Protein AF-A0AAE7D8W3-F1 (afdb_monomer_lite)

Foldseek 3Di:
DPPCVPPQVVVCQVPLERDQELVLDQEDDPPPLVSLPHQEHAYAHEQNQNHPQQRRLQVCLSNQRYAHYAHHNNQDAAHHLSNLSNLNYAYYHHANHAHQAHDQSVLSNLNHQYYHHAQYAHQEYDDHPAANARHAYYADHNYCHQEYELRRCVSHQNHQEYHHANRLHQEYYLNVLNNQNHAYYEHEPNLNHPQLRRLQSCLSRQNHAEYEYENNQPDDDCPSVLSNLNYQEYEHANYDDQADHDHQNHQEYHYDDPDAQVSVLVRCLVRPSHQAYPPDAHDWDADPNFTEHDLSPLSNLRYQEYAAEQGAAYHLSVLNNCNHAYYEYYLYEYADYHDNLSNQNHQYYYYENYEYPEDDPSVLVHQNHAEEEHYNYPYDDQLLSVLPRNRYQEYEYEDDELVSLVSNQDDPPPHQYHYHYAYLEDYLNVLQRQNDAEAEPPSHQRHPPLVVLVSNLNHPRHAEYEEDDPDDDPLVSVLVSLQSNLNHAYYEDADDDAENDLCVQVRPSHNAYEYDYDPPDPDQYHYQLSVLNHDVRRYHYDPDPSCPQQVQLNVLSHPVVLDDRVLSSQSNCLSSVVVVNVVVVADLQADPVRANAPFAEEEFEAAPPDHPVVVCVVNVVRHYHYDDDPVPGQEYERHPPGDSVNSSVVSVDNHHYDYPVSVVVPPPDDDDPAEDPPPCVVLLVVLLVLLVDPPSLVVSLVSCVPPGDAQLRLLLLVLLLAAAPDVVSNVSSVVSNVSHPDPVLVVVCVNLDDNVVNPDDPVSCLVNCQPPSHANLSNVQSNCSRNVPPAEAAAEAEADDLSNDDPSLLSHGAYAHYAYAHADDNNVVSVLVCCLSHLYAYYHYAYQDAEGPLSVQQRQNYAEYAYARAPHAEHEDDQDAQNRGRYQYYADEHYAYDPPLSCLRHQNHQEYHAYNRQDAADQSCLNHLNHQYYHNEQYAYAAHHPSVLSNLNHNYYHHYNYNYDPVRVVVVCVSVVVSVVPDDDDPDD

Radius of gyration: 36.51 Å; chains: 1; bounding box: 84×77×92 Å

Structure (mmCIF, N/CA/C/O backbone):
data_AF-A0AAE7D8W3-F1
#
_entry.id   AF-A0AAE7D8W3-F1
#
loop_
_atom_site.group_PDB
_atom_site.id
_atom_site.type_symbol
_atom_site.label_atom_id
_atom_site.label_alt_id
_atom_site.label_comp_id
_atom_site.label_asym_id
_atom_site.label_entity_id
_atom_site.label_seq_id
_atom_site.pdbx_PDB_ins_code
_atom_site.Cartn_x
_atom_site.Cartn_y
_atom_site.Cartn_z
_atom_site.occupancy
_atom_site.B_iso_or_equiv
_atom_site.auth_seq_id
_atom_site.auth_comp_id
_atom_site.auth_asym_id
_atom_site.auth_atom_id
_atom_site.pdbx_PDB_model_num
ATOM 1 N N . MET A 1 1 ? -27.405 -15.156 22.278 1.00 45.00 1 MET A N 1
ATOM 2 C CA . MET A 1 1 ? -28.132 -15.845 21.205 1.00 45.00 1 MET A CA 1
ATOM 3 C C . MET A 1 1 ? -28.322 -14.878 20.049 1.00 45.00 1 MET A C 1
ATOM 5 O O . MET A 1 1 ? -27.692 -15.094 19.027 1.00 45.00 1 MET A O 1
ATOM 9 N N . ASP A 1 2 ? -28.997 -13.741 20.248 1.00 56.69 2 ASP A N 1
ATOM 10 C CA . ASP A 1 2 ? -29.454 -12.921 19.115 1.00 56.69 2 ASP A CA 1
ATOM 11 C C . ASP A 1 2 ? -28.383 -12.391 18.151 1.00 56.69 2 ASP A C 1
ATOM 13 O O . ASP A 1 2 ? -28.553 -12.595 16.961 1.00 56.69 2 ASP A O 1
ATOM 17 N N . TYR A 1 3 ? -27.276 -11.758 18.568 1.00 65.19 3 TYR A N 1
ATOM 18 C CA . TYR A 1 3 ? -26.374 -11.083 17.604 1.00 65.19 3 TYR A CA 1
ATOM 19 C C . TYR A 1 3 ? -25.739 -12.017 16.555 1.00 65.19 3 TYR A C 1
ATOM 21 O O . TYR A 1 3 ? -25.741 -11.695 15.367 1.00 65.19 3 TYR A O 1
ATOM 29 N N . PHE A 1 4 ? -25.212 -13.175 16.969 1.00 73.12 4 PHE A N 1
ATOM 30 C CA . PHE A 1 4 ? -24.562 -14.106 16.040 1.00 73.12 4 PHE A CA 1
ATOM 31 C C . PHE A 1 4 ? -25.575 -14.706 15.059 1.00 73.12 4 PHE A C 1
ATOM 33 O O . PHE A 1 4 ? -25.341 -14.698 13.852 1.00 73.12 4 PHE A O 1
ATOM 40 N N . GLU A 1 5 ? -26.736 -15.141 15.555 1.00 68.81 5 GLU A N 1
ATOM 41 C CA . GLU A 1 5 ? -27.790 -15.715 14.715 1.00 68.81 5 GLU A CA 1
ATOM 42 C C . GLU A 1 5 ? -28.460 -14.675 13.799 1.00 68.81 5 GLU A C 1
ATOM 44 O O . GLU A 1 5 ? -28.778 -14.984 12.654 1.00 68.81 5 GLU A O 1
ATOM 49 N N . THR A 1 6 ? -28.633 -13.428 14.248 1.00 64.12 6 THR A N 1
ATOM 50 C CA . THR A 1 6 ? -29.339 -12.394 13.464 1.00 64.12 6 THR A CA 1
ATOM 51 C C . THR A 1 6 ? -28.449 -11.623 12.490 1.00 64.12 6 THR A C 1
ATOM 53 O O . THR A 1 6 ? -28.942 -11.198 11.446 1.00 64.12 6 THR A O 1
ATOM 56 N N . HIS A 1 7 ? -27.156 -11.436 12.790 1.00 69.06 7 HIS A N 1
ATOM 57 C CA . HIS A 1 7 ? -26.267 -10.579 11.988 1.00 69.06 7 HIS A CA 1
ATOM 58 C C . HIS A 1 7 ? -25.148 -11.348 11.277 1.00 69.06 7 HIS A C 1
ATOM 60 O O . HIS A 1 7 ? -24.849 -11.040 10.126 1.00 69.06 7 HIS A O 1
ATOM 66 N N . VAL A 1 8 ? -24.537 -12.349 11.923 1.00 76.06 8 VAL A N 1
ATOM 67 C CA . VAL A 1 8 ? -23.433 -13.126 11.323 1.00 76.06 8 VAL A CA 1
ATOM 68 C C . VAL A 1 8 ? -23.989 -14.268 10.469 1.00 76.06 8 VAL A C 1
ATOM 70 O O . VAL A 1 8 ? -23.616 -14.426 9.307 1.00 76.06 8 VAL A O 1
ATOM 73 N N . MET A 1 9 ? -24.954 -15.019 11.004 1.00 80.69 9 MET A N 1
ATOM 74 C CA . MET A 1 9 ? -25.525 -16.181 10.317 1.00 80.69 9 MET A CA 1
ATOM 75 C C . MET A 1 9 ? -26.404 -15.821 9.116 1.00 80.69 9 MET A C 1
ATOM 77 O O . MET A 1 9 ? -26.514 -16.631 8.201 1.00 80.69 9 MET A O 1
ATOM 81 N N . LYS A 1 10 ? -26.979 -14.612 9.059 1.00 76.56 10 LYS A N 1
ATOM 82 C CA . LYS A 1 10 ? -27.811 -14.176 7.924 1.00 76.56 10 LYS A CA 1
ATOM 83 C C . LYS A 1 10 ? -27.053 -14.221 6.591 1.00 76.56 10 LYS A C 1
ATOM 85 O O . LYS A 1 10 ? -27.601 -14.677 5.595 1.00 76.56 10 LYS A O 1
ATOM 90 N N . ASN A 1 11 ? -25.787 -13.798 6.585 1.00 70.31 11 ASN A N 1
ATOM 91 C CA . ASN A 1 11 ? -24.935 -13.863 5.394 1.00 70.31 11 ASN A CA 1
ATOM 92 C C . ASN A 1 11 ? -24.325 -15.263 5.211 1.00 70.31 11 ASN A C 1
ATOM 94 O O . ASN A 1 11 ? -24.237 -15.755 4.087 1.00 70.31 11 ASN A O 1
ATOM 98 N N . ALA A 1 12 ? -23.966 -15.932 6.312 1.00 78.44 12 ALA A N 1
ATOM 99 C CA . ALA A 1 12 ? -23.362 -17.264 6.275 1.00 78.44 12 ALA A CA 1
ATOM 100 C C . ALA A 1 12 ? -24.324 -18.361 5.781 1.00 78.44 12 ALA A C 1
ATOM 102 O O . ALA A 1 12 ? -23.869 -19.353 5.222 1.00 78.44 12 ALA A O 1
ATOM 103 N N . GLN A 1 13 ? -25.643 -18.197 5.933 1.00 79.25 13 GLN A N 1
ATOM 104 C CA . GLN A 1 13 ? -26.634 -19.145 5.403 1.00 79.25 13 GLN A CA 1
ATOM 105 C C . GLN A 1 13 ? -26.617 -19.248 3.872 1.00 79.25 13 GLN A C 1
ATOM 107 O O . GLN A 1 13 ? -26.900 -20.318 3.343 1.00 79.25 13 GLN A O 1
ATOM 112 N N . ALA A 1 14 ? -26.272 -18.166 3.168 1.00 73.62 14 ALA A N 1
ATOM 113 C CA . ALA A 1 14 ? -26.212 -18.153 1.708 1.00 73.62 14 ALA A CA 1
ATOM 114 C C . ALA A 1 14 ? -24.851 -18.618 1.162 1.00 73.62 14 ALA A C 1
ATOM 116 O O . ALA A 1 14 ? -24.795 -19.230 0.100 1.00 73.62 14 ALA A O 1
ATOM 117 N N . THR A 1 15 ? -23.755 -18.320 1.869 1.00 80.81 15 THR A N 1
ATOM 118 C CA . THR A 1 15 ? -22.383 -18.498 1.353 1.00 80.81 15 THR A CA 1
ATOM 119 C C . THR A 1 15 ? -21.567 -19.568 2.076 1.00 80.81 15 THR A C 1
ATOM 121 O O . THR A 1 15 ? -20.514 -19.964 1.586 1.00 80.81 15 THR A O 1
ATOM 124 N N . GLY A 1 16 ? -21.995 -20.010 3.261 1.00 84.56 16 GLY A N 1
ATOM 125 C CA . GLY A 1 16 ? -21.184 -20.834 4.160 1.00 84.56 16 GLY A CA 1
ATOM 126 C C . GLY A 1 16 ? -20.019 -20.083 4.820 1.00 84.56 16 GLY A C 1
ATOM 127 O O . GLY A 1 16 ? -19.208 -20.707 5.502 1.00 84.56 16 GLY A O 1
ATOM 128 N N . TYR A 1 17 ? -19.905 -18.762 4.624 1.00 89.19 17 TYR A N 1
ATOM 129 C CA . TYR A 1 17 ? -18.790 -17.949 5.118 1.00 89.19 17 TYR A CA 1
ATOM 130 C C . TYR A 1 17 ? -19.161 -17.175 6.385 1.00 89.19 17 TYR A C 1
ATOM 132 O O . TYR A 1 17 ? -20.055 -16.328 6.385 1.00 89.19 17 TYR A O 1
ATOM 140 N N . VAL A 1 18 ? -18.440 -17.449 7.467 1.00 90.38 18 VAL A N 1
ATOM 141 C CA . VAL A 1 18 ? -18.590 -16.822 8.780 1.00 90.38 18 VAL A CA 1
ATOM 142 C C . VAL A 1 18 ? -17.454 -15.814 8.963 1.00 90.38 18 VAL A C 1
ATOM 144 O O . VAL A 1 18 ? -16.347 -16.171 9.372 1.00 90.38 18 VAL A O 1
ATOM 147 N N . ASP A 1 19 ? -17.736 -14.546 8.652 1.00 89.06 19 ASP A N 1
ATOM 148 C CA . ASP A 1 19 ? -16.775 -13.446 8.794 1.00 89.06 19 ASP A CA 1
ATOM 149 C C . ASP A 1 19 ? -16.738 -12.907 10.233 1.00 89.06 19 ASP A C 1
ATOM 151 O O . ASP A 1 19 ? -17.662 -12.232 10.701 1.00 89.06 19 ASP A O 1
ATOM 155 N N . LEU A 1 20 ? -15.635 -13.175 10.929 1.00 91.12 20 LEU A N 1
ATOM 156 C CA . LEU A 1 20 ? -15.326 -12.660 12.261 1.00 91.12 20 LEU A CA 1
ATOM 157 C C . LEU A 1 20 ? -14.019 -11.855 12.271 1.00 91.12 20 LEU A C 1
ATOM 159 O O . LEU A 1 20 ? -13.419 -11.660 13.334 1.00 91.12 20 LEU A O 1
ATOM 163 N N . GLN A 1 21 ? -13.579 -11.340 11.121 1.00 91.75 21 GLN A N 1
ATOM 164 C CA . GLN A 1 21 ? -12.298 -10.655 10.997 1.00 91.75 21 GLN A CA 1
ATOM 165 C C . GLN A 1 21 ? -12.285 -9.292 11.712 1.00 91.75 21 GLN A C 1
ATOM 167 O O . GLN A 1 21 ? -13.248 -8.517 11.668 1.00 91.75 21 GLN A O 1
ATOM 172 N N . ARG A 1 22 ? -11.152 -8.960 12.346 1.00 90.44 22 ARG A N 1
ATOM 173 C CA . ARG A 1 22 ? -10.855 -7.641 12.948 1.00 90.44 22 ARG A CA 1
ATOM 174 C C . ARG A 1 22 ? -11.938 -7.135 13.918 1.00 90.44 22 ARG A C 1
ATOM 176 O O . ARG A 1 22 ? -12.134 -5.928 14.068 1.00 90.44 22 ARG A O 1
ATOM 183 N N . LYS A 1 23 ? -12.628 -8.046 14.606 1.00 89.50 23 LYS A N 1
ATOM 184 C CA . LYS A 1 23 ? -13.691 -7.742 15.582 1.00 89.50 23 LYS A CA 1
ATOM 185 C C . LYS A 1 23 ? -13.180 -7.575 17.020 1.00 89.50 23 LYS A C 1
ATOM 187 O O . LYS A 1 23 ? -13.986 -7.337 17.912 1.00 89.50 23 LYS A O 1
ATOM 192 N N . ARG A 1 24 ? -11.857 -7.649 17.237 1.00 88.56 24 ARG A N 1
ATOM 193 C CA . ARG A 1 24 ? -11.192 -7.606 18.558 1.00 88.56 24 ARG A CA 1
ATOM 194 C C . ARG A 1 24 ? -11.715 -8.693 19.505 1.00 88.56 24 ARG A C 1
ATOM 196 O O . ARG A 1 24 ? -11.986 -8.442 20.673 1.00 88.56 24 ARG A O 1
ATOM 203 N N . LEU A 1 25 ? -11.908 -9.894 18.968 1.00 89.94 25 LEU A N 1
ATOM 204 C CA . LEU A 1 25 ? -12.386 -11.038 19.737 1.00 89.94 25 LEU A CA 1
ATOM 205 C C . LEU A 1 25 ? -11.262 -11.635 20.581 1.00 89.94 25 LEU A C 1
ATOM 207 O O . LEU A 1 25 ? -10.149 -11.816 20.089 1.00 89.94 25 LEU A O 1
ATOM 211 N N . SER A 1 26 ? -11.597 -12.007 21.816 1.00 91.88 26 SER A N 1
ATOM 212 C CA . SER A 1 26 ? -10.770 -12.874 22.660 1.00 91.88 26 SER A CA 1
ATOM 213 C C . SER A 1 26 ? -11.232 -14.337 22.650 1.00 91.88 26 SER A C 1
ATOM 215 O O . SER A 1 26 ? -10.429 -15.245 22.833 1.00 91.88 26 SER A O 1
ATOM 217 N N . THR A 1 27 ? -12.514 -14.588 22.381 1.00 94.00 27 THR A N 1
ATOM 218 C CA . THR A 1 27 ? -13.155 -15.912 22.281 1.00 94.00 27 THR A CA 1
ATOM 219 C C . THR A 1 27 ? -14.292 -15.853 21.251 1.00 94.00 27 THR A C 1
ATOM 221 O O . THR A 1 27 ? -14.665 -14.759 20.812 1.00 94.00 27 THR A O 1
ATOM 224 N N . LEU A 1 28 ? -14.838 -17.002 20.829 1.00 91.31 28 LEU A N 1
ATOM 225 C CA . LEU A 1 28 ? -15.990 -17.020 19.932 1.00 91.31 28 LEU A CA 1
ATOM 226 C C . LEU A 1 28 ? -17.230 -16.403 20.603 1.00 91.31 28 LEU A C 1
ATOM 228 O O . LEU A 1 28 ? -17.503 -16.656 21.780 1.00 91.31 28 LEU A O 1
ATOM 232 N N . PRO A 1 29 ? -18.014 -15.603 19.863 1.00 89.00 29 PRO A N 1
ATOM 233 C CA . PRO A 1 29 ? -19.258 -15.035 20.371 1.00 89.00 29 PRO A CA 1
ATOM 234 C C . PRO A 1 29 ? -20.294 -16.128 20.673 1.00 89.00 29 PRO A C 1
ATOM 236 O O . PRO A 1 29 ? -20.370 -17.139 19.983 1.00 89.00 29 PRO A O 1
ATOM 239 N N . ARG A 1 30 ? -21.149 -15.904 21.680 1.00 84.75 30 ARG A N 1
ATOM 240 C CA . ARG A 1 30 ? -22.232 -16.840 22.040 1.00 84.75 30 ARG A CA 1
ATOM 241 C C . ARG A 1 30 ? -23.169 -17.105 20.852 1.00 84.75 30 ARG A C 1
ATOM 243 O O . ARG A 1 30 ? -23.672 -16.143 20.269 1.00 84.75 30 ARG A O 1
ATOM 250 N N . GLY A 1 31 ? -23.486 -18.376 20.591 1.00 83.19 31 GLY A N 1
ATOM 251 C CA . GLY A 1 31 ? -24.330 -18.812 19.470 1.00 83.19 31 GLY A CA 1
ATOM 252 C C . GLY A 1 31 ? -23.544 -19.254 18.231 1.00 83.19 31 GLY A C 1
ATOM 253 O O . GLY A 1 31 ? -24.156 -19.544 17.205 1.00 83.19 31 GLY A O 1
ATOM 254 N N . TYR A 1 32 ? -22.208 -19.320 18.308 1.00 87.06 32 TYR A N 1
ATOM 255 C CA . TYR A 1 32 ? -21.349 -19.817 17.227 1.00 87.06 32 TYR A CA 1
ATOM 256 C C . TYR A 1 32 ? -21.685 -21.256 16.807 1.00 87.06 32 TYR A C 1
ATOM 258 O O . TYR A 1 32 ? -21.454 -21.634 15.659 1.00 87.06 32 TYR A O 1
ATOM 266 N N . GLU A 1 33 ? -22.289 -22.040 17.703 1.00 88.25 33 GLU A N 1
ATOM 267 C CA . GLU A 1 33 ? -22.747 -23.406 17.448 1.00 88.25 33 GLU A CA 1
ATOM 268 C C . GLU A 1 33 ? -23.794 -23.467 16.324 1.00 88.25 33 GLU A C 1
ATOM 270 O O . GLU A 1 33 ? -23.934 -24.494 15.664 1.00 88.25 33 GLU A O 1
ATOM 275 N N . ALA A 1 34 ? -24.494 -22.362 16.036 1.00 85.62 34 ALA A N 1
ATOM 276 C CA . ALA A 1 34 ? -25.419 -22.278 14.908 1.00 85.62 34 ALA A CA 1
ATOM 277 C C . ALA A 1 34 ? -24.731 -22.531 13.554 1.00 85.62 34 ALA A C 1
ATOM 279 O O . ALA A 1 34 ? -25.379 -23.027 12.630 1.00 85.62 34 ALA A O 1
ATOM 280 N N . ALA A 1 35 ? -23.423 -22.261 13.443 1.00 86.50 35 ALA A N 1
ATOM 281 C CA . ALA A 1 35 ? -22.641 -22.568 12.247 1.00 86.50 35 ALA A CA 1
ATOM 282 C C . ALA A 1 35 ? -22.587 -24.077 11.954 1.00 86.50 35 ALA A C 1
ATOM 284 O O . ALA A 1 35 ? -22.482 -24.462 10.794 1.00 86.50 35 ALA A O 1
ATOM 285 N N . ALA A 1 36 ? -22.743 -24.940 12.966 1.00 86.75 36 ALA A N 1
ATOM 286 C CA . ALA A 1 36 ? -22.774 -26.393 12.787 1.00 86.75 36 ALA A CA 1
ATOM 287 C C . ALA A 1 36 ? -23.961 -26.881 11.940 1.00 86.75 36 ALA A C 1
ATOM 289 O O . ALA A 1 36 ? -23.933 -28.001 11.445 1.00 86.75 36 ALA A O 1
ATOM 290 N N . LYS A 1 37 ? -25.002 -26.055 11.760 1.00 85.56 37 LYS A N 1
ATOM 291 C CA . LYS A 1 37 ? -26.168 -26.380 10.921 1.00 85.56 37 LYS A CA 1
ATOM 292 C C . LYS A 1 37 ? -25.912 -26.170 9.426 1.00 85.56 37 LYS A C 1
ATOM 294 O O . LYS A 1 37 ? -26.745 -26.564 8.615 1.00 85.56 37 LYS A O 1
ATOM 299 N N . LEU A 1 38 ? -24.818 -25.505 9.055 1.00 85.12 38 LEU A N 1
ATOM 300 C CA . LEU A 1 38 ? -24.496 -25.232 7.658 1.00 85.12 38 LEU A CA 1
ATOM 301 C C . LEU A 1 38 ? -23.837 -26.463 7.012 1.00 85.12 38 LEU A C 1
ATOM 303 O O . LEU A 1 38 ? -23.026 -27.129 7.658 1.00 85.12 38 LEU A O 1
ATOM 307 N N . PRO A 1 39 ? -24.130 -26.747 5.730 1.00 79.62 39 PRO A N 1
ATOM 308 C CA . PRO A 1 39 ? -23.545 -27.889 5.028 1.00 79.62 39 PRO A CA 1
ATOM 309 C C . PRO A 1 39 ? -22.041 -27.714 4.766 1.00 79.62 39 PRO A C 1
ATOM 311 O O . PRO A 1 39 ? -21.309 -28.699 4.718 1.00 79.62 39 PRO A O 1
ATOM 314 N N . TYR A 1 40 ? -21.582 -26.465 4.626 1.00 82.94 40 TYR A N 1
ATOM 315 C CA . TYR A 1 40 ? -20.188 -26.093 4.391 1.00 82.94 40 TYR A CA 1
ATOM 316 C C . TYR A 1 40 ? -19.859 -24.835 5.196 1.00 82.94 40 TYR A C 1
ATOM 318 O O . TYR A 1 40 ? -20.595 -23.851 5.105 1.00 82.94 40 TYR A O 1
ATOM 326 N N . VAL A 1 41 ? -18.770 -24.854 5.974 1.00 91.31 41 VAL A N 1
ATOM 327 C CA . VAL A 1 41 ? -18.392 -23.723 6.841 1.00 91.31 41 VAL A CA 1
ATOM 328 C C . VAL A 1 41 ? -16.955 -23.278 6.597 1.00 91.31 41 VAL A C 1
ATOM 330 O O . VAL A 1 41 ? -16.013 -24.064 6.720 1.00 91.31 41 VAL A O 1
ATOM 333 N N . HIS A 1 42 ? -16.807 -21.988 6.308 1.00 93.19 42 HIS A N 1
ATOM 334 C CA . HIS A 1 42 ? -15.546 -21.261 6.251 1.00 93.19 42 HIS A CA 1
ATOM 335 C C . HIS A 1 42 ? -15.563 -20.222 7.369 1.00 93.19 42 HIS A C 1
ATOM 337 O O . HIS A 1 42 ? -16.430 -19.352 7.372 1.00 93.19 42 HIS A O 1
ATOM 343 N N . VAL A 1 43 ? -14.648 -20.313 8.330 1.00 94.75 43 VAL A N 1
ATOM 344 C CA . VAL A 1 43 ? -14.568 -19.363 9.446 1.00 94.75 43 VAL A CA 1
ATOM 345 C C . VAL A 1 43 ? -13.326 -18.504 9.296 1.00 94.75 43 VAL A C 1
ATOM 347 O O . VAL A 1 43 ? -12.211 -19.023 9.239 1.00 94.75 43 VAL A O 1
ATOM 350 N N . ASP A 1 44 ? -13.515 -17.188 9.281 1.00 94.75 44 ASP A N 1
ATOM 351 C CA . ASP A 1 44 ? -12.419 -16.228 9.232 1.00 94.75 44 ASP A CA 1
ATOM 352 C C . ASP A 1 44 ? -12.330 -15.427 10.532 1.00 94.75 44 ASP A C 1
ATOM 354 O O . ASP A 1 44 ? -13.174 -14.587 10.835 1.00 94.75 44 ASP A O 1
ATOM 358 N N . LEU A 1 45 ? -11.284 -15.695 11.308 1.00 95.88 45 LEU A N 1
ATOM 359 C CA . LEU A 1 45 ? -10.957 -15.044 12.575 1.00 95.88 45 LEU A CA 1
ATOM 360 C C . LEU A 1 45 ? -9.782 -14.065 12.435 1.00 95.88 45 LEU A C 1
ATOM 362 O O . LEU A 1 45 ? -9.202 -13.647 13.445 1.00 95.88 45 LEU A O 1
ATOM 366 N N . SER A 1 46 ? -9.419 -13.687 11.209 1.00 94.94 46 SER A N 1
ATOM 367 C CA . SER A 1 46 ? -8.198 -12.932 10.942 1.00 94.94 46 SER A CA 1
ATOM 368 C C . SER A 1 46 ? -8.178 -11.559 11.612 1.00 94.94 46 SER A C 1
ATOM 370 O O . SER A 1 46 ? -9.187 -10.864 11.721 1.00 94.94 46 SER A O 1
ATOM 372 N N . GLY A 1 47 ? -7.005 -11.119 12.061 1.00 93.38 47 GLY A N 1
ATOM 373 C CA . GLY A 1 47 ? -6.810 -9.787 12.638 1.00 93.38 47 GLY A CA 1
ATOM 374 C C . GLY A 1 47 ? -7.379 -9.593 14.049 1.00 93.38 47 GLY A C 1
ATOM 375 O O . GLY A 1 47 ? -7.420 -8.459 14.532 1.00 93.38 47 GLY A O 1
ATOM 376 N N . ASN A 1 48 ? -7.806 -10.659 14.731 1.00 93.81 48 ASN A N 1
ATOM 377 C CA . ASN A 1 48 ? -8.167 -10.620 16.150 1.00 93.81 48 ASN A CA 1
ATOM 378 C C . ASN A 1 48 ? -6.941 -10.958 17.017 1.00 93.81 48 ASN A C 1
ATOM 380 O O . ASN A 1 48 ? -6.673 -12.118 17.316 1.00 93.81 48 ASN A O 1
ATOM 384 N N . ARG A 1 49 ? -6.177 -9.932 17.409 1.00 91.31 49 ARG A N 1
ATOM 385 C CA . ARG A 1 49 ? -4.892 -10.080 18.126 1.00 91.31 49 ARG A CA 1
ATOM 386 C C . ARG A 1 49 ? -5.003 -10.518 19.592 1.00 91.31 49 ARG A C 1
ATOM 388 O O . ARG A 1 49 ? -3.984 -10.816 20.199 1.00 91.31 49 ARG A O 1
ATOM 395 N N . GLU A 1 50 ? -6.206 -10.513 20.158 1.00 92.56 50 GLU A N 1
ATOM 396 C CA . GLU A 1 50 ? -6.470 -10.866 21.563 1.00 92.56 50 GLU A CA 1
ATOM 397 C C . GLU A 1 50 ? -7.069 -12.277 21.711 1.00 92.56 50 GLU A C 1
ATOM 399 O O . GLU A 1 50 ? -7.489 -12.652 22.806 1.00 92.56 50 GLU A O 1
ATOM 404 N N . LEU A 1 51 ? -7.134 -13.060 20.622 1.00 93.88 51 LEU A N 1
ATOM 405 C CA . LEU A 1 51 ? -7.712 -14.404 20.641 1.00 93.88 51 LEU A CA 1
ATOM 406 C C . LEU A 1 51 ? -6.953 -15.323 21.594 1.00 93.88 51 LEU A C 1
ATOM 408 O O . LEU A 1 51 ? -5.746 -15.509 21.484 1.00 93.88 51 LEU A O 1
ATOM 412 N N . GLN A 1 52 ? -7.705 -15.984 22.465 1.00 95.50 52 GLN A N 1
ATOM 413 C CA . GLN A 1 52 ? -7.236 -17.139 23.212 1.00 95.50 52 GLN A CA 1
ATOM 414 C C . GLN A 1 52 ? -7.296 -18.363 22.292 1.00 95.50 52 GLN A C 1
ATOM 416 O O . GLN A 1 52 ? -8.329 -19.034 22.207 1.00 95.50 52 GLN A O 1
ATOM 421 N N . HIS A 1 53 ? -6.207 -18.622 21.558 1.00 95.56 53 HIS A N 1
ATOM 422 C CA . HIS A 1 53 ? -6.158 -19.623 20.484 1.00 95.56 53 HIS A CA 1
ATOM 423 C C . HIS A 1 53 ? -6.609 -21.017 20.935 1.00 95.56 53 HIS A C 1
ATOM 425 O O . HIS A 1 53 ? -7.446 -21.617 20.262 1.00 95.56 53 HIS A O 1
ATOM 431 N N . ASP A 1 54 ? -6.125 -21.500 22.085 1.00 94.69 54 ASP A N 1
ATOM 432 C CA . ASP A 1 54 ? -6.513 -22.803 22.650 1.00 94.69 54 ASP A CA 1
ATOM 433 C C . ASP A 1 54 ? -8.020 -22.893 22.908 1.00 94.69 54 ASP A C 1
ATOM 435 O O . ASP A 1 54 ? -8.682 -23.850 22.497 1.00 94.69 54 ASP A O 1
ATOM 439 N N . THR A 1 55 ? -8.581 -21.887 23.583 1.00 94.75 55 THR A N 1
ATOM 440 C CA . THR A 1 55 ? -10.009 -21.828 23.915 1.00 94.75 55 THR A CA 1
ATOM 441 C C . THR A 1 55 ? -10.853 -21.851 22.646 1.00 94.75 55 THR A C 1
ATOM 443 O O . THR A 1 55 ? -11.793 -22.635 22.533 1.00 94.75 55 THR A O 1
ATOM 446 N N . VAL A 1 56 ? -10.496 -21.018 21.669 1.00 95.31 56 VAL A N 1
ATOM 447 C CA . VAL A 1 56 ? -11.253 -20.846 20.425 1.00 95.31 56 VAL A CA 1
ATOM 448 C C . VAL A 1 56 ? -11.199 -22.101 19.565 1.00 95.31 56 VAL A C 1
ATOM 450 O O . VAL A 1 56 ? -12.239 -22.565 19.110 1.00 95.31 56 VAL A O 1
ATOM 453 N N . ILE A 1 57 ? -10.021 -22.701 19.387 1.00 94.56 57 ILE A N 1
ATOM 454 C CA . ILE A 1 57 ? -9.880 -23.945 18.621 1.00 94.56 57 ILE A CA 1
ATOM 455 C C . ILE A 1 57 ? -10.678 -25.082 19.271 1.00 94.56 57 ILE A C 1
ATOM 457 O O . ILE A 1 57 ? -11.332 -25.853 18.570 1.00 94.56 57 ILE A O 1
ATOM 461 N N . ASN A 1 58 ? -10.701 -25.159 20.605 1.00 92.44 58 ASN A N 1
ATOM 462 C CA . ASN A 1 58 ? -11.533 -26.135 21.306 1.00 92.44 58 ASN A CA 1
ATOM 463 C C . ASN A 1 58 ? -13.035 -25.876 21.122 1.00 92.44 58 ASN A C 1
ATOM 465 O O . ASN A 1 58 ? -13.789 -26.834 20.967 1.00 92.44 58 ASN A O 1
ATOM 469 N N . GLN A 1 59 ? -13.474 -24.615 21.101 1.00 93.00 59 GLN A N 1
ATOM 470 C CA . GLN A 1 59 ? -14.867 -24.262 20.802 1.00 93.00 59 GLN A CA 1
ATOM 471 C C . GLN A 1 59 ? -15.247 -24.650 19.365 1.00 93.00 59 GLN A C 1
ATOM 473 O O . GLN A 1 59 ? -16.309 -25.226 19.143 1.00 93.00 59 GLN A O 1
ATOM 478 N N . LEU A 1 60 ? -14.362 -24.421 18.389 1.00 93.56 60 LEU A N 1
ATOM 479 C CA . LEU A 1 60 ? -14.605 -24.770 16.984 1.00 93.56 60 LEU A CA 1
ATOM 480 C C . LEU A 1 60 ? -14.825 -26.269 16.748 1.00 93.56 60 LEU A C 1
ATOM 482 O O . LEU A 1 60 ? -15.451 -26.631 15.756 1.00 93.56 60 LEU A O 1
ATOM 486 N N . ALA A 1 61 ? -14.403 -27.140 17.670 1.00 88.38 61 ALA A N 1
ATOM 487 C CA . ALA A 1 61 ? -14.713 -28.568 17.606 1.00 88.38 61 ALA A CA 1
ATOM 488 C C . ALA A 1 61 ? -16.229 -28.863 17.629 1.00 88.38 61 ALA A C 1
ATOM 490 O O . ALA A 1 61 ? -16.647 -29.928 17.180 1.00 88.38 61 ALA A O 1
ATOM 491 N N . ALA A 1 62 ? -17.061 -27.926 18.100 1.00 88.06 62 ALA A N 1
ATOM 492 C CA . ALA A 1 62 ? -18.520 -28.027 18.034 1.00 88.06 62 ALA A CA 1
ATOM 493 C C . ALA A 1 62 ? -19.101 -27.756 16.628 1.00 88.06 62 ALA A C 1
ATOM 495 O O . ALA A 1 62 ? -20.311 -27.866 16.440 1.00 88.06 62 ALA A O 1
ATOM 496 N N . VAL A 1 63 ? -18.266 -27.412 15.637 1.00 89.12 63 VAL A N 1
ATOM 497 C CA . VAL A 1 63 ? -18.655 -27.134 14.244 1.00 89.12 63 VAL A CA 1
ATOM 498 C C . VAL A 1 63 ? -18.011 -28.182 13.317 1.00 89.12 63 VAL A C 1
ATOM 500 O O . VAL A 1 63 ? -17.004 -27.907 12.663 1.00 89.12 63 VAL A O 1
ATOM 503 N N . PRO A 1 64 ? -18.559 -29.411 13.247 1.00 78.69 64 PRO A N 1
ATOM 504 C CA . PRO A 1 64 ? -17.881 -30.555 12.627 1.00 78.69 64 PRO A CA 1
ATOM 505 C C . PRO A 1 64 ? -17.766 -30.475 11.095 1.00 78.69 64 PRO A C 1
ATOM 507 O O . PRO A 1 64 ? -16.912 -31.138 10.516 1.00 78.69 64 PRO A O 1
ATOM 510 N N . HIS A 1 65 ? -18.593 -29.661 10.430 1.00 84.31 65 HIS A N 1
ATOM 511 C CA . HIS A 1 65 ? -18.605 -29.496 8.966 1.00 84.31 65 HIS A CA 1
ATOM 512 C C . HIS A 1 65 ? -17.674 -28.378 8.459 1.00 84.31 65 HIS A C 1
ATOM 514 O O . HIS A 1 65 ? -17.799 -27.917 7.322 1.00 84.31 65 HIS A O 1
ATOM 520 N N . MET A 1 66 ? -16.749 -27.905 9.300 1.00 92.25 66 MET A N 1
ATOM 521 C CA . MET A 1 66 ? -15.800 -26.862 8.922 1.00 92.25 66 MET A CA 1
ATOM 522 C C . MET A 1 66 ? -14.784 -27.359 7.896 1.00 92.25 66 MET A C 1
ATOM 524 O O . MET A 1 66 ? -14.080 -28.339 8.123 1.00 92.25 66 MET A O 1
ATOM 528 N N . GLN A 1 67 ? -14.684 -26.627 6.788 1.00 94.44 67 GLN A N 1
ATOM 529 C CA . GLN A 1 67 ? -13.757 -26.917 5.696 1.00 94.44 67 GLN A CA 1
ATOM 530 C C . GLN A 1 67 ? -12.633 -25.894 5.593 1.00 94.44 67 GLN A C 1
ATOM 532 O O . GLN A 1 67 ? -11.551 -26.249 5.134 1.00 94.44 67 GLN A O 1
ATOM 537 N N . ALA A 1 68 ? -12.845 -24.654 6.036 1.00 96.31 68 ALA A N 1
ATOM 538 C CA . ALA A 1 68 ? -11.793 -23.649 6.041 1.00 96.31 68 ALA A CA 1
ATOM 539 C C . ALA A 1 68 ? -11.749 -22.861 7.344 1.00 96.31 68 ALA A C 1
ATOM 541 O O . ALA A 1 68 ? -12.786 -22.460 7.876 1.00 96.31 68 ALA A O 1
ATOM 542 N N . LEU A 1 69 ? -10.532 -22.600 7.811 1.00 97.19 69 LEU A N 1
ATOM 543 C CA . LEU A 1 69 ? -10.255 -21.786 8.982 1.00 97.19 69 LEU A CA 1
ATOM 544 C C . LEU A 1 69 ? -9.128 -20.811 8.652 1.00 97.19 69 LEU A C 1
ATOM 546 O O . LEU A 1 69 ? -8.018 -21.234 8.328 1.00 97.19 69 LEU A O 1
ATOM 550 N N . SER A 1 70 ? -9.404 -19.516 8.785 1.00 97.44 70 SER A N 1
ATOM 551 C CA . SER A 1 70 ? -8.374 -18.482 8.763 1.00 97.44 70 SER A CA 1
ATOM 552 C C . SER A 1 70 ? -8.180 -17.892 10.153 1.00 97.44 70 SER A C 1
ATOM 554 O O . SER A 1 70 ? -9.123 -17.420 10.785 1.00 97.44 70 SER A O 1
ATOM 556 N N . MET A 1 71 ? -6.941 -17.909 10.632 1.00 97.12 71 MET A N 1
ATOM 557 C CA . MET A 1 71 ? -6.496 -17.243 11.857 1.00 97.12 71 MET A CA 1
ATOM 558 C C . MET A 1 71 ? -5.272 -16.362 11.573 1.00 97.12 71 MET A C 1
ATOM 560 O O . MET A 1 71 ? -4.366 -16.236 12.409 1.00 97.12 71 MET A O 1
ATOM 564 N N . ALA A 1 72 ? -5.229 -15.747 10.388 1.00 96.81 72 ALA A N 1
ATOM 565 C CA . ALA A 1 72 ? -4.138 -14.872 9.990 1.00 96.81 72 ALA A CA 1
ATOM 56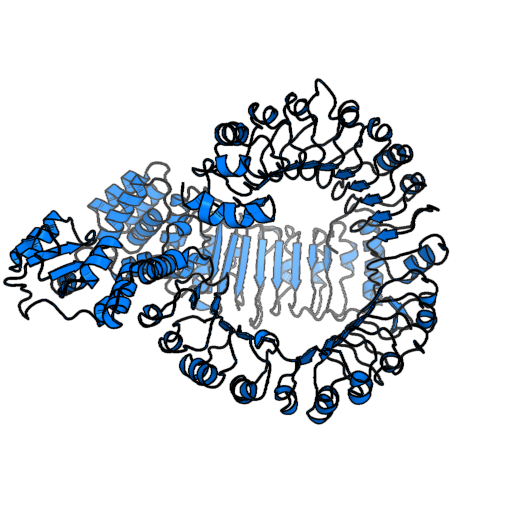6 C C . ALA A 1 72 ? -4.092 -13.589 10.841 1.00 96.81 72 ALA A C 1
ATOM 568 O O . ALA A 1 72 ? -5.122 -13.082 11.284 1.00 96.81 72 ALA A O 1
ATOM 569 N N . PHE A 1 73 ? -2.910 -13.017 11.081 1.00 96.25 73 PHE A N 1
ATOM 570 C CA . PHE A 1 73 ? -2.757 -11.787 11.883 1.00 96.25 73 PHE A CA 1
ATOM 571 C C . PHE A 1 73 ? -3.353 -11.854 13.309 1.00 96.25 73 PHE A C 1
ATOM 573 O O . PHE A 1 73 ? -3.792 -10.832 13.849 1.00 96.25 73 PHE A O 1
ATOM 580 N N . THR A 1 74 ? -3.381 -13.031 13.941 1.00 96.56 74 THR A N 1
ATOM 581 C CA . THR A 1 74 ? -3.903 -13.206 15.314 1.00 96.56 74 THR A CA 1
ATOM 582 C C . THR A 1 74 ? -2.806 -13.194 16.379 1.00 96.56 74 THR A C 1
ATOM 584 O O . THR A 1 74 ? -3.103 -13.227 17.567 1.00 96.56 74 THR A O 1
ATOM 587 N N . GLY A 1 75 ? -1.537 -13.100 15.974 1.00 95.50 75 GLY A N 1
ATOM 588 C CA . GLY A 1 75 ? -0.392 -13.066 16.884 1.00 95.50 75 GLY A CA 1
ATOM 589 C C . GLY A 1 75 ? -0.030 -14.425 17.488 1.00 95.50 75 GLY A C 1
ATOM 590 O O . GLY A 1 75 ? 0.693 -14.445 18.478 1.00 95.50 75 GLY A O 1
ATOM 591 N N . MET A 1 76 ? -0.509 -15.529 16.902 1.00 96.31 76 MET A N 1
ATOM 592 C CA . MET A 1 76 ? -0.279 -16.900 17.376 1.00 96.31 76 MET A CA 1
ATOM 593 C C . MET A 1 76 ? 1.221 -17.238 17.418 1.00 96.31 76 MET A C 1
ATOM 595 O O . MET A 1 76 ? 1.913 -17.083 16.412 1.00 96.31 76 MET A O 1
ATOM 599 N N . GLU A 1 77 ? 1.725 -17.695 18.567 1.00 95.12 77 GLU A N 1
ATOM 600 C CA . GLU A 1 77 ? 3.135 -18.101 18.733 1.00 95.12 77 GLU A CA 1
ATOM 601 C C . GLU A 1 77 ? 3.330 -19.621 18.633 1.00 95.12 77 GLU A C 1
ATOM 603 O O . GLU A 1 77 ? 4.362 -20.073 18.137 1.00 95.12 77 GLU A O 1
ATOM 608 N N . GLU A 1 78 ? 2.314 -20.397 19.018 1.00 95.19 78 GLU A N 1
ATOM 609 C CA . GLU A 1 78 ? 2.264 -21.858 18.918 1.00 95.19 78 GLU A CA 1
ATOM 610 C C . GLU A 1 78 ? 0.863 -22.296 18.473 1.00 95.19 78 GLU A C 1
ATOM 612 O O . GLU A 1 78 ? -0.129 -21.657 18.824 1.00 95.19 78 GLU A O 1
ATOM 617 N N . LEU A 1 79 ? 0.776 -23.373 17.685 1.00 96.44 79 LEU A N 1
ATOM 618 C CA . LEU A 1 79 ? -0.500 -23.928 17.232 1.00 96.44 79 LEU A CA 1
ATOM 619 C C . LEU A 1 79 ? -1.063 -24.889 18.298 1.00 96.44 79 LEU A C 1
ATOM 621 O O . LEU A 1 79 ? -0.394 -25.871 18.610 1.00 96.44 79 LEU A O 1
ATOM 625 N N . PRO A 1 80 ? -2.288 -24.676 18.809 1.00 95.06 80 PRO A N 1
ATOM 626 C CA . PRO A 1 80 ? -2.945 -25.578 19.758 1.00 95.06 80 PRO A CA 1
ATOM 627 C C . PRO A 1 80 ? -3.142 -27.013 19.266 1.00 95.06 80 PRO A C 1
ATOM 629 O O . PRO A 1 80 ? -3.654 -27.241 18.169 1.00 95.06 80 PRO A O 1
ATOM 632 N N . ALA A 1 81 ? -2.875 -27.997 20.134 1.00 92.88 81 ALA A N 1
ATOM 633 C CA . ALA A 1 81 ? -3.104 -29.419 19.841 1.00 92.88 81 ALA A CA 1
ATOM 634 C C . ALA A 1 81 ? -4.572 -29.747 19.528 1.00 92.88 81 ALA A C 1
ATOM 636 O O . ALA A 1 81 ? -4.851 -30.688 18.790 1.00 92.88 81 ALA A O 1
ATOM 637 N N . GLY A 1 82 ? -5.517 -28.945 20.033 1.00 92.25 82 GLY A N 1
ATOM 638 C CA . GLY A 1 82 ? -6.946 -29.092 19.747 1.00 92.25 82 GLY A CA 1
ATOM 639 C C . GLY A 1 82 ? -7.305 -28.985 18.260 1.00 92.25 82 GLY A C 1
ATOM 640 O O . GLY A 1 82 ? -8.365 -29.472 17.872 1.00 92.25 82 GLY A O 1
ATOM 641 N N . ILE A 1 83 ? -6.422 -28.424 17.419 1.00 93.88 83 ILE A N 1
ATOM 642 C CA . ILE A 1 83 ? -6.667 -28.233 15.981 1.00 93.88 83 ILE A CA 1
ATOM 643 C C . ILE A 1 83 ? -6.989 -29.550 15.271 1.00 93.88 83 ILE A C 1
ATOM 645 O O . ILE A 1 83 ? -7.820 -29.572 14.370 1.00 93.88 83 ILE A O 1
ATOM 649 N N . ILE A 1 84 ? -6.414 -30.667 15.733 1.00 92.44 84 ILE A N 1
ATOM 650 C CA . ILE A 1 84 ? -6.608 -32.003 15.148 1.00 92.44 84 ILE A CA 1
ATOM 651 C C . ILE A 1 84 ? -8.061 -32.489 15.216 1.00 92.44 84 ILE A C 1
ATOM 653 O O . ILE A 1 84 ? -8.441 -33.399 14.485 1.00 92.44 84 ILE A O 1
ATOM 657 N N . ARG A 1 85 ? -8.883 -31.896 16.094 1.00 91.75 85 ARG A N 1
ATOM 658 C CA . ARG A 1 85 ? -10.313 -32.217 16.206 1.00 91.75 85 ARG A CA 1
ATOM 659 C C . ARG A 1 85 ? -11.108 -31.702 15.007 1.00 91.75 85 ARG A C 1
ATOM 661 O O . ARG A 1 85 ? -12.168 -32.246 14.710 1.00 91.75 85 ARG A O 1
ATOM 668 N N . LEU A 1 86 ? -10.579 -30.717 14.281 1.00 92.88 86 LEU A N 1
ATOM 669 C CA . LEU A 1 86 ? -11.156 -30.186 13.045 1.00 92.88 86 LEU A CA 1
ATOM 670 C C . LEU A 1 86 ? -10.790 -31.087 11.851 1.00 92.88 86 LEU A C 1
ATOM 672 O O . LEU A 1 86 ? -10.209 -30.649 10.866 1.00 92.88 86 LEU A O 1
ATOM 676 N N . SER A 1 87 ? -11.099 -32.380 11.950 1.00 88.31 87 SER A N 1
ATOM 677 C CA . SER A 1 87 ? -10.646 -33.414 11.001 1.00 88.31 87 SER A CA 1
ATOM 678 C C . SER A 1 87 ? -11.150 -33.235 9.558 1.00 88.31 87 SER A C 1
ATOM 680 O O . SER A 1 87 ? -10.529 -33.751 8.629 1.00 88.31 87 SER A O 1
ATOM 682 N N . GLY A 1 88 ? -12.242 -32.487 9.360 1.00 91.56 88 GLY A N 1
ATOM 683 C CA . GLY A 1 88 ? -12.797 -32.146 8.044 1.00 91.56 88 GLY A CA 1
ATOM 684 C C . GLY A 1 88 ? -12.136 -30.948 7.350 1.00 91.56 88 GLY A C 1
ATOM 685 O O . GLY A 1 88 ? -12.536 -30.601 6.237 1.00 91.56 88 GLY A O 1
ATOM 686 N N . LEU A 1 89 ? -11.146 -30.312 7.987 1.00 96.12 89 LEU A N 1
ATOM 687 C CA . LEU A 1 89 ? -10.534 -29.084 7.495 1.00 96.12 89 LEU A CA 1
ATOM 688 C C . LEU A 1 89 ? -9.747 -29.328 6.198 1.00 96.12 89 LEU A C 1
ATOM 690 O O . LEU A 1 89 ? -8.828 -30.142 6.159 1.00 96.12 89 LEU A O 1
ATOM 694 N N . GLN A 1 90 ? -10.094 -28.582 5.150 1.00 97.19 90 GLN A N 1
ATOM 695 C CA . GLN A 1 90 ? -9.454 -28.611 3.832 1.00 97.19 90 GLN A CA 1
ATOM 696 C C . GLN A 1 90 ? -8.532 -27.409 3.601 1.00 97.19 90 GLN A C 1
ATOM 698 O O . GLN A 1 90 ? -7.562 -27.526 2.857 1.00 97.19 90 GLN A O 1
ATOM 703 N N . CYS A 1 91 ? -8.796 -26.266 4.234 1.00 97.81 91 CYS A N 1
ATOM 704 C CA . CYS A 1 91 ? -7.984 -25.058 4.114 1.00 97.81 91 CYS A CA 1
ATOM 705 C C . CYS A 1 91 ? -7.666 -24.483 5.498 1.00 97.81 91 CYS A C 1
ATOM 707 O O . CYS A 1 91 ? -8.570 -24.214 6.291 1.00 97.81 91 CYS A O 1
ATOM 709 N N . LEU A 1 92 ? -6.382 -24.280 5.782 1.00 98.19 92 LEU A N 1
ATOM 710 C CA . LEU A 1 92 ? -5.910 -23.675 7.022 1.00 98.19 92 LEU A CA 1
ATOM 711 C C . LEU A 1 92 ? -4.979 -22.507 6.702 1.00 98.19 92 LEU A C 1
ATOM 713 O O . LEU A 1 92 ? -3.900 -22.707 6.141 1.00 98.19 92 LEU A O 1
ATOM 717 N N . ASP A 1 93 ? -5.389 -21.299 7.083 1.00 98.12 93 ASP A N 1
ATOM 718 C CA . ASP A 1 93 ? -4.570 -20.094 6.958 1.00 98.12 93 ASP A CA 1
ATOM 719 C C . ASP A 1 93 ? -4.102 -19.602 8.330 1.00 98.12 93 ASP A C 1
ATOM 721 O O . ASP A 1 93 ? -4.887 -19.160 9.170 1.00 98.12 93 ASP A O 1
ATOM 725 N N . LEU A 1 94 ? -2.793 -19.688 8.549 1.00 97.81 94 LEU A N 1
ATOM 726 C CA . LEU A 1 94 ? -2.090 -19.235 9.746 1.00 97.81 94 LEU A CA 1
ATOM 727 C C . LEU A 1 94 ? -1.061 -18.145 9.406 1.00 97.81 94 LEU A C 1
ATOM 729 O O . LEU A 1 94 ? -0.112 -17.929 10.166 1.00 97.81 94 LEU A O 1
ATOM 733 N N . SER A 1 95 ? -1.226 -17.452 8.278 1.00 97.44 95 SER A N 1
ATOM 734 C CA . SER A 1 95 ? -0.271 -16.453 7.794 1.00 97.44 95 SER A CA 1
ATOM 735 C C . SER A 1 95 ? -0.175 -15.224 8.709 1.00 97.44 95 SER A C 1
ATOM 737 O O . SER A 1 95 ? -1.113 -14.872 9.423 1.00 97.44 95 SER A O 1
ATOM 739 N N . HIS A 1 96 ? 0.955 -14.519 8.675 1.00 96.94 96 HIS A N 1
ATOM 740 C CA . HIS A 1 96 ? 1.206 -13.304 9.456 1.00 96.94 96 HIS A CA 1
ATOM 741 C C . HIS A 1 96 ? 1.017 -13.491 10.970 1.00 96.94 96 HIS A C 1
ATOM 743 O O . HIS A 1 96 ? 0.455 -12.636 11.662 1.00 96.94 96 HIS A O 1
ATOM 749 N N . ASN A 1 97 ? 1.478 -14.626 11.488 1.00 97.75 97 ASN A N 1
ATOM 750 C CA . ASN A 1 97 ? 1.552 -14.911 12.915 1.00 97.75 97 ASN A CA 1
ATOM 751 C C . ASN A 1 97 ? 3.025 -14.924 13.367 1.00 97.75 97 ASN A C 1
ATOM 753 O O . ASN A 1 97 ? 3.891 -14.307 12.747 1.00 97.75 97 ASN A O 1
ATOM 757 N N . LYS A 1 98 ? 3.322 -15.537 14.510 1.00 96.69 98 LYS A N 1
ATOM 758 C CA . LYS A 1 98 ? 4.665 -15.600 15.098 1.00 96.69 98 LYS A CA 1
ATOM 759 C C . LYS A 1 98 ? 5.115 -17.045 15.330 1.00 96.69 98 LYS A C 1
ATOM 761 O O . LYS A 1 98 ? 5.981 -17.266 16.177 1.00 96.69 98 LYS A O 1
ATOM 766 N N . LEU A 1 99 ? 4.541 -18.006 14.602 1.00 96.62 99 LEU A N 1
ATOM 767 C CA . LEU A 1 99 ? 4.836 -19.428 14.764 1.00 96.62 99 LEU A CA 1
ATOM 768 C C . LEU A 1 99 ? 6.327 -19.681 14.546 1.00 96.62 99 LEU A C 1
ATOM 770 O O . LEU A 1 99 ? 6.855 -19.365 13.480 1.00 96.62 99 LEU A O 1
ATOM 774 N N . LYS A 1 100 ? 7.000 -20.238 15.556 1.00 94.06 100 LYS A N 1
ATOM 775 C CA . LYS A 1 100 ? 8.425 -20.614 15.475 1.00 94.06 100 LYS A CA 1
ATOM 776 C C . LYS A 1 100 ? 8.624 -22.019 14.916 1.00 94.06 100 LYS A C 1
ATOM 778 O O . LYS A 1 100 ? 9.620 -22.299 14.256 1.00 94.06 100 LYS A O 1
ATOM 783 N N . THR A 1 101 ? 7.666 -22.899 15.177 1.00 92.31 101 THR A N 1
ATOM 784 C CA . THR A 1 101 ? 7.621 -24.272 14.680 1.00 92.31 101 THR A CA 1
ATOM 785 C C . THR A 1 101 ? 6.187 -24.610 14.285 1.00 92.31 101 THR A C 1
ATOM 787 O O . THR A 1 101 ? 5.228 -24.047 14.817 1.00 92.31 101 THR A O 1
ATOM 790 N N . LEU A 1 102 ? 6.032 -25.531 13.336 1.00 93.50 102 LEU A N 1
ATOM 791 C CA . LEU A 1 102 ? 4.757 -26.193 13.084 1.00 93.50 102 LEU A CA 1
ATOM 792 C C . LEU A 1 102 ? 4.796 -27.533 13.838 1.00 93.50 102 LEU A C 1
ATOM 794 O O . LEU A 1 102 ? 5.798 -28.232 13.734 1.00 93.50 102 LEU A O 1
ATOM 798 N N . PRO A 1 103 ? 3.783 -27.900 14.636 1.00 92.88 103 PRO A N 1
ATOM 799 C CA . PRO A 1 103 ? 3.825 -29.124 15.434 1.00 92.88 103 PRO A CA 1
ATOM 800 C C . PRO A 1 103 ? 3.531 -30.381 14.601 1.00 92.88 103 PRO A C 1
ATOM 802 O O . PRO A 1 103 ? 2.740 -30.351 13.660 1.00 92.88 103 PRO A O 1
ATOM 805 N N . SER A 1 104 ? 4.112 -31.522 14.987 1.00 92.94 104 SER A N 1
ATOM 806 C CA . SER A 1 104 ? 3.988 -32.792 14.248 1.00 92.94 104 SER A CA 1
ATOM 807 C C . SER A 1 104 ? 2.561 -33.351 14.193 1.00 92.94 104 SER A C 1
ATOM 809 O O . SER A 1 104 ? 2.205 -34.047 13.242 1.00 92.94 104 SER A O 1
ATOM 811 N N . PHE A 1 105 ? 1.709 -33.006 15.165 1.00 94.25 105 PHE A N 1
ATOM 812 C CA . PHE A 1 105 ? 0.303 -33.417 15.178 1.00 94.25 105 PHE A CA 1
ATOM 813 C C . PHE A 1 105 ? -0.541 -32.773 14.069 1.00 94.25 105 PHE A C 1
ATOM 815 O O . PHE A 1 105 ? -1.674 -33.199 13.864 1.00 94.25 105 PHE A O 1
ATOM 822 N N . ILE A 1 106 ? -0.013 -31.802 13.307 1.00 94.06 106 ILE A N 1
ATOM 823 C CA . ILE A 1 106 ? -0.684 -31.286 12.101 1.00 94.06 106 ILE A CA 1
ATOM 824 C C . ILE A 1 106 ? -0.989 -32.411 11.096 1.00 94.06 106 ILE A C 1
ATOM 826 O O . ILE A 1 106 ? -1.980 -32.341 10.375 1.00 94.06 106 ILE A O 1
ATOM 830 N N . ALA A 1 107 ? -0.211 -33.503 11.133 1.00 92.06 107 ALA A N 1
ATOM 831 C CA . ALA A 1 107 ? -0.471 -34.732 10.389 1.00 92.06 107 ALA A CA 1
ATOM 832 C C . ALA A 1 107 ? -1.812 -35.409 10.746 1.00 92.06 107 ALA A C 1
ATOM 834 O O . ALA A 1 107 ? -2.208 -36.361 10.083 1.00 92.06 107 ALA A O 1
ATOM 835 N N . GLY A 1 108 ? -2.533 -34.964 11.779 1.00 92.56 108 GLY A N 1
ATOM 836 C CA . GLY A 1 108 ? -3.902 -35.406 12.058 1.00 92.56 108 GLY A CA 1
ATOM 837 C C . GLY A 1 108 ? -4.946 -34.854 11.076 1.00 92.56 108 GLY A C 1
ATOM 838 O O . GLY A 1 108 ? -6.013 -35.446 10.931 1.00 92.56 108 GLY A O 1
ATOM 839 N N . LEU A 1 109 ? -4.650 -33.759 10.365 1.00 95.00 109 LEU A N 1
ATOM 840 C CA . LEU A 1 109 ? -5.573 -33.099 9.431 1.00 95.00 109 LEU A CA 1
ATOM 841 C C . LEU A 1 109 ? -5.539 -33.749 8.040 1.00 95.00 109 LEU A C 1
ATOM 843 O O . LEU A 1 109 ? -5.109 -33.154 7.057 1.00 95.00 109 LEU A O 1
ATOM 847 N N . GLN A 1 110 ? -5.995 -34.996 7.950 1.00 95.31 110 GLN A N 1
ATOM 848 C CA . GLN A 1 110 ? -5.874 -35.831 6.745 1.00 95.31 110 GLN A CA 1
ATOM 849 C C . GLN A 1 110 ? -6.666 -35.329 5.520 1.00 95.31 110 GLN A C 1
ATOM 851 O O . GLN A 1 110 ? -6.409 -35.780 4.407 1.00 95.31 110 GLN A O 1
ATOM 856 N N . GLN A 1 111 ? -7.606 -34.394 5.706 1.00 96.38 111 GLN A N 1
ATOM 857 C CA . GLN A 1 111 ? -8.387 -33.769 4.627 1.00 96.38 111 GLN A CA 1
ATOM 858 C C . GLN A 1 111 ? -7.789 -32.450 4.111 1.00 96.38 111 GLN A C 1
ATOM 860 O O . GLN A 1 111 ? -8.355 -31.837 3.203 1.00 96.38 111 GLN A O 1
ATOM 865 N N . LEU A 1 112 ? -6.656 -32.008 4.671 1.00 97.69 112 LEU A N 1
ATOM 866 C CA . LEU A 1 112 ? -6.072 -30.707 4.365 1.00 97.69 112 LEU A CA 1
ATOM 867 C C . LEU A 1 112 ? -5.527 -30.667 2.932 1.00 97.69 112 LEU A C 1
ATOM 869 O O . LEU A 1 112 ? -4.663 -31.462 2.571 1.00 97.69 112 LEU A O 1
ATOM 873 N N . LYS A 1 113 ? -6.018 -29.709 2.141 1.00 98.12 113 LYS A N 1
ATOM 874 C CA . LYS A 1 113 ? -5.615 -29.430 0.754 1.00 98.12 113 LYS A CA 1
ATOM 875 C C . LYS A 1 113 ? -4.757 -28.180 0.627 1.00 98.12 113 LYS A C 1
ATOM 877 O O . LYS A 1 113 ? -3.863 -28.142 -0.212 1.00 98.12 113 LYS A O 1
ATOM 882 N N . VAL A 1 114 ? -5.014 -27.169 1.456 1.00 98.31 114 VAL A N 1
ATOM 883 C CA . VAL A 1 114 ? -4.313 -25.881 1.427 1.00 98.31 114 VAL A CA 1
ATOM 884 C C . VAL A 1 114 ? -3.816 -25.534 2.825 1.00 98.31 114 VAL A C 1
ATOM 886 O O . VAL A 1 114 ? -4.605 -25.472 3.770 1.00 98.31 114 VAL A O 1
ATOM 889 N N . LEU A 1 115 ? -2.517 -25.266 2.948 1.00 98.12 115 LEU A N 1
ATOM 890 C CA . LEU A 1 115 ? -1.889 -24.805 4.184 1.00 98.12 115 LEU A CA 1
ATOM 891 C C . LEU A 1 115 ? -1.095 -23.526 3.920 1.00 98.12 115 LEU A C 1
ATOM 893 O O . LEU A 1 115 ? -0.108 -23.539 3.181 1.00 98.12 115 LEU A O 1
ATOM 897 N N . LYS A 1 116 ? -1.511 -22.420 4.543 1.00 98.06 116 LYS A N 1
ATOM 898 C CA . LYS A 1 116 ? -0.832 -21.127 4.426 1.00 98.06 116 LYS A CA 1
ATOM 899 C C . LYS A 1 116 ? -0.137 -20.753 5.728 1.00 98.06 116 LYS A C 1
ATOM 901 O O . LYS A 1 116 ? -0.775 -20.632 6.770 1.00 98.06 116 LYS A O 1
ATOM 906 N N . LEU A 1 117 ? 1.177 -20.564 5.656 1.00 96.50 117 LEU A N 1
ATOM 907 C CA . LEU A 1 117 ? 2.049 -20.243 6.790 1.00 96.50 117 LEU A CA 1
ATOM 908 C C . LEU A 1 117 ? 2.934 -19.022 6.501 1.00 96.50 117 LEU A C 1
ATOM 910 O O . LEU A 1 117 ? 3.951 -18.829 7.173 1.00 96.50 117 LEU A O 1
ATOM 914 N N . ASN A 1 118 ? 2.557 -18.188 5.527 1.00 94.56 118 ASN A N 1
ATOM 915 C CA . ASN A 1 118 ? 3.354 -17.036 5.112 1.00 94.56 118 ASN A CA 1
ATOM 916 C C . ASN A 1 118 ? 3.621 -16.080 6.280 1.00 94.56 118 ASN A C 1
ATOM 918 O O . ASN A 1 118 ? 2.766 -15.912 7.145 1.00 94.56 118 ASN A O 1
ATOM 922 N N . ASN A 1 119 ? 4.765 -15.401 6.288 1.00 94.38 119 ASN A N 1
ATOM 923 C CA . ASN A 1 119 ? 5.117 -14.366 7.260 1.00 94.38 119 ASN A CA 1
ATOM 924 C C . ASN A 1 119 ? 4.986 -14.836 8.722 1.00 94.38 119 ASN A C 1
ATOM 926 O O . ASN A 1 119 ? 4.342 -14.182 9.543 1.00 94.38 119 ASN A O 1
ATOM 930 N N . ASN A 1 120 ? 5.573 -15.992 9.032 1.00 95.81 120 ASN A N 1
ATOM 931 C CA . ASN A 1 120 ? 5.765 -16.500 10.392 1.00 95.81 120 ASN A CA 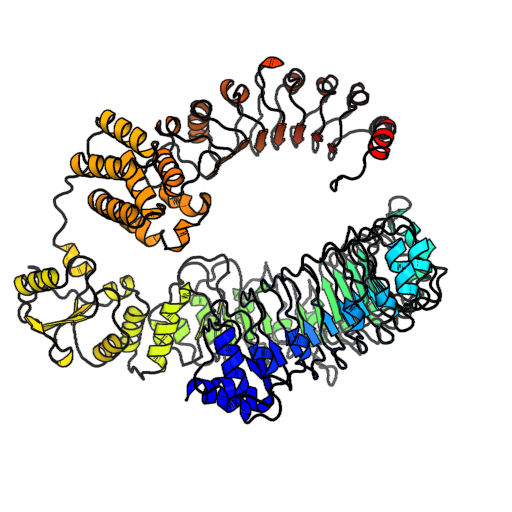1
ATOM 932 C C . ASN A 1 120 ? 7.266 -16.474 10.755 1.00 95.81 120 ASN A C 1
ATOM 934 O O . ASN A 1 120 ? 8.049 -15.734 10.164 1.00 95.81 120 ASN A O 1
ATOM 938 N N . LYS A 1 121 ? 7.686 -17.235 11.770 1.00 94.31 121 LYS A N 1
ATOM 939 C CA . LYS A 1 121 ? 9.085 -17.353 12.214 1.00 94.31 121 LYS A CA 1
ATOM 940 C C . LYS A 1 121 ? 9.580 -18.800 12.141 1.00 94.31 121 LYS A C 1
ATOM 942 O O . LYS A 1 121 ? 10.380 -19.217 12.977 1.00 94.31 121 LYS A O 1
ATOM 947 N N . LEU A 1 122 ? 9.064 -19.578 11.188 1.00 92.56 122 LEU A N 1
ATOM 948 C CA . LEU A 1 122 ? 9.419 -20.987 11.046 1.00 92.56 122 LEU A CA 1
ATOM 949 C C . LEU A 1 122 ? 10.892 -21.111 10.643 1.00 92.56 122 LEU A C 1
ATOM 951 O O . LEU A 1 122 ? 11.345 -20.453 9.705 1.00 92.56 122 LEU A O 1
ATOM 955 N N . SER A 1 123 ? 11.641 -21.951 11.354 1.00 88.19 123 SER A N 1
ATOM 956 C CA . SER A 1 123 ? 13.029 -22.307 11.017 1.00 88.19 123 SER A CA 1
ATOM 957 C C . SER A 1 123 ? 13.153 -23.665 10.316 1.00 88.19 123 SER A C 1
ATOM 959 O O . SER A 1 123 ? 14.199 -23.962 9.747 1.00 88.19 123 SER A O 1
ATOM 961 N N . GLY A 1 124 ? 12.081 -24.463 10.310 1.00 87.56 124 GLY A N 1
ATOM 962 C CA . GLY A 1 124 ? 11.975 -25.738 9.601 1.00 87.56 124 GLY A CA 1
ATOM 963 C C . GLY A 1 124 ? 10.539 -26.266 9.601 1.00 87.56 124 GLY A C 1
ATOM 964 O O . GLY A 1 124 ? 9.658 -25.698 10.257 1.00 87.56 124 GLY A O 1
ATOM 965 N N . LEU A 1 125 ? 10.308 -27.364 8.880 1.00 89.12 125 LEU A N 1
ATOM 966 C CA . LEU A 1 125 ? 9.075 -28.147 8.979 1.00 89.12 125 LEU A CA 1
ATOM 967 C C . LEU A 1 125 ? 9.242 -29.273 10.018 1.00 89.12 125 LEU A C 1
ATOM 969 O O . LEU A 1 125 ? 10.356 -29.748 10.239 1.00 89.12 125 LEU A O 1
ATOM 973 N N . PRO A 1 126 ? 8.167 -29.697 10.703 1.00 88.69 126 PRO A N 1
ATOM 974 C CA . PRO A 1 126 ? 8.237 -30.788 11.665 1.00 88.69 126 PRO A CA 1
ATOM 975 C C . PRO A 1 126 ? 8.453 -32.133 10.986 1.00 88.69 126 PRO A C 1
ATOM 977 O O . PRO A 1 126 ? 7.935 -32.393 9.901 1.00 88.69 126 PRO A O 1
ATOM 980 N N . HIS A 1 127 ? 9.071 -33.052 11.725 1.00 86.94 127 HIS A N 1
ATOM 981 C CA . HIS A 1 127 ? 8.982 -34.468 11.405 1.00 86.94 127 HIS A CA 1
ATOM 982 C C . HIS A 1 127 ? 7.541 -34.951 11.626 1.00 86.94 127 HIS A C 1
ATOM 984 O O . HIS A 1 127 ? 7.077 -35.081 12.765 1.00 86.94 127 HIS A O 1
ATOM 990 N N . LEU A 1 128 ? 6.823 -35.214 10.536 1.00 89.12 128 LEU A N 1
ATOM 991 C CA . LEU A 1 128 ? 5.458 -35.722 10.596 1.00 89.12 128 LEU A CA 1
ATOM 992 C C . LEU A 1 128 ? 5.459 -37.242 10.837 1.00 89.12 128 LEU A C 1
ATOM 994 O O . LEU A 1 128 ? 6.239 -37.957 10.213 1.00 89.12 128 LEU A O 1
ATOM 998 N N . PRO A 1 129 ? 4.591 -37.770 11.718 1.00 88.50 129 PRO A N 1
ATOM 999 C CA . PRO A 1 129 ? 4.474 -39.213 11.937 1.00 88.50 129 PRO A CA 1
ATOM 1000 C C . PRO A 1 129 ? 3.833 -39.946 10.746 1.00 88.50 129 PRO A C 1
ATOM 1002 O O . PRO A 1 129 ? 4.015 -41.149 10.597 1.00 88.50 129 PRO A O 1
ATOM 1005 N N . GLN A 1 130 ? 3.079 -39.228 9.908 1.00 90.81 130 GLN A N 1
ATOM 1006 C CA . GLN A 1 130 ? 2.412 -39.729 8.704 1.00 90.81 130 GLN A CA 1
ATOM 1007 C C . GLN A 1 130 ? 2.239 -38.584 7.685 1.00 90.81 130 GLN A C 1
ATOM 1009 O O . GLN A 1 130 ? 2.223 -37.420 8.099 1.00 90.81 130 GLN A O 1
ATOM 1014 N N . PRO A 1 131 ? 2.138 -38.868 6.372 1.00 91.88 131 PRO A N 1
ATOM 1015 C CA . PRO A 1 131 ? 1.992 -37.835 5.343 1.00 91.88 131 PRO A CA 1
ATOM 1016 C C . PRO A 1 131 ? 0.631 -37.122 5.401 1.00 91.88 131 PRO A C 1
ATOM 1018 O O . PRO A 1 131 ? -0.328 -37.621 5.995 1.00 91.88 131 PRO A O 1
ATOM 1021 N N . LEU A 1 132 ? 0.547 -35.957 4.749 1.00 94.69 132 LEU A N 1
ATOM 1022 C CA . LEU A 1 132 ? -0.714 -35.286 4.416 1.00 94.69 132 LEU A CA 1
ATOM 1023 C C . LEU A 1 132 ? -1.053 -35.613 2.951 1.00 94.69 132 LEU A C 1
ATOM 1025 O O . LEU A 1 132 ? -0.541 -34.955 2.041 1.00 94.69 132 LEU A O 1
ATOM 1029 N N . PRO A 1 133 ? -1.870 -36.650 2.691 1.00 94.12 133 PRO A N 1
ATOM 1030 C CA . PRO A 1 133 ? -1.998 -37.241 1.359 1.00 94.12 133 PRO A CA 1
ATOM 1031 C C . PRO A 1 133 ? -2.747 -36.358 0.358 1.00 94.12 133 PRO A C 1
ATOM 1033 O O . PRO A 1 133 ? -2.621 -36.580 -0.841 1.00 94.12 133 PRO A O 1
ATOM 1036 N N . LEU A 1 134 ? -3.526 -35.384 0.837 1.00 97.06 134 LEU A N 1
ATOM 1037 C CA . LEU A 1 134 ? -4.368 -34.514 0.014 1.00 97.06 134 LEU A CA 1
ATOM 1038 C C . LEU A 1 134 ? -3.843 -33.078 -0.090 1.00 97.06 134 LEU A C 1
ATOM 1040 O O . LEU A 1 134 ? -4.505 -32.258 -0.719 1.00 97.06 134 LEU A O 1
ATOM 1044 N N . LEU A 1 135 ? -2.686 -32.758 0.506 1.00 97.31 135 LEU A N 1
ATOM 1045 C CA . LEU A 1 135 ? -2.160 -31.394 0.498 1.00 97.31 135 LEU A CA 1
ATOM 1046 C C . LEU A 1 135 ? -1.671 -31.028 -0.908 1.00 97.31 135 LEU A C 1
ATOM 1048 O O . LEU A 1 135 ? -0.666 -31.558 -1.375 1.00 97.31 135 LEU A O 1
ATOM 1052 N N . GLU A 1 136 ? -2.377 -30.107 -1.562 1.00 97.75 136 GLU A N 1
ATOM 1053 C CA . GLU A 1 136 ? -2.104 -29.651 -2.927 1.00 97.75 136 GLU A CA 1
ATOM 1054 C C . GLU A 1 136 ? -1.354 -28.313 -2.959 1.00 97.75 136 GLU A C 1
ATOM 1056 O O . GLU A 1 136 ? -0.611 -28.050 -3.904 1.00 97.75 136 GLU A O 1
ATOM 1061 N N . GLU A 1 137 ? -1.527 -27.464 -1.944 1.00 98.00 137 GLU A N 1
ATOM 1062 C CA . GLU A 1 137 ? -0.992 -26.102 -1.921 1.00 98.00 137 GLU A CA 1
ATOM 1063 C C . GLU A 1 137 ? -0.371 -25.764 -0.558 1.00 98.00 137 GLU A C 1
ATOM 1065 O O . GLU A 1 137 ? -1.040 -25.807 0.478 1.00 98.00 137 GLU A O 1
ATOM 1070 N N . LEU A 1 138 ? 0.916 -25.406 -0.566 1.00 96.88 138 LEU A N 1
ATOM 1071 C CA . LEU A 1 138 ? 1.690 -25.077 0.632 1.00 96.88 138 LEU A CA 1
ATOM 1072 C C . LEU A 1 138 ? 2.383 -23.724 0.469 1.00 96.88 138 LEU A C 1
ATOM 1074 O O . LEU A 1 138 ? 3.160 -23.526 -0.468 1.00 96.88 138 LEU A O 1
ATOM 1078 N N . HIS A 1 139 ? 2.133 -22.813 1.411 1.00 96.19 139 HIS A N 1
ATOM 1079 C CA . HIS A 1 139 ? 2.772 -21.498 1.443 1.00 96.19 139 HIS A CA 1
ATOM 1080 C C . HIS A 1 139 ? 3.654 -21.326 2.671 1.00 96.19 139 HIS A C 1
ATOM 1082 O O . HIS A 1 139 ? 3.172 -21.457 3.796 1.00 96.19 139 HIS A O 1
ATOM 1088 N N . LEU A 1 140 ? 4.925 -20.997 2.458 1.00 93.56 140 LEU A N 1
ATOM 1089 C CA . LEU A 1 140 ? 5.946 -20.845 3.497 1.00 93.56 140 LEU A CA 1
ATOM 1090 C C . LEU A 1 140 ? 6.732 -19.534 3.368 1.00 93.56 140 LEU A C 1
ATOM 1092 O O . LEU A 1 140 ? 7.744 -19.366 4.053 1.00 93.56 140 LEU A O 1
ATOM 1096 N N . GLY A 1 141 ? 6.292 -18.607 2.519 1.00 90.56 141 GLY A N 1
ATOM 1097 C CA . GLY A 1 141 ? 7.010 -17.369 2.259 1.00 90.56 141 GLY A CA 1
ATOM 1098 C C . GLY A 1 141 ? 7.167 -16.476 3.496 1.00 90.56 141 GLY A C 1
ATOM 1099 O O . GLY A 1 141 ? 6.412 -16.592 4.457 1.00 90.56 141 GLY A O 1
ATOM 1100 N N . GLY A 1 142 ? 8.178 -15.610 3.538 1.00 88.31 142 GLY A N 1
ATOM 1101 C CA . GLY A 1 142 ? 8.424 -14.665 4.635 1.00 88.31 142 GLY A CA 1
ATOM 1102 C C . GLY A 1 142 ? 8.741 -15.306 5.994 1.00 88.31 142 GLY A C 1
ATOM 1103 O O . GLY A 1 142 ? 8.542 -14.671 7.028 1.00 88.31 142 GLY A O 1
ATOM 1104 N N . ASN A 1 143 ? 9.183 -16.567 6.016 1.00 91.50 143 ASN A N 1
ATOM 1105 C CA . ASN A 1 143 ? 9.686 -17.253 7.213 1.00 91.50 143 ASN A CA 1
ATOM 1106 C C . ASN A 1 143 ? 11.218 -17.142 7.330 1.00 91.50 143 ASN A C 1
ATOM 1108 O O . ASN A 1 143 ? 11.887 -16.589 6.465 1.00 91.50 143 ASN A O 1
ATOM 1112 N N . THR A 1 144 ? 11.800 -17.704 8.393 1.00 86.81 144 THR A N 1
ATOM 1113 C CA . THR A 1 144 ? 13.261 -17.764 8.614 1.00 86.81 144 THR A CA 1
ATOM 1114 C C . THR A 1 144 ? 13.888 -19.066 8.087 1.00 86.81 144 THR A C 1
ATOM 1116 O O . THR A 1 144 ? 14.848 -19.584 8.659 1.00 86.81 144 THR A O 1
ATOM 1119 N N . LEU A 1 145 ? 13.308 -19.642 7.031 1.00 83.06 145 LEU A N 1
ATOM 1120 C CA . LEU A 1 145 ? 13.683 -20.943 6.473 1.00 83.06 145 LEU A CA 1
ATOM 1121 C C . LEU A 1 145 ? 14.906 -20.815 5.551 1.00 83.06 145 LEU A C 1
ATOM 1123 O O . LEU A 1 145 ? 14.772 -20.626 4.349 1.00 83.06 145 LEU A O 1
ATOM 1127 N N . ALA A 1 146 ? 16.116 -20.994 6.086 1.00 76.94 146 ALA A N 1
ATOM 1128 C CA . ALA A 1 146 ? 17.331 -20.951 5.260 1.00 76.94 146 ALA A CA 1
ATOM 1129 C C . ALA A 1 146 ? 17.444 -22.134 4.265 1.00 76.94 146 ALA A C 1
ATOM 1131 O O . ALA A 1 146 ? 18.095 -22.014 3.218 1.00 76.94 146 ALA A O 1
ATOM 1132 N N . ALA A 1 147 ? 16.848 -23.284 4.605 1.00 78.94 147 ALA A N 1
ATOM 1133 C CA . ALA A 1 147 ? 16.755 -24.492 3.784 1.00 78.94 147 ALA A CA 1
ATOM 1134 C C . ALA A 1 147 ? 15.614 -25.405 4.282 1.00 78.94 147 ALA A C 1
ATOM 1136 O O . ALA A 1 147 ? 15.207 -25.312 5.438 1.00 78.94 147 ALA A O 1
ATOM 1137 N N . LEU A 1 148 ? 15.150 -26.322 3.429 1.00 82.88 148 LEU A N 1
ATOM 1138 C CA . LEU A 1 148 ? 14.315 -27.469 3.818 1.00 82.88 148 LEU A CA 1
ATOM 1139 C C . LEU A 1 148 ? 15.178 -28.738 3.870 1.00 82.88 148 LEU A C 1
ATOM 1141 O O . LEU A 1 148 ? 16.146 -28.849 3.110 1.00 82.88 148 LEU A O 1
ATOM 1145 N N . ALA A 1 149 ? 14.845 -29.690 4.742 1.00 82.00 149 ALA A N 1
ATOM 1146 C CA . ALA A 1 149 ? 15.483 -31.002 4.744 1.00 82.00 149 ALA A CA 1
ATOM 1147 C C . ALA A 1 149 ? 14.886 -31.906 3.652 1.00 82.00 149 ALA A C 1
ATOM 1149 O O . ALA A 1 149 ? 13.736 -31.747 3.239 1.00 82.00 149 ALA A O 1
ATOM 1150 N N . ASP A 1 150 ? 15.654 -32.903 3.200 1.00 75.19 150 ASP A N 1
ATOM 1151 C CA . ASP A 1 150 ? 15.194 -33.831 2.158 1.00 75.19 150 ASP A CA 1
ATOM 1152 C C . ASP A 1 150 ? 13.948 -34.630 2.583 1.00 75.19 150 ASP A C 1
ATOM 1154 O O . ASP A 1 150 ? 13.120 -34.984 1.747 1.00 75.19 150 ASP A O 1
ATOM 1158 N N . SER A 1 151 ? 13.755 -34.881 3.877 1.00 78.50 151 SER A N 1
ATOM 1159 C CA . SER A 1 151 ? 12.558 -35.554 4.394 1.00 78.50 151 SER A CA 1
ATOM 1160 C C . SER A 1 151 ? 11.290 -34.701 4.310 1.00 78.50 151 SER A C 1
ATOM 1162 O O . SER A 1 151 ? 10.203 -35.256 4.161 1.00 78.50 151 SER A O 1
ATOM 1164 N N . ASP A 1 152 ? 11.404 -33.374 4.369 1.00 82.62 152 ASP A N 1
ATOM 1165 C CA . ASP A 1 152 ? 10.276 -32.501 4.711 1.00 82.62 152 ASP A CA 1
ATOM 1166 C C . ASP A 1 152 ? 9.196 -32.484 3.625 1.00 82.62 152 ASP A C 1
ATOM 1168 O O . ASP A 1 152 ? 8.010 -32.628 3.912 1.00 82.62 152 ASP A O 1
ATOM 1172 N N . LEU A 1 153 ? 9.604 -32.370 2.357 1.00 85.31 153 LEU A N 1
ATOM 1173 C CA . LEU A 1 153 ? 8.671 -32.318 1.225 1.00 85.31 153 LEU A CA 1
ATOM 1174 C C . LEU A 1 153 ? 8.082 -33.687 0.866 1.00 85.31 153 LEU A C 1
ATOM 1176 O O . LEU A 1 153 ? 7.004 -33.758 0.281 1.00 85.31 153 LEU A O 1
ATOM 1180 N N . SER A 1 154 ? 8.751 -34.783 1.241 1.00 83.06 154 SER A N 1
ATOM 1181 C CA . SER A 1 154 ? 8.277 -36.142 0.933 1.00 83.06 154 SER A CA 1
ATOM 1182 C C . SER A 1 154 ? 6.960 -36.502 1.632 1.00 83.06 154 SER A C 1
ATOM 1184 O O . SER A 1 154 ? 6.272 -37.431 1.214 1.00 83.06 154 SER A O 1
ATOM 1186 N N . MET A 1 155 ? 6.573 -35.724 2.646 1.00 87.75 155 MET A N 1
ATOM 1187 C CA . MET A 1 155 ? 5.334 -35.900 3.401 1.00 87.75 155 MET A CA 1
ATOM 1188 C C . MET A 1 155 ? 4.093 -35.331 2.696 1.00 87.75 155 MET A C 1
ATOM 1190 O O . MET A 1 155 ? 2.982 -35.508 3.201 1.00 87.75 155 MET A O 1
ATOM 1194 N N . PHE A 1 156 ? 4.259 -34.678 1.539 1.00 92.56 156 PHE A N 1
ATOM 1195 C CA . PHE A 1 156 ? 3.188 -34.022 0.776 1.00 92.56 156 PHE A CA 1
ATOM 1196 C C . PHE A 1 156 ? 3.117 -34.567 -0.666 1.00 92.56 156 PHE A C 1
ATOM 1198 O O . PHE A 1 156 ? 3.433 -33.859 -1.623 1.00 92.56 156 PHE A O 1
ATOM 1205 N N . PRO A 1 157 ? 2.728 -35.841 -0.865 1.00 90.62 157 PRO A N 1
ATOM 1206 C CA . PRO A 1 157 ? 2.829 -36.506 -2.170 1.00 90.62 157 PRO A CA 1
ATOM 1207 C C . PRO A 1 157 ? 1.913 -35.922 -3.261 1.00 90.62 157 PRO A C 1
ATOM 1209 O O . PRO A 1 157 ? 2.200 -36.096 -4.444 1.00 90.62 157 PRO A O 1
ATOM 1212 N N . ALA A 1 158 ? 0.832 -35.231 -2.884 1.00 95.00 158 ALA A N 1
ATOM 1213 C CA . ALA A 1 158 ? -0.127 -34.614 -3.806 1.00 95.00 158 ALA A CA 1
ATOM 1214 C C . ALA A 1 158 ? 0.150 -33.126 -4.093 1.00 95.00 158 ALA A C 1
ATOM 1216 O O . ALA A 1 158 ? -0.684 -32.461 -4.709 1.00 95.00 158 ALA A O 1
ATOM 1217 N N . LEU A 1 159 ? 1.297 -32.589 -3.655 1.00 96.62 159 LEU A N 1
ATOM 1218 C CA . LEU A 1 159 ? 1.578 -31.158 -3.737 1.00 96.62 159 LEU A CA 1
ATOM 1219 C C . LEU A 1 159 ? 1.700 -30.689 -5.195 1.00 96.62 159 LEU A C 1
ATOM 1221 O O . LEU A 1 159 ? 2.569 -31.151 -5.934 1.00 96.62 159 LEU A O 1
ATOM 1225 N N . LYS A 1 160 ? 0.845 -29.735 -5.576 1.00 96.81 160 LYS A N 1
ATOM 1226 C CA . LYS A 1 160 ? 0.779 -29.106 -6.904 1.00 96.81 160 LYS A CA 1
ATOM 1227 C C . LYS A 1 160 ? 1.378 -27.709 -6.925 1.00 96.81 160 LYS A C 1
ATOM 1229 O O . LYS A 1 160 ? 1.926 -27.293 -7.945 1.00 96.81 160 LYS A O 1
ATOM 1234 N N . LYS A 1 161 ? 1.279 -26.975 -5.815 1.00 97.44 161 LYS A N 1
ATOM 1235 C CA . LYS A 1 161 ? 1.763 -25.597 -5.706 1.00 97.44 161 LYS A CA 1
ATOM 1236 C C . LYS A 1 161 ? 2.576 -25.396 -4.438 1.00 97.44 161 LYS A C 1
ATOM 1238 O O . LYS A 1 161 ? 2.119 -25.721 -3.340 1.00 97.44 161 LYS A O 1
ATOM 1243 N N . LEU A 1 162 ? 3.757 -24.814 -4.597 1.00 95.56 162 LEU A N 1
ATOM 1244 C CA . LEU A 1 162 ? 4.671 -24.527 -3.501 1.00 95.56 162 LEU A CA 1
ATOM 1245 C C . LEU A 1 162 ? 5.150 -23.074 -3.580 1.00 95.56 162 LEU A C 1
ATOM 1247 O O . LEU A 1 162 ? 5.707 -22.654 -4.594 1.00 95.56 162 LEU A O 1
ATOM 1251 N N . TYR A 1 163 ? 4.948 -22.325 -2.499 1.00 94.25 163 TYR A N 1
ATOM 1252 C CA . TYR A 1 163 ? 5.358 -20.925 -2.378 1.00 94.25 163 TYR A CA 1
ATOM 1253 C C . TYR A 1 163 ? 6.415 -20.790 -1.278 1.00 94.25 163 TYR A C 1
ATOM 1255 O O . TYR A 1 163 ? 6.147 -21.108 -0.117 1.00 94.25 163 TYR A O 1
ATOM 1263 N N . LEU A 1 164 ? 7.621 -20.355 -1.651 1.00 91.19 164 LEU A N 1
ATOM 1264 C CA . LEU A 1 164 ? 8.801 -20.205 -0.787 1.00 91.19 164 LEU A CA 1
ATOM 1265 C C . LEU A 1 164 ? 9.387 -18.780 -0.861 1.00 91.19 164 LEU A C 1
ATOM 1267 O O . LEU A 1 164 ? 10.595 -18.594 -0.710 1.00 91.19 164 LEU A O 1
ATOM 1271 N N . ASP A 1 165 ? 8.567 -17.770 -1.144 1.00 87.56 165 ASP A N 1
ATOM 1272 C CA . ASP A 1 165 ? 9.005 -16.391 -1.376 1.00 87.56 165 ASP A CA 1
ATOM 1273 C C . ASP A 1 165 ? 9.568 -15.699 -0.118 1.00 87.56 165 ASP A C 1
ATOM 1275 O O . ASP A 1 165 ? 9.075 -15.885 0.982 1.00 87.56 165 ASP A O 1
ATOM 1279 N N . GLY A 1 166 ? 10.617 -14.883 -0.228 1.00 79.94 166 GLY A N 1
ATOM 1280 C CA . GLY A 1 166 ? 11.115 -14.045 0.874 1.00 79.94 166 GLY A CA 1
ATOM 1281 C C . GLY A 1 166 ? 11.660 -14.804 2.096 1.00 79.94 166 GLY A C 1
ATOM 1282 O O . GLY A 1 166 ? 11.659 -14.255 3.197 1.00 79.94 166 GLY A O 1
ATOM 1283 N N . GLY A 1 167 ? 12.103 -16.055 1.926 1.00 66.06 167 GLY A N 1
ATOM 1284 C CA . GLY A 1 167 ? 12.525 -16.952 3.012 1.00 66.06 167 GLY A CA 1
ATOM 1285 C C . GLY A 1 167 ? 14.021 -16.951 3.356 1.00 66.06 167 GLY A C 1
ATOM 1286 O O . GLY A 1 167 ? 14.440 -17.744 4.191 1.00 66.06 167 GLY A O 1
ATOM 1287 N N . GLN A 1 168 ? 14.846 -16.098 2.731 1.00 73.06 168 GLN A N 1
ATOM 1288 C CA . GLN A 1 168 ? 16.322 -16.177 2.799 1.00 73.06 168 GLN A CA 1
ATOM 1289 C C . GLN A 1 168 ? 16.872 -17.559 2.381 1.00 73.06 168 GLN A C 1
ATOM 1291 O O . GLN A 1 168 ? 17.929 -17.987 2.852 1.00 73.06 168 GLN A O 1
ATOM 1296 N N . PHE A 1 169 ? 16.167 -18.269 1.493 1.00 81.12 169 PHE A N 1
ATOM 1297 C CA . PHE A 1 169 ? 16.577 -19.598 1.052 1.00 81.12 169 PHE A CA 1
ATOM 1298 C C . PHE A 1 169 ? 17.936 -19.557 0.355 1.00 81.12 169 PHE A C 1
ATOM 1300 O O . PHE A 1 169 ? 18.157 -18.767 -0.559 1.00 81.12 169 PHE A O 1
ATOM 1307 N N . THR A 1 170 ? 18.830 -20.462 0.754 1.00 82.00 170 THR A N 1
ATOM 1308 C CA . THR A 1 170 ? 20.158 -20.620 0.130 1.00 82.00 170 THR A CA 1
ATOM 1309 C C . THR A 1 170 ? 20.220 -21.805 -0.837 1.00 82.00 170 THR A C 1
ATOM 1311 O O . THR A 1 170 ? 21.008 -21.797 -1.786 1.00 82.00 170 THR A O 1
ATOM 1314 N N . ARG A 1 171 ? 19.378 -22.829 -0.622 1.00 84.88 171 ARG A N 1
ATOM 1315 C CA . ARG A 1 171 ? 19.292 -24.056 -1.434 1.00 84.88 171 ARG A CA 1
ATOM 1316 C C . ARG A 1 171 ? 17.903 -24.699 -1.366 1.00 84.88 171 ARG A C 1
ATOM 1318 O O . ARG A 1 171 ? 17.221 -24.582 -0.349 1.00 84.88 171 ARG A O 1
ATOM 1325 N N . LEU A 1 172 ? 17.538 -25.441 -2.414 1.00 87.75 172 LEU A N 1
ATOM 1326 C CA . LEU A 1 172 ? 16.388 -26.356 -2.421 1.00 87.75 172 LEU A CA 1
ATOM 1327 C C . LEU A 1 172 ? 16.830 -27.783 -2.036 1.00 87.75 172 LEU A C 1
ATOM 1329 O O . LEU A 1 172 ? 17.953 -28.167 -2.374 1.00 87.75 172 LEU A O 1
ATOM 1333 N N . PRO A 1 173 ? 15.985 -28.575 -1.347 1.00 87.38 173 PRO A N 1
ATOM 1334 C CA . PRO A 1 173 ? 16.277 -29.978 -1.048 1.00 87.38 173 PRO A CA 1
ATOM 1335 C C . PRO A 1 173 ? 16.184 -30.842 -2.311 1.00 87.38 173 PRO A C 1
ATOM 1337 O O . PRO A 1 173 ? 15.380 -30.570 -3.206 1.00 87.38 173 PRO A O 1
ATOM 1340 N N . ALA A 1 174 ? 16.943 -31.937 -2.368 1.00 86.00 174 ALA A N 1
ATOM 1341 C CA . ALA A 1 174 ? 16.904 -32.869 -3.496 1.00 86.00 174 ALA A CA 1
ATOM 1342 C C . ALA A 1 174 ? 15.529 -33.542 -3.635 1.00 86.00 174 ALA A C 1
ATOM 1344 O O . ALA A 1 174 ? 15.108 -33.899 -4.738 1.00 86.00 174 ALA A O 1
ATOM 1345 N N . SER A 1 175 ? 14.793 -33.671 -2.529 1.00 83.94 175 SER A N 1
ATOM 1346 C CA . SER A 1 175 ? 13.448 -34.247 -2.506 1.00 83.94 175 SER A CA 1
ATOM 1347 C C . SER A 1 175 ? 12.383 -33.444 -3.248 1.00 83.94 175 SER A C 1
ATOM 1349 O O . SER A 1 175 ? 11.331 -34.012 -3.535 1.00 83.94 175 SER A O 1
ATOM 1351 N N . VAL A 1 176 ? 12.649 -32.191 -3.649 1.00 88.25 176 VAL A N 1
ATOM 1352 C CA . VAL A 1 176 ? 11.739 -31.429 -4.527 1.00 88.25 176 VAL A CA 1
ATOM 1353 C C . VAL A 1 176 ? 11.452 -32.183 -5.832 1.00 88.25 176 VAL A C 1
ATOM 1355 O O . VAL A 1 176 ? 10.332 -32.154 -6.330 1.00 88.25 176 VAL A O 1
ATOM 1358 N N . THR A 1 177 ? 12.427 -32.960 -6.322 1.00 86.31 177 THR A N 1
ATOM 1359 C CA . THR A 1 177 ? 12.300 -33.816 -7.517 1.00 86.31 177 THR A CA 1
ATOM 1360 C C . THR A 1 177 ? 11.308 -34.966 -7.352 1.00 86.31 177 THR A C 1
ATOM 1362 O O . THR A 1 177 ? 10.830 -35.519 -8.339 1.00 86.31 177 THR A O 1
ATOM 1365 N N . ARG A 1 178 ? 10.970 -35.333 -6.109 1.00 83.94 178 ARG A N 1
ATOM 1366 C CA . ARG A 1 178 ? 10.012 -36.406 -5.801 1.00 83.94 178 ARG A CA 1
ATOM 1367 C C . ARG A 1 178 ? 8.563 -35.920 -5.813 1.00 83.94 178 ARG A C 1
ATOM 1369 O O . ARG A 1 178 ? 7.652 -36.745 -5.766 1.00 83.94 178 ARG A O 1
ATOM 1376 N N . LEU A 1 179 ? 8.333 -34.607 -5.896 1.00 89.56 179 LEU A N 1
ATOM 1377 C CA . LEU A 1 179 ? 7.000 -34.016 -5.995 1.00 89.56 179 LEU A CA 1
ATOM 1378 C C . LEU A 1 179 ? 6.457 -34.171 -7.423 1.00 89.56 179 LEU A C 1
ATOM 1380 O O . LEU A 1 179 ? 6.467 -33.242 -8.227 1.00 89.56 179 LEU A O 1
ATOM 1384 N N . SER A 1 180 ? 5.987 -35.378 -7.743 1.00 87.44 180 SER A N 1
ATOM 1385 C CA . SER A 1 180 ? 5.554 -35.758 -9.099 1.00 87.44 180 SER A CA 1
ATOM 1386 C C . SER A 1 180 ? 4.368 -34.958 -9.653 1.00 87.44 180 SER A C 1
ATOM 1388 O O . SER A 1 180 ? 4.145 -34.985 -10.859 1.00 87.44 180 SER A O 1
ATOM 1390 N N . GLN A 1 181 ? 3.623 -34.259 -8.791 1.00 93.56 181 GLN A N 1
ATOM 1391 C CA . GLN A 1 181 ? 2.458 -33.444 -9.149 1.00 93.56 181 GLN A CA 1
ATOM 1392 C C . GLN A 1 181 ? 2.744 -31.935 -9.104 1.00 93.56 181 GLN A C 1
ATOM 1394 O O . GLN A 1 181 ? 1.833 -31.153 -9.347 1.00 93.56 181 GLN A O 1
ATOM 1399 N N . LEU A 1 182 ? 3.973 -31.503 -8.785 1.00 95.75 182 LEU A N 1
ATOM 1400 C CA . LEU A 1 182 ? 4.289 -30.083 -8.619 1.00 95.75 182 LEU A CA 1
ATOM 1401 C C . LEU A 1 182 ? 4.223 -29.355 -9.966 1.00 95.75 182 LEU A C 1
ATOM 1403 O O . LEU A 1 182 ? 5.066 -29.579 -10.827 1.00 95.75 182 LEU A O 1
ATOM 1407 N N . GLU A 1 183 ? 3.255 -28.456 -10.118 1.00 95.62 183 GLU A N 1
ATOM 1408 C CA . GLU A 1 183 ? 2.990 -27.678 -11.334 1.00 95.62 183 GLU A CA 1
ATOM 1409 C C . GLU A 1 183 ? 3.496 -26.234 -11.228 1.00 95.62 183 GLU A C 1
ATOM 1411 O O . GLU A 1 183 ? 3.933 -25.659 -12.233 1.00 95.62 183 GLU A O 1
ATOM 1416 N N . ILE A 1 184 ? 3.436 -25.652 -10.022 1.00 95.19 184 ILE A N 1
ATOM 1417 C CA . ILE A 1 184 ? 3.751 -24.243 -9.750 1.00 95.19 184 ILE A CA 1
ATOM 1418 C C . ILE A 1 184 ? 4.736 -24.134 -8.587 1.00 95.19 184 ILE A C 1
ATOM 1420 O O . ILE A 1 184 ? 4.473 -24.632 -7.490 1.00 95.19 184 ILE A O 1
ATOM 1424 N N . LEU A 1 185 ? 5.837 -23.420 -8.812 1.00 95.38 185 LEU A N 1
ATOM 1425 C CA . LEU A 1 185 ? 6.818 -23.089 -7.783 1.00 95.38 185 LEU A CA 1
ATOM 1426 C C . LEU A 1 185 ? 7.120 -21.588 -7.792 1.00 95.38 185 LEU A C 1
ATOM 1428 O O . LEU A 1 185 ? 7.476 -21.030 -8.829 1.00 95.38 185 LEU A O 1
ATOM 1432 N N . VAL A 1 186 ? 7.013 -20.949 -6.629 1.00 93.06 186 VAL A N 1
ATOM 1433 C CA . VAL A 1 186 ? 7.348 -19.531 -6.434 1.00 93.06 186 VAL A CA 1
ATOM 1434 C C . VAL A 1 186 ? 8.512 -19.418 -5.458 1.00 93.06 186 VAL A C 1
ATOM 1436 O O . VAL A 1 186 ? 8.429 -19.904 -4.331 1.00 93.06 186 VAL A O 1
ATOM 1439 N N . LEU A 1 187 ? 9.600 -18.788 -5.896 1.00 91.44 187 LEU A N 1
ATOM 1440 C CA . LEU A 1 187 ? 10.856 -18.624 -5.156 1.00 91.44 187 LEU A CA 1
ATOM 1441 C C . LEU A 1 187 ? 11.247 -17.152 -4.997 1.00 91.44 187 LEU A C 1
ATOM 1443 O O . LEU A 1 187 ? 12.410 -16.875 -4.715 1.00 91.44 187 LEU A O 1
ATOM 1447 N N . ASP A 1 188 ? 10.319 -16.225 -5.201 1.00 90.19 188 ASP A N 1
ATOM 1448 C CA . ASP A 1 188 ? 10.600 -14.791 -5.271 1.00 90.19 188 ASP A CA 1
ATOM 1449 C C . ASP A 1 188 ? 11.344 -14.263 -4.037 1.00 90.19 188 ASP A C 1
ATOM 1451 O O . ASP A 1 188 ? 11.176 -14.750 -2.924 1.00 90.19 188 ASP A O 1
ATOM 1455 N N . ASN A 1 189 ? 12.142 -13.213 -4.202 1.00 87.38 189 ASN A N 1
ATOM 1456 C CA . ASN A 1 189 ? 12.870 -12.527 -3.134 1.00 87.38 189 ASN A CA 1
ATOM 1457 C C . ASN A 1 189 ? 13.832 -13.432 -2.337 1.00 87.38 189 ASN A C 1
ATOM 1459 O O . ASN A 1 189 ? 14.064 -13.200 -1.149 1.00 87.38 189 ASN A O 1
ATOM 1463 N N . ASN A 1 190 ? 14.423 -14.444 -2.978 1.00 86.00 190 ASN A N 1
ATOM 1464 C CA . ASN A 1 190 ? 15.468 -15.290 -2.394 1.00 86.00 190 ASN A CA 1
ATOM 1465 C C . ASN A 1 190 ? 16.844 -14.994 -3.014 1.00 86.00 190 ASN A C 1
ATOM 1467 O O . ASN A 1 190 ? 17.443 -15.847 -3.661 1.00 86.00 190 ASN A O 1
ATOM 1471 N N . GLY A 1 191 ? 17.375 -13.787 -2.793 1.00 78.19 191 GLY A N 1
ATOM 1472 C CA . GLY A 1 191 ? 18.655 -13.339 -3.373 1.00 78.19 191 GLY A CA 1
ATOM 1473 C C . GLY A 1 191 ? 19.913 -14.109 -2.935 1.00 78.19 191 GLY A C 1
ATOM 1474 O O . GLY A 1 191 ? 20.976 -13.900 -3.501 1.00 78.19 191 GLY A O 1
ATOM 1475 N N . PHE A 1 192 ? 19.820 -14.998 -1.939 1.00 80.38 192 PHE A N 1
ATOM 1476 C CA . PHE A 1 192 ? 20.925 -15.879 -1.526 1.00 80.38 192 PHE A CA 1
ATOM 1477 C C . PHE A 1 192 ? 20.843 -17.284 -2.142 1.00 80.38 192 PHE A C 1
ATOM 1479 O O . PHE A 1 192 ? 21.712 -18.124 -1.881 1.00 80.38 192 PHE A O 1
ATOM 1486 N N . LEU A 1 193 ? 19.796 -17.569 -2.921 1.00 82.62 193 LEU A N 1
ATOM 1487 C CA . LEU A 1 193 ? 19.578 -18.879 -3.515 1.00 82.62 193 LEU A CA 1
ATOM 1488 C C . LEU A 1 193 ? 20.622 -19.134 -4.601 1.00 82.62 193 LEU A C 1
ATOM 1490 O O . LEU A 1 193 ? 20.765 -18.360 -5.544 1.00 82.62 193 LEU A O 1
ATOM 1494 N N . LYS A 1 194 ? 21.314 -20.273 -4.525 1.00 83.62 194 LYS A N 1
ATOM 1495 C CA . LYS A 1 194 ? 22.190 -20.725 -5.614 1.00 83.62 194 LYS A CA 1
ATOM 1496 C C . LYS A 1 194 ? 21.359 -21.167 -6.822 1.00 83.62 194 LYS A C 1
ATOM 1498 O O . LYS A 1 194 ? 21.029 -22.346 -6.959 1.00 83.62 194 LYS A O 1
ATOM 1503 N N . ILE A 1 195 ? 21.035 -20.222 -7.703 1.00 81.25 195 ILE A N 1
ATOM 1504 C CA . ILE A 1 195 ? 20.126 -20.416 -8.844 1.00 81.25 195 ILE A CA 1
ATOM 1505 C C . ILE A 1 195 ? 20.543 -21.586 -9.740 1.00 81.25 195 ILE A C 1
ATOM 1507 O O . ILE A 1 195 ? 19.698 -22.410 -10.082 1.00 81.25 195 ILE A O 1
ATOM 1511 N N . THR A 1 196 ? 21.829 -21.730 -10.070 1.00 81.56 196 THR A N 1
ATOM 1512 C CA . THR A 1 196 ? 22.310 -22.825 -10.935 1.00 81.56 196 THR A CA 1
ATOM 1513 C C . THR A 1 196 ? 22.047 -24.209 -10.338 1.00 81.56 196 THR A C 1
ATOM 1515 O O . THR A 1 196 ? 21.674 -25.138 -11.053 1.00 81.56 196 THR A O 1
ATOM 1518 N N . ASP A 1 197 ? 22.217 -24.365 -9.025 1.00 83.94 197 ASP A N 1
ATOM 1519 C CA . ASP A 1 197 ? 21.962 -25.632 -8.332 1.00 83.94 197 ASP A CA 1
ATOM 1520 C C . ASP A 1 197 ? 20.459 -25.902 -8.232 1.00 83.94 197 ASP A C 1
ATOM 1522 O O . ASP A 1 197 ? 20.006 -27.014 -8.508 1.00 83.94 197 ASP A O 1
ATOM 1526 N N . ALA A 1 198 ? 19.681 -24.866 -7.909 1.00 88.06 198 ALA A N 1
ATOM 1527 C CA . ALA A 1 198 ? 18.228 -24.945 -7.855 1.00 88.06 198 ALA A CA 1
ATOM 1528 C C . ALA A 1 198 ? 17.636 -25.350 -9.214 1.00 88.06 198 ALA A C 1
ATOM 1530 O O . ALA A 1 198 ? 16.852 -26.293 -9.275 1.00 88.06 198 ALA A O 1
ATOM 1531 N N . CYS A 1 199 ? 18.057 -24.717 -10.312 1.00 87.69 199 CYS A N 1
ATOM 1532 C CA . CYS A 1 199 ? 17.559 -25.042 -11.648 1.00 87.69 199 CYS A CA 1
ATOM 1533 C C . CYS A 1 199 ? 17.928 -26.473 -12.072 1.00 87.69 199 CYS A C 1
ATOM 1535 O O . CYS A 1 199 ? 17.091 -27.179 -12.630 1.00 87.69 199 CYS A O 1
ATOM 1537 N N . ARG A 1 200 ? 19.141 -26.949 -11.747 1.00 86.06 200 ARG A N 1
ATOM 1538 C CA . ARG A 1 200 ? 19.539 -28.345 -12.010 1.00 86.06 200 ARG A CA 1
ATOM 1539 C C . ARG A 1 200 ? 18.656 -29.354 -11.280 1.00 86.06 200 ARG A C 1
ATOM 1541 O O . ARG A 1 200 ? 18.291 -30.366 -11.868 1.00 86.06 200 ARG A O 1
ATOM 1548 N N . LEU A 1 201 ? 18.298 -29.085 -10.025 1.00 88.44 201 LEU A N 1
ATOM 1549 C CA . LEU A 1 201 ? 17.358 -29.932 -9.288 1.00 88.44 201 LEU A CA 1
ATOM 1550 C C . LEU A 1 201 ? 15.958 -29.863 -9.902 1.00 88.44 201 LEU A C 1
ATOM 1552 O O . LEU A 1 201 ? 15.350 -30.895 -10.167 1.00 88.44 201 LEU A O 1
ATOM 1556 N N . LEU A 1 202 ? 15.464 -28.658 -10.179 1.00 91.06 202 LEU A N 1
ATOM 1557 C CA . LEU A 1 202 ? 14.121 -28.447 -10.716 1.00 91.06 202 LEU A CA 1
ATOM 1558 C C . LEU A 1 202 ? 13.931 -29.035 -12.118 1.00 91.06 202 LEU A C 1
ATOM 1560 O O . LEU A 1 202 ? 12.807 -29.389 -12.458 1.00 91.06 202 LEU A O 1
ATOM 1564 N N . ALA A 1 203 ? 14.996 -29.228 -12.901 1.00 88.19 203 ALA A N 1
ATOM 1565 C CA . ALA A 1 203 ? 14.946 -29.978 -14.159 1.00 88.19 203 ALA A CA 1
ATOM 1566 C C . ALA A 1 203 ? 14.425 -31.421 -13.974 1.00 88.19 203 ALA A C 1
ATOM 1568 O O . ALA A 1 203 ? 13.816 -31.980 -14.883 1.00 88.19 203 ALA A O 1
ATOM 1569 N N . GLY A 1 204 ? 14.599 -32.011 -12.784 1.00 86.69 204 GLY A N 1
ATOM 1570 C CA . GLY A 1 204 ? 14.036 -33.317 -12.426 1.00 86.69 204 GLY A CA 1
ATOM 1571 C C . GLY A 1 204 ? 12.526 -33.309 -12.142 1.00 86.69 204 GLY A C 1
ATOM 1572 O O . GLY A 1 204 ? 11.910 -34.372 -12.090 1.00 86.69 204 GLY A O 1
ATOM 1573 N N . CYS A 1 205 ? 11.899 -32.139 -11.977 1.00 89.56 205 CYS A N 1
ATOM 1574 C CA . CYS A 1 205 ? 10.468 -32.011 -11.693 1.00 89.56 205 CYS A CA 1
ATOM 1575 C C . CYS A 1 205 ? 9.647 -32.035 -12.994 1.00 89.56 205 CYS A C 1
ATOM 1577 O O . CYS A 1 205 ? 9.308 -30.990 -13.550 1.00 89.56 205 CYS A O 1
ATOM 1579 N N . GLY A 1 206 ? 9.299 -33.230 -13.482 1.00 87.69 206 GLY A N 1
ATOM 1580 C CA . GLY A 1 206 ? 8.648 -33.412 -14.790 1.00 87.69 206 GLY A CA 1
ATOM 1581 C C . GLY A 1 206 ? 7.257 -32.773 -14.954 1.00 87.69 206 GLY A C 1
ATOM 1582 O O . GLY A 1 206 ? 6.856 -32.464 -16.081 1.00 87.69 206 GLY A O 1
ATOM 1583 N N . ALA A 1 207 ? 6.521 -32.540 -13.863 1.00 92.44 207 ALA A N 1
ATOM 1584 C CA . ALA A 1 207 ? 5.212 -31.875 -13.880 1.00 92.44 207 ALA A CA 1
ATOM 1585 C C . ALA A 1 207 ? 5.291 -30.343 -13.778 1.00 92.44 207 ALA A C 1
ATOM 1587 O O . ALA A 1 207 ? 4.300 -29.674 -14.059 1.00 92.44 207 ALA A O 1
ATOM 1588 N N . LEU A 1 208 ? 6.461 -29.779 -13.451 1.00 94.50 208 LEU A N 1
ATOM 1589 C CA . LEU A 1 208 ? 6.603 -28.342 -13.229 1.00 94.50 208 LEU A CA 1
ATOM 1590 C C . LEU A 1 208 ? 6.382 -27.592 -14.545 1.00 94.50 208 LEU A C 1
ATOM 1592 O O . LEU A 1 208 ? 6.969 -27.935 -15.572 1.00 94.50 208 LEU A O 1
ATOM 1596 N N . ARG A 1 209 ? 5.496 -26.596 -14.538 1.00 91.69 209 ARG A N 1
ATOM 1597 C CA . ARG A 1 209 ? 5.159 -25.786 -15.723 1.00 91.69 209 ARG A CA 1
ATOM 1598 C C . ARG A 1 209 ? 5.360 -24.303 -15.478 1.00 91.69 209 ARG A C 1
ATOM 1600 O O . ARG A 1 209 ? 5.714 -23.588 -16.409 1.00 91.69 209 ARG A O 1
ATOM 1607 N N . ARG A 1 210 ? 5.137 -23.842 -14.247 1.00 90.94 210 ARG A N 1
ATOM 1608 C CA . ARG A 1 210 ? 5.188 -22.425 -13.885 1.00 90.94 210 ARG A CA 1
ATOM 1609 C C . ARG A 1 210 ? 6.228 -22.209 -12.796 1.00 90.94 210 ARG A C 1
ATOM 1611 O O . ARG A 1 210 ? 6.142 -22.833 -11.737 1.00 90.94 210 ARG A O 1
ATOM 1618 N N . LEU A 1 211 ? 7.194 -21.339 -13.058 1.00 92.19 211 LEU A N 1
ATOM 1619 C CA . LEU A 1 211 ? 8.265 -21.006 -12.126 1.00 92.19 211 LEU A CA 1
ATOM 1620 C C . LEU A 1 211 ? 8.380 -19.488 -11.990 1.00 92.19 211 LEU A C 1
ATOM 1622 O O . LEU A 1 211 ? 8.506 -18.792 -12.991 1.00 92.19 211 LEU A O 1
ATOM 1626 N N . SER A 1 212 ? 8.373 -18.993 -10.757 1.00 89.56 212 SER A N 1
ATOM 1627 C CA . SER A 1 212 ? 8.651 -17.589 -10.447 1.00 89.56 212 SER A CA 1
ATOM 1628 C C . SER A 1 212 ? 9.912 -17.487 -9.598 1.00 89.56 212 SER A C 1
ATOM 1630 O O . SER A 1 212 ? 10.056 -18.211 -8.610 1.00 89.56 212 SER A O 1
ATOM 1632 N N . MET A 1 213 ? 10.845 -16.635 -10.011 1.00 88.19 213 MET A N 1
ATOM 1633 C CA . MET A 1 213 ? 12.104 -16.339 -9.320 1.00 88.19 213 MET A CA 1
ATOM 1634 C C . MET A 1 213 ? 12.376 -14.833 -9.366 1.00 88.19 213 MET A C 1
ATOM 1636 O O . MET A 1 213 ? 13.464 -14.397 -9.753 1.00 88.19 213 MET A O 1
ATOM 1640 N N . GLN A 1 214 ? 11.380 -14.017 -9.021 1.00 86.25 214 GLN A N 1
ATOM 1641 C CA . GLN A 1 214 ? 11.537 -12.566 -9.028 1.00 86.25 214 GLN A CA 1
ATOM 1642 C C . GLN A 1 214 ? 12.555 -12.124 -7.979 1.00 86.25 214 GLN A C 1
ATOM 1644 O O . GLN A 1 214 ? 12.499 -12.597 -6.849 1.00 86.25 214 GLN A O 1
ATOM 1649 N N . ASN A 1 215 ? 13.424 -11.160 -8.288 1.00 84.19 215 ASN A N 1
ATOM 1650 C CA . ASN A 1 215 ? 14.367 -10.593 -7.309 1.00 84.19 215 ASN A CA 1
ATOM 1651 C C . ASN A 1 215 ? 15.207 -11.664 -6.567 1.00 84.19 215 ASN A C 1
ATOM 1653 O O . ASN A 1 215 ? 15.356 -11.621 -5.342 1.00 84.19 215 ASN A O 1
ATOM 1657 N N . CYS A 1 216 ? 15.738 -12.646 -7.301 1.00 80.88 216 CYS A N 1
ATOM 1658 C CA . CYS A 1 216 ? 16.572 -13.723 -6.751 1.00 80.88 216 CYS A CA 1
ATOM 1659 C C . CYS A 1 216 ? 18.052 -13.600 -7.142 1.00 80.88 216 CYS A C 1
ATOM 1661 O O . CYS A 1 216 ? 18.777 -14.587 -7.090 1.00 80.88 216 CYS A O 1
ATOM 1663 N N . ASP A 1 217 ? 18.486 -12.399 -7.538 1.00 74.88 217 ASP A N 1
ATOM 1664 C CA . ASP A 1 217 ? 19.850 -12.099 -7.999 1.00 74.88 217 ASP A CA 1
ATOM 1665 C C . ASP A 1 217 ? 20.347 -13.069 -9.084 1.00 74.88 217 ASP A C 1
ATOM 1667 O O . ASP A 1 217 ? 21.460 -13.598 -9.043 1.00 74.88 217 ASP A O 1
ATOM 1671 N N . VAL A 1 218 ? 19.492 -13.331 -10.080 1.00 69.75 218 VAL A N 1
ATOM 1672 C CA . VAL A 1 218 ? 19.866 -14.129 -11.253 1.00 69.75 218 VAL A CA 1
ATOM 1673 C C . VAL A 1 218 ? 20.902 -13.337 -12.066 1.00 69.75 218 VAL A C 1
ATOM 1675 O O . VAL A 1 218 ? 20.557 -12.572 -12.968 1.00 69.75 218 VAL A O 1
ATOM 1678 N N . SER A 1 219 ? 22.180 -13.479 -11.711 1.00 63.44 219 SER A N 1
ATOM 1679 C CA . SER A 1 219 ? 23.303 -12.765 -12.314 1.00 63.44 219 SER A CA 1
ATOM 1680 C C . SER A 1 219 ? 24.044 -13.638 -13.346 1.00 63.44 219 SER A C 1
ATOM 1682 O O . SER A 1 219 ? 24.650 -14.661 -13.050 1.00 63.44 219 SER A O 1
ATOM 1684 N N . VAL A 1 220 ? 24.008 -13.186 -14.604 1.00 53.09 220 VAL A N 1
ATOM 1685 C CA . VAL A 1 220 ? 25.034 -13.384 -15.656 1.00 53.09 220 VAL A CA 1
ATOM 1686 C C . VAL A 1 220 ? 25.234 -14.775 -16.310 1.00 53.09 220 VAL A C 1
ATOM 1688 O O . VAL A 1 220 ? 25.963 -14.820 -17.295 1.00 53.09 220 VAL A O 1
ATOM 1691 N N . SER A 1 221 ? 24.545 -15.875 -15.967 1.00 52.84 221 SER A N 1
ATOM 1692 C CA . SER A 1 221 ? 24.540 -17.058 -16.875 1.00 52.84 221 SER A CA 1
ATOM 1693 C C . SER A 1 221 ? 23.180 -17.766 -17.039 1.00 52.84 221 SER A C 1
ATOM 1695 O O . SER A 1 221 ? 22.583 -18.174 -16.039 1.00 52.84 221 SER A O 1
ATOM 1697 N N . PRO A 1 222 ? 22.699 -17.974 -18.288 1.00 56.50 222 PRO A N 1
ATOM 1698 C CA . PRO A 1 222 ? 21.511 -18.771 -18.601 1.00 56.50 222 PRO A CA 1
ATOM 1699 C C . PRO A 1 222 ? 21.720 -20.288 -18.441 1.00 56.50 222 PRO A C 1
ATOM 1701 O O . PRO A 1 222 ? 20.737 -21.023 -18.523 1.00 56.50 222 PRO A O 1
ATOM 1704 N N . ASP A 1 223 ? 22.936 -20.786 -18.186 1.00 64.06 223 ASP A N 1
ATOM 1705 C CA . ASP A 1 223 ? 23.244 -22.227 -18.232 1.00 64.06 223 ASP A CA 1
ATOM 1706 C C . ASP A 1 223 ? 22.361 -23.052 -17.284 1.00 64.06 223 ASP A C 1
ATOM 1708 O O . ASP A 1 223 ? 21.825 -24.090 -17.668 1.00 64.06 223 ASP A O 1
ATOM 1712 N N . GLY A 1 224 ? 22.123 -22.561 -16.063 1.00 69.06 224 GLY A N 1
ATOM 1713 C CA . GLY A 1 224 ? 21.219 -23.221 -15.117 1.00 69.06 224 GLY A CA 1
ATOM 1714 C C . GLY A 1 224 ? 19.771 -23.248 -15.611 1.00 69.06 224 GLY A C 1
ATOM 1715 O O . GLY A 1 224 ? 19.111 -24.282 -15.533 1.00 69.06 224 GLY A O 1
ATOM 1716 N N . LEU A 1 225 ? 19.290 -22.133 -16.167 1.00 77.50 225 LEU A N 1
ATOM 1717 C CA . LEU A 1 225 ? 17.921 -22.005 -16.667 1.00 77.50 225 LEU A CA 1
ATOM 1718 C C . LEU A 1 225 ? 17.680 -22.876 -17.905 1.00 77.50 225 LEU A C 1
ATOM 1720 O O . LEU A 1 225 ? 16.592 -23.423 -18.051 1.00 77.50 225 LEU A O 1
ATOM 1724 N N . THR A 1 226 ? 18.689 -23.078 -18.761 1.00 76.75 226 THR A N 1
ATOM 1725 C CA . THR A 1 226 ? 18.559 -23.971 -19.927 1.00 76.75 226 THR A CA 1
ATOM 1726 C C . THR A 1 226 ? 18.263 -25.422 -19.545 1.00 76.75 226 THR A C 1
ATOM 1728 O O . THR A 1 226 ? 17.718 -26.156 -20.359 1.00 76.75 226 THR A O 1
ATOM 1731 N N . ALA A 1 227 ? 18.531 -25.860 -18.313 1.00 81.88 227 ALA A N 1
ATOM 1732 C CA . ALA A 1 227 ? 18.154 -27.205 -17.876 1.00 81.88 227 ALA A CA 1
ATOM 1733 C C . ALA A 1 227 ? 16.626 -27.388 -17.729 1.00 81.88 227 ALA A C 1
ATOM 1735 O O . ALA A 1 227 ? 16.135 -28.516 -17.754 1.00 81.88 227 ALA A O 1
ATOM 1736 N N . LEU A 1 228 ? 15.861 -26.299 -17.605 1.00 86.88 228 LEU A N 1
ATOM 1737 C CA . LEU A 1 228 ? 14.428 -26.295 -17.292 1.00 86.88 228 LEU A CA 1
ATOM 1738 C C . LEU A 1 228 ? 13.532 -26.445 -18.536 1.00 86.88 228 LEU A C 1
ATOM 1740 O O . LEU A 1 228 ? 12.598 -25.678 -18.762 1.00 86.88 228 LEU A O 1
ATOM 1744 N N . GLN A 1 229 ? 13.804 -27.463 -19.352 1.00 85.12 229 GLN A N 1
ATOM 1745 C CA . GLN A 1 229 ? 13.152 -27.701 -20.650 1.00 85.12 229 GLN A CA 1
ATOM 1746 C C . GLN A 1 229 ? 11.632 -27.961 -20.563 1.00 85.12 229 GLN A C 1
ATOM 1748 O O . GLN A 1 229 ? 10.931 -27.938 -21.576 1.00 85.12 229 GLN A O 1
ATOM 1753 N N . GLN A 1 230 ? 11.113 -28.239 -19.367 1.00 88.31 230 GLN A N 1
ATOM 1754 C CA . GLN A 1 230 ? 9.706 -28.532 -19.104 1.00 88.31 230 GLN A CA 1
ATOM 1755 C C . GLN A 1 230 ? 8.840 -27.295 -18.806 1.00 88.31 230 GLN A C 1
ATOM 1757 O O . GLN A 1 230 ? 7.613 -27.416 -18.812 1.00 88.31 230 GLN A O 1
ATOM 1762 N N . ILE A 1 231 ? 9.454 -26.144 -18.511 1.00 89.38 231 ILE A N 1
ATOM 1763 C CA . ILE A 1 231 ? 8.758 -24.927 -18.072 1.00 89.38 231 ILE A CA 1
ATOM 1764 C C . ILE A 1 231 ? 8.035 -24.259 -19.246 1.00 89.38 231 ILE A C 1
ATOM 1766 O O . ILE A 1 231 ? 8.598 -24.108 -20.326 1.00 89.38 231 ILE A O 1
ATOM 1770 N N . THR A 1 232 ? 6.791 -23.833 -19.009 1.00 85.12 232 THR A N 1
ATOM 1771 C CA . THR A 1 232 ? 5.946 -23.114 -19.976 1.00 85.12 232 THR A CA 1
ATOM 1772 C C . THR A 1 232 ? 5.737 -21.650 -19.600 1.00 85.12 232 THR A C 1
ATOM 1774 O O . THR A 1 232 ? 5.543 -20.818 -20.480 1.00 85.12 232 THR A O 1
ATOM 1777 N N . ALA A 1 233 ? 5.776 -21.316 -18.309 1.00 82.75 233 ALA A N 1
ATOM 1778 C CA . ALA A 1 233 ? 5.667 -19.945 -17.821 1.00 82.75 233 ALA A CA 1
ATOM 1779 C C . ALA A 1 233 ? 6.787 -19.642 -16.821 1.00 82.75 233 ALA A C 1
ATOM 1781 O O . ALA A 1 233 ? 6.949 -20.371 -15.838 1.00 82.75 233 ALA A O 1
ATOM 1782 N N . LEU A 1 234 ? 7.546 -18.578 -17.071 1.00 84.88 234 LEU A N 1
ATOM 1783 C CA . LEU A 1 234 ? 8.707 -18.202 -16.271 1.00 84.88 234 LEU A CA 1
ATOM 1784 C C . LEU A 1 234 ? 8.668 -16.715 -15.911 1.00 84.88 234 LEU A C 1
ATOM 1786 O O . LEU A 1 234 ? 8.657 -15.868 -16.795 1.00 84.88 234 LEU A O 1
ATOM 1790 N N . ASP A 1 235 ? 8.697 -16.398 -14.624 1.00 82.56 235 ASP A N 1
ATOM 1791 C CA . ASP A 1 235 ? 8.753 -15.019 -14.135 1.00 82.56 235 ASP A CA 1
ATOM 1792 C C . ASP A 1 235 ? 10.108 -14.735 -13.481 1.00 82.56 235 ASP A C 1
ATOM 1794 O O . ASP A 1 235 ? 10.520 -15.388 -12.521 1.00 82.56 235 ASP A O 1
ATOM 1798 N N . LEU A 1 236 ? 10.821 -13.768 -14.049 1.00 80.69 236 LEU A N 1
ATOM 1799 C CA . LEU A 1 236 ? 12.167 -13.336 -13.694 1.00 80.69 236 LEU A CA 1
ATOM 1800 C C . LEU A 1 236 ? 12.235 -11.818 -13.500 1.00 80.69 236 LEU A C 1
ATOM 1802 O O . LEU A 1 236 ? 13.325 -11.245 -13.597 1.00 80.69 236 LEU A O 1
ATOM 1806 N N . ARG A 1 237 ? 11.115 -11.143 -13.219 1.00 79.12 237 ARG A N 1
ATOM 1807 C CA . ARG A 1 237 ? 11.128 -9.703 -12.907 1.00 79.12 237 ARG A CA 1
ATOM 1808 C C . ARG A 1 237 ? 12.086 -9.385 -11.760 1.00 79.12 237 ARG A C 1
ATOM 1810 O O . ARG A 1 237 ? 12.388 -10.218 -10.906 1.00 79.12 237 ARG A O 1
ATOM 1817 N N . LYS A 1 238 ? 12.583 -8.156 -11.728 1.00 75.50 238 LYS A N 1
ATOM 1818 C CA . LYS A 1 238 ? 13.537 -7.629 -10.743 1.00 75.50 238 LYS A CA 1
ATOM 1819 C C . LYS A 1 238 ? 14.852 -8.412 -10.678 1.00 75.50 238 LYS A C 1
ATOM 1821 O O . LYS A 1 238 ? 15.516 -8.415 -9.646 1.00 75.50 238 LYS A O 1
ATOM 1826 N N . ASN A 1 239 ? 15.227 -9.070 -11.773 1.00 73.88 239 ASN A N 1
ATOM 1827 C CA . ASN A 1 239 ? 16.557 -9.639 -11.983 1.00 73.88 239 ASN A CA 1
ATOM 1828 C C . ASN A 1 239 ? 17.292 -8.880 -13.096 1.00 73.88 239 ASN A C 1
ATOM 1830 O O . ASN A 1 239 ? 16.687 -8.126 -13.852 1.00 73.88 239 ASN A O 1
ATOM 1834 N N . MET A 1 240 ? 18.600 -9.111 -13.218 1.00 66.38 240 MET A N 1
ATOM 1835 C CA . MET A 1 240 ? 19.470 -8.443 -14.194 1.00 66.38 240 MET A CA 1
ATOM 1836 C C . MET A 1 240 ? 19.866 -9.409 -15.321 1.00 66.38 240 MET A C 1
ATOM 1838 O O . MET A 1 240 ? 21.041 -9.756 -15.484 1.00 66.38 240 MET A O 1
ATOM 1842 N N . LEU A 1 241 ? 18.877 -9.894 -16.079 1.00 64.56 241 LEU A N 1
ATOM 1843 C CA . LEU A 1 241 ? 19.112 -10.853 -17.163 1.00 64.56 241 LEU A CA 1
ATOM 1844 C C . LEU A 1 241 ? 19.912 -10.225 -18.310 1.00 64.56 241 LEU A C 1
ATOM 1846 O O . LEU A 1 241 ? 19.591 -9.143 -18.791 1.00 64.56 241 LEU A O 1
ATOM 1850 N N . ARG A 1 242 ? 20.930 -10.954 -18.784 1.00 61.53 242 ARG A N 1
ATOM 1851 C CA . ARG A 1 242 ? 21.751 -10.573 -19.949 1.00 61.53 242 ARG A CA 1
ATOM 1852 C C . ARG A 1 242 ? 21.425 -11.362 -21.222 1.00 61.53 242 ARG A C 1
ATOM 1854 O O . ARG A 1 242 ? 21.827 -10.952 -22.301 1.00 61.53 242 ARG A O 1
ATOM 1861 N N . SER A 1 243 ? 20.747 -12.504 -21.103 1.00 63.25 243 SER A N 1
ATOM 1862 C CA . SER A 1 243 ? 20.309 -13.361 -22.215 1.00 63.25 243 SER A CA 1
ATOM 1863 C C . SER A 1 243 ? 19.061 -14.163 -21.815 1.00 63.25 243 SER A C 1
ATOM 1865 O O . SER A 1 243 ? 18.837 -14.398 -20.625 1.00 63.25 243 SER A O 1
ATOM 1867 N N . ILE A 1 244 ? 18.242 -14.579 -22.790 1.00 65.88 244 ILE A N 1
ATOM 1868 C CA . ILE A 1 244 ? 17.097 -15.471 -22.552 1.00 65.88 244 ILE A CA 1
ATOM 1869 C C . ILE A 1 244 ? 17.578 -16.913 -22.750 1.00 65.88 244 ILE A C 1
ATOM 1871 O O . ILE A 1 244 ? 18.121 -17.223 -23.812 1.00 65.88 244 ILE A O 1
ATOM 1875 N N . PRO A 1 245 ? 17.371 -17.818 -21.782 1.00 67.62 245 PRO A N 1
ATOM 1876 C CA . PRO A 1 245 ? 17.710 -19.231 -21.939 1.00 67.62 245 PRO A CA 1
ATOM 1877 C C . PRO A 1 245 ? 16.892 -19.892 -23.063 1.00 67.62 245 PRO A C 1
ATOM 1879 O O . PRO A 1 245 ? 15.690 -19.651 -23.214 1.00 67.62 245 PRO A O 1
ATOM 1882 N N . HIS A 1 246 ? 17.536 -20.761 -23.845 1.00 69.38 246 HIS A N 1
ATOM 1883 C CA . HIS A 1 246 ? 16.868 -21.565 -24.870 1.00 69.38 246 HIS A CA 1
ATOM 1884 C C . HIS A 1 246 ? 16.041 -22.691 -24.220 1.00 69.38 246 HIS A C 1
ATOM 1886 O O . HIS A 1 246 ? 16.596 -23.664 -23.702 1.00 69.38 246 HIS A O 1
ATOM 1892 N N . MET A 1 247 ? 14.711 -22.557 -24.247 1.00 74.25 247 MET A N 1
ATOM 1893 C CA . MET A 1 247 ? 13.757 -23.493 -23.639 1.00 74.25 247 MET A CA 1
ATOM 1894 C C . MET A 1 247 ? 12.548 -23.689 -24.577 1.00 74.25 247 MET A C 1
ATOM 1896 O O . MET A 1 247 ? 11.699 -22.807 -24.637 1.00 74.25 247 MET A O 1
ATOM 1900 N N . PRO A 1 248 ? 12.424 -24.834 -25.270 1.00 67.94 248 PRO A N 1
ATOM 1901 C CA . PRO A 1 248 ? 11.519 -25.039 -26.408 1.00 67.94 248 PRO A CA 1
ATOM 1902 C C . PRO A 1 248 ? 10.033 -25.141 -26.038 1.00 67.94 248 PRO A C 1
ATOM 1904 O O . PRO A 1 248 ? 9.185 -25.184 -26.922 1.00 67.94 248 PRO A O 1
ATOM 1907 N N . ARG A 1 249 ? 9.702 -25.252 -24.746 1.00 75.06 249 ARG A N 1
ATOM 1908 C CA . ARG A 1 249 ? 8.316 -25.291 -24.247 1.00 75.06 249 ARG A CA 1
ATOM 1909 C C . ARG A 1 249 ? 7.874 -23.976 -23.607 1.00 75.06 249 ARG A C 1
ATOM 1911 O O . ARG A 1 249 ? 6.741 -23.898 -23.136 1.00 75.06 249 ARG A O 1
ATOM 1918 N N . LEU A 1 250 ? 8.752 -22.974 -23.559 1.00 75.00 250 LEU A N 1
ATOM 1919 C CA . LEU A 1 250 ? 8.493 -21.716 -22.873 1.00 75.00 250 LEU A CA 1
ATOM 1920 C C . LEU A 1 250 ? 7.538 -20.842 -23.690 1.00 75.00 250 LEU A C 1
ATOM 1922 O O . LEU A 1 250 ? 7.949 -20.184 -24.635 1.00 75.00 250 LEU A O 1
ATOM 1926 N N . THR A 1 251 ? 6.275 -20.794 -23.277 1.00 67.12 251 THR A N 1
ATOM 1927 C CA . THR A 1 251 ? 5.227 -19.994 -23.925 1.00 67.12 251 THR A CA 1
ATOM 1928 C C . THR A 1 251 ? 5.104 -18.579 -23.359 1.00 67.12 251 THR A C 1
ATOM 1930 O O . THR A 1 251 ? 4.687 -17.680 -24.079 1.00 67.12 251 THR A O 1
ATOM 1933 N N . SER A 1 252 ? 5.452 -18.378 -22.082 1.00 70.38 252 SER A N 1
ATOM 1934 C CA . SER A 1 252 ? 5.294 -17.110 -21.358 1.00 70.38 252 SER A CA 1
ATOM 1935 C C . SER A 1 252 ? 6.547 -16.783 -20.550 1.00 70.38 252 SER A C 1
ATOM 1937 O O . SER A 1 252 ? 6.987 -17.606 -19.745 1.00 70.38 252 SER A O 1
ATOM 1939 N N . ILE A 1 253 ? 7.101 -15.581 -20.720 1.00 74.44 253 ILE A N 1
ATOM 1940 C CA . ILE A 1 253 ? 8.217 -15.077 -19.910 1.00 74.44 253 ILE A CA 1
ATOM 1941 C C . ILE A 1 253 ? 7.958 -13.636 -19.452 1.00 74.44 253 ILE A C 1
ATOM 1943 O O . ILE A 1 253 ? 7.634 -12.774 -20.264 1.00 74.44 253 ILE A O 1
ATOM 1947 N N . GLU A 1 254 ? 8.104 -13.383 -18.152 1.00 73.44 254 GLU A N 1
ATOM 1948 C CA . GLU A 1 254 ? 8.041 -12.048 -17.544 1.00 73.44 254 GLU A CA 1
ATOM 1949 C C . GLU A 1 254 ? 9.440 -11.658 -17.048 1.00 73.44 254 GLU A C 1
ATOM 1951 O O . GLU A 1 254 ? 10.070 -12.416 -16.314 1.00 73.44 254 GLU A O 1
ATOM 1956 N N . CYS A 1 255 ? 9.966 -10.495 -17.436 1.00 70.06 255 CYS A N 1
ATOM 1957 C CA . CYS A 1 255 ? 11.304 -10.053 -17.029 1.00 70.06 255 CYS A CA 1
ATOM 1958 C C . CYS A 1 255 ? 11.476 -8.533 -17.126 1.00 70.06 255 CYS A C 1
ATOM 1960 O O . CYS A 1 255 ? 10.834 -7.879 -17.946 1.00 70.06 255 CYS A O 1
ATOM 1962 N N . ASP A 1 256 ? 12.377 -7.993 -16.298 1.00 62.47 256 ASP A N 1
ATOM 1963 C CA . ASP A 1 256 ? 12.764 -6.580 -16.332 1.00 62.47 256 ASP A CA 1
ATOM 1964 C C . ASP A 1 256 ? 13.969 -6.403 -17.264 1.00 62.47 256 ASP A C 1
ATOM 1966 O O . ASP A 1 256 ? 14.912 -7.195 -17.234 1.00 62.47 256 ASP A O 1
ATOM 1970 N N . TRP A 1 257 ? 13.941 -5.359 -18.092 1.00 58.09 257 TRP A N 1
ATOM 1971 C CA . TRP A 1 257 ? 14.875 -5.166 -19.201 1.00 58.09 257 TRP A CA 1
ATOM 1972 C C . TRP A 1 257 ? 15.759 -3.920 -18.984 1.00 58.09 257 TRP A C 1
ATOM 1974 O O . TRP A 1 257 ? 15.433 -2.840 -19.472 1.00 58.09 257 TRP A O 1
ATOM 1984 N N . PRO A 1 258 ? 16.888 -4.027 -18.258 1.00 48.69 258 PRO A N 1
ATOM 1985 C CA . PRO A 1 258 ? 17.745 -2.890 -17.884 1.00 48.69 258 PRO A CA 1
ATOM 1986 C C . PRO A 1 258 ? 18.651 -2.304 -18.998 1.00 48.69 258 PRO A C 1
ATOM 1988 O O . PRO A 1 258 ? 19.549 -1.531 -18.689 1.00 48.69 258 PRO A O 1
ATOM 1991 N N . LEU A 1 259 ? 18.478 -2.662 -20.278 1.00 47.97 259 LEU A N 1
ATOM 1992 C CA . LEU A 1 259 ? 19.366 -2.254 -21.393 1.00 47.97 259 LEU A CA 1
ATOM 1993 C C . LEU A 1 259 ? 18.558 -1.534 -22.492 1.00 47.97 259 LEU A C 1
ATOM 1995 O O . LEU A 1 259 ? 17.335 -1.663 -22.539 1.00 47.97 259 LEU A O 1
ATOM 1999 N N . PRO A 1 260 ? 19.198 -0.779 -23.400 1.00 51.09 260 PRO A N 1
ATOM 2000 C CA . PRO A 1 260 ? 18.509 -0.184 -24.538 1.00 51.09 260 PRO A CA 1
ATOM 2001 C C . PRO A 1 260 ? 17.881 -1.252 -25.439 1.00 51.09 260 PRO A C 1
ATOM 2003 O O . PRO A 1 260 ? 18.438 -2.337 -25.638 1.00 51.09 260 PRO A O 1
ATOM 2006 N N . ALA A 1 261 ? 16.738 -0.906 -26.030 1.00 51.31 261 ALA A N 1
ATOM 2007 C CA . ALA A 1 261 ? 15.910 -1.775 -26.856 1.00 51.31 261 ALA A CA 1
ATOM 2008 C C . ALA A 1 261 ? 16.674 -2.729 -27.817 1.00 51.31 261 ALA A C 1
ATOM 2010 O O . ALA A 1 261 ? 16.373 -3.926 -27.784 1.00 51.31 261 ALA A O 1
ATOM 2011 N N . PRO A 1 262 ? 17.685 -2.308 -28.614 1.00 52.72 262 PRO A N 1
ATOM 2012 C CA . PRO A 1 262 ? 18.301 -3.163 -29.643 1.00 52.72 262 PRO A CA 1
ATOM 2013 C C . PRO A 1 262 ? 18.855 -4.507 -29.137 1.00 52.72 262 PRO A C 1
ATOM 2015 O O . PRO A 1 262 ? 18.838 -5.497 -29.873 1.00 52.72 262 PRO A O 1
ATOM 2018 N N . PHE A 1 263 ? 19.315 -4.567 -27.882 1.00 52.38 263 PHE A N 1
ATOM 2019 C CA . PHE A 1 263 ? 19.859 -5.789 -27.280 1.00 52.38 263 PHE A CA 1
ATOM 2020 C C . PHE A 1 263 ? 18.781 -6.862 -27.075 1.00 52.38 263 PHE A C 1
ATOM 2022 O O . PHE A 1 263 ? 19.005 -8.031 -27.384 1.00 52.38 263 PHE A O 1
ATOM 2029 N N . TYR A 1 264 ? 17.586 -6.468 -26.633 1.00 56.22 264 TYR A N 1
ATOM 2030 C CA . TYR A 1 264 ? 16.489 -7.398 -26.359 1.00 56.22 264 TYR A CA 1
ATOM 2031 C C . TYR A 1 264 ? 15.779 -7.857 -27.622 1.00 56.22 264 TYR A C 1
ATOM 2033 O O . TYR A 1 264 ? 15.454 -9.034 -27.743 1.00 56.22 264 TYR A O 1
ATOM 2041 N N . PHE A 1 265 ? 15.614 -6.976 -28.610 1.00 57.81 265 PHE A N 1
ATOM 2042 C CA . PHE A 1 265 ? 15.006 -7.370 -29.881 1.00 57.81 265 PHE A CA 1
ATOM 2043 C C . PHE A 1 265 ? 15.831 -8.444 -30.600 1.00 57.81 265 PHE A C 1
ATOM 2045 O O . PHE A 1 265 ? 15.264 -9.415 -31.091 1.00 57.81 265 PHE A O 1
ATOM 2052 N N . ASN A 1 266 ? 17.167 -8.350 -30.582 1.00 56.88 266 ASN A N 1
ATOM 2053 C CA . ASN A 1 266 ? 18.031 -9.412 -31.109 1.00 56.88 266 ASN A CA 1
ATOM 2054 C C . ASN A 1 266 ? 17.950 -10.730 -30.321 1.00 56.88 266 ASN A C 1
ATOM 2056 O O . ASN A 1 266 ? 18.226 -11.779 -30.889 1.00 56.88 266 ASN A O 1
ATOM 2060 N N . MET A 1 267 ? 17.569 -10.692 -29.042 1.00 55.78 267 MET A N 1
ATOM 2061 C CA . MET A 1 267 ? 17.451 -11.885 -28.197 1.00 55.78 267 MET A CA 1
ATOM 2062 C C . MET A 1 267 ? 16.120 -12.633 -28.362 1.00 55.78 267 MET A C 1
ATOM 2064 O O . MET A 1 267 ? 16.088 -13.838 -28.116 1.00 55.78 267 MET A O 1
ATOM 2068 N N . ILE A 1 268 ? 15.033 -11.950 -28.745 1.00 58.41 268 ILE A N 1
ATOM 2069 C CA . ILE A 1 268 ? 13.692 -12.559 -28.859 1.00 58.41 268 ILE A CA 1
ATOM 2070 C C . ILE A 1 268 ? 13.258 -12.764 -30.329 1.00 58.41 268 ILE A C 1
ATOM 2072 O O . ILE A 1 268 ? 12.407 -13.611 -30.598 1.00 58.41 268 ILE A O 1
ATOM 2076 N N . LYS A 1 269 ? 13.847 -12.051 -31.305 1.00 56.12 269 LYS A N 1
ATOM 2077 C CA . LYS A 1 269 ? 13.477 -12.173 -32.735 1.00 56.12 269 LYS A CA 1
ATOM 2078 C C . LYS A 1 269 ? 13.622 -13.592 -33.309 1.00 56.12 269 LYS A C 1
ATOM 2080 O O . LYS A 1 269 ? 12.843 -13.981 -34.169 1.00 56.12 269 LYS A O 1
ATOM 2085 N N . ASP A 1 270 ? 14.568 -14.381 -32.792 1.00 57.81 270 ASP A N 1
ATOM 2086 C CA . ASP A 1 270 ? 14.877 -15.736 -33.273 1.00 57.81 270 ASP A CA 1
ATOM 2087 C C . ASP A 1 270 ? 14.181 -16.842 -32.439 1.00 57.81 270 ASP A C 1
ATOM 2089 O O . ASP A 1 270 ? 14.587 -18.005 -32.473 1.00 57.81 270 ASP A O 1
ATOM 2093 N N . ARG A 1 271 ? 13.143 -16.497 -31.655 1.00 57.97 271 ARG A N 1
ATOM 2094 C CA . ARG A 1 271 ? 12.428 -17.406 -30.732 1.00 57.97 271 ARG A CA 1
ATOM 2095 C C . ARG A 1 271 ? 10.941 -17.580 -31.097 1.00 57.97 271 ARG A C 1
ATOM 2097 O O . ARG A 1 271 ? 10.076 -17.020 -30.424 1.00 57.97 271 ARG A O 1
ATOM 2104 N N . PRO A 1 272 ? 10.614 -18.361 -32.147 1.00 56.09 272 PRO A N 1
ATOM 2105 C CA . PRO A 1 272 ? 9.230 -18.624 -32.567 1.00 56.09 272 PRO A CA 1
ATOM 2106 C C . PRO A 1 272 ? 8.432 -19.505 -31.583 1.00 56.09 272 PRO A C 1
ATOM 2108 O O . PRO A 1 272 ? 7.239 -19.718 -31.773 1.00 56.09 272 PRO A O 1
ATOM 2111 N N . ASP A 1 273 ? 9.087 -20.050 -30.558 1.00 52.28 273 ASP A N 1
ATOM 2112 C CA . ASP A 1 273 ? 8.520 -20.898 -29.507 1.00 52.28 273 ASP A CA 1
ATOM 2113 C C . ASP A 1 273 ? 7.806 -20.116 -28.386 1.00 52.28 273 ASP A C 1
ATOM 2115 O O . ASP A 1 273 ? 7.015 -20.701 -27.645 1.00 52.28 273 ASP A O 1
ATOM 2119 N N . ILE A 1 274 ? 8.037 -18.803 -28.279 1.00 59.69 274 ILE A N 1
ATOM 2120 C CA . ILE A 1 274 ? 7.387 -17.932 -27.291 1.00 59.69 274 ILE A CA 1
ATOM 2121 C C . ILE A 1 274 ? 6.056 -17.438 -27.874 1.00 59.69 274 ILE A C 1
ATOM 2123 O O . ILE A 1 274 ? 6.045 -16.708 -28.859 1.00 59.69 274 ILE A O 1
ATOM 2127 N N . SER A 1 275 ? 4.926 -17.837 -27.282 1.00 53.09 275 SER A N 1
ATOM 2128 C CA . SER A 1 275 ? 3.583 -17.529 -27.804 1.00 53.09 275 SER A CA 1
ATOM 2129 C C . SER A 1 275 ? 2.898 -16.328 -27.145 1.00 53.09 275 SER A C 1
ATOM 2131 O O . SER A 1 275 ? 1.891 -15.865 -27.668 1.00 53.09 275 SER A O 1
ATOM 2133 N N . SER A 1 276 ? 3.397 -15.836 -26.004 1.00 54.72 276 SER A N 1
ATOM 2134 C CA . SER A 1 276 ? 2.855 -14.652 -25.320 1.00 54.72 276 SER A CA 1
ATOM 2135 C C . SER A 1 276 ? 3.921 -13.936 -24.479 1.00 54.72 276 SER A C 1
ATOM 2137 O O . SER A 1 276 ? 4.565 -14.563 -23.634 1.00 54.72 276 SER A O 1
ATOM 2139 N N . LEU A 1 277 ? 4.060 -12.619 -24.646 1.00 56.09 277 LEU A N 1
ATOM 2140 C CA . LEU A 1 277 ? 4.798 -11.732 -23.736 1.00 56.09 277 LEU A CA 1
ATOM 2141 C C . LEU A 1 277 ? 3.834 -10.714 -23.114 1.00 56.09 277 LEU A C 1
ATOM 2143 O O . LEU A 1 277 ? 3.357 -9.807 -23.798 1.00 56.09 277 LEU A O 1
ATOM 2147 N N . GLN A 1 278 ? 3.561 -10.841 -21.814 1.00 50.16 278 GLN A N 1
ATOM 2148 C CA . GLN A 1 278 ? 2.713 -9.896 -21.081 1.00 50.16 278 GLN A CA 1
ATOM 2149 C C . GLN A 1 278 ? 3.554 -8.782 -20.433 1.00 50.16 278 GLN A C 1
ATOM 2151 O O . GLN A 1 278 ? 4.608 -9.048 -19.860 1.00 50.16 278 GLN A O 1
ATOM 2156 N N . LEU A 1 279 ? 3.067 -7.532 -20.513 1.00 50.44 279 LEU A N 1
ATOM 2157 C CA . LEU A 1 279 ? 3.639 -6.330 -19.872 1.00 50.44 279 LEU A CA 1
ATOM 2158 C C . LEU A 1 279 ? 5.096 -6.002 -20.268 1.00 50.44 279 LEU A C 1
ATOM 2160 O O . LEU A 1 279 ? 5.965 -5.775 -19.426 1.00 50.44 279 LEU A O 1
ATOM 2164 N N . PHE A 1 280 ? 5.356 -5.909 -21.573 1.00 52.59 280 PHE A N 1
ATOM 2165 C CA . PHE A 1 280 ? 6.658 -5.522 -22.119 1.00 52.59 280 PHE A CA 1
ATOM 2166 C C . PHE A 1 280 ? 6.825 -3.987 -22.142 1.00 52.59 280 PHE A C 1
ATOM 2168 O O . PHE A 1 280 ? 6.263 -3.303 -23.000 1.00 52.59 280 PHE A O 1
ATOM 2175 N N . LYS A 1 281 ? 7.591 -3.420 -21.198 1.00 51.50 281 LYS A N 1
ATOM 2176 C CA . LYS A 1 281 ? 7.963 -1.992 -21.201 1.00 51.50 281 LYS A CA 1
ATOM 2177 C C . LYS A 1 281 ? 9.289 -1.806 -21.940 1.00 51.50 281 LYS A C 1
ATOM 2179 O O . LYS A 1 281 ? 10.326 -2.252 -21.456 1.00 51.50 281 LYS A O 1
ATOM 2184 N N . ILE A 1 282 ? 9.255 -1.140 -23.093 1.00 55.91 282 ILE A N 1
ATOM 2185 C CA . ILE A 1 282 ? 10.454 -0.862 -23.892 1.00 55.91 282 ILE A CA 1
ATOM 2186 C C . ILE A 1 282 ? 10.996 0.509 -23.504 1.00 55.91 282 ILE A C 1
ATOM 2188 O O . ILE A 1 282 ? 10.275 1.502 -23.585 1.00 55.91 282 ILE A O 1
ATOM 2192 N N . LEU A 1 283 ? 12.258 0.566 -23.081 1.00 51.62 283 LEU A N 1
ATOM 2193 C CA . LEU A 1 283 ? 12.936 1.839 -22.869 1.00 51.62 283 LEU A CA 1
ATOM 2194 C C . LEU A 1 283 ? 13.310 2.455 -24.229 1.00 51.62 283 LEU A C 1
ATOM 2196 O O . LEU A 1 283 ? 13.823 1.731 -25.093 1.00 51.62 283 LEU A O 1
ATOM 2200 N N . PRO A 1 284 ? 13.060 3.760 -24.434 1.00 58.56 284 PRO A N 1
ATOM 2201 C CA . PRO A 1 284 ? 13.453 4.453 -25.656 1.00 58.56 284 PRO A CA 1
ATOM 2202 C C . PRO A 1 284 ? 14.979 4.400 -25.836 1.00 58.56 284 PRO A C 1
ATOM 2204 O O . PRO A 1 284 ? 15.720 4.449 -24.854 1.00 58.56 284 PRO A O 1
ATOM 2207 N N . TYR A 1 285 ? 15.455 4.306 -27.081 1.00 62.47 285 TYR A N 1
ATOM 2208 C CA . TYR A 1 285 ? 16.864 4.558 -27.416 1.00 62.47 285 TYR A CA 1
ATOM 2209 C C . TYR A 1 285 ? 16.958 5.692 -28.436 1.00 62.47 285 TYR A C 1
ATOM 2211 O O . TYR A 1 285 ? 16.000 5.960 -29.164 1.00 62.47 285 TYR A O 1
ATOM 2219 N N . GLU A 1 286 ? 18.101 6.370 -28.466 1.00 68.69 286 GLU A N 1
ATOM 2220 C CA . GLU A 1 286 ? 18.363 7.449 -29.415 1.00 68.69 286 GLU A CA 1
ATOM 2221 C C . GLU A 1 286 ? 19.089 6.902 -30.651 1.00 68.69 286 GLU A C 1
ATOM 2223 O O . GLU A 1 286 ? 20.144 6.277 -30.547 1.00 68.69 286 GLU A O 1
ATOM 2228 N N . GLU A 1 287 ? 18.498 7.125 -31.825 1.00 69.44 287 GLU A N 1
ATOM 2229 C CA . GLU A 1 287 ? 19.069 6.835 -33.143 1.00 69.44 287 GLU A CA 1
ATOM 2230 C C . GLU A 1 287 ? 19.088 8.135 -33.943 1.00 69.44 287 GLU A C 1
ATOM 2232 O O . GLU A 1 287 ? 18.044 8.768 -34.099 1.00 69.44 287 GLU A O 1
ATOM 2237 N N . ASP A 1 288 ? 20.258 8.559 -34.424 1.00 74.81 288 ASP A N 1
ATOM 2238 C CA . ASP A 1 288 ? 20.433 9.826 -35.153 1.00 74.81 288 ASP A CA 1
ATOM 2239 C C . ASP A 1 288 ? 19.886 11.062 -34.400 1.00 74.81 288 ASP A C 1
ATOM 2241 O O . ASP A 1 288 ? 19.362 11.997 -35.003 1.00 74.81 288 ASP A O 1
ATOM 2245 N N . GLY A 1 289 ? 19.967 11.058 -33.063 1.00 74.00 289 GLY A N 1
ATOM 2246 C CA . GLY A 1 289 ? 19.423 12.125 -32.211 1.00 74.00 289 GLY A CA 1
ATOM 2247 C C . GLY A 1 289 ? 17.895 12.111 -32.062 1.00 74.00 289 GLY A C 1
ATOM 2248 O O . GLY A 1 289 ? 17.327 13.070 -31.545 1.00 74.00 289 GLY A O 1
ATOM 2249 N N . VAL A 1 290 ? 17.224 11.041 -32.504 1.00 78.75 290 VAL A N 1
ATOM 2250 C CA . VAL A 1 290 ? 15.770 10.858 -32.414 1.00 78.75 290 VAL A CA 1
ATOM 2251 C C . VAL A 1 290 ? 15.446 9.667 -31.517 1.00 78.75 290 VAL A C 1
ATOM 2253 O O . VAL A 1 290 ? 15.949 8.560 -31.719 1.00 78.75 290 VAL A O 1
ATOM 2256 N N . ARG A 1 291 ? 14.552 9.859 -30.543 1.00 78.19 291 ARG A N 1
ATOM 2257 C CA . ARG A 1 291 ? 14.089 8.763 -29.675 1.00 78.19 291 ARG A CA 1
ATOM 2258 C C . ARG A 1 291 ? 13.168 7.815 -30.441 1.00 78.19 291 ARG A C 1
ATOM 2260 O O . ARG A 1 291 ? 12.102 8.221 -30.904 1.00 78.19 291 ARG A O 1
ATOM 2267 N N . THR A 1 292 ? 13.550 6.550 -30.579 1.00 81.12 292 THR A N 1
ATOM 2268 C CA . THR A 1 292 ? 12.830 5.562 -31.403 1.00 81.12 292 THR A CA 1
ATOM 2269 C C . THR A 1 292 ? 12.863 4.157 -30.791 1.00 81.12 292 THR A C 1
ATOM 2271 O O . THR A 1 292 ? 13.497 3.912 -29.763 1.00 81.12 292 THR A O 1
ATOM 2274 N N . LEU A 1 293 ? 12.141 3.227 -31.426 1.00 75.56 293 LEU A N 1
ATOM 2275 C CA . LEU A 1 293 ? 12.283 1.783 -31.220 1.00 75.56 293 LEU A CA 1
ATOM 2276 C C . LEU A 1 293 ? 13.087 1.126 -32.352 1.00 75.56 293 LEU A C 1
ATOM 2278 O O . LEU A 1 293 ? 13.199 1.720 -33.426 1.00 75.56 293 LEU A O 1
ATOM 2282 N N . PRO A 1 294 ? 13.696 -0.054 -32.120 1.00 71.75 294 PRO A N 1
ATOM 2283 C CA . PRO A 1 294 ? 14.545 -0.704 -33.113 1.00 71.75 294 PRO A CA 1
ATOM 2284 C C . PRO A 1 294 ? 13.759 -1.144 -34.345 1.00 71.75 294 PRO A C 1
ATOM 2286 O O . PRO A 1 294 ? 12.612 -1.573 -34.252 1.00 71.75 294 PRO A O 1
ATOM 2289 N N . ALA A 1 295 ? 14.385 -1.104 -35.522 1.00 72.19 295 ALA A N 1
ATOM 2290 C CA . ALA A 1 295 ? 13.713 -1.448 -36.777 1.00 72.19 295 ALA A CA 1
ATOM 2291 C C . ALA A 1 295 ? 13.101 -2.865 -36.793 1.00 72.19 295 ALA A C 1
ATOM 2293 O O . ALA A 1 295 ? 12.111 -3.093 -37.483 1.00 72.19 295 ALA A O 1
ATOM 2294 N N . ASN A 1 296 ? 13.624 -3.807 -36.009 1.00 68.88 296 ASN A N 1
ATOM 2295 C CA . ASN A 1 296 ? 13.102 -5.169 -35.880 1.00 68.88 296 ASN A CA 1
ATOM 2296 C C . ASN A 1 296 ? 11.939 -5.317 -34.876 1.00 68.88 296 ASN A C 1
ATOM 2298 O O . ASN A 1 296 ? 11.528 -6.438 -34.591 1.00 68.88 296 ASN A O 1
ATOM 2302 N N . THR A 1 297 ? 11.342 -4.229 -34.366 1.00 72.81 297 THR A N 1
ATOM 2303 C CA . THR A 1 297 ? 10.211 -4.333 -33.425 1.00 72.81 297 THR A CA 1
ATOM 2304 C C . THR A 1 297 ? 9.013 -5.111 -33.961 1.00 72.81 297 THR A C 1
ATOM 2306 O O . THR A 1 297 ? 8.381 -5.857 -33.217 1.00 72.81 297 THR A O 1
ATOM 2309 N N . GLY A 1 298 ? 8.743 -5.017 -35.262 1.00 70.81 298 GLY A N 1
ATOM 2310 C CA . GLY A 1 298 ? 7.700 -5.804 -35.920 1.00 70.81 298 GLY A CA 1
ATOM 2311 C C . GLY A 1 298 ? 7.916 -7.314 -35.986 1.00 70.81 298 GLY A C 1
ATOM 2312 O O . GLY A 1 298 ? 7.027 -8.021 -36.450 1.00 70.81 298 GLY A O 1
ATOM 2313 N N . GLU A 1 299 ? 9.084 -7.820 -35.588 1.00 72.12 299 GLU A N 1
ATOM 2314 C CA . GLU A 1 299 ? 9.382 -9.258 -35.577 1.00 72.12 299 GLU A CA 1
ATOM 2315 C C . GLU A 1 299 ? 8.858 -9.947 -34.302 1.00 72.12 299 GLU A C 1
ATOM 2317 O O . GLU A 1 299 ? 8.787 -11.172 -34.250 1.00 72.12 299 GLU A O 1
ATOM 2322 N N . LEU A 1 300 ? 8.408 -9.180 -33.298 1.00 69.00 300 LEU A N 1
ATOM 2323 C CA . LEU A 1 300 ? 7.880 -9.694 -32.027 1.00 69.00 300 LEU A CA 1
ATOM 2324 C C . LEU A 1 300 ? 6.396 -10.117 -32.114 1.00 69.00 300 LEU A C 1
ATOM 2326 O O . LEU A 1 300 ? 5.547 -9.571 -31.411 1.00 69.00 300 LEU A O 1
ATOM 2330 N N . GLN A 1 301 ? 6.054 -11.085 -32.969 1.00 67.75 301 GLN A N 1
ATOM 2331 C CA . GLN A 1 301 ? 4.656 -11.457 -33.288 1.00 67.75 301 GLN A CA 1
ATOM 2332 C C . GLN A 1 301 ? 3.794 -11.968 -32.104 1.00 67.75 301 GLN A C 1
ATOM 2334 O O . GLN A 1 301 ? 2.595 -12.172 -32.272 1.00 67.75 301 GLN A O 1
ATOM 2339 N N . TYR A 1 302 ? 4.383 -12.153 -30.921 1.00 67.88 302 TYR A N 1
ATOM 2340 C CA . TYR A 1 302 ? 3.786 -12.688 -29.684 1.00 67.88 302 TYR A CA 1
ATOM 2341 C C . TYR A 1 302 ? 3.457 -11.618 -28.618 1.00 67.88 302 TYR A C 1
ATOM 2343 O O . TYR A 1 302 ? 3.237 -11.950 -27.451 1.00 67.88 302 TYR A O 1
ATOM 2351 N N . LEU A 1 303 ? 3.496 -10.326 -28.963 1.00 69.12 303 LEU A N 1
ATOM 2352 C CA . LEU A 1 303 ? 3.143 -9.237 -28.043 1.00 69.12 303 LEU A CA 1
ATOM 2353 C C . LEU A 1 303 ? 1.622 -9.032 -27.945 1.00 69.12 303 LEU A C 1
ATOM 2355 O O . LEU A 1 303 ? 0.983 -8.677 -28.934 1.00 69.12 303 LEU A O 1
ATOM 2359 N N . ASP A 1 304 ? 1.076 -9.124 -26.728 1.00 72.19 304 ASP A N 1
ATOM 2360 C CA . ASP A 1 304 ? -0.341 -8.826 -26.451 1.00 72.19 304 ASP A CA 1
ATOM 2361 C C . ASP A 1 304 ? -0.592 -7.322 -26.244 1.00 72.19 304 ASP A C 1
ATOM 2363 O O . ASP A 1 304 ? -1.691 -6.819 -26.491 1.00 72.19 304 ASP A O 1
ATOM 2367 N N . SER A 1 305 ? 0.418 -6.589 -25.771 1.00 75.50 305 SER A N 1
ATOM 2368 C CA . SER A 1 305 ? 0.325 -5.162 -25.454 1.00 75.50 305 SER A CA 1
ATOM 2369 C C . SER A 1 305 ? 1.658 -4.451 -25.667 1.00 75.50 305 SER A C 1
ATOM 2371 O O . SER A 1 305 ? 2.697 -5.005 -25.304 1.00 75.50 305 SER A O 1
ATOM 2373 N N . ILE A 1 306 ? 1.635 -3.208 -26.154 1.00 78.31 306 ILE A N 1
ATOM 2374 C CA . ILE A 1 306 ? 2.831 -2.359 -26.266 1.00 78.31 306 ILE A CA 1
ATOM 2375 C C . ILE A 1 306 ? 2.552 -0.940 -25.764 1.00 78.31 306 ILE A C 1
ATOM 2377 O O . ILE A 1 306 ? 1.491 -0.363 -26.019 1.00 78.31 306 ILE A O 1
ATOM 2381 N N . THR A 1 307 ? 3.530 -0.373 -25.059 1.00 80.12 307 THR A N 1
ATOM 2382 C CA . THR A 1 307 ? 3.490 1.004 -24.560 1.00 80.12 307 THR A CA 1
ATOM 2383 C C . THR A 1 307 ? 4.688 1.774 -25.090 1.00 80.12 307 THR A C 1
ATOM 2385 O O . THR A 1 307 ? 5.836 1.422 -24.823 1.00 80.12 307 THR A O 1
ATOM 2388 N N . PHE A 1 308 ? 4.404 2.840 -25.825 1.00 84.12 308 PHE A N 1
ATOM 2389 C CA . PHE A 1 308 ? 5.358 3.804 -26.346 1.00 84.12 308 PHE A CA 1
ATOM 2390 C C . PHE A 1 308 ? 5.477 4.968 -25.365 1.00 84.12 308 PHE A C 1
ATOM 2392 O O . PHE A 1 308 ? 4.491 5.658 -25.121 1.00 84.12 308 PHE A O 1
ATOM 2399 N N . THR A 1 309 ? 6.659 5.186 -24.787 1.00 80.44 309 THR A N 1
ATOM 2400 C CA . THR A 1 309 ? 6.894 6.258 -23.806 1.00 80.44 309 THR A CA 1
ATOM 2401 C C . THR A 1 309 ? 8.068 7.129 -24.240 1.00 80.44 309 THR A C 1
ATOM 2403 O O . THR A 1 309 ? 9.132 6.593 -24.537 1.00 80.44 309 THR A O 1
ATOM 2406 N N . ASP A 1 310 ? 7.867 8.449 -24.290 1.00 81.75 310 ASP A N 1
ATOM 2407 C CA . ASP A 1 310 ? 8.891 9.455 -24.629 1.00 81.75 310 ASP A CA 1
ATOM 2408 C C . ASP A 1 310 ? 9.570 9.232 -26.003 1.00 81.75 310 ASP A C 1
ATOM 2410 O O . ASP A 1 310 ? 10.765 9.493 -26.175 1.00 81.75 310 ASP A O 1
ATOM 2414 N N . LEU A 1 311 ? 8.820 8.719 -26.991 1.00 83.62 311 LEU A N 1
ATOM 2415 C CA . LEU A 1 311 ? 9.312 8.446 -28.350 1.00 83.62 311 LEU A CA 1
ATOM 2416 C C . LEU A 1 311 ? 8.993 9.573 -29.334 1.00 83.62 311 LEU A C 1
ATOM 2418 O O . LEU A 1 311 ? 7.930 10.183 -29.278 1.00 83.62 311 LEU A O 1
ATOM 2422 N N . GLN A 1 312 ? 9.884 9.769 -30.301 1.00 87.12 312 GLN A N 1
ATOM 2423 C CA . GLN A 1 312 ? 9.725 10.694 -31.424 1.00 87.12 312 GLN A CA 1
ATOM 2424 C C . GLN A 1 312 ? 9.464 9.981 -32.761 1.00 87.12 312 GLN A C 1
ATOM 2426 O O . GLN A 1 312 ? 8.910 10.566 -33.693 1.00 87.12 312 GLN A O 1
ATOM 2431 N N . ARG A 1 313 ? 9.828 8.696 -32.874 1.00 88.88 313 ARG A N 1
ATOM 2432 C CA . ARG A 1 313 ? 9.622 7.880 -34.079 1.00 88.88 313 ARG A CA 1
ATOM 2433 C C . ARG A 1 313 ? 9.195 6.455 -33.724 1.00 88.88 313 ARG A C 1
ATOM 2435 O O . ARG A 1 313 ? 9.692 5.864 -32.768 1.00 88.88 313 ARG A O 1
ATOM 2442 N N . ILE A 1 314 ? 8.285 5.897 -34.526 1.00 87.19 314 ILE A N 1
ATOM 2443 C CA . ILE A 1 314 ? 7.859 4.490 -34.447 1.00 87.19 314 ILE A CA 1
ATOM 2444 C C . ILE A 1 314 ? 8.278 3.770 -35.735 1.00 87.19 314 ILE A C 1
ATOM 2446 O O . ILE A 1 314 ? 7.977 4.267 -36.824 1.00 87.19 314 ILE A O 1
ATOM 2450 N N . PRO A 1 315 ? 8.945 2.604 -35.652 1.00 85.50 315 PRO A N 1
ATOM 2451 C CA . PRO A 1 315 ? 9.293 1.799 -36.820 1.00 85.50 315 PRO A CA 1
ATOM 2452 C C . PRO A 1 315 ? 8.063 1.315 -37.586 1.00 85.50 315 PRO A C 1
ATOM 2454 O O . PRO A 1 315 ? 7.124 0.780 -36.997 1.00 85.50 315 PRO A O 1
ATOM 2457 N N . ALA A 1 316 ? 8.109 1.381 -38.919 1.00 86.56 316 ALA A N 1
ATOM 2458 C CA . ALA A 1 316 ? 7.036 0.868 -39.778 1.00 86.56 316 ALA A CA 1
ATOM 2459 C C . ALA A 1 316 ? 6.796 -0.643 -39.638 1.00 86.56 316 ALA A C 1
ATOM 2461 O O . ALA A 1 316 ? 5.731 -1.150 -39.982 1.00 86.56 316 ALA A O 1
ATOM 2462 N N . THR A 1 317 ? 7.767 -1.379 -39.099 1.00 83.56 317 THR A N 1
ATOM 2463 C CA . THR A 1 317 ? 7.637 -2.814 -38.857 1.00 83.56 317 THR A CA 1
ATOM 2464 C C . THR A 1 317 ? 6.593 -3.141 -37.791 1.00 83.56 317 THR A C 1
ATOM 2466 O O . THR A 1 317 ? 6.009 -4.218 -37.876 1.00 83.56 317 THR A O 1
ATOM 2469 N N . VAL A 1 318 ? 6.269 -2.224 -36.866 1.00 86.12 318 VAL A N 1
ATOM 2470 C CA . VAL A 1 318 ? 5.222 -2.404 -35.835 1.00 86.12 318 VAL A CA 1
ATOM 2471 C C . VAL A 1 318 ? 3.872 -2.807 -36.441 1.00 86.12 318 VAL A C 1
ATOM 2473 O O . VAL A 1 318 ? 3.134 -3.566 -35.822 1.00 86.12 318 VAL A O 1
ATOM 2476 N N . ASN A 1 319 ? 3.588 -2.406 -37.686 1.00 87.25 319 ASN A N 1
ATOM 2477 C CA . ASN A 1 319 ? 2.385 -2.799 -38.429 1.00 87.25 319 ASN A CA 1
ATOM 2478 C C . ASN A 1 319 ? 2.176 -4.324 -38.541 1.00 87.25 319 ASN A C 1
ATOM 2480 O O . ASN A 1 319 ? 1.069 -4.794 -38.783 1.00 87.25 319 ASN A O 1
ATOM 2484 N N . LYS A 1 320 ? 3.243 -5.117 -38.383 1.00 85.12 320 LYS A N 1
ATOM 2485 C CA . LYS A 1 320 ? 3.215 -6.584 -38.475 1.00 85.12 320 LYS A CA 1
ATOM 2486 C C . LYS A 1 320 ? 2.674 -7.272 -37.211 1.00 85.12 320 LYS A C 1
ATOM 2488 O O . LYS A 1 320 ? 2.461 -8.482 -37.235 1.00 85.12 320 LYS A O 1
ATOM 2493 N N . LEU A 1 321 ? 2.443 -6.539 -36.119 1.00 84.75 321 LEU A N 1
ATOM 2494 C CA . LEU A 1 321 ? 2.020 -7.080 -34.819 1.00 84.75 321 LEU A CA 1
ATOM 2495 C C . LEU A 1 321 ? 0.497 -7.325 -34.742 1.00 84.75 321 LEU A C 1
ATOM 2497 O O . LEU A 1 321 ? -0.198 -6.757 -33.906 1.00 84.75 321 LEU A O 1
ATOM 2501 N N . ALA A 1 322 ? -0.039 -8.183 -35.613 1.00 81.75 322 ALA A N 1
ATOM 2502 C CA . ALA A 1 322 ? -1.488 -8.372 -35.779 1.00 81.75 322 ALA A CA 1
ATOM 2503 C C . ALA A 1 322 ? -2.239 -8.923 -34.541 1.00 81.75 322 ALA A C 1
ATOM 2505 O O . ALA A 1 322 ? -3.459 -8.796 -34.475 1.00 81.75 322 ALA A O 1
ATOM 2506 N N . GLN A 1 323 ? -1.535 -9.531 -33.576 1.00 79.94 323 GLN A N 1
ATOM 2507 C CA . GLN A 1 323 ? -2.113 -10.110 -32.348 1.00 79.94 323 GLN A CA 1
ATOM 2508 C C . GLN A 1 323 ? -2.297 -9.091 -31.210 1.00 79.94 323 GLN A C 1
ATOM 2510 O O . GLN A 1 323 ? -2.874 -9.416 -30.175 1.00 79.94 323 GLN A O 1
ATOM 2515 N N . LEU A 1 324 ? -1.802 -7.863 -31.380 1.00 86.31 324 LEU A N 1
ATOM 2516 C CA . LEU A 1 324 ? -1.767 -6.876 -30.309 1.00 86.31 324 LEU A CA 1
ATOM 2517 C C . LEU A 1 324 ? -3.186 -6.439 -29.910 1.00 86.31 324 LEU A C 1
ATOM 2519 O O . LEU A 1 324 ? -3.991 -6.056 -30.758 1.00 86.31 324 LEU A O 1
ATOM 2523 N N . THR A 1 325 ? -3.474 -6.457 -28.609 1.00 87.94 325 THR A N 1
ATOM 2524 C CA . THR A 1 325 ? -4.791 -6.116 -28.039 1.00 87.94 325 THR A CA 1
ATOM 2525 C C . THR A 1 325 ? -4.810 -4.761 -27.333 1.00 87.94 325 THR A C 1
ATOM 2527 O O . THR A 1 325 ? -5.873 -4.151 -27.206 1.00 87.94 325 THR A O 1
ATOM 2530 N N . SER A 1 326 ? -3.655 -4.253 -26.893 1.00 86.75 326 SER A N 1
ATOM 2531 C CA . SER A 1 326 ? -3.556 -2.980 -26.170 1.00 86.75 326 SER A CA 1
ATOM 2532 C C . SER A 1 326 ? -2.380 -2.130 -26.644 1.00 86.75 326 SER A C 1
ATOM 2534 O O . SER A 1 326 ? -1.241 -2.594 -26.652 1.00 86.75 326 SER A O 1
ATOM 2536 N N . LEU A 1 327 ? -2.639 -0.862 -26.961 1.00 90.19 327 LEU A N 1
ATOM 2537 C CA . LEU A 1 327 ? -1.667 0.080 -27.519 1.00 90.19 327 LEU A CA 1
ATOM 2538 C C . LEU A 1 327 ? -1.670 1.392 -26.733 1.00 90.19 327 LEU A C 1
ATOM 2540 O O . LEU A 1 327 ? -2.701 2.052 -26.638 1.00 90.19 327 LEU A O 1
ATOM 2544 N N . SER A 1 328 ? -0.520 1.790 -26.190 1.00 88.94 328 SER A N 1
ATOM 2545 C CA . SER A 1 328 ? -0.406 3.037 -25.421 1.00 88.94 328 SER A CA 1
ATOM 2546 C C . SER A 1 328 ? 0.649 3.976 -26.001 1.00 88.94 328 SER A C 1
ATOM 2548 O O . SER A 1 328 ? 1.762 3.544 -26.281 1.00 88.94 328 SER A O 1
ATOM 2550 N N . PHE A 1 329 ? 0.329 5.263 -26.117 1.00 89.94 329 PHE A N 1
ATOM 2551 C CA . PHE A 1 329 ? 1.231 6.363 -26.459 1.00 89.94 329 PHE A CA 1
ATOM 2552 C C . PHE A 1 329 ? 1.303 7.323 -25.271 1.00 89.94 329 PHE A C 1
ATOM 2554 O O . PHE A 1 329 ? 0.280 7.854 -24.846 1.00 89.94 329 PHE A O 1
ATOM 2561 N N . ILE A 1 330 ? 2.492 7.531 -24.713 1.00 85.38 330 ILE A N 1
ATOM 2562 C CA . ILE A 1 330 ? 2.706 8.339 -23.511 1.00 85.38 330 ILE A CA 1
ATOM 2563 C C . ILE A 1 330 ? 3.856 9.317 -23.773 1.00 85.38 330 ILE A C 1
ATOM 2565 O O . ILE A 1 330 ? 4.966 8.885 -24.071 1.00 85.38 330 ILE A O 1
ATOM 2569 N N . ASN A 1 331 ? 3.605 10.622 -23.652 1.00 86.31 331 ASN A N 1
ATOM 2570 C CA . ASN A 1 331 ? 4.607 11.693 -23.757 1.00 86.31 331 ASN A CA 1
ATOM 2571 C C . ASN A 1 331 ? 5.465 11.680 -25.044 1.00 86.31 331 ASN A C 1
ATOM 2573 O O . ASN A 1 331 ? 6.602 12.145 -25.042 1.00 86.31 331 ASN A O 1
ATOM 2577 N N . GLY A 1 332 ? 4.956 11.119 -26.147 1.00 85.19 332 GLY A N 1
ATOM 2578 C CA . GLY A 1 332 ? 5.688 11.066 -27.419 1.00 85.19 332 GLY A CA 1
ATOM 2579 C C . GLY A 1 332 ? 5.518 12.325 -28.275 1.00 85.19 332 GLY A C 1
ATOM 2580 O O . GLY A 1 332 ? 4.510 13.015 -28.156 1.00 85.19 332 GLY A O 1
ATOM 2581 N N . GLU A 1 333 ? 6.456 12.598 -29.183 1.00 89.81 333 GLU A N 1
ATOM 2582 C CA . GLU A 1 333 ? 6.383 13.697 -30.161 1.00 89.81 333 GLU A CA 1
ATOM 2583 C C . GLU A 1 333 ? 6.607 13.191 -31.594 1.00 89.81 333 GLU A C 1
ATOM 2585 O O . GLU A 1 333 ? 7.729 13.146 -32.093 1.00 89.81 333 GLU A O 1
ATOM 2590 N N . TYR A 1 334 ? 5.528 12.815 -32.280 1.00 89.19 334 TYR A N 1
ATOM 2591 C CA . TYR A 1 334 ? 5.585 12.155 -33.583 1.00 89.19 334 TYR A CA 1
ATOM 2592 C C . TYR A 1 334 ? 5.325 13.126 -34.740 1.00 89.19 334 TYR A C 1
ATOM 2594 O O . TYR A 1 334 ? 4.188 13.545 -34.979 1.00 89.19 334 TYR A O 1
ATOM 2602 N N . ALA A 1 335 ? 6.369 13.416 -35.522 1.00 84.81 335 ALA A N 1
ATOM 2603 C CA . ALA A 1 335 ? 6.254 14.194 -36.761 1.00 84.81 335 ALA A CA 1
ATOM 2604 C C . ALA A 1 335 ? 5.475 13.446 -37.861 1.00 84.81 335 ALA A C 1
ATOM 2606 O O . ALA A 1 335 ? 4.760 14.055 -38.651 1.00 84.81 335 ALA A O 1
ATOM 2607 N N . ALA A 1 336 ? 5.595 12.119 -37.902 1.00 84.25 336 ALA A N 1
ATOM 2608 C CA . ALA A 1 336 ? 4.797 11.240 -38.747 1.00 84.25 336 ALA A CA 1
ATOM 2609 C C . ALA A 1 336 ? 4.678 9.869 -38.077 1.00 84.25 336 ALA A C 1
ATOM 2611 O O . ALA A 1 336 ? 5.631 9.389 -37.457 1.00 84.25 336 ALA A O 1
ATOM 2612 N N . LEU A 1 337 ? 3.516 9.234 -38.219 1.00 87.62 337 LEU A N 1
ATOM 2613 C CA . LEU A 1 337 ? 3.329 7.840 -37.834 1.00 87.62 337 LEU A CA 1
ATOM 2614 C C . LEU A 1 337 ? 3.471 6.935 -39.060 1.00 87.62 337 LEU A C 1
ATOM 2616 O O . LEU A 1 337 ? 3.059 7.329 -40.155 1.00 87.62 337 LEU A O 1
ATOM 2620 N N . PRO A 1 338 ? 4.028 5.725 -38.897 1.00 88.31 338 PRO A N 1
ATOM 2621 C CA . PRO A 1 338 ? 3.969 4.723 -39.947 1.00 88.31 338 PRO A CA 1
ATOM 2622 C C . PRO A 1 338 ? 2.527 4.255 -40.184 1.00 88.31 338 PRO A C 1
ATOM 2624 O O . PRO A 1 338 ? 1.638 4.478 -39.361 1.00 88.31 338 PRO A O 1
ATOM 2627 N N . ASP A 1 339 ? 2.307 3.549 -41.292 1.00 86.31 339 ASP A N 1
ATOM 2628 C CA . ASP A 1 339 ? 1.073 2.789 -41.479 1.00 86.31 339 ASP A CA 1
ATOM 2629 C C . ASP A 1 339 ? 0.973 1.705 -40.395 1.00 86.31 339 ASP A C 1
ATOM 2631 O O . ASP A 1 339 ? 1.847 0.847 -40.299 1.00 86.31 339 ASP A O 1
ATOM 2635 N N . LEU A 1 340 ? -0.072 1.776 -39.567 1.00 89.38 340 LEU A N 1
ATOM 2636 C CA . LEU A 1 340 ? -0.384 0.830 -38.488 1.00 89.38 340 LEU A CA 1
ATOM 2637 C C . LEU A 1 340 ? -1.748 0.147 -38.701 1.00 89.38 340 LEU A C 1
ATOM 2639 O O . LEU A 1 340 ? -2.330 -0.402 -37.765 1.00 89.38 340 LEU A O 1
ATOM 2643 N N . SER A 1 341 ? -2.282 0.186 -39.924 1.00 85.62 341 SER A N 1
ATOM 2644 C CA . SER A 1 341 ? -3.590 -0.389 -40.272 1.00 85.62 341 SER A CA 1
ATOM 2645 C C . SER A 1 341 ? -3.684 -1.911 -40.081 1.00 85.62 341 SER A C 1
ATOM 2647 O O . SER A 1 341 ? -4.783 -2.448 -39.971 1.00 85.62 341 SER A O 1
ATOM 2649 N N . GLY A 1 342 ? -2.564 -2.625 -39.979 1.00 84.12 342 GLY A N 1
ATOM 2650 C CA . GLY A 1 342 ? -2.498 -4.062 -39.707 1.00 84.12 342 GLY A CA 1
ATOM 2651 C C . GLY A 1 342 ? -2.868 -4.464 -38.272 1.00 84.12 342 GLY A C 1
ATOM 2652 O O . GLY A 1 342 ? -3.107 -5.644 -38.015 1.00 84.12 342 GLY A O 1
ATOM 2653 N N . LEU A 1 343 ? -2.970 -3.512 -37.337 1.00 90.31 343 LEU A N 1
ATOM 2654 C CA . LEU A 1 343 ? -3.272 -3.759 -35.919 1.00 90.31 343 LEU A CA 1
ATOM 2655 C C . LEU A 1 343 ? -4.784 -3.914 -35.653 1.00 90.31 343 LEU A C 1
ATOM 2657 O O . LEU A 1 343 ? -5.393 -3.120 -34.944 1.00 90.31 343 LEU A O 1
ATOM 2661 N N . GLN A 1 344 ? -5.422 -4.931 -36.232 1.00 88.25 344 GLN A N 1
ATOM 2662 C CA . GLN A 1 344 ? -6.890 -5.082 -36.207 1.00 88.25 344 GLN A CA 1
ATOM 2663 C C . GLN A 1 344 ? -7.466 -5.631 -34.883 1.00 88.25 344 GLN A C 1
ATOM 2665 O O . GLN A 1 344 ? -8.655 -5.459 -34.617 1.00 88.25 344 GLN A O 1
ATOM 2670 N N . ALA A 1 345 ? -6.648 -6.278 -34.043 1.00 89.75 345 ALA A N 1
ATOM 2671 C CA . ALA A 1 345 ? -7.078 -6.912 -32.787 1.00 89.75 345 ALA A CA 1
ATOM 2672 C C . ALA A 1 345 ? -7.134 -5.959 -31.572 1.00 89.75 345 ALA A C 1
ATOM 2674 O O . ALA A 1 345 ? -7.458 -6.383 -30.461 1.00 89.75 345 ALA A O 1
ATOM 2675 N N . ILE A 1 346 ? -6.840 -4.671 -31.770 1.00 93.62 346 ILE A N 1
ATOM 2676 C CA . ILE A 1 346 ? -6.740 -3.683 -30.694 1.00 93.62 346 ILE A CA 1
ATOM 2677 C C . ILE A 1 346 ? -8.100 -3.452 -30.026 1.00 93.62 346 ILE A C 1
ATOM 2679 O O . ILE A 1 346 ? -9.048 -2.979 -30.653 1.00 93.62 346 ILE A O 1
ATOM 2683 N N . ALA A 1 347 ? -8.155 -3.726 -28.724 1.00 92.38 347 ALA A N 1
ATOM 2684 C CA . ALA A 1 347 ? -9.300 -3.494 -27.852 1.00 92.38 347 ALA A CA 1
ATOM 2685 C C . ALA A 1 347 ? -9.126 -2.269 -26.941 1.00 92.38 347 ALA A C 1
ATOM 2687 O O . ALA A 1 347 ? -10.121 -1.667 -26.532 1.00 92.38 347 ALA A O 1
ATOM 2688 N N . HIS A 1 348 ? -7.885 -1.879 -26.640 1.00 93.12 348 HIS A N 1
ATOM 2689 C CA . HIS A 1 348 ? -7.579 -0.791 -25.712 1.00 93.12 348 HIS A CA 1
ATOM 2690 C C . HIS A 1 348 ? -6.548 0.168 -26.310 1.00 93.12 348 HIS A C 1
ATOM 2692 O O . HIS A 1 348 ? -5.461 -0.256 -26.706 1.00 93.12 348 HIS A O 1
ATOM 2698 N N . VAL A 1 349 ? -6.878 1.462 -26.360 1.00 94.31 349 VAL A N 1
ATOM 2699 C CA . VAL A 1 349 ? -5.953 2.521 -26.786 1.00 94.31 349 VAL A CA 1
ATOM 2700 C C . VAL A 1 349 ? -5.851 3.592 -25.709 1.00 94.31 349 VAL A C 1
ATOM 2702 O O . VAL A 1 349 ? -6.866 4.127 -25.263 1.00 94.31 349 VAL A O 1
ATOM 2705 N N . LEU A 1 350 ? -4.619 3.925 -25.327 1.00 91.06 350 LEU A N 1
ATOM 2706 C CA . LEU A 1 350 ? -4.295 5.049 -24.451 1.00 91.06 350 LEU A CA 1
ATOM 2707 C C . LEU A 1 350 ? -3.397 6.031 -25.201 1.00 91.06 350 LEU A C 1
ATOM 2709 O O . LEU A 1 350 ? -2.359 5.650 -25.730 1.00 91.06 350 LEU A O 1
ATOM 2713 N N . VAL A 1 351 ? -3.763 7.303 -25.208 1.00 91.62 351 VAL A N 1
ATOM 2714 C CA . VAL A 1 351 ? -2.943 8.418 -25.675 1.00 91.62 351 VAL A CA 1
ATOM 2715 C C . VAL A 1 351 ? -2.867 9.402 -24.518 1.00 91.62 351 VAL A C 1
ATOM 2717 O O . VAL A 1 351 ? -3.897 9.915 -24.109 1.00 91.62 351 VAL A O 1
ATOM 2720 N N . SER A 1 352 ? -1.683 9.654 -23.968 1.00 88.81 352 SER A N 1
ATOM 2721 C CA . SER A 1 352 ? -1.490 10.605 -22.867 1.00 88.81 352 SER A CA 1
ATOM 2722 C C . SER A 1 352 ? -0.268 11.486 -23.126 1.00 88.81 352 SER A C 1
ATOM 2724 O O . SER A 1 352 ? 0.798 10.975 -23.470 1.00 88.81 352 SER A O 1
ATOM 2726 N N . GLY A 1 353 ? -0.405 12.811 -23.043 1.00 85.75 353 GLY A N 1
ATOM 2727 C CA . GLY A 1 353 ? 0.706 13.768 -23.193 1.00 85.75 353 GLY A CA 1
ATOM 2728 C C . GLY A 1 353 ? 1.420 13.721 -24.548 1.00 85.75 353 GLY A C 1
ATOM 2729 O O . GLY A 1 353 ? 2.560 14.157 -24.656 1.00 85.75 353 GLY A O 1
ATOM 2730 N N . THR A 1 354 ? 0.788 13.143 -25.570 1.00 88.12 354 THR A N 1
ATOM 2731 C CA . THR A 1 354 ? 1.433 12.821 -26.848 1.00 88.12 354 THR A CA 1
ATOM 2732 C C . THR A 1 354 ? 1.105 13.856 -27.923 1.00 88.12 354 THR A C 1
ATOM 2734 O O . THR A 1 354 ? -0.056 14.231 -28.110 1.00 88.12 354 THR A O 1
ATOM 2737 N N . ARG A 1 355 ? 2.124 14.273 -28.681 1.00 88.38 355 ARG A N 1
ATOM 2738 C CA . ARG A 1 355 ? 2.010 15.172 -29.831 1.00 88.38 355 ARG A CA 1
ATOM 2739 C C . ARG A 1 355 ? 2.038 14.393 -31.142 1.00 88.38 355 ARG A C 1
ATOM 2741 O O . ARG A 1 355 ? 3.001 13.681 -31.415 1.00 88.38 355 ARG A O 1
ATOM 2748 N N . PHE A 1 356 ? 1.006 14.552 -31.964 1.00 90.25 356 PHE A N 1
ATOM 2749 C CA . PHE A 1 356 ? 0.966 14.029 -33.335 1.00 90.25 356 PHE A CA 1
ATOM 2750 C C . PHE A 1 356 ? 0.984 15.183 -34.346 1.00 90.25 356 PHE A C 1
ATOM 2752 O O . PHE A 1 356 ? 0.580 16.296 -34.018 1.00 90.25 356 PHE A O 1
ATOM 2759 N N . ALA A 1 357 ? 1.395 14.926 -35.591 1.00 87.94 357 ALA A N 1
ATOM 2760 C CA . ALA A 1 357 ? 1.159 15.861 -36.699 1.00 87.94 357 ALA A CA 1
ATOM 2761 C C . ALA A 1 357 ? -0.309 15.858 -37.167 1.00 87.94 357 ALA A C 1
ATOM 2763 O O . ALA A 1 357 ? -0.863 16.900 -37.506 1.00 87.94 357 ALA A O 1
ATOM 2764 N N . ALA A 1 358 ? -0.946 14.686 -37.154 1.00 89.56 358 ALA A N 1
ATOM 2765 C CA . ALA A 1 358 ? -2.372 14.484 -37.394 1.00 89.56 358 ALA A CA 1
ATOM 2766 C C . ALA A 1 358 ? -2.863 13.318 -36.525 1.00 89.56 358 ALA A C 1
ATOM 2768 O O . ALA A 1 358 ? -2.084 12.408 -36.229 1.00 89.56 358 ALA A O 1
ATOM 2769 N N . PHE A 1 359 ? -4.134 13.331 -36.113 1.00 90.31 359 PHE A N 1
ATOM 2770 C CA . PHE A 1 359 ? -4.670 12.243 -35.297 1.00 90.31 359 PHE A CA 1
ATOM 2771 C C . PHE A 1 359 ? -4.638 10.924 -36.095 1.00 90.31 359 PHE A C 1
ATOM 2773 O O . PHE A 1 359 ? -4.977 10.940 -37.282 1.00 90.31 359 PHE A O 1
ATOM 2780 N N . PRO A 1 360 ? -4.225 9.787 -35.504 1.00 90.44 360 PRO A N 1
ATOM 2781 C CA . PRO A 1 360 ? -3.909 8.595 -36.288 1.00 90.44 360 PRO A CA 1
ATOM 2782 C C . PRO A 1 360 ? -5.142 7.969 -36.961 1.00 90.44 360 PRO A C 1
ATOM 2784 O O . PRO A 1 360 ? -6.051 7.481 -36.292 1.00 90.44 360 PRO A O 1
ATOM 2787 N N . GLU A 1 361 ? -5.147 7.919 -38.297 1.00 90.44 361 GLU A N 1
ATOM 2788 C CA . GLU A 1 361 ? -6.302 7.461 -39.091 1.00 90.44 361 GLU A CA 1
ATOM 2789 C C . GLU A 1 361 ? -6.730 6.012 -38.814 1.00 90.44 361 GLU A C 1
ATOM 2791 O O . GLU A 1 361 ? -7.921 5.696 -38.838 1.00 90.44 361 GLU A O 1
ATOM 2796 N N . PHE A 1 362 ? -5.775 5.129 -38.510 1.00 90.56 362 PHE A N 1
ATOM 2797 C CA . PHE A 1 362 ? -6.059 3.717 -38.246 1.00 90.56 362 PHE A CA 1
ATOM 2798 C C . PHE A 1 362 ? -6.945 3.512 -37.005 1.00 90.56 362 PHE A C 1
ATOM 2800 O O . PHE A 1 362 ? -7.703 2.546 -36.966 1.00 90.56 362 PHE A O 1
ATOM 2807 N N . ILE A 1 363 ? -6.911 4.429 -36.023 1.00 92.00 363 ILE A N 1
ATOM 2808 C CA . ILE A 1 363 ? -7.712 4.332 -34.789 1.00 92.00 363 ILE A CA 1
ATOM 2809 C C . ILE A 1 363 ? -9.211 4.353 -35.114 1.00 92.00 363 ILE A C 1
ATOM 2811 O O . ILE A 1 363 ? -9.980 3.597 -34.524 1.00 92.00 363 ILE A O 1
ATOM 2815 N N . TYR A 1 364 ? -9.631 5.149 -36.103 1.00 92.19 364 TYR A N 1
ATOM 2816 C CA . TYR A 1 364 ? -11.032 5.213 -36.540 1.00 92.19 364 TYR A CA 1
ATOM 2817 C C . TYR A 1 364 ? -11.517 3.940 -37.246 1.00 92.19 364 TYR A C 1
ATOM 2819 O O . TYR A 1 364 ? -12.706 3.821 -37.539 1.00 92.19 364 TYR A O 1
ATOM 2827 N N . GLN A 1 365 ? -10.608 3.024 -37.581 1.00 90.25 365 GLN A N 1
ATOM 2828 C CA . GLN A 1 365 ? -10.887 1.811 -38.346 1.00 90.25 365 GLN A CA 1
ATOM 2829 C C . GLN A 1 365 ? -10.779 0.542 -37.487 1.00 90.25 365 GLN A C 1
ATOM 2831 O O . GLN A 1 365 ? -10.951 -0.553 -38.015 1.00 90.25 365 GLN A O 1
ATOM 2836 N N . LEU A 1 366 ? -10.515 0.666 -36.179 1.00 92.44 366 LEU A N 1
ATOM 2837 C CA . LEU A 1 366 ? -10.336 -0.473 -35.277 1.00 92.44 366 LEU A CA 1
ATOM 2838 C C . LEU A 1 366 ? -11.680 -1.163 -34.966 1.00 92.44 366 LEU A C 1
ATOM 2840 O O . LEU A 1 366 ? -12.534 -0.569 -34.300 1.00 92.44 366 LEU A O 1
ATOM 2844 N N . PRO A 1 367 ? -11.888 -2.428 -35.383 1.00 88.75 367 PRO A N 1
ATOM 2845 C CA . PRO A 1 367 ? -13.181 -3.099 -35.247 1.00 88.75 367 PRO A CA 1
ATOM 2846 C C . PRO A 1 367 ? -13.473 -3.582 -33.819 1.00 88.75 367 PRO A C 1
ATOM 2848 O O . PRO A 1 367 ? -14.638 -3.740 -33.456 1.00 88.75 367 PRO A O 1
ATOM 2851 N N . ALA A 1 368 ? -12.434 -3.823 -33.014 1.00 90.00 368 ALA A N 1
ATOM 2852 C CA . ALA A 1 368 ? -12.532 -4.407 -31.676 1.00 90.00 368 ALA A CA 1
ATOM 2853 C C . ALA A 1 368 ? -12.332 -3.393 -30.533 1.00 90.00 368 ALA A C 1
ATOM 2855 O O . ALA A 1 368 ? -12.333 -3.801 -29.370 1.00 90.00 368 ALA A O 1
ATOM 2856 N N . LEU A 1 369 ? -12.173 -2.096 -30.835 1.00 93.38 369 LEU A N 1
ATOM 2857 C CA . LEU A 1 369 ? -11.827 -1.078 -29.840 1.00 93.38 369 LEU A CA 1
ATOM 2858 C C . LEU A 1 369 ? -12.949 -0.895 -28.811 1.00 93.38 369 LEU A C 1
ATOM 2860 O O . LEU A 1 369 ? -14.006 -0.362 -29.141 1.00 93.38 369 LEU A O 1
ATOM 2864 N N . LYS A 1 370 ? -12.691 -1.292 -27.562 1.00 90.06 370 LYS A N 1
ATOM 2865 C CA . LYS A 1 370 ? -13.612 -1.168 -26.424 1.00 90.06 370 LYS A CA 1
ATOM 2866 C C . LYS A 1 370 ? -13.385 0.095 -25.616 1.00 90.06 370 LYS A C 1
ATOM 2868 O O . LYS A 1 370 ? -14.348 0.732 -25.195 1.00 90.06 370 LYS A O 1
ATOM 2873 N N . THR A 1 371 ? -12.124 0.456 -25.385 1.00 89.38 371 THR A N 1
ATOM 2874 C CA . THR A 1 371 ? -11.775 1.617 -24.561 1.00 89.38 371 THR A CA 1
ATOM 2875 C C . THR A 1 371 ? -10.786 2.522 -25.273 1.00 89.38 371 THR A C 1
ATOM 2877 O O . THR A 1 371 ? -9.735 2.054 -25.721 1.00 89.38 371 THR A O 1
ATOM 2880 N N . LEU A 1 372 ? -11.092 3.817 -25.307 1.00 92.06 372 LEU A N 1
ATOM 2881 C CA . LEU A 1 372 ? -10.226 4.848 -25.866 1.00 92.06 372 LEU A CA 1
ATOM 2882 C C . LEU A 1 372 ? -10.005 5.957 -24.835 1.00 92.06 372 LEU A C 1
ATOM 2884 O O . LEU A 1 372 ? -10.947 6.644 -24.452 1.00 92.06 372 LEU A O 1
ATOM 2888 N N . THR A 1 373 ? -8.761 6.141 -24.409 1.00 89.12 373 THR A N 1
ATOM 2889 C CA . THR A 1 373 ? -8.363 7.242 -23.526 1.00 89.12 373 THR A CA 1
ATOM 2890 C C . THR A 1 373 ? -7.472 8.205 -24.297 1.00 89.12 373 THR A C 1
ATOM 2892 O O . THR A 1 373 ? -6.468 7.781 -24.865 1.00 89.12 373 THR A O 1
ATOM 2895 N N . ILE A 1 374 ? -7.834 9.486 -24.319 1.00 89.31 374 ILE A N 1
ATOM 2896 C CA . ILE A 1 374 ? -7.104 10.576 -24.965 1.00 89.31 374 ILE A CA 1
ATOM 2897 C C . ILE A 1 374 ? -6.904 11.678 -23.926 1.00 89.31 374 ILE A C 1
ATOM 2899 O O . ILE A 1 374 ? -7.846 12.302 -23.472 1.00 89.31 374 ILE A O 1
ATOM 2903 N N . GLU A 1 375 ? -5.674 11.915 -23.516 1.00 83.81 375 GLU A N 1
ATOM 2904 C CA . GLU A 1 375 ? -5.340 12.935 -22.533 1.00 83.81 375 GLU A CA 1
ATOM 2905 C C . GLU A 1 375 ? -4.164 13.749 -23.056 1.00 83.81 375 GLU A C 1
ATOM 2907 O O . GLU A 1 375 ? -3.160 13.208 -23.521 1.00 83.81 375 GLU A O 1
ATOM 2912 N N . ARG A 1 376 ? -4.254 15.069 -22.956 1.00 80.69 376 ARG A N 1
ATOM 2913 C CA . ARG A 1 376 ? -3.211 16.033 -23.310 1.00 80.69 376 ARG A CA 1
ATOM 2914 C C . ARG A 1 376 ? -2.659 15.777 -24.711 1.00 80.69 376 ARG A C 1
ATOM 2916 O O . ARG A 1 376 ? -1.445 15.815 -24.926 1.00 80.69 376 ARG A O 1
ATOM 2923 N N . CYS A 1 377 ? -3.550 15.464 -25.651 1.00 82.94 377 CYS A N 1
ATOM 2924 C CA . CYS A 1 377 ? -3.196 15.267 -27.049 1.00 82.94 377 CYS A CA 1
ATOM 2925 C C . CYS A 1 377 ? -3.189 16.616 -27.775 1.00 82.94 377 CYS A C 1
ATOM 2927 O O . CYS A 1 377 ? -4.140 17.382 -27.668 1.00 82.94 377 CYS A O 1
ATOM 2929 N N . THR A 1 378 ? -2.135 16.928 -28.533 1.00 77.81 378 THR A N 1
ATOM 2930 C CA . THR A 1 378 ? -2.054 18.230 -29.231 1.00 77.81 378 THR A CA 1
ATOM 2931 C C . THR A 1 378 ? -2.927 18.325 -30.476 1.00 77.81 378 THR A C 1
ATOM 2933 O O . THR A 1 378 ? -3.100 19.419 -31.007 1.00 77.81 378 THR A O 1
ATOM 2936 N N . VAL A 1 379 ? -3.435 17.196 -30.980 1.00 85.62 379 VAL A N 1
ATOM 2937 C CA . VAL A 1 379 ? -4.276 17.156 -32.179 1.00 85.62 379 VAL A CA 1
ATOM 2938 C C . VAL A 1 379 ? -5.678 16.727 -31.804 1.00 85.62 379 VAL A C 1
ATOM 2940 O O . VAL A 1 379 ? -5.876 15.657 -31.233 1.00 85.62 379 VAL A O 1
ATOM 2943 N N . ARG A 1 380 ? -6.652 17.543 -32.203 1.00 84.75 380 ARG A N 1
ATOM 2944 C CA . ARG A 1 380 ? -8.067 17.258 -31.997 1.00 84.75 380 ARG A CA 1
ATOM 2945 C C . ARG A 1 380 ? -8.521 16.080 -32.879 1.00 84.75 380 ARG A C 1
ATOM 2947 O O . ARG A 1 380 ? -8.353 16.158 -34.100 1.00 84.75 380 ARG A O 1
ATOM 2954 N N . PRO A 1 381 ? -9.094 15.010 -32.302 1.00 89.12 381 PRO A N 1
ATOM 2955 C CA . PRO A 1 381 ? -9.653 13.900 -33.068 1.00 89.12 381 PRO A CA 1
ATOM 2956 C C . PRO A 1 381 ? -11.019 14.243 -33.684 1.00 89.12 381 PRO A C 1
ATOM 2958 O O . PRO A 1 381 ? -11.719 15.155 -33.247 1.00 89.12 381 PRO A O 1
ATOM 2961 N N . ASP A 1 382 ? -11.427 13.460 -34.681 1.00 91.19 382 ASP A N 1
ATOM 2962 C CA . ASP A 1 382 ? -12.776 13.465 -35.246 1.00 91.19 382 ASP A CA 1
ATOM 2963 C C . ASP A 1 382 ? -13.705 12.608 -34.373 1.00 91.19 382 ASP A C 1
ATOM 2965 O O . ASP A 1 382 ? -13.819 11.383 -34.514 1.00 91.19 382 ASP A O 1
ATOM 2969 N N . TYR A 1 383 ? -14.386 13.277 -33.446 1.00 88.19 383 TYR A N 1
ATOM 2970 C CA . TYR A 1 383 ? -15.318 12.644 -32.520 1.00 88.19 383 TYR A CA 1
ATOM 2971 C C . TYR A 1 383 ? -16.552 12.040 -33.209 1.00 88.19 383 TYR A C 1
ATOM 2973 O O . TYR A 1 383 ? -17.112 11.069 -32.698 1.00 88.19 383 TYR A O 1
ATOM 2981 N N . ALA A 1 384 ? -16.947 12.528 -34.393 1.00 87.06 384 ALA A N 1
ATOM 2982 C CA . ALA A 1 384 ? -18.064 11.963 -35.153 1.00 87.06 384 ALA A CA 1
ATOM 2983 C C . ALA A 1 384 ? -17.746 10.549 -35.652 1.00 87.06 384 ALA A C 1
ATOM 2985 O O . ALA A 1 384 ? -18.617 9.675 -35.683 1.00 87.06 384 ALA A O 1
ATOM 2986 N N . ARG A 1 385 ? -16.487 10.316 -36.036 1.00 90.81 385 ARG A N 1
ATOM 2987 C CA . ARG A 1 385 ? -15.990 8.990 -36.420 1.00 90.81 385 ARG A CA 1
ATOM 2988 C C . ARG A 1 385 ? -15.805 8.087 -35.206 1.00 90.81 385 ARG A C 1
ATOM 2990 O O . ARG A 1 385 ? -16.195 6.924 -35.277 1.00 90.81 385 ARG A O 1
ATOM 2997 N N . ILE A 1 386 ? -15.296 8.616 -34.091 1.00 89.50 386 ILE A N 1
ATOM 2998 C CA . ILE A 1 386 ? -15.138 7.853 -32.839 1.00 89.50 386 ILE A CA 1
ATOM 2999 C C . ILE A 1 386 ? -16.492 7.362 -32.311 1.00 89.50 386 ILE A C 1
ATOM 3001 O O . ILE A 1 386 ? -16.623 6.189 -31.968 1.00 89.50 386 ILE A O 1
ATOM 3005 N N . ALA A 1 387 ? -17.524 8.211 -32.311 1.00 83.69 387 ALA A N 1
ATOM 3006 C CA . ALA A 1 387 ? -18.865 7.852 -31.840 1.00 83.69 387 ALA A CA 1
ATOM 3007 C C . ALA A 1 387 ? -19.518 6.704 -32.637 1.00 83.69 387 ALA A C 1
ATOM 3009 O O . ALA A 1 387 ? -20.416 6.028 -32.138 1.00 83.69 387 ALA A O 1
ATOM 3010 N N . ARG A 1 388 ? -19.063 6.457 -33.873 1.00 86.25 388 ARG A N 1
ATOM 3011 C CA . ARG A 1 388 ? -19.555 5.378 -34.748 1.00 86.25 388 ARG A CA 1
ATOM 3012 C C . ARG A 1 388 ? -18.781 4.068 -34.594 1.00 86.25 388 ARG A C 1
ATOM 3014 O O . ARG A 1 388 ? -19.105 3.103 -35.291 1.00 86.25 388 ARG A O 1
ATOM 3021 N N . LEU A 1 389 ? -17.770 4.014 -33.724 1.00 88.12 389 LEU A N 1
ATOM 3022 C CA . LEU A 1 389 ? -16.953 2.818 -33.557 1.00 88.12 389 LEU A CA 1
ATOM 3023 C C . LEU A 1 389 ? -17.793 1.637 -33.047 1.00 88.12 389 LEU A C 1
ATOM 3025 O O . LEU A 1 389 ? -18.508 1.740 -32.046 1.00 88.12 389 LEU A O 1
ATOM 3029 N N . PRO A 1 390 ? -17.703 0.476 -33.713 1.00 83.75 390 PRO A N 1
ATOM 3030 C CA . PRO A 1 390 ? -18.652 -0.605 -33.542 1.00 83.75 390 PRO A CA 1
ATOM 3031 C C . PRO A 1 390 ? -18.340 -1.503 -32.351 1.00 83.75 390 PRO A C 1
ATOM 3033 O O . PRO A 1 390 ? -18.976 -2.542 -32.273 1.00 83.75 390 PRO A O 1
ATOM 3036 N N . ALA A 1 391 ? -17.432 -1.169 -31.439 1.00 86.81 391 ALA A N 1
ATOM 3037 C CA . ALA A 1 391 ? -17.204 -1.925 -30.202 1.00 86.81 391 ALA A CA 1
ATOM 3038 C C . ALA A 1 391 ? -16.945 -1.023 -28.985 1.00 86.81 391 ALA A C 1
ATOM 3040 O O . ALA A 1 391 ? -16.703 -1.543 -27.901 1.00 86.81 391 ALA A O 1
ATOM 3041 N N . LEU A 1 392 ? -17.020 0.304 -29.155 1.00 88.38 392 LEU A N 1
ATOM 3042 C CA . LEU A 1 392 ? -16.623 1.262 -28.130 1.00 88.38 392 LEU A CA 1
ATOM 3043 C C . LEU A 1 392 ? -17.624 1.255 -26.968 1.00 88.38 392 LEU A C 1
ATOM 3045 O O . LEU A 1 392 ? -18.824 1.449 -27.162 1.00 88.38 392 LEU A O 1
ATOM 3049 N N . GLU A 1 393 ? -17.106 1.030 -25.765 1.00 84.50 393 GLU A N 1
ATOM 3050 C CA . GLU A 1 393 ? -17.854 0.981 -24.503 1.00 84.50 393 GLU A CA 1
ATOM 3051 C C . GLU A 1 393 ? -17.512 2.185 -23.611 1.00 84.50 393 GLU A C 1
ATOM 3053 O O . GLU A 1 393 ? -18.366 2.693 -22.885 1.00 84.50 393 GLU A O 1
ATOM 3058 N N . LYS A 1 394 ? -16.267 2.674 -23.673 1.00 83.81 394 LYS A N 1
ATOM 3059 C CA . LYS A 1 394 ? -15.797 3.780 -22.835 1.00 83.81 394 LYS A CA 1
ATOM 3060 C C . LYS A 1 394 ? -14.848 4.706 -23.585 1.00 83.81 394 LYS A C 1
ATOM 3062 O O . LYS A 1 394 ? -13.897 4.240 -24.217 1.00 83.81 394 LYS A O 1
ATOM 3067 N N . ILE A 1 395 ? -15.068 6.010 -23.437 1.00 86.00 395 ILE A N 1
ATOM 3068 C CA . ILE A 1 395 ? -14.157 7.052 -23.903 1.00 86.00 395 ILE A CA 1
ATOM 3069 C C . ILE A 1 395 ? -13.798 8.001 -22.759 1.00 86.00 395 ILE A C 1
ATOM 3071 O O . ILE A 1 395 ? -14.663 8.491 -22.036 1.00 86.00 395 ILE A O 1
ATOM 3075 N N . THR A 1 396 ? -12.507 8.263 -22.600 1.00 83.56 396 THR A N 1
ATOM 3076 C CA . THR A 1 396 ? -11.992 9.291 -21.692 1.00 83.56 396 THR A CA 1
ATOM 3077 C C . THR A 1 396 ? -11.239 10.316 -22.523 1.00 83.56 396 THR A C 1
ATOM 3079 O O . THR A 1 396 ? -10.376 9.920 -23.300 1.00 83.56 396 THR A O 1
ATOM 3082 N N . THR A 1 397 ? -11.587 11.600 -22.422 1.00 82.69 397 THR A N 1
ATOM 3083 C CA . THR A 1 397 ? -10.999 12.634 -23.286 1.00 82.69 397 THR A CA 1
ATOM 3084 C C . THR A 1 397 ? -10.902 14.013 -22.629 1.00 82.69 397 THR A C 1
ATOM 3086 O O . THR A 1 397 ? -11.768 14.388 -21.838 1.00 82.69 397 THR A O 1
ATOM 3089 N N . ASP A 1 398 ? -9.884 14.800 -22.980 1.00 74.88 398 ASP A N 1
ATOM 3090 C CA . ASP A 1 398 ? -9.833 16.241 -22.708 1.00 74.88 398 ASP A CA 1
ATOM 3091 C C . ASP A 1 398 ? -10.201 17.093 -23.939 1.00 74.88 398 ASP A C 1
ATOM 3093 O O . ASP A 1 398 ? -10.338 16.584 -25.048 1.00 74.88 398 ASP A O 1
ATOM 3097 N N . ASP A 1 399 ? -10.437 18.391 -23.708 1.00 71.62 399 ASP A N 1
ATOM 3098 C CA . ASP A 1 399 ? -10.607 19.436 -24.738 1.00 71.62 399 ASP A CA 1
ATOM 3099 C C . ASP A 1 399 ? -11.707 19.172 -25.801 1.00 71.62 399 ASP A C 1
ATOM 3101 O O . ASP A 1 399 ? -11.504 19.277 -27.013 1.00 71.62 399 ASP A O 1
ATOM 3105 N N . VAL A 1 400 ? -12.907 18.801 -25.335 1.00 76.12 400 VAL A N 1
ATOM 3106 C CA . VAL A 1 400 ? -14.087 18.481 -26.166 1.00 76.12 400 VAL A CA 1
ATOM 3107 C C . VAL A 1 400 ? -15.033 19.683 -26.278 1.00 76.12 400 VAL A C 1
ATOM 3109 O O . VAL A 1 400 ? -15.213 20.409 -25.305 1.00 76.12 400 VAL A O 1
ATOM 3112 N N . THR A 1 401 ? -15.691 19.878 -27.427 1.00 81.38 401 THR A N 1
ATOM 3113 C CA . THR A 1 401 ? -16.712 20.929 -27.646 1.00 81.38 401 THR A CA 1
ATOM 3114 C C . THR A 1 401 ? -18.151 20.393 -27.632 1.00 81.38 401 THR A C 1
ATOM 3116 O O . THR A 1 401 ? -18.381 19.193 -27.772 1.00 81.38 401 THR A O 1
ATOM 3119 N N . ASP A 1 402 ? -19.150 21.281 -27.551 1.00 78.06 402 ASP A N 1
ATOM 3120 C CA . ASP A 1 402 ? -20.576 20.909 -27.628 1.00 78.06 402 ASP A CA 1
ATOM 3121 C C . ASP A 1 402 ? -20.933 20.134 -28.896 1.00 78.06 402 ASP A C 1
ATOM 3123 O O . ASP A 1 402 ? -21.665 19.146 -28.850 1.00 78.06 402 ASP A O 1
ATOM 3127 N N . THR A 1 403 ? -20.390 20.560 -30.037 1.00 81.75 403 THR A N 1
ATOM 3128 C CA . THR A 1 403 ? -20.612 19.895 -31.325 1.00 81.75 403 THR A CA 1
ATOM 3129 C C . THR A 1 403 ? -20.051 18.477 -31.340 1.00 81.75 403 THR A C 1
ATOM 3131 O O . THR A 1 403 ? -20.649 17.599 -31.953 1.00 81.75 403 THR A O 1
ATOM 3134 N N . ASP A 1 404 ? -18.949 18.228 -30.627 1.00 83.44 404 ASP A N 1
ATOM 3135 C CA . ASP A 1 404 ? -18.351 16.893 -30.549 1.00 83.44 404 ASP A CA 1
ATOM 3136 C C . ASP A 1 404 ? -19.229 15.946 -29.720 1.00 83.44 404 ASP A C 1
ATOM 3138 O O . ASP A 1 404 ? -19.448 14.794 -30.098 1.00 83.44 404 ASP A O 1
ATOM 3142 N N . LEU A 1 405 ? -19.784 16.443 -28.609 1.00 79.31 405 LEU A N 1
ATOM 3143 C CA . LEU A 1 405 ? -20.641 15.660 -27.715 1.00 79.31 405 LEU A CA 1
ATOM 3144 C C . LEU A 1 405 ? -21.991 15.308 -28.333 1.00 79.31 405 LEU A C 1
ATOM 3146 O O . LEU A 1 405 ? -22.544 14.250 -28.026 1.00 79.31 405 LEU A O 1
ATOM 3150 N N . GLN A 1 406 ? -22.496 16.128 -29.260 1.00 81.06 406 GLN A N 1
ATOM 3151 C CA . GLN A 1 406 ? -23.730 15.823 -29.989 1.00 81.06 406 GLN A CA 1
ATOM 3152 C C . GLN A 1 406 ? -23.669 14.488 -30.739 1.00 81.06 406 GLN A C 1
ATOM 3154 O O . GLN A 1 406 ? -24.697 13.824 -30.893 1.00 81.06 406 GLN A O 1
ATOM 3159 N N . HIS A 1 407 ? -22.480 14.049 -31.155 1.00 82.62 407 HIS A N 1
ATOM 3160 C CA . HIS A 1 407 ? -22.306 12.754 -31.808 1.00 82.62 407 HIS A CA 1
ATOM 3161 C C . HIS A 1 407 ? -22.541 11.562 -30.867 1.00 82.62 407 HIS A C 1
ATOM 3163 O O . HIS A 1 407 ? -22.935 10.499 -31.342 1.00 82.62 407 HIS A O 1
ATOM 3169 N N . PHE A 1 408 ? -22.372 11.741 -29.552 1.00 77.06 408 PHE A N 1
ATOM 3170 C CA . PHE A 1 408 ? -22.577 10.702 -28.535 1.00 77.06 408 PHE A CA 1
ATOM 3171 C C . PHE A 1 408 ? -23.996 10.697 -27.937 1.00 77.06 408 PHE A C 1
ATOM 3173 O O . PHE A 1 408 ? -24.368 9.743 -27.256 1.00 77.06 408 PHE A O 1
ATOM 3180 N N . LEU A 1 409 ? -24.816 11.722 -28.212 1.00 72.56 409 LEU A N 1
ATOM 3181 C CA . LEU A 1 409 ? -26.220 11.785 -27.772 1.00 72.56 409 LEU A CA 1
ATOM 3182 C C . LEU A 1 409 ? -27.136 10.824 -28.546 1.00 72.56 409 LEU A C 1
ATOM 3184 O O . LEU A 1 409 ? -28.211 10.470 -28.059 1.00 72.56 409 LEU A O 1
ATOM 3188 N N . GLN A 1 410 ? -26.739 10.401 -29.749 1.00 67.31 410 GLN A N 1
ATOM 3189 C CA . GLN A 1 410 ? -27.508 9.436 -30.530 1.00 67.31 410 GLN A CA 1
ATOM 3190 C C . GLN A 1 410 ? -27.152 8.005 -30.097 1.00 67.31 410 GLN A C 1
ATOM 3192 O O . GLN A 1 410 ? -26.004 7.590 -30.259 1.00 67.31 410 GLN A O 1
ATOM 3197 N N . PRO A 1 411 ? -28.104 7.218 -29.563 1.00 53.62 411 PRO A N 1
ATOM 3198 C CA . PRO A 1 411 ? -27.816 5.869 -29.100 1.00 53.62 411 PRO A CA 1
ATOM 3199 C C . PRO A 1 411 ? -27.437 4.956 -30.272 1.00 53.62 411 PRO A C 1
ATOM 3201 O O . PRO A 1 411 ? -28.257 4.666 -31.147 1.00 53.62 411 PRO A O 1
ATOM 3204 N N . VAL A 1 412 ? -26.216 4.419 -30.247 1.00 60.88 412 VAL A N 1
ATOM 3205 C CA . VAL A 1 412 ? -25.880 3.213 -31.012 1.00 60.88 412 VAL A CA 1
ATOM 3206 C C . VAL A 1 412 ? -26.641 2.060 -30.350 1.00 60.88 412 VAL A C 1
ATOM 3208 O O . VAL A 1 412 ? -26.460 1.800 -29.160 1.00 60.88 412 VAL A O 1
ATOM 3211 N N . HIS A 1 413 ? -27.565 1.425 -31.079 1.00 50.75 413 HIS A N 1
ATOM 3212 C CA . HIS A 1 413 ? -28.507 0.444 -30.523 1.00 50.75 413 HIS A CA 1
ATOM 3213 C C . HIS A 1 413 ? -27.824 -0.580 -29.597 1.00 50.75 413 HIS A C 1
ATOM 3215 O O . HIS A 1 413 ? -26.929 -1.310 -30.017 1.00 50.75 413 HIS A O 1
ATOM 3221 N N . GLY A 1 414 ? -28.284 -0.651 -28.343 1.00 52.41 414 GLY A N 1
ATOM 3222 C CA . GLY A 1 414 ? -27.869 -1.671 -27.376 1.00 52.41 414 GLY A CA 1
ATOM 3223 C C . GLY A 1 414 ? -26.535 -1.430 -26.660 1.00 52.41 414 GLY A C 1
ATOM 3224 O O . GLY A 1 414 ? -26.083 -2.335 -25.962 1.00 52.41 414 GLY A O 1
ATOM 3225 N N . ARG A 1 415 ? -25.906 -0.251 -26.793 1.00 60.38 415 ARG A N 1
ATOM 3226 C CA . ARG A 1 415 ? -24.655 0.085 -26.086 1.00 60.38 415 ARG A CA 1
ATOM 3227 C C . ARG A 1 415 ? -24.792 1.256 -25.126 1.00 60.38 415 ARG A C 1
ATOM 3229 O O . ARG A 1 415 ? -25.430 2.255 -25.437 1.00 60.38 415 ARG A O 1
ATOM 3236 N N . SER A 1 416 ? -24.134 1.127 -23.977 1.00 62.03 416 SER A N 1
ATOM 3237 C CA . SER A 1 416 ? -23.859 2.230 -23.058 1.00 62.03 416 SER A CA 1
ATOM 3238 C C . SER A 1 416 ? -22.449 2.726 -23.348 1.00 62.03 416 SER A C 1
ATOM 3240 O O . SER A 1 416 ? -21.508 1.954 -23.189 1.00 62.03 416 SER A O 1
ATOM 3242 N N . ILE A 1 417 ? -22.310 3.973 -23.799 1.00 65.00 417 ILE A N 1
ATOM 3243 C CA . ILE A 1 417 ? -21.006 4.622 -23.978 1.00 65.00 417 ILE A CA 1
ATOM 3244 C C . ILE A 1 417 ? -20.799 5.547 -22.787 1.00 65.00 417 ILE A C 1
ATOM 3246 O O . ILE A 1 417 ? -21.531 6.523 -22.646 1.00 65.00 417 ILE A O 1
ATOM 3250 N N . ASP A 1 418 ? -19.832 5.233 -21.932 1.00 67.06 418 ASP A N 1
ATOM 3251 C CA . ASP A 1 418 ? -19.451 6.101 -20.816 1.00 67.06 418 ASP A CA 1
ATOM 3252 C C . ASP A 1 418 ? -18.427 7.139 -21.304 1.00 67.06 418 ASP A C 1
ATOM 3254 O O . ASP A 1 418 ? -17.336 6.771 -21.754 1.00 67.06 418 ASP A O 1
ATOM 3258 N N . VAL A 1 419 ? -18.809 8.420 -21.276 1.00 70.69 419 VAL A N 1
ATOM 3259 C CA . VAL A 1 419 ? -17.972 9.552 -21.702 1.00 70.69 419 VAL A CA 1
ATOM 3260 C C . VAL A 1 419 ? -17.458 10.255 -20.453 1.00 70.69 419 VAL A C 1
ATOM 3262 O O . VAL A 1 419 ? -18.215 10.936 -19.765 1.00 70.69 419 VAL A O 1
ATOM 3265 N N . VAL A 1 420 ? -16.161 10.125 -20.180 1.00 67.44 420 VAL A N 1
ATOM 3266 C CA . VAL A 1 420 ? -15.491 10.827 -19.079 1.00 67.44 420 VAL A CA 1
ATOM 3267 C C . VAL A 1 420 ? -14.678 11.976 -19.663 1.00 67.44 420 VAL A C 1
ATOM 3269 O O . VAL A 1 420 ? -13.692 11.746 -20.361 1.00 67.44 420 VAL A O 1
ATOM 3272 N N . ILE A 1 421 ? -15.093 13.211 -19.397 1.00 69.81 421 ILE A N 1
ATOM 3273 C CA . ILE A 1 421 ? -14.340 14.401 -19.808 1.00 69.81 421 ILE A CA 1
ATOM 3274 C C . ILE A 1 421 ? -13.339 14.759 -18.700 1.00 69.81 421 ILE A C 1
ATOM 3276 O O . ILE A 1 421 ? -13.614 14.508 -17.538 1.00 69.81 421 ILE A O 1
ATOM 3280 N N . THR A 1 422 ? -12.180 15.335 -19.017 1.00 61.97 422 THR A N 1
ATOM 3281 C CA . THR A 1 422 ? -11.204 15.827 -18.010 1.00 61.97 422 THR A CA 1
ATOM 3282 C C . THR A 1 422 ? -10.886 17.326 -18.155 1.00 61.97 422 THR A C 1
ATOM 3284 O O . THR A 1 422 ? -9.964 17.852 -17.532 1.00 61.97 422 THR A O 1
ATOM 3287 N N . ALA A 1 423 ? -11.681 18.047 -18.955 1.00 64.31 423 ALA A N 1
ATOM 3288 C CA . ALA A 1 423 ? -11.528 19.470 -19.260 1.00 64.31 423 ALA A CA 1
ATOM 3289 C C . ALA A 1 423 ? -11.846 20.418 -18.082 1.00 64.31 423 ALA A C 1
ATOM 3291 O O . ALA A 1 423 ? -12.649 20.121 -17.198 1.00 64.31 423 ALA A O 1
ATOM 3292 N N . ALA A 1 424 ? -11.254 21.619 -18.116 1.00 60.78 424 ALA A N 1
ATOM 3293 C CA . ALA A 1 424 ? -11.489 22.680 -17.131 1.00 60.78 424 ALA A CA 1
ATOM 3294 C C . ALA A 1 424 ? -12.899 23.297 -17.210 1.00 60.78 424 ALA A C 1
ATOM 3296 O O . ALA A 1 424 ? -13.374 23.852 -16.230 1.00 60.78 424 ALA A O 1
ATOM 3297 N N . GLN A 1 425 ? -13.592 23.210 -18.344 1.00 67.69 425 GLN A N 1
ATOM 3298 C CA . GLN A 1 425 ? -15.010 23.554 -18.464 1.00 67.69 425 GLN A CA 1
ATOM 3299 C C . GLN A 1 425 ? -15.692 22.460 -19.281 1.00 67.69 425 GLN A C 1
ATOM 3301 O O . GLN A 1 425 ? -15.206 22.092 -20.348 1.00 67.69 425 GLN A O 1
ATOM 3306 N N . LEU A 1 426 ? -16.786 21.912 -18.754 1.00 73.88 426 LEU A N 1
ATOM 3307 C CA . LEU A 1 426 ? -17.589 20.922 -19.466 1.00 73.88 426 LEU A CA 1
ATOM 3308 C C . LEU A 1 426 ? -18.532 21.646 -20.436 1.00 73.88 426 LEU A C 1
ATOM 3310 O O . LEU A 1 426 ? -19.192 22.590 -19.997 1.00 73.88 426 LEU A O 1
ATOM 3314 N N . PRO A 1 427 ? -18.635 21.209 -21.701 1.00 79.44 427 PRO A N 1
ATOM 3315 C CA . PRO A 1 427 ? -19.609 21.763 -22.638 1.00 79.44 427 PRO A CA 1
ATOM 3316 C C . PRO A 1 427 ? -21.058 21.508 -22.190 1.00 79.44 427 PRO A C 1
ATOM 3318 O O . PRO A 1 427 ? -21.347 20.502 -21.537 1.00 79.44 427 PRO A O 1
ATOM 3321 N N . ASP A 1 428 ? -21.984 22.385 -22.573 1.00 81.25 428 ASP A N 1
ATOM 3322 C CA . ASP A 1 428 ? -23.413 22.307 -22.246 1.00 81.25 428 ASP A CA 1
ATOM 3323 C C . ASP A 1 428 ? -24.054 20.968 -22.639 1.00 81.25 428 ASP A C 1
ATOM 3325 O O . ASP A 1 428 ? -24.844 20.408 -21.876 1.00 81.25 428 ASP A O 1
ATOM 3329 N N . ALA A 1 429 ? -23.705 20.440 -23.812 1.00 81.31 429 ALA A N 1
ATOM 3330 C CA . ALA A 1 429 ? -24.222 19.182 -24.347 1.00 81.31 429 ALA A CA 1
ATOM 3331 C C . ALA A 1 429 ? -23.823 17.965 -23.495 1.00 81.31 429 ALA A C 1
ATOM 3333 O O . ALA A 1 429 ? -24.503 16.939 -23.542 1.00 81.31 429 ALA A O 1
ATOM 3334 N N . TYR A 1 430 ? -22.763 18.071 -22.681 1.00 80.44 430 TYR A N 1
ATOM 3335 C CA . TYR A 1 430 ? -22.384 17.020 -21.733 1.00 80.44 430 TYR A CA 1
ATOM 3336 C C . TYR A 1 430 ? -23.502 16.748 -20.731 1.00 80.44 430 TYR A C 1
ATOM 3338 O O . TYR A 1 430 ? -23.796 15.598 -20.408 1.00 80.44 430 TYR A O 1
ATOM 3346 N N . TYR A 1 431 ? -24.156 17.810 -20.263 1.00 83.25 431 TYR A N 1
ATOM 3347 C CA . TYR A 1 431 ? -25.192 17.711 -19.245 1.00 83.25 431 TYR A CA 1
ATOM 3348 C C . TYR A 1 431 ? -26.505 17.130 -19.773 1.00 83.25 431 TYR A C 1
ATOM 3350 O O . TYR A 1 431 ? -27.401 16.888 -18.976 1.00 83.25 431 TYR A O 1
ATOM 3358 N N . ASP A 1 432 ? -26.615 16.843 -21.070 1.00 84.00 432 ASP A N 1
ATOM 3359 C CA . ASP A 1 432 ? -27.772 16.159 -21.656 1.00 84.00 432 ASP A CA 1
ATOM 3360 C C . ASP A 1 432 ? -27.499 14.667 -21.937 1.00 84.00 432 ASP A C 1
ATOM 3362 O O . ASP A 1 432 ? -28.387 13.951 -22.409 1.00 84.00 432 ASP A O 1
ATOM 3366 N N . LEU A 1 433 ? -26.285 14.169 -21.655 1.00 79.44 433 LEU A N 1
ATOM 3367 C CA . LEU A 1 433 ? -25.891 12.793 -21.961 1.00 79.44 433 LEU A CA 1
ATOM 3368 C C . LEU A 1 433 ? -26.641 11.778 -21.074 1.00 79.44 433 LEU A C 1
ATOM 3370 O O . LEU A 1 433 ? -26.479 11.774 -19.850 1.00 79.44 433 LEU A O 1
ATOM 3374 N N . PRO A 1 434 ? -27.418 10.843 -21.658 1.00 75.12 434 PRO A N 1
ATOM 3375 C CA . PRO A 1 434 ? -28.192 9.875 -20.882 1.00 75.12 434 PRO A CA 1
ATOM 3376 C C . PRO A 1 434 ? -27.340 8.781 -20.227 1.00 75.12 434 PRO A C 1
ATOM 3378 O O . PRO A 1 434 ? -27.832 8.068 -19.354 1.00 75.12 434 PRO A O 1
ATOM 3381 N N . CYS A 1 435 ? -26.082 8.620 -20.632 1.00 72.25 435 CYS A N 1
ATOM 3382 C CA . CYS A 1 435 ? -25.171 7.610 -20.098 1.00 72.25 435 CYS A CA 1
ATOM 3383 C C . CYS A 1 435 ? -24.507 8.001 -18.767 1.00 72.25 435 CYS A C 1
ATOM 3385 O O . CYS A 1 435 ? -24.008 7.121 -18.069 1.00 72.25 435 CYS A O 1
ATOM 3387 N N . VAL A 1 436 ? -24.525 9.282 -18.378 1.00 76.69 436 VAL A N 1
ATOM 3388 C CA . VAL A 1 436 ? -23.837 9.754 -17.167 1.00 76.69 436 VAL A CA 1
ATOM 3389 C C . VAL A 1 436 ? -24.664 9.417 -15.923 1.00 76.69 436 VAL A C 1
ATOM 3391 O O . VAL A 1 436 ? -25.711 10.011 -15.656 1.00 76.69 436 VAL A O 1
ATOM 3394 N N . GLN A 1 437 ? -24.174 8.449 -15.151 1.00 78.94 437 GLN A N 1
ATOM 3395 C CA . GLN A 1 437 ? -24.806 7.949 -13.919 1.00 78.94 437 GLN A CA 1
ATOM 3396 C C . GLN A 1 437 ? -24.106 8.438 -12.645 1.00 78.94 437 GLN A C 1
ATOM 3398 O O . GLN A 1 437 ? -24.748 8.684 -11.616 1.00 78.94 437 GLN A O 1
ATOM 3403 N N . VAL A 1 438 ? -22.785 8.602 -12.735 1.00 79.56 438 VAL A N 1
ATOM 3404 C CA . VAL A 1 438 ? -21.906 9.054 -11.658 1.00 79.56 438 VAL A CA 1
ATOM 3405 C C . VAL A 1 438 ? -21.192 10.309 -12.130 1.00 79.56 438 VAL A C 1
ATOM 3407 O O . VAL A 1 438 ? -20.560 10.305 -13.182 1.00 79.56 438 VAL A O 1
ATOM 3410 N N . PHE A 1 439 ? -21.275 11.377 -11.343 1.00 79.25 439 PHE A N 1
ATOM 3411 C CA . PHE A 1 439 ? -20.542 12.607 -11.610 1.00 79.25 439 PHE A CA 1
ATOM 3412 C C . PHE A 1 439 ? -19.509 12.826 -10.504 1.00 79.25 439 PHE A C 1
ATOM 3414 O O . PHE A 1 439 ? -19.861 13.076 -9.348 1.00 79.25 439 PHE A O 1
ATOM 3421 N N . ASP A 1 440 ? -18.230 12.694 -10.852 1.00 74.81 440 ASP A N 1
ATOM 3422 C CA . ASP A 1 440 ? -17.115 12.832 -9.917 1.00 74.81 440 ASP A CA 1
ATOM 3423 C C . ASP A 1 440 ? -16.392 14.172 -10.114 1.00 74.81 440 ASP A C 1
ATOM 3425 O O . ASP A 1 440 ? -15.579 14.323 -11.022 1.00 74.81 440 ASP A O 1
ATOM 3429 N N . LEU A 1 441 ? -16.659 15.149 -9.241 1.00 70.12 441 LEU A N 1
ATOM 3430 C CA . LEU A 1 441 ? -16.024 16.475 -9.281 1.00 70.12 441 LEU A CA 1
ATOM 3431 C C . LEU A 1 441 ? -14.526 16.443 -8.924 1.00 70.12 441 LEU A C 1
ATOM 3433 O O . LEU A 1 441 ? -13.839 17.460 -9.058 1.00 70.12 441 LEU A O 1
ATOM 3437 N N . ASN A 1 442 ? -14.002 15.297 -8.482 1.00 62.59 442 ASN A N 1
ATOM 3438 C CA . ASN A 1 442 ? -12.620 15.145 -8.022 1.00 62.59 442 ASN A CA 1
ATOM 3439 C C . ASN A 1 442 ? -11.623 15.090 -9.170 1.00 62.59 442 ASN A C 1
ATOM 3441 O O . ASN A 1 442 ? -10.458 15.421 -8.976 1.00 62.59 442 ASN A O 1
ATOM 3445 N N . GLN A 1 443 ? -12.072 14.676 -10.354 1.00 54.50 443 GLN A N 1
ATOM 3446 C CA . GLN A 1 443 ? -11.203 14.478 -11.514 1.00 54.50 443 GLN A CA 1
ATOM 3447 C C . GLN A 1 443 ? -10.823 15.789 -12.219 1.00 54.50 443 GLN A C 1
ATOM 3449 O O . GLN A 1 443 ? -10.022 15.780 -13.146 1.00 54.50 443 GLN A O 1
ATOM 3454 N N . TYR A 1 444 ? -11.367 16.927 -11.777 1.00 58.94 444 TYR A N 1
ATOM 3455 C CA . TYR A 1 444 ? -11.343 18.165 -12.549 1.00 58.94 444 TYR A CA 1
ATOM 3456 C C . TYR A 1 444 ? -10.683 19.322 -11.801 1.00 58.94 444 TYR A C 1
ATOM 3458 O O . TYR A 1 444 ? -11.402 20.179 -11.308 1.00 58.94 444 TYR A O 1
ATOM 3466 N N . GLU A 1 445 ? -9.353 19.428 -11.708 1.00 55.25 445 GLU A N 1
ATOM 3467 C CA . GLU A 1 445 ? -8.646 20.447 -10.890 1.00 55.25 445 GLU A CA 1
ATOM 3468 C C . GLU A 1 445 ? -9.035 21.923 -11.143 1.00 55.25 445 GLU A C 1
ATOM 3470 O O . GLU A 1 445 ? -8.995 22.724 -10.203 1.00 55.25 445 GLU A O 1
ATOM 3475 N N . ALA A 1 446 ? -9.549 22.272 -12.329 1.00 58.69 446 ALA A N 1
ATOM 3476 C CA . ALA A 1 446 ? -9.855 23.651 -12.738 1.00 58.69 446 ALA A CA 1
ATOM 3477 C C . ALA A 1 446 ? -11.346 23.969 -13.014 1.00 58.69 446 ALA A C 1
ATOM 3479 O O . ALA A 1 446 ? -11.639 25.086 -13.431 1.00 58.69 446 ALA A O 1
ATOM 3480 N N . ILE A 1 447 ? -12.284 23.039 -12.768 1.00 68.31 447 ILE A N 1
ATOM 3481 C CA . ILE A 1 447 ? -13.707 23.263 -13.092 1.00 68.31 447 ILE A CA 1
ATOM 3482 C C . ILE A 1 447 ? -14.378 24.361 -12.264 1.00 68.31 447 ILE A C 1
ATOM 3484 O O . ILE A 1 447 ? -14.221 24.401 -11.039 1.00 68.31 447 ILE A O 1
ATOM 3488 N N . ASP A 1 448 ? -15.157 25.223 -12.934 1.00 73.06 448 ASP A N 1
ATOM 3489 C CA . ASP A 1 448 ? -16.119 26.111 -12.277 1.00 73.06 448 ASP A CA 1
ATOM 3490 C C . ASP A 1 448 ? -17.238 25.255 -11.681 1.00 73.06 448 ASP A C 1
ATOM 3492 O O . ASP A 1 448 ? -18.194 24.842 -12.344 1.00 73.06 448 ASP A O 1
ATOM 3496 N N . VAL A 1 449 ? -17.078 24.968 -10.393 1.00 72.88 449 VAL A N 1
ATOM 3497 C CA . VAL A 1 449 ? -17.993 24.110 -9.655 1.00 72.88 449 VAL A CA 1
ATOM 3498 C C . VAL A 1 449 ? -19.395 24.723 -9.572 1.00 72.88 449 VAL A C 1
ATOM 3500 O O . VAL A 1 449 ? -20.372 23.977 -9.606 1.00 72.88 449 VAL A O 1
ATOM 3503 N N . HIS A 1 450 ? -19.523 26.055 -9.507 1.00 74.25 450 HIS A N 1
ATOM 3504 C CA . HIS A 1 450 ? -20.834 26.706 -9.424 1.00 74.25 450 HIS A CA 1
ATOM 3505 C C . HIS A 1 450 ? -21.620 26.512 -10.723 1.00 74.25 450 HIS A C 1
ATOM 3507 O O . HIS A 1 450 ? -22.804 26.166 -10.680 1.00 74.25 450 HIS A O 1
ATOM 3513 N N . HIS A 1 451 ? -20.959 26.689 -11.869 1.00 78.38 451 HIS A N 1
ATOM 3514 C CA . HIS A 1 451 ? -21.578 26.452 -13.168 1.00 78.38 451 HIS A CA 1
ATOM 3515 C C . HIS A 1 451 ? -21.928 24.970 -13.364 1.00 78.38 451 HIS A C 1
ATOM 3517 O O . HIS A 1 451 ? -23.083 24.652 -13.656 1.00 78.38 451 HIS A O 1
ATOM 3523 N N . ALA A 1 452 ? -20.989 24.052 -13.108 1.00 78.19 452 ALA A N 1
ATOM 3524 C CA . ALA A 1 452 ? -21.222 22.622 -13.303 1.00 78.19 452 ALA A CA 1
ATOM 3525 C C . ALA A 1 452 ? -22.386 22.091 -12.458 1.00 78.19 452 ALA A C 1
ATOM 3527 O O . ALA A 1 452 ? -23.279 21.418 -12.975 1.00 78.19 452 ALA A O 1
ATOM 3528 N N . LEU A 1 453 ? -22.436 22.463 -11.175 1.00 77.25 453 LEU A N 1
ATOM 3529 C CA . LEU A 1 453 ? -23.529 22.085 -10.278 1.00 77.25 453 LEU A CA 1
ATOM 3530 C C . LEU A 1 453 ? -24.874 22.670 -10.719 1.00 77.25 453 LEU A C 1
ATOM 3532 O O . LEU A 1 453 ? -25.896 22.002 -10.566 1.00 77.25 453 LEU A O 1
ATOM 3536 N N . SER A 1 454 ? -24.887 23.868 -11.315 1.00 79.50 454 SER A N 1
ATOM 3537 C CA . SER A 1 454 ? -26.120 24.455 -11.847 1.00 79.50 454 SER A CA 1
ATOM 3538 C C . SER A 1 454 ? -26.683 23.683 -13.042 1.00 79.50 454 SER A C 1
ATOM 3540 O O . SER A 1 454 ? -27.883 23.744 -13.272 1.00 79.50 454 SER A O 1
ATOM 3542 N N . MET A 1 455 ? -25.861 22.908 -13.753 1.00 83.25 455 MET A N 1
ATOM 3543 C CA . MET A 1 455 ? -26.226 22.203 -14.988 1.00 83.25 455 MET A CA 1
ATOM 3544 C C . MET A 1 455 ? -26.549 20.720 -14.774 1.00 83.25 455 MET A C 1
ATOM 3546 O O . MET A 1 455 ? -27.230 20.116 -15.599 1.00 83.25 455 MET A O 1
ATOM 3550 N N . LEU A 1 456 ? -26.155 20.141 -13.632 1.00 83.94 456 LEU A N 1
ATOM 3551 C CA . LEU A 1 456 ? -26.389 18.727 -13.301 1.00 83.94 456 LEU A CA 1
ATOM 3552 C C . LEU A 1 456 ? -27.863 18.293 -13.360 1.00 83.94 456 LEU A C 1
ATOM 3554 O O . LEU A 1 456 ? -28.136 17.112 -13.546 1.00 83.94 456 LEU A O 1
ATOM 3558 N N . HIS A 1 457 ? -28.819 19.215 -13.219 1.00 82.06 457 HIS A N 1
ATOM 3559 C CA . HIS A 1 457 ? -30.250 18.906 -13.321 1.00 82.06 457 HIS A CA 1
ATOM 3560 C C . HIS A 1 457 ? -30.672 18.435 -14.724 1.00 82.06 457 HIS A C 1
ATOM 3562 O O . HIS A 1 457 ? -31.716 17.795 -14.858 1.00 82.06 457 HIS A O 1
ATOM 3568 N N . ARG A 1 458 ? -29.880 18.755 -15.756 1.00 85.12 458 ARG A N 1
ATOM 3569 C CA . ARG A 1 458 ? -30.109 18.326 -17.142 1.00 85.12 458 ARG A CA 1
ATOM 3570 C C . ARG A 1 458 ? -29.770 16.847 -17.353 1.00 85.12 458 ARG A C 1
ATOM 3572 O O . ARG A 1 458 ? -30.347 16.225 -18.240 1.00 85.12 458 ARG A O 1
ATOM 3579 N N . LEU A 1 459 ? -28.923 16.259 -16.498 1.00 85.50 459 LEU A N 1
ATOM 3580 C CA . LEU A 1 459 ? -28.503 14.863 -16.619 1.00 85.50 459 LEU A CA 1
ATOM 3581 C C . LEU A 1 459 ? -29.645 13.924 -16.202 1.00 85.50 459 LEU A C 1
ATOM 3583 O O . LEU A 1 459 ? -30.007 13.868 -15.021 1.00 85.50 459 LEU A O 1
ATOM 3587 N N . PRO A 1 460 ? -30.224 13.139 -17.128 1.00 80.19 460 PRO A N 1
ATOM 3588 C CA . PRO A 1 460 ? -31.473 12.440 -16.851 1.00 80.19 460 PRO A CA 1
ATOM 3589 C C . PRO A 1 460 ? -31.298 11.233 -15.917 1.00 80.19 460 PRO A C 1
ATOM 3591 O O . PRO A 1 460 ? -32.250 10.888 -15.213 1.00 80.19 460 PRO A O 1
ATOM 3594 N N . ASN A 1 461 ? -30.112 10.620 -15.879 1.00 81.94 461 ASN A N 1
ATOM 3595 C CA . ASN A 1 461 ? -29.838 9.382 -15.141 1.00 81.94 461 ASN A CA 1
ATOM 3596 C C . ASN A 1 461 ? -28.815 9.550 -14.003 1.00 81.94 461 ASN A C 1
ATOM 3598 O O . ASN A 1 461 ? -28.360 8.554 -13.439 1.00 81.94 461 ASN A O 1
ATOM 3602 N N . LEU A 1 462 ? -28.481 10.792 -13.634 1.00 86.75 462 LEU A N 1
ATOM 3603 C CA . LEU A 1 462 ? -27.547 11.069 -12.546 1.00 86.75 462 LEU A CA 1
ATOM 3604 C C . LEU A 1 462 ? -28.142 10.645 -11.196 1.00 86.75 462 LEU A C 1
ATOM 3606 O O . LEU A 1 462 ? -29.150 11.201 -10.754 1.00 86.75 462 LEU A O 1
ATOM 3610 N N . HIS A 1 463 ? -27.481 9.707 -10.515 1.00 86.44 463 HIS A N 1
ATOM 3611 C CA . HIS A 1 463 ? -27.900 9.243 -9.188 1.00 86.44 463 HIS A CA 1
ATOM 3612 C C . HIS A 1 463 ? -26.816 9.356 -8.110 1.00 86.44 463 HIS A C 1
ATOM 3614 O O . HIS A 1 463 ? -27.169 9.378 -6.927 1.00 86.44 463 HIS A O 1
ATOM 3620 N N . THR A 1 464 ? -25.539 9.486 -8.489 1.00 85.25 464 THR A N 1
ATOM 3621 C CA . THR A 1 464 ? -24.411 9.602 -7.550 1.00 85.25 464 THR A CA 1
ATOM 3622 C C . THR A 1 464 ? -23.532 10.810 -7.876 1.00 85.25 464 THR A C 1
ATOM 3624 O O . THR A 1 464 ? -23.079 10.974 -9.008 1.00 85.25 464 THR A O 1
ATOM 3627 N N . LEU A 1 465 ? -23.253 11.628 -6.859 1.00 84.19 465 LEU A N 1
ATOM 3628 C CA . LEU A 1 465 ? -22.366 12.793 -6.932 1.00 84.19 465 LEU A CA 1
ATOM 3629 C C . LEU A 1 465 ? -21.206 12.639 -5.936 1.00 84.19 465 LEU A C 1
ATOM 3631 O O . LEU A 1 465 ? -21.433 12.364 -4.754 1.00 84.19 465 LEU A O 1
ATOM 3635 N N . ILE A 1 466 ? -19.968 12.838 -6.392 1.00 79.25 466 ILE A N 1
ATOM 3636 C CA . ILE A 1 466 ? -18.756 12.738 -5.561 1.00 79.25 466 ILE A CA 1
ATOM 3637 C C . ILE A 1 466 ? -18.028 14.089 -5.545 1.00 79.25 466 ILE A C 1
ATOM 3639 O O . ILE A 1 466 ? -17.865 14.710 -6.594 1.00 79.25 466 ILE A O 1
ATOM 3643 N N . PHE A 1 467 ? -17.617 14.552 -4.354 1.00 72.50 467 PHE A N 1
ATOM 3644 C CA . PHE A 1 467 ? -17.067 15.895 -4.135 1.00 72.50 467 PHE A CA 1
ATOM 3645 C C . PHE A 1 467 ? -15.906 15.952 -3.108 1.00 72.50 467 PHE A C 1
ATOM 3647 O O . PHE A 1 467 ? -16.165 15.947 -1.908 1.00 72.50 467 PHE A O 1
ATOM 3654 N N . ASN A 1 468 ? -14.648 16.080 -3.557 1.00 60.41 468 ASN A N 1
ATOM 3655 C CA . ASN A 1 468 ? -13.385 15.932 -2.789 1.00 60.41 468 ASN A CA 1
ATOM 3656 C C . ASN A 1 468 ? -12.419 17.131 -2.904 1.00 60.41 468 ASN A C 1
ATOM 3658 O O . ASN A 1 468 ? -11.236 17.013 -2.593 1.00 60.41 468 ASN A O 1
ATOM 3662 N N . LYS A 1 469 ? -12.832 18.288 -3.430 1.00 55.91 469 LYS A N 1
ATOM 3663 C CA . LYS A 1 469 ? -11.846 19.345 -3.707 1.00 55.91 469 LYS A CA 1
ATOM 3664 C C . LYS A 1 469 ? -11.432 20.166 -2.483 1.00 55.91 469 LYS A C 1
ATOM 3666 O O . LYS A 1 469 ? -12.268 20.729 -1.791 1.00 55.91 469 LYS A O 1
ATOM 3671 N N . VAL A 1 470 ? -10.111 20.351 -2.394 1.00 44.06 470 VAL A N 1
ATOM 3672 C CA . VAL A 1 470 ? -9.258 21.120 -1.454 1.00 44.06 470 VAL A CA 1
ATOM 3673 C C . VAL A 1 470 ? -9.517 22.647 -1.459 1.00 44.06 470 VAL A C 1
ATOM 3675 O O . VAL A 1 470 ? -8.639 23.448 -1.149 1.00 44.06 470 VAL A O 1
ATOM 3678 N N . ARG A 1 471 ? -10.705 23.116 -1.862 1.00 51.56 471 ARG A N 1
ATOM 3679 C CA . ARG A 1 471 ? -11.093 24.526 -1.689 1.00 51.56 471 ARG A CA 1
ATOM 3680 C C . ARG A 1 471 ? -12.484 24.599 -1.072 1.00 51.56 471 ARG A C 1
ATOM 3682 O O . ARG A 1 471 ? -13.411 24.015 -1.633 1.00 51.56 471 ARG A O 1
ATOM 3689 N N . PRO A 1 472 ? -12.654 25.332 0.040 1.00 51.38 472 PRO A N 1
ATOM 3690 C CA . PRO A 1 472 ? -13.915 25.375 0.755 1.00 51.38 472 PRO A CA 1
ATOM 3691 C C . PRO A 1 472 ? -14.968 26.070 -0.111 1.00 51.38 472 PRO A C 1
ATOM 3693 O O . PRO A 1 472 ? -14.951 27.291 -0.263 1.00 51.38 472 PRO A O 1
ATOM 3696 N N . LEU A 1 473 ? -15.900 25.302 -0.677 1.00 55.16 473 LEU A N 1
ATOM 3697 C CA . LEU A 1 473 ? -17.165 25.873 -1.125 1.00 55.16 473 LEU A CA 1
ATOM 3698 C C . LEU A 1 473 ? -18.006 26.198 0.113 1.00 55.16 473 LEU A C 1
ATOM 3700 O O . LEU A 1 473 ? -18.079 25.369 1.029 1.00 55.16 473 LEU A O 1
ATOM 3704 N N . PRO A 1 474 ? -18.653 27.376 0.173 1.00 60.19 474 PRO A N 1
ATOM 3705 C CA . PRO A 1 474 ? -19.530 27.716 1.277 1.00 60.19 474 PRO A CA 1
ATOM 3706 C C . PRO A 1 474 ? -20.606 26.647 1.447 1.00 60.19 474 PRO A C 1
ATOM 3708 O O . PRO A 1 474 ? -21.372 26.334 0.536 1.00 60.19 474 PRO A O 1
ATOM 3711 N N . ALA A 1 475 ? -20.692 26.113 2.659 1.00 61.97 475 ALA A N 1
ATOM 3712 C CA . ALA A 1 475 ? -21.601 25.039 3.024 1.00 61.97 475 ALA A CA 1
ATOM 3713 C C . ALA A 1 475 ? -23.079 25.340 2.676 1.00 61.97 475 ALA A C 1
ATOM 3715 O O . ALA A 1 475 ? -23.859 24.426 2.424 1.00 61.97 475 ALA A O 1
ATOM 3716 N N . ALA A 1 476 ? -23.465 26.619 2.623 1.00 64.88 476 ALA A N 1
ATOM 3717 C CA . ALA A 1 476 ? -24.803 27.069 2.241 1.00 64.88 476 ALA A CA 1
ATOM 3718 C C . ALA A 1 476 ? -25.120 26.890 0.742 1.00 64.88 476 ALA A C 1
ATOM 3720 O O . ALA A 1 476 ? -26.266 26.595 0.396 1.00 64.88 476 ALA A O 1
ATOM 3721 N N . ASP A 1 477 ? -24.131 27.042 -0.140 1.00 67.38 477 ASP A N 1
ATOM 3722 C CA . ASP A 1 477 ? -24.329 26.931 -1.589 1.00 67.38 477 ASP A CA 1
ATOM 3723 C C . ASP A 1 477 ? -24.418 25.462 -2.015 1.00 67.38 477 ASP A C 1
ATOM 3725 O O . ASP A 1 477 ? -25.343 25.092 -2.740 1.00 67.38 477 ASP A O 1
ATOM 3729 N N . CYS A 1 478 ? -23.577 24.597 -1.429 1.00 70.69 478 CYS A N 1
ATOM 3730 C CA . CYS A 1 478 ? -23.661 23.140 -1.582 1.00 70.69 478 CYS A CA 1
ATOM 3731 C C . CYS A 1 478 ? -25.073 22.604 -1.321 1.00 70.69 478 CYS A C 1
ATOM 3733 O O . CYS A 1 478 ? -25.592 21.785 -2.078 1.00 70.69 478 CYS A O 1
ATOM 3735 N N . ILE A 1 479 ? -25.730 23.096 -0.270 1.00 74.12 479 ILE A N 1
ATOM 3736 C CA . ILE A 1 479 ? -27.076 22.643 0.087 1.00 74.12 479 ILE A CA 1
ATOM 3737 C C . ILE A 1 479 ? -28.136 23.159 -0.871 1.00 74.12 479 ILE A C 1
ATOM 3739 O O . ILE A 1 479 ? -29.033 22.399 -1.236 1.00 74.12 479 ILE A O 1
ATOM 3743 N N . ARG A 1 480 ? -28.018 24.412 -1.319 1.00 74.88 480 ARG A N 1
ATOM 3744 C CA . ARG A 1 480 ? -28.941 24.984 -2.304 1.00 74.88 480 ARG A CA 1
ATOM 3745 C C . ARG A 1 480 ? -28.953 24.161 -3.594 1.00 74.88 480 ARG A C 1
ATOM 3747 O O . ARG A 1 480 ? -30.024 23.925 -4.143 1.00 74.88 480 ARG A O 1
ATOM 3754 N N . TRP A 1 481 ? -27.797 23.674 -4.042 1.00 75.19 481 TRP A N 1
ATOM 3755 C CA . TRP A 1 481 ? -27.709 22.831 -5.236 1.00 75.19 481 TRP A CA 1
ATOM 3756 C C . TRP A 1 481 ? -28.247 21.426 -5.025 1.00 75.19 481 TRP A C 1
ATOM 3758 O O . TRP A 1 481 ? -29.017 20.941 -5.849 1.00 75.19 481 TRP A O 1
ATOM 3768 N N . LEU A 1 482 ? -27.911 20.777 -3.907 1.00 78.62 482 LEU A N 1
ATOM 3769 C CA . LEU A 1 482 ? -28.437 19.441 -3.617 1.00 78.62 482 LEU A CA 1
ATOM 3770 C C . LEU A 1 482 ? -29.975 19.430 -3.561 1.00 78.62 482 LEU A C 1
ATOM 3772 O O . LEU A 1 482 ? -30.585 18.441 -3.958 1.00 78.62 482 LEU A O 1
ATOM 3776 N N . GLN A 1 483 ? -30.613 20.529 -3.139 1.00 80.62 483 GLN A N 1
ATOM 3777 C CA . GLN A 1 483 ? -32.075 20.699 -3.189 1.00 80.62 483 GLN A CA 1
ATOM 3778 C C . GLN A 1 483 ? -32.641 20.763 -4.615 1.00 80.62 483 GLN A C 1
ATOM 3780 O O . GLN A 1 483 ? -33.787 20.376 -4.830 1.00 80.62 483 GLN A O 1
ATOM 3785 N N . GLN A 1 484 ? -31.858 21.241 -5.581 1.00 77.94 484 GLN A N 1
ATOM 3786 C CA . GLN A 1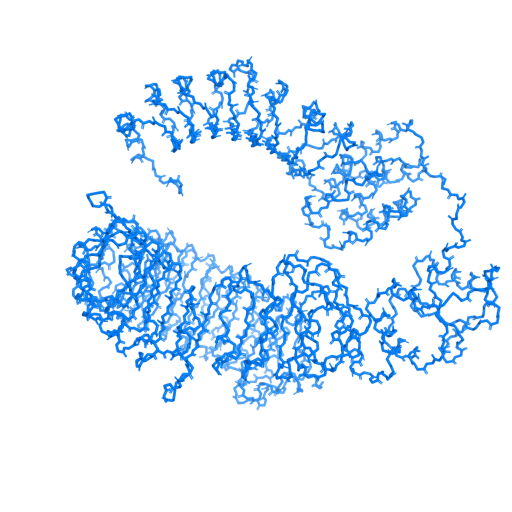 484 ? -32.263 21.404 -6.981 1.00 77.94 484 GLN A CA 1
ATOM 3787 C C . GLN A 1 484 ? -32.087 20.120 -7.815 1.00 77.94 484 GLN A C 1
ATOM 3789 O O . GLN A 1 484 ? -32.487 20.096 -8.976 1.00 77.94 484 GLN A O 1
ATOM 3794 N N . LEU A 1 485 ? -31.536 19.044 -7.234 1.00 82.31 485 LEU A N 1
ATOM 3795 C CA . LEU A 1 485 ? -31.282 17.760 -7.901 1.00 82.31 485 LEU A CA 1
ATOM 3796 C C . LEU A 1 485 ? -32.195 16.647 -7.347 1.00 82.31 485 LEU A C 1
ATOM 3798 O O . LEU A 1 485 ? -31.752 15.822 -6.548 1.00 82.31 485 LEU A O 1
ATOM 3802 N N . PRO A 1 486 ? -33.472 16.572 -7.768 1.00 74.69 486 PRO A N 1
ATOM 3803 C CA . PRO A 1 486 ? -34.458 15.664 -7.170 1.00 74.69 486 PRO A CA 1
ATOM 3804 C C . PRO A 1 486 ? -34.222 14.178 -7.481 1.00 74.69 486 PRO A C 1
ATOM 3806 O O . PRO A 1 486 ? -34.784 13.323 -6.803 1.00 74.69 486 PRO A O 1
ATOM 3809 N N . ARG A 1 487 ? -33.425 13.859 -8.511 1.00 82.00 487 ARG A N 1
ATOM 3810 C CA . ARG A 1 487 ? -33.087 12.476 -8.908 1.00 82.00 487 ARG A CA 1
ATOM 3811 C C . ARG A 1 487 ? -31.845 11.929 -8.207 1.00 82.00 487 ARG A C 1
ATOM 3813 O O . ARG A 1 487 ? -31.606 10.724 -8.253 1.00 82.00 487 ARG A O 1
ATOM 3820 N N . LEU A 1 488 ? -31.075 12.800 -7.557 1.00 86.62 488 LEU A N 1
ATOM 3821 C CA . LEU A 1 488 ? -29.859 12.414 -6.861 1.00 86.62 488 LEU A CA 1
ATOM 3822 C C . LEU A 1 488 ? -30.217 11.570 -5.632 1.00 86.62 488 LEU A C 1
ATOM 3824 O O . LEU A 1 488 ? -31.023 11.994 -4.803 1.00 86.62 488 LEU A O 1
ATOM 3828 N N . LYS A 1 489 ? -29.607 10.388 -5.517 1.00 87.38 489 LYS A N 1
ATOM 3829 C CA . LYS A 1 489 ? -29.824 9.457 -4.399 1.00 87.38 489 LYS A CA 1
ATOM 3830 C C . LYS A 1 489 ? -28.648 9.435 -3.437 1.00 87.38 489 LYS A C 1
ATOM 3832 O O . LYS A 1 489 ? -28.847 9.332 -2.227 1.00 87.38 489 LYS A O 1
ATOM 3837 N N . GLU A 1 490 ? -27.434 9.552 -3.964 1.00 88.06 490 GLU A N 1
ATOM 3838 C CA . GLU A 1 490 ? -26.206 9.438 -3.189 1.00 88.06 490 GLU A CA 1
ATOM 3839 C C . GLU A 1 490 ? -25.303 10.652 -3.380 1.00 88.06 490 GLU A C 1
ATOM 3841 O O . GLU A 1 490 ? -25.046 11.096 -4.502 1.00 88.06 490 GLU A O 1
ATOM 3846 N N . VAL A 1 491 ? -24.764 11.153 -2.270 1.00 85.50 491 VAL A N 1
ATOM 3847 C CA . VAL A 1 491 ? -23.731 12.186 -2.283 1.00 85.50 491 VAL A CA 1
ATOM 3848 C C . VAL A 1 491 ? -22.576 11.790 -1.374 1.00 85.50 491 VAL A C 1
ATOM 3850 O O . VAL A 1 491 ? -22.776 11.361 -0.234 1.00 85.50 491 VAL A O 1
ATOM 3853 N N . THR A 1 492 ? -21.357 11.951 -1.879 1.00 81.94 492 THR A N 1
ATOM 3854 C CA . THR A 1 492 ? -20.128 11.809 -1.098 1.00 81.94 492 THR A CA 1
ATOM 3855 C C . THR A 1 492 ? -19.467 13.170 -0.966 1.00 81.94 492 THR A C 1
ATOM 3857 O O . THR A 1 492 ? -19.048 13.754 -1.962 1.00 81.94 492 THR A O 1
ATOM 3860 N N . LEU A 1 493 ? -19.392 13.669 0.265 1.00 76.50 493 LEU A N 1
ATOM 3861 C CA . LEU A 1 493 ? -18.817 14.965 0.604 1.00 76.50 493 LEU A CA 1
ATOM 3862 C C . LEU A 1 493 ? -17.540 14.760 1.414 1.00 76.50 493 LEU A C 1
ATOM 3864 O O . LEU A 1 493 ? -17.529 13.962 2.353 1.00 76.50 493 LEU A O 1
ATOM 3868 N N . TYR A 1 494 ? -16.511 15.540 1.098 1.00 69.94 494 TYR A N 1
ATOM 3869 C CA . TYR A 1 494 ? -15.280 15.624 1.877 1.00 69.94 494 TYR A CA 1
ATOM 3870 C C . TYR A 1 494 ? -15.221 16.991 2.573 1.00 69.94 494 TYR A C 1
ATOM 3872 O O . TYR A 1 494 ? -14.695 17.949 2.009 1.00 69.94 494 TYR A O 1
ATOM 3880 N N . PRO A 1 495 ? -15.863 17.150 3.744 1.00 62.00 495 PRO A N 1
ATOM 3881 C CA . PRO A 1 495 ? -15.876 18.425 4.451 1.00 62.00 495 PRO A CA 1
ATOM 3882 C C . PRO A 1 495 ? -14.483 18.813 4.973 1.00 62.00 495 PRO A C 1
ATOM 3884 O O . PRO A 1 495 ? -13.902 18.093 5.786 1.00 62.00 495 PRO A O 1
ATOM 3887 N N . ASP A 1 496 ? -14.012 19.993 4.561 1.00 56.53 496 ASP A N 1
ATOM 3888 C CA . ASP A 1 496 ? -12.847 20.673 5.135 1.00 56.53 496 ASP A CA 1
ATOM 3889 C C . ASP A 1 496 ? -13.196 21.448 6.432 1.00 56.53 496 ASP A C 1
ATOM 3891 O O . ASP A 1 496 ? -14.331 21.499 6.912 1.00 56.53 496 ASP A O 1
ATOM 3895 N N . GLU A 1 497 ? -12.164 22.050 7.011 1.00 52.66 497 GLU A N 1
ATOM 3896 C CA . GLU A 1 497 ? -11.804 22.114 8.426 1.00 52.66 497 GLU A CA 1
ATOM 3897 C C . GLU A 1 497 ? -12.767 22.596 9.524 1.00 52.66 497 GLU A C 1
ATOM 3899 O O . GLU A 1 497 ? -12.333 22.513 10.671 1.00 52.66 497 GLU A O 1
ATOM 3904 N N . GLN A 1 498 ? -14.004 23.079 9.316 1.00 53.66 498 GLN A N 1
ATOM 3905 C CA . GLN A 1 498 ? -14.716 23.692 10.467 1.00 53.66 498 GLN A CA 1
ATOM 3906 C C . GLN A 1 498 ? -16.203 23.419 10.703 1.00 53.66 498 GLN A C 1
ATOM 3908 O O . GLN A 1 498 ? -16.560 23.411 11.874 1.00 53.66 498 GLN A O 1
ATOM 3913 N N . THR A 1 499 ? -17.088 23.137 9.740 1.00 59.41 499 THR A N 1
ATOM 3914 C CA . THR A 1 499 ? -18.491 22.792 10.089 1.00 59.41 499 THR A CA 1
ATOM 3915 C C . THR A 1 499 ? -19.233 22.053 8.976 1.00 59.41 499 THR A C 1
ATOM 3917 O O . THR A 1 499 ? -19.287 22.495 7.832 1.00 59.41 499 THR A O 1
ATOM 3920 N N . VAL A 1 500 ? -19.892 20.947 9.328 1.00 68.69 500 VAL A N 1
ATOM 3921 C CA . VAL A 1 500 ? -20.941 20.351 8.487 1.00 68.69 500 VAL A CA 1
ATOM 3922 C C . VAL A 1 500 ? -22.167 21.282 8.543 1.00 68.69 500 VAL A C 1
ATOM 3924 O O . VAL A 1 500 ? -22.577 21.632 9.647 1.00 68.69 500 VAL A O 1
ATOM 3927 N N . PRO A 1 501 ? -22.775 21.721 7.426 1.00 69.06 501 PRO A N 1
ATOM 3928 C CA . PRO A 1 501 ? -23.927 22.624 7.475 1.00 69.06 501 PRO A CA 1
ATOM 3929 C C . PRO A 1 501 ? -25.148 21.951 8.109 1.00 69.06 501 PRO A C 1
ATOM 3931 O O . PRO A 1 501 ? -25.533 20.847 7.724 1.00 69.06 501 PRO A O 1
ATOM 3934 N N . ALA A 1 502 ? -25.818 22.654 9.028 1.00 71.31 502 ALA A N 1
ATOM 3935 C CA . ALA A 1 502 ? -27.036 22.176 9.693 1.00 71.31 502 ALA A CA 1
ATOM 3936 C C . ALA A 1 502 ? -28.142 21.784 8.695 1.00 71.31 502 ALA A C 1
ATOM 3938 O O . ALA A 1 502 ? -28.891 20.835 8.924 1.00 71.31 502 ALA A O 1
ATOM 3939 N N . SER A 1 503 ? -28.189 22.471 7.552 1.00 72.38 503 SER A N 1
ATOM 3940 C CA . SER A 1 503 ? -29.172 22.269 6.490 1.00 72.38 503 SER A CA 1
ATOM 3941 C C . SER A 1 503 ? -29.043 20.927 5.745 1.00 72.38 503 SER A C 1
ATOM 3943 O O . SER A 1 503 ? -29.990 20.547 5.061 1.00 72.38 503 SER A O 1
ATOM 3945 N N . LEU A 1 504 ? -27.945 20.165 5.909 1.00 72.75 504 LEU A N 1
ATOM 3946 C CA . LEU A 1 504 ? -27.825 18.783 5.388 1.00 72.75 504 LEU A CA 1
ATOM 3947 C C . LEU A 1 504 ? -28.908 17.858 5.933 1.00 72.75 504 LEU A C 1
ATOM 3949 O O . LEU A 1 504 ? -29.377 16.969 5.228 1.00 72.75 504 LEU A O 1
ATOM 3953 N N . ALA A 1 505 ? -29.328 18.088 7.177 1.00 69.88 505 ALA A N 1
ATOM 3954 C CA . ALA A 1 505 ? -30.367 17.295 7.817 1.00 69.88 505 ALA A CA 1
ATOM 3955 C C . ALA A 1 505 ? -31.751 17.464 7.163 1.00 69.88 505 ALA A C 1
ATOM 3957 O O . ALA A 1 505 ? -32.639 16.647 7.388 1.00 69.88 505 ALA A O 1
ATOM 3958 N N . GLY A 1 506 ? -31.933 18.516 6.356 1.00 70.75 506 GLY A N 1
ATOM 3959 C CA . GLY A 1 506 ? -33.193 18.883 5.714 1.00 70.75 506 GLY A CA 1
ATOM 3960 C C . GLY A 1 506 ? -33.357 18.408 4.268 1.00 70.75 506 GLY A C 1
ATOM 3961 O O . GLY A 1 506 ? -34.223 18.942 3.582 1.00 70.75 506 GLY A O 1
ATOM 3962 N N . LEU A 1 507 ? -32.545 17.459 3.779 1.00 80.56 507 LEU A N 1
ATOM 3963 C CA . LEU A 1 507 ? -32.610 16.935 2.403 1.00 80.56 507 LEU A CA 1
ATOM 3964 C C . LEU A 1 507 ? -33.272 15.541 2.369 1.00 80.56 507 LEU A C 1
ATOM 3966 O O . LEU A 1 507 ? -32.586 14.533 2.530 1.00 80.56 507 LEU A O 1
ATOM 3970 N N . PRO A 1 508 ? -34.605 15.438 2.199 1.00 73.75 508 PRO A N 1
ATOM 3971 C CA . PRO A 1 508 ? -35.335 14.176 2.352 1.00 73.75 508 PRO A CA 1
ATOM 3972 C C . PRO A 1 508 ? -35.231 13.217 1.155 1.00 73.75 508 PRO A C 1
ATOM 3974 O O . PRO A 1 508 ? -35.630 12.058 1.298 1.00 73.75 508 PRO A O 1
ATOM 3977 N N . HIS A 1 509 ? -34.772 13.691 -0.008 1.00 82.25 509 HIS A N 1
ATOM 3978 C CA . HIS A 1 509 ? -34.638 12.900 -1.239 1.00 82.25 509 HIS A CA 1
ATOM 3979 C C . HIS A 1 509 ? -33.331 12.105 -1.314 1.00 82.25 509 HIS A C 1
ATOM 3981 O O . HIS A 1 509 ? -33.293 11.090 -1.999 1.00 82.25 509 HIS A O 1
ATOM 3987 N N . LEU A 1 510 ? -32.290 12.520 -0.584 1.00 84.56 510 LEU A N 1
ATOM 3988 C CA . LEU A 1 510 ? -31.019 11.797 -0.529 1.00 84.56 510 LEU A CA 1
ATOM 3989 C C . LEU A 1 510 ? -31.149 10.546 0.349 1.00 84.56 510 LEU A C 1
ATOM 3991 O O . LEU A 1 510 ? -31.485 10.643 1.533 1.00 84.56 510 LEU A O 1
ATOM 3995 N N . GLU A 1 511 ? -30.846 9.385 -0.229 1.00 85.62 511 GLU A N 1
ATOM 3996 C CA . GLU A 1 511 ? -30.827 8.084 0.449 1.00 85.62 511 GLU A CA 1
ATOM 3997 C C . GLU A 1 511 ? -29.531 7.911 1.257 1.00 85.62 511 GLU A C 1
ATOM 3999 O O . GLU A 1 511 ? -29.576 7.450 2.399 1.00 85.62 511 GLU A O 1
ATOM 4004 N N . HIS A 1 512 ? -28.390 8.355 0.710 1.00 86.56 512 HIS A N 1
ATOM 4005 C CA . HIS A 1 512 ? -27.079 8.239 1.353 1.00 86.56 512 HIS A CA 1
ATOM 4006 C C . HIS A 1 512 ? -26.260 9.535 1.262 1.00 86.56 512 HIS A C 1
ATOM 4008 O O . HIS A 1 512 ? -25.863 9.970 0.183 1.00 86.56 512 HIS A O 1
ATOM 4014 N N . ILE A 1 513 ? -25.951 10.117 2.423 1.00 85.31 513 ILE A N 1
ATOM 4015 C CA . ILE A 1 513 ? -25.023 11.235 2.611 1.00 85.31 513 ILE A CA 1
ATOM 4016 C C . ILE A 1 513 ? -23.767 10.669 3.268 1.00 85.31 513 ILE A C 1
ATOM 4018 O O . ILE A 1 513 ? -23.753 10.381 4.469 1.00 85.31 513 ILE A O 1
ATOM 4022 N N . ARG A 1 514 ? -22.708 10.483 2.483 1.00 83.38 514 ARG A N 1
ATOM 4023 C CA . ARG A 1 514 ? -21.422 9.998 2.986 1.00 83.38 514 ARG A CA 1
ATOM 4024 C C . ARG A 1 514 ? -20.521 11.182 3.290 1.00 83.38 514 ARG A C 1
ATOM 4026 O O . ARG A 1 514 ? -20.248 11.987 2.404 1.00 83.38 514 ARG A O 1
ATOM 4033 N N . LEU A 1 515 ? -20.067 11.277 4.535 1.00 79.00 515 LEU A N 1
ATOM 4034 C CA . LEU A 1 515 ? -19.071 12.262 4.945 1.00 79.00 515 LEU A CA 1
ATOM 4035 C C . LEU A 1 515 ? -17.722 11.558 5.099 1.00 79.00 515 LEU A C 1
ATOM 4037 O O . LEU A 1 515 ? -17.563 10.723 5.996 1.00 79.00 515 LEU A O 1
ATOM 4041 N N . PHE A 1 516 ? -16.788 11.887 4.210 1.00 70.25 516 PHE A N 1
ATOM 4042 C CA . PHE A 1 516 ? -15.423 11.373 4.211 1.00 70.25 516 PHE A CA 1
ATOM 4043 C C . PHE A 1 516 ? -14.453 12.430 4.747 1.00 70.25 516 PHE A C 1
ATOM 4045 O O . PHE A 1 516 ? -14.542 13.598 4.393 1.00 70.25 516 PHE A O 1
ATOM 4052 N N . TRP A 1 517 ? -13.514 12.040 5.603 1.00 70.06 517 TRP A N 1
ATOM 4053 C CA . TRP A 1 517 ? -12.468 12.936 6.105 1.00 70.06 517 TRP A CA 1
ATOM 4054 C C . TRP A 1 517 ? -11.117 12.401 5.649 1.00 70.06 517 TRP A C 1
ATOM 4056 O O . TRP A 1 517 ? -10.880 11.197 5.701 1.00 70.06 517 TRP A O 1
ATOM 4066 N N . ASN A 1 518 ? -10.179 13.269 5.273 1.00 59.31 518 ASN A N 1
ATOM 4067 C CA . ASN A 1 518 ? -8.831 12.828 4.902 1.00 59.31 518 ASN A CA 1
ATOM 4068 C C . ASN A 1 518 ? -8.165 12.055 6.067 1.00 59.31 518 ASN A C 1
ATOM 4070 O O . ASN A 1 518 ? -8.365 12.385 7.239 1.00 59.31 518 ASN A O 1
ATOM 4074 N N . GLU A 1 519 ? -7.400 10.997 5.778 1.00 53.88 519 GLU A N 1
ATOM 4075 C CA . GLU A 1 519 ? -6.625 10.237 6.778 1.00 53.88 519 GLU A CA 1
ATOM 4076 C C . GLU A 1 519 ? -5.631 11.117 7.550 1.00 53.88 519 GLU A C 1
ATOM 4078 O O . GLU A 1 519 ? -5.329 10.832 8.705 1.00 53.88 519 GLU A O 1
ATOM 4083 N N . HIS A 1 520 ? -5.200 12.224 6.944 1.00 51.12 520 HIS A N 1
ATOM 4084 C CA . HIS A 1 520 ? -4.309 13.217 7.544 1.00 51.12 520 HIS A CA 1
ATOM 4085 C C . HIS A 1 520 ? -5.034 14.239 8.436 1.00 51.12 520 HIS A C 1
ATOM 4087 O O . HIS A 1 520 ? -4.386 15.112 9.009 1.00 51.12 520 HIS A O 1
ATOM 4093 N N . TYR A 1 521 ? -6.365 14.160 8.554 1.00 52.19 521 TYR A N 1
ATOM 4094 C CA . TYR A 1 521 ? -7.154 15.053 9.396 1.00 52.19 521 TYR A CA 1
ATOM 4095 C C . TYR A 1 521 ? -7.328 14.465 10.802 1.00 52.19 521 TYR A C 1
ATOM 4097 O O . TYR A 1 521 ? -8.032 13.469 10.997 1.00 52.19 521 TYR A O 1
ATOM 4105 N N . TRP A 1 522 ? -6.671 15.087 11.786 1.00 49.03 522 TRP A N 1
ATOM 4106 C CA . TRP A 1 522 ? -6.561 14.572 13.158 1.00 49.03 522 TRP A CA 1
ATOM 4107 C C . TRP A 1 522 ? -7.555 15.208 14.153 1.00 49.03 522 TRP A C 1
ATOM 4109 O O . TRP A 1 522 ? -7.578 14.812 15.319 1.00 49.03 522 TRP A O 1
ATOM 4119 N N . GLY A 1 523 ? -8.386 16.163 13.707 1.00 54.06 523 GLY A N 1
ATOM 4120 C CA . GLY A 1 523 ? -9.424 16.828 14.509 1.00 54.06 523 GLY A CA 1
ATOM 4121 C C . GLY A 1 523 ? -10.765 16.079 14.540 1.00 54.06 523 GLY A C 1
ATOM 4122 O O . GLY A 1 523 ? -11.087 15.303 13.639 1.00 54.06 523 GLY A O 1
ATOM 4123 N N . ILE A 1 524 ? -11.576 16.303 15.585 1.00 56.16 524 ILE A N 1
ATOM 4124 C CA . ILE A 1 524 ? -12.970 15.829 15.621 1.00 56.16 524 ILE A CA 1
ATOM 4125 C C . ILE A 1 524 ? -13.809 16.774 14.747 1.00 56.16 524 ILE A C 1
ATOM 4127 O O . ILE A 1 524 ? -13.877 17.963 15.057 1.00 56.16 524 ILE A O 1
ATOM 4131 N N . PRO A 1 525 ? -14.495 16.279 13.704 1.00 64.00 525 PRO A N 1
ATOM 4132 C CA . PRO A 1 525 ? -15.351 17.113 12.873 1.00 64.00 525 PRO A CA 1
ATOM 4133 C C . PRO A 1 525 ? -16.469 17.755 13.689 1.00 64.00 525 PRO A C 1
ATOM 4135 O O . PRO A 1 525 ? -17.097 17.102 14.527 1.00 64.00 525 PRO A O 1
ATOM 4138 N N . HIS A 1 526 ? -16.777 19.017 13.413 1.00 72.75 526 HIS A N 1
ATOM 4139 C CA . HIS A 1 526 ? -17.912 19.694 14.026 1.00 72.75 526 HIS A CA 1
ATOM 4140 C C . HIS A 1 526 ? -19.216 19.318 13.303 1.00 72.75 526 HIS A C 1
ATOM 4142 O O . HIS A 1 526 ? -19.543 19.860 12.242 1.00 72.75 526 HIS A O 1
ATOM 4148 N N . LEU A 1 527 ? -19.992 18.407 13.895 1.00 77.69 527 LEU A N 1
ATOM 4149 C CA . LEU A 1 527 ? -21.358 18.104 13.460 1.00 77.69 527 LEU A CA 1
ATOM 4150 C C . LEU A 1 527 ? -22.349 18.972 14.254 1.00 77.69 527 LEU A C 1
ATOM 4152 O O . LEU A 1 527 ? -22.358 18.870 15.482 1.00 77.69 527 LEU A O 1
ATOM 4156 N N . PRO A 1 528 ? -23.165 19.818 13.597 1.00 79.94 528 PRO A N 1
ATOM 4157 C CA . PRO A 1 528 ? -24.116 20.685 14.285 1.00 79.94 528 PRO A CA 1
ATOM 4158 C C . PRO A 1 528 ? -25.291 19.866 14.832 1.00 79.94 528 PRO A C 1
ATOM 4160 O O . PRO A 1 528 ? -25.679 18.888 14.198 1.00 79.94 528 PRO A O 1
ATOM 4163 N N . PRO A 1 529 ? -25.967 20.287 15.913 1.00 82.94 529 PRO A N 1
ATOM 4164 C CA . PRO A 1 529 ? -27.016 19.488 16.552 1.00 82.94 529 PRO A CA 1
ATOM 4165 C C . PRO A 1 529 ? -28.126 19.049 15.598 1.00 82.94 529 PRO A C 1
ATOM 4167 O O . PRO A 1 529 ? -28.647 17.944 15.722 1.00 82.94 529 PRO A O 1
ATOM 4170 N N . ALA A 1 530 ? -28.438 19.882 14.601 1.00 82.00 530 ALA A N 1
ATOM 4171 C CA . ALA A 1 530 ? -29.468 19.629 13.600 1.00 82.00 530 ALA A CA 1
ATOM 4172 C C . ALA A 1 530 ? -29.306 18.286 12.861 1.00 82.00 530 ALA A C 1
ATOM 4174 O O . ALA A 1 530 ? -30.315 17.703 12.458 1.00 82.00 530 ALA A O 1
ATOM 4175 N N . VAL A 1 531 ? -28.081 17.742 12.728 1.00 82.56 531 VAL A N 1
ATOM 4176 C CA . VAL A 1 531 ? -27.871 16.426 12.089 1.00 82.56 531 VAL A CA 1
ATOM 4177 C C . VAL A 1 531 ? -28.556 15.285 12.836 1.00 82.56 531 VAL A C 1
ATOM 4179 O O . VAL A 1 531 ? -28.876 14.266 12.223 1.00 82.56 531 VAL A O 1
ATOM 4182 N N . ALA A 1 532 ? -28.870 15.468 14.123 1.00 82.50 532 ALA A N 1
ATOM 4183 C CA . ALA A 1 532 ? -29.647 14.531 14.931 1.00 82.50 532 ALA A CA 1
ATOM 4184 C C . ALA A 1 532 ? -31.031 14.211 14.335 1.00 82.50 532 ALA A C 1
ATOM 4186 O O . ALA A 1 532 ? -31.642 13.197 14.686 1.00 82.50 532 ALA A O 1
ATOM 4187 N N . ASN A 1 533 ? -31.531 15.061 13.436 1.00 82.06 533 ASN A N 1
ATOM 4188 C CA . ASN A 1 533 ? -32.838 14.924 12.798 1.00 82.06 533 ASN A CA 1
ATOM 4189 C C . ASN A 1 533 ? -32.804 14.173 11.452 1.00 82.06 533 ASN A C 1
ATOM 4191 O O . ASN A 1 533 ? -33.854 13.989 10.841 1.00 82.06 533 ASN A O 1
ATOM 4195 N N . THR A 1 534 ? -31.634 13.710 10.999 1.00 81.12 534 THR A N 1
ATOM 4196 C CA . THR A 1 534 ? -31.507 12.861 9.796 1.00 81.12 534 THR A CA 1
ATOM 4197 C C . THR A 1 534 ? -32.218 11.512 9.956 1.00 81.12 534 THR A C 1
ATOM 4199 O O . THR A 1 534 ? -32.380 10.998 11.071 1.00 81.12 534 THR A O 1
ATOM 4202 N N . ARG A 1 535 ? -32.648 10.913 8.834 1.00 77.50 535 ARG A N 1
ATOM 4203 C CA . ARG A 1 535 ? -33.277 9.581 8.839 1.00 77.50 535 ARG A CA 1
ATOM 4204 C C . ARG A 1 535 ? -32.254 8.496 9.217 1.00 77.50 535 ARG A C 1
ATOM 4206 O O . ARG A 1 535 ? -31.064 8.643 8.925 1.00 77.50 535 ARG A O 1
ATOM 4213 N N . PRO A 1 536 ? -32.686 7.380 9.832 1.00 73.25 536 PRO A N 1
ATOM 4214 C CA . PRO A 1 536 ? -31.794 6.258 10.118 1.00 73.25 536 PRO A CA 1
ATOM 4215 C C . PRO A 1 536 ? -31.075 5.771 8.853 1.00 73.25 536 PRO A C 1
ATOM 4217 O O . PRO A 1 536 ? -31.713 5.557 7.827 1.00 73.25 536 PRO A O 1
ATOM 4220 N N . GLY A 1 537 ? -29.749 5.621 8.917 1.00 72.56 537 GLY A N 1
ATOM 4221 C CA . GLY A 1 537 ? -28.920 5.168 7.787 1.00 72.56 537 GLY A CA 1
ATOM 4222 C C . GLY A 1 537 ? -28.674 6.200 6.677 1.00 72.56 537 GLY A C 1
ATOM 4223 O O . GLY A 1 537 ? -27.876 5.933 5.781 1.00 72.56 537 GLY A O 1
ATOM 4224 N N . GLN A 1 538 ? -29.302 7.379 6.752 1.00 82.19 538 GLN A N 1
ATOM 4225 C CA . GLN A 1 538 ? -29.139 8.439 5.757 1.00 82.19 538 GLN A CA 1
ATOM 4226 C C . GLN A 1 538 ? -27.758 9.094 5.835 1.00 82.19 538 GLN A C 1
ATOM 4228 O O . GLN A 1 538 ? -27.162 9.388 4.806 1.00 82.19 538 GLN A O 1
ATOM 4233 N N . LEU A 1 539 ? -27.232 9.307 7.045 1.00 82.62 539 LEU A N 1
ATOM 4234 C CA . LEU A 1 539 ? -25.886 9.836 7.255 1.00 82.62 539 LEU A CA 1
ATOM 4235 C C . LEU A 1 539 ? -24.908 8.693 7.534 1.00 82.62 539 LEU A C 1
ATOM 4237 O O . LEU A 1 539 ? -25.038 7.982 8.533 1.00 82.62 539 LEU A O 1
ATOM 4241 N N . VAL A 1 540 ? -23.902 8.551 6.675 1.00 79.62 540 VAL A N 1
ATOM 4242 C CA . VAL A 1 540 ? -22.847 7.544 6.805 1.00 79.62 540 VAL A CA 1
ATOM 4243 C C . VAL A 1 540 ? -21.545 8.246 7.174 1.00 79.62 540 VAL A C 1
ATOM 4245 O O . VAL A 1 540 ? -20.988 9.012 6.389 1.00 79.62 540 VAL A O 1
ATOM 4248 N N . LEU A 1 541 ? -21.073 7.978 8.392 1.00 76.12 541 LEU A N 1
ATOM 4249 C CA . LEU A 1 541 ? -19.793 8.464 8.907 1.00 76.12 541 LEU A CA 1
ATOM 4250 C C . LEU A 1 541 ? -18.712 7.399 8.693 1.00 76.12 541 LEU A C 1
ATOM 4252 O O . LEU A 1 541 ? -18.952 6.216 8.951 1.00 76.12 541 LEU A O 1
ATOM 4256 N N . GLU A 1 542 ? -17.509 7.811 8.297 1.00 69.38 542 GLU A N 1
ATOM 4257 C CA . GLU A 1 542 ? -16.351 6.916 8.220 1.00 69.38 542 GLU A CA 1
ATOM 4258 C C . GLU A 1 542 ? -16.059 6.172 9.534 1.00 69.38 542 GLU A C 1
ATOM 4260 O O . GLU A 1 542 ? -16.317 6.645 10.648 1.00 69.38 542 GLU A O 1
ATOM 4265 N N . ASN A 1 543 ? -15.416 5.006 9.414 1.00 59.00 543 ASN A N 1
ATOM 4266 C CA . ASN A 1 543 ? -15.050 4.163 10.549 1.00 59.00 543 ASN A CA 1
ATOM 4267 C C . ASN A 1 543 ? -13.788 4.651 11.294 1.00 59.00 543 ASN A C 1
ATOM 4269 O O . ASN A 1 543 ? -12.879 3.869 11.572 1.00 59.00 543 ASN A O 1
ATOM 4273 N N . LYS A 1 544 ? -13.732 5.940 11.651 1.00 63.53 544 LYS A N 1
ATOM 4274 C CA . LYS A 1 544 ? -12.615 6.526 12.406 1.00 63.53 544 LYS A CA 1
ATOM 4275 C C . LYS A 1 544 ? -12.825 6.452 13.926 1.00 63.53 544 LYS A C 1
ATOM 4277 O O . LYS A 1 544 ? -13.954 6.636 14.401 1.00 63.53 544 LYS A O 1
ATOM 4282 N N . PRO A 1 545 ? -11.765 6.211 14.728 1.00 61.09 545 PRO A N 1
ATOM 4283 C CA . PRO A 1 545 ? -11.857 6.182 16.192 1.00 61.09 545 PRO A CA 1
ATOM 4284 C C . PRO A 1 545 ? -12.401 7.482 16.804 1.00 61.09 545 PRO A C 1
ATOM 4286 O O . PRO A 1 545 ? -13.190 7.422 17.746 1.00 61.09 545 PRO A O 1
ATOM 4289 N N . SER A 1 546 ? -12.049 8.637 16.230 1.00 63.12 546 SER A N 1
ATOM 4290 C CA . SER A 1 546 ? -12.514 9.969 16.649 1.00 63.12 546 SER A CA 1
ATOM 4291 C C . SER A 1 546 ? -14.032 10.157 16.511 1.00 63.12 546 SER A C 1
ATOM 4293 O O . SER A 1 546 ? -14.638 10.882 17.295 1.00 63.12 546 SER A O 1
ATOM 4295 N N . MET A 1 547 ? -14.684 9.430 15.595 1.00 72.38 547 MET A N 1
ATOM 4296 C CA . MET A 1 547 ? -16.133 9.513 15.344 1.00 72.38 547 MET A CA 1
ATOM 4297 C C . MET A 1 547 ? -16.973 8.617 16.266 1.00 72.38 547 MET A C 1
ATOM 4299 O O . MET A 1 547 ? -18.185 8.491 16.079 1.00 72.38 547 MET A O 1
ATOM 4303 N N . LYS A 1 548 ? -16.361 7.951 17.255 1.00 72.00 548 LYS A N 1
ATOM 4304 C CA . LYS A 1 548 ? -17.059 7.010 18.149 1.00 72.00 548 LYS A CA 1
ATOM 4305 C C . LYS A 1 548 ? -18.181 7.680 18.951 1.00 72.00 548 LYS A C 1
ATOM 4307 O O . LYS A 1 548 ? -19.235 7.075 19.113 1.00 72.00 548 LYS A O 1
ATOM 4312 N N . ALA A 1 549 ? -17.981 8.919 19.410 1.00 72.88 549 ALA A N 1
ATOM 4313 C CA . ALA A 1 549 ? -18.990 9.661 20.170 1.00 72.88 549 ALA A CA 1
ATOM 4314 C C . ALA A 1 549 ? -20.214 10.022 19.312 1.00 72.88 549 ALA A C 1
ATOM 4316 O O . ALA A 1 549 ? -21.345 9.793 19.731 1.00 72.88 549 ALA A O 1
ATOM 4317 N N . TYR A 1 550 ? -19.998 10.497 18.081 1.00 81.12 550 TYR A N 1
ATOM 4318 C CA . TYR A 1 550 ? -21.087 10.800 17.151 1.00 81.12 550 TYR A CA 1
ATOM 4319 C C . TYR A 1 550 ? -21.860 9.556 16.733 1.00 81.12 550 TYR A C 1
ATOM 4321 O O . TYR A 1 550 ? -23.085 9.563 16.762 1.00 81.12 550 TYR A O 1
ATOM 4329 N N . ARG A 1 551 ? -21.163 8.462 16.403 1.00 78.25 551 ARG A N 1
ATOM 4330 C CA . ARG A 1 551 ? -21.819 7.190 16.068 1.00 78.25 551 ARG A CA 1
ATOM 4331 C C . ARG A 1 551 ? -22.664 6.673 17.219 1.00 78.25 551 ARG A C 1
ATOM 4333 O O . ARG A 1 551 ? -23.820 6.338 17.005 1.00 78.25 551 ARG A O 1
ATOM 4340 N N . HIS A 1 552 ? -22.128 6.719 18.436 1.00 82.56 552 HIS A N 1
ATOM 4341 C CA . HIS A 1 552 ? -22.894 6.363 19.621 1.00 82.56 552 HIS A CA 1
ATOM 4342 C C . HIS A 1 552 ? -24.130 7.258 19.803 1.00 82.56 552 HIS A C 1
ATOM 4344 O O . HIS A 1 552 ? -25.218 6.753 20.071 1.00 82.56 552 HIS A O 1
ATOM 4350 N N . ALA A 1 553 ? -23.994 8.574 19.606 1.00 82.69 553 ALA A N 1
ATOM 4351 C CA . ALA A 1 553 ? -25.125 9.495 19.663 1.00 82.69 553 ALA A CA 1
ATOM 4352 C C . ALA A 1 553 ? -26.206 9.133 18.628 1.00 82.69 553 ALA A C 1
ATOM 4354 O O . ALA A 1 553 ? -27.380 9.030 18.982 1.00 82.69 553 ALA A O 1
ATOM 4355 N N . PHE A 1 554 ? -25.820 8.866 17.377 1.00 82.62 554 PHE A N 1
ATOM 4356 C CA . PHE A 1 554 ? -26.744 8.458 16.315 1.00 82.62 554 PHE A CA 1
ATOM 4357 C C . PHE A 1 554 ? -27.408 7.107 16.581 1.00 82.62 554 PHE A C 1
ATOM 4359 O O . PHE A 1 554 ? -28.621 6.996 16.426 1.00 82.62 554 PHE A O 1
ATOM 4366 N N . GLU A 1 555 ? -26.655 6.105 17.034 1.00 80.62 555 GLU A N 1
ATOM 4367 C CA . GLU A 1 555 ? -27.192 4.795 17.419 1.00 80.62 555 GLU A CA 1
ATOM 4368 C C . GLU A 1 555 ? -28.263 4.933 18.507 1.00 80.62 555 GLU A C 1
ATOM 4370 O O . GLU A 1 555 ? -29.336 4.338 18.410 1.00 80.62 555 GLU A O 1
ATOM 4375 N N . VAL A 1 556 ? -28.013 5.747 19.537 1.00 81.44 556 VAL A N 1
ATOM 4376 C CA . VAL A 1 556 ? -28.979 5.977 20.622 1.00 81.44 556 VAL A CA 1
ATOM 4377 C C . VAL A 1 556 ? -30.212 6.728 20.110 1.00 81.44 556 VAL A C 1
ATOM 4379 O O . VAL A 1 556 ? -31.336 6.316 20.403 1.00 81.44 556 VAL A O 1
ATOM 4382 N N . LEU A 1 557 ? -30.025 7.781 19.307 1.00 81.50 557 LEU A N 1
ATOM 4383 C CA . LEU A 1 557 ? -31.117 8.567 18.713 1.00 81.50 557 LEU A CA 1
ATOM 4384 C C . LEU A 1 557 ? -32.002 7.749 17.760 1.00 81.50 557 LEU A C 1
ATOM 4386 O O . LEU A 1 557 ? -33.201 8.024 17.653 1.00 81.50 557 LEU A O 1
ATOM 4390 N N . GLN A 1 558 ? -31.424 6.766 17.065 1.00 75.06 558 GLN A N 1
ATOM 4391 C CA . GLN A 1 558 ? -32.137 5.859 16.162 1.00 75.06 558 GLN A CA 1
ATOM 4392 C C . GLN A 1 558 ? -32.862 4.750 16.938 1.00 75.06 558 GLN A C 1
ATOM 4394 O O . GLN A 1 558 ? -34.038 4.496 16.688 1.00 75.06 558 GLN A O 1
ATOM 4399 N N . ASN A 1 559 ? -32.202 4.134 17.923 1.00 76.94 559 ASN A N 1
ATOM 4400 C CA . ASN A 1 559 ? -32.730 2.959 18.624 1.00 76.94 559 ASN A CA 1
ATOM 4401 C C . ASN A 1 559 ? -33.763 3.280 19.716 1.00 76.94 559 ASN A C 1
ATOM 4403 O O . ASN A 1 559 ? -34.532 2.403 20.102 1.00 76.94 559 ASN A O 1
ATOM 4407 N N . ARG A 1 560 ? -33.769 4.500 20.272 1.00 72.81 560 ARG A N 1
ATOM 4408 C CA . ARG A 1 560 ? -34.564 4.840 21.472 1.00 72.81 560 ARG A CA 1
ATOM 4409 C C . ARG A 1 560 ? -35.771 5.749 21.212 1.00 72.81 560 ARG A C 1
ATOM 4411 O O . ARG A 1 560 ? -36.336 6.254 22.172 1.00 72.81 560 ARG A O 1
ATOM 4418 N N . GLN A 1 561 ? -36.167 5.941 19.947 1.00 66.56 561 GLN A N 1
ATOM 4419 C CA . GLN A 1 561 ? -37.361 6.705 19.532 1.00 66.56 561 GLN A CA 1
ATOM 4420 C C . GLN A 1 561 ? -37.522 8.075 20.233 1.00 66.56 561 GLN A C 1
ATOM 4422 O O . GLN A 1 561 ? -38.621 8.457 20.621 1.00 66.56 561 GLN A O 1
ATOM 4427 N N . ILE A 1 562 ? -36.436 8.843 20.396 1.00 75.81 562 ILE A N 1
ATOM 4428 C CA . ILE A 1 562 ? -36.522 10.210 20.937 1.00 75.81 562 ILE A CA 1
ATOM 4429 C C . ILE A 1 562 ? -37.255 11.094 19.917 1.00 75.81 562 ILE A C 1
ATOM 4431 O O . ILE A 1 562 ? -36.773 11.283 18.793 1.00 75.81 562 ILE A O 1
ATOM 4435 N N . THR A 1 563 ? -38.415 11.621 20.307 1.00 72.12 563 THR A N 1
ATOM 4436 C CA . THR A 1 563 ? -39.283 12.475 19.483 1.00 72.12 563 THR A CA 1
ATOM 4437 C C . THR A 1 563 ? -39.099 13.956 19.812 1.00 72.12 563 THR A C 1
ATOM 4439 O O . THR A 1 563 ? -38.905 14.316 20.970 1.00 72.12 563 THR A O 1
ATOM 4442 N N . GLY A 1 564 ? -39.221 14.821 18.801 1.00 77.88 564 GLY A N 1
ATOM 4443 C CA . GLY A 1 564 ? -39.106 16.277 18.943 1.00 77.88 564 GLY A CA 1
ATOM 4444 C C . GLY A 1 564 ? -37.716 16.809 18.585 1.00 77.88 564 GLY A C 1
ATOM 4445 O O . GLY A 1 564 ? -36.703 16.335 19.094 1.00 77.88 564 GLY A O 1
ATOM 4446 N N . THR A 1 565 ? -37.675 17.813 17.706 1.00 79.88 565 THR A N 1
ATOM 4447 C CA . THR A 1 565 ? -36.441 18.372 17.125 1.00 79.88 565 THR A CA 1
ATOM 4448 C C . THR A 1 565 ? -35.481 18.893 18.196 1.00 79.88 565 THR A C 1
ATOM 4450 O O . THR A 1 565 ? -34.335 18.460 18.264 1.00 79.88 565 THR A O 1
ATOM 4453 N N . ALA A 1 566 ? -35.961 19.754 19.101 1.00 78.56 566 ALA A N 1
ATOM 4454 C CA . ALA A 1 566 ? -35.137 20.334 20.165 1.00 78.56 566 ALA A CA 1
ATOM 4455 C C . ALA A 1 566 ? -34.601 19.272 21.142 1.00 78.56 566 ALA A C 1
ATOM 4457 O O . ALA A 1 566 ? -33.453 19.341 21.577 1.00 78.56 566 ALA A O 1
ATOM 4458 N N . THR A 1 567 ? -35.413 18.255 21.438 1.00 79.62 567 THR A N 1
ATOM 4459 C CA . THR A 1 567 ? -35.054 17.145 22.325 1.00 79.62 567 THR A CA 1
ATOM 4460 C C . THR A 1 567 ? -33.974 16.256 21.709 1.00 79.62 567 THR A C 1
ATOM 4462 O O . THR A 1 567 ? -33.011 15.894 22.384 1.00 79.62 567 THR A O 1
ATOM 4465 N N . ARG A 1 568 ? -34.086 15.937 20.411 1.00 83.44 568 ARG A N 1
ATOM 4466 C CA . ARG A 1 568 ? -33.071 15.166 19.672 1.00 83.44 568 ARG A CA 1
ATOM 4467 C C . ARG 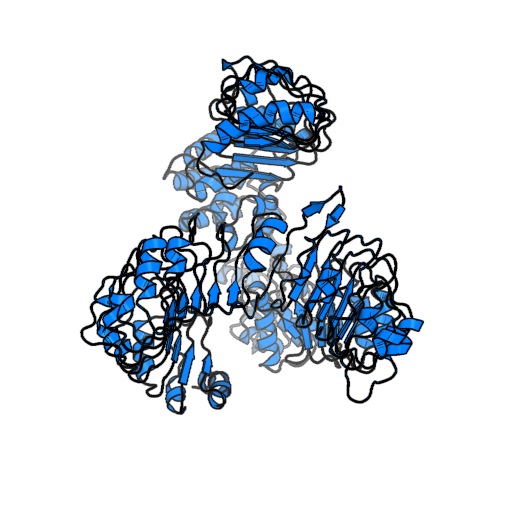A 1 568 ? -31.747 15.915 19.579 1.00 83.44 568 ARG A C 1
ATOM 4469 O O . ARG A 1 568 ? -30.698 15.304 19.763 1.00 83.44 568 ARG A O 1
ATOM 4476 N N . GLU A 1 569 ? -31.793 17.223 19.345 1.00 85.69 569 GLU A N 1
ATOM 4477 C CA . GLU A 1 569 ? -30.604 18.079 19.318 1.00 85.69 569 GLU A CA 1
ATOM 4478 C C . GLU A 1 569 ? -29.917 18.149 20.688 1.00 85.69 569 GLU A C 1
ATOM 4480 O O . GLU A 1 569 ? -28.703 17.979 20.775 1.00 85.69 569 GLU A O 1
ATOM 4485 N N . LEU A 1 570 ? -30.683 18.320 21.770 1.00 83.31 570 LEU A N 1
ATOM 4486 C CA . LEU A 1 570 ? -30.149 18.324 23.134 1.00 83.31 570 LEU A CA 1
ATOM 4487 C C . LEU A 1 570 ? -29.511 16.974 23.498 1.00 83.31 570 LEU A C 1
ATOM 4489 O O . LEU A 1 570 ? -28.395 16.930 24.022 1.00 83.31 570 LEU A O 1
ATOM 4493 N N . ALA A 1 571 ? -30.194 15.871 23.182 1.00 84.62 571 ALA A N 1
ATOM 4494 C CA . ALA A 1 571 ? -29.679 14.524 23.393 1.00 84.62 571 ALA A CA 1
ATOM 4495 C C . ALA A 1 571 ? -28.396 14.277 22.586 1.00 84.62 571 ALA A C 1
ATOM 4497 O O . ALA A 1 571 ? -27.442 13.704 23.114 1.00 84.62 571 ALA A O 1
ATOM 4498 N N . PHE A 1 572 ? -28.335 14.760 21.342 1.00 86.94 572 PHE A N 1
ATOM 4499 C CA . PHE A 1 572 ? -27.126 14.714 20.524 1.00 86.94 572 PHE A CA 1
ATOM 4500 C C . PHE A 1 572 ? -25.968 15.474 21.175 1.00 86.94 572 PHE A C 1
ATOM 4502 O O . PHE A 1 572 ? -24.899 14.889 21.323 1.00 86.94 572 PHE A O 1
ATOM 4509 N N . CYS A 1 573 ? -26.166 16.718 21.631 1.00 82.75 573 CYS A N 1
ATOM 4510 C CA . CYS A 1 573 ? -25.111 17.500 22.290 1.00 82.75 573 CYS A CA 1
ATOM 4511 C C . CYS A 1 573 ? -24.563 16.796 23.541 1.00 82.75 573 CYS A C 1
ATOM 4513 O O . CYS A 1 573 ? -23.348 16.750 23.742 1.00 82.75 573 CYS A O 1
ATOM 4515 N N . LEU A 1 574 ? -25.442 16.206 24.360 1.00 80.69 574 LEU A N 1
ATOM 4516 C CA . LEU A 1 574 ? -25.055 15.474 25.572 1.00 80.69 574 LEU A CA 1
ATOM 4517 C C . LEU A 1 574 ? -24.281 14.183 25.250 1.00 80.69 574 LEU A C 1
ATOM 4519 O O . LEU A 1 574 ? -23.244 13.916 25.859 1.00 80.69 574 LEU A O 1
ATOM 4523 N N . LEU A 1 575 ? -24.743 13.396 24.272 1.00 81.75 575 LEU A N 1
ATOM 4524 C CA . LEU A 1 575 ? -24.125 12.119 23.879 1.00 81.75 575 LEU A CA 1
ATOM 4525 C C . LEU A 1 575 ? -22.820 12.309 23.093 1.00 81.75 575 LEU A C 1
ATOM 4527 O O . LEU A 1 575 ? -21.860 11.562 23.293 1.00 81.75 575 LEU A O 1
ATOM 4531 N N . ALA A 1 576 ? -22.770 13.327 22.232 1.00 79.38 576 ALA A N 1
ATOM 4532 C CA . ALA A 1 576 ? -21.595 13.706 21.454 1.00 79.38 576 ALA A CA 1
ATOM 4533 C C . ALA A 1 576 ? -20.596 14.570 22.248 1.00 79.38 576 ALA A C 1
ATOM 4535 O O . ALA A 1 576 ? -19.542 14.914 21.717 1.00 79.38 576 ALA A O 1
ATOM 4536 N N . ARG A 1 577 ? -20.898 14.893 23.517 1.00 76.94 577 ARG A N 1
ATOM 4537 C CA . ARG A 1 577 ? -20.057 15.690 24.433 1.00 76.94 577 ARG A CA 1
ATOM 4538 C C . ARG A 1 577 ? -19.738 17.101 23.921 1.00 76.94 577 ARG A C 1
ATOM 4540 O O . ARG A 1 577 ? -18.649 17.623 24.146 1.00 76.94 577 ARG A O 1
ATOM 4547 N N . ARG A 1 578 ? -20.694 17.737 23.246 1.00 76.94 578 ARG A N 1
ATOM 4548 C CA . ARG A 1 578 ? -20.571 19.100 22.703 1.00 76.94 578 ARG A CA 1
ATOM 4549 C C . ARG A 1 578 ? -21.033 20.136 23.734 1.00 76.94 578 ARG A C 1
ATOM 4551 O O . ARG A 1 578 ? -22.092 20.741 23.591 1.00 76.94 578 ARG A O 1
ATOM 4558 N N . TYR A 1 579 ? -20.245 20.318 24.796 1.00 72.25 579 TYR A N 1
ATOM 4559 C CA . TYR A 1 579 ? -20.588 21.225 25.902 1.00 72.25 579 TYR A CA 1
ATOM 4560 C C . TYR A 1 579 ? -20.626 22.707 25.492 1.00 72.25 579 TYR A C 1
ATOM 4562 O O . TYR A 1 579 ? -21.443 23.451 26.030 1.00 72.25 579 TYR A O 1
ATOM 4570 N N . ASP A 1 580 ? -19.829 23.122 24.504 1.00 68.69 580 ASP A N 1
ATOM 4571 C CA . ASP A 1 580 ? -19.848 24.502 23.995 1.00 68.69 580 ASP A CA 1
ATOM 4572 C C . ASP A 1 580 ? -21.192 24.862 23.343 1.00 68.69 580 ASP A C 1
ATOM 4574 O O . ASP A 1 580 ? -21.758 25.923 23.604 1.00 68.69 580 ASP A O 1
ATOM 4578 N N . GLU A 1 581 ? -21.759 23.947 22.549 1.00 72.69 581 GLU A N 1
ATOM 4579 C CA . GLU A 1 581 ? -23.090 24.119 21.948 1.00 72.69 581 GLU A CA 1
ATOM 4580 C C . GLU A 1 581 ? -24.203 24.003 22.996 1.00 72.69 581 GLU A C 1
ATOM 4582 O O . GLU A 1 581 ? -25.216 24.701 22.922 1.00 72.69 581 GLU A O 1
ATOM 4587 N N . LEU A 1 582 ? -24.004 23.144 24.001 1.00 74.62 582 LEU A N 1
ATOM 4588 C CA . LEU A 1 582 ? -24.914 22.999 25.133 1.00 74.62 582 LEU A CA 1
ATOM 4589 C C . LEU A 1 582 ? -25.015 24.317 25.922 1.00 74.62 582 LEU A C 1
ATOM 4591 O O . LEU A 1 582 ? -26.113 24.743 26.267 1.00 74.62 582 LEU A O 1
ATOM 4595 N N . LYS A 1 583 ? -23.888 25.000 26.149 1.00 73.38 583 LYS A N 1
ATOM 4596 C CA . LYS A 1 583 ? -23.810 26.277 26.874 1.00 73.38 583 LYS A CA 1
ATOM 4597 C C . LYS A 1 583 ? -24.586 27.401 26.196 1.00 73.38 583 LYS A C 1
ATOM 4599 O O . LYS A 1 583 ? -25.207 28.203 26.878 1.00 73.38 583 LYS A O 1
ATOM 4604 N N . GLN A 1 584 ? -24.584 27.445 24.866 1.00 74.06 584 GLN A N 1
ATOM 4605 C CA . GLN A 1 584 ? -25.351 28.443 24.112 1.00 74.06 584 GLN A CA 1
ATOM 4606 C C . GLN A 1 584 ? -26.868 28.191 24.162 1.00 74.06 584 GLN A C 1
ATOM 4608 O O . GLN A 1 584 ? -27.651 29.110 23.934 1.00 74.06 584 GLN A O 1
ATOM 4613 N N . ARG A 1 585 ? -27.288 26.950 24.441 1.00 72.19 585 ARG A N 1
ATOM 4614 C CA . ARG A 1 585 ? -28.694 26.508 24.410 1.00 72.19 585 ARG A CA 1
ATOM 4615 C C . ARG A 1 585 ? -29.340 26.410 25.789 1.00 72.19 585 ARG A C 1
ATOM 4617 O O . ARG A 1 585 ? -30.565 26.438 25.885 1.00 72.19 585 ARG A O 1
ATOM 4624 N N . VAL A 1 586 ? -28.540 26.256 26.840 1.00 78.75 586 VAL A N 1
ATOM 4625 C CA . VAL A 1 586 ? -29.023 26.130 28.215 1.00 78.75 586 VAL A CA 1
ATOM 4626 C C . VAL A 1 586 ? -29.105 27.520 28.856 1.00 78.75 586 VAL A C 1
ATOM 4628 O O . VAL A 1 586 ? -28.082 28.196 28.954 1.00 78.75 586 VAL A O 1
ATOM 4631 N N . PRO A 1 587 ? -30.290 27.962 29.313 1.00 78.88 587 PRO A N 1
ATOM 4632 C CA . PRO A 1 587 ? -30.435 29.251 29.981 1.00 78.88 587 PRO A CA 1
ATOM 4633 C C . PRO A 1 587 ? -29.676 29.288 31.314 1.00 78.88 587 PRO A C 1
ATOM 4635 O O . PRO A 1 587 ? -29.490 28.261 31.969 1.00 78.88 587 PRO A O 1
ATOM 4638 N N . TRP A 1 588 ? -29.259 30.487 31.729 1.00 80.25 588 TRP A N 1
ATOM 4639 C CA . TRP A 1 588 ? -28.588 30.698 33.012 1.00 80.25 588 TRP A CA 1
ATOM 4640 C C . TRP A 1 588 ? -29.531 30.342 34.180 1.00 80.25 588 TRP A C 1
ATOM 4642 O O . TRP A 1 588 ? -30.582 30.971 34.303 1.00 80.25 588 TRP A O 1
ATOM 4652 N N . PRO A 1 589 ? -29.191 29.357 35.038 1.00 81.56 589 PRO A N 1
ATOM 4653 C CA . PRO A 1 589 ? -30.135 28.813 36.018 1.00 81.56 589 PRO A CA 1
ATOM 4654 C C . PRO A 1 589 ? -30.077 29.495 37.396 1.00 81.56 589 PRO A C 1
ATOM 4656 O O . PRO A 1 589 ? -30.832 29.118 38.287 1.00 81.56 589 PRO A O 1
ATOM 4659 N N . PHE A 1 590 ? -29.169 30.454 37.612 1.00 82.19 590 PHE A N 1
ATOM 4660 C CA . PHE A 1 590 ? -29.000 31.124 38.908 1.00 82.19 590 PHE A CA 1
ATOM 4661 C C . PHE A 1 590 ? -29.654 32.506 38.923 1.00 82.19 590 PHE A C 1
ATOM 4663 O O . PHE A 1 590 ? -29.719 33.186 37.897 1.00 82.19 590 PHE A O 1
ATOM 4670 N N . THR A 1 591 ? -30.066 32.965 40.104 1.00 81.12 591 THR A N 1
ATOM 4671 C CA . THR A 1 591 ? -30.459 34.366 40.312 1.00 81.12 591 THR A CA 1
ATOM 4672 C C . THR A 1 591 ? -29.252 35.309 40.139 1.00 81.12 591 THR A C 1
ATOM 4674 O O . THR A 1 591 ? -28.105 34.840 40.140 1.00 81.12 591 THR A O 1
ATOM 4677 N N . PRO A 1 592 ? -29.456 36.635 40.004 1.00 76.19 592 PRO A N 1
ATOM 4678 C CA . PRO A 1 592 ? -28.362 37.613 39.964 1.00 76.19 592 PRO A CA 1
ATOM 4679 C C . PRO A 1 592 ? -27.396 37.510 41.158 1.00 76.19 592 PRO A C 1
ATOM 4681 O O . PRO A 1 592 ? -26.196 37.722 41.006 1.00 76.19 592 PRO A O 1
ATOM 4684 N N . GLU A 1 593 ? -27.898 37.095 42.324 1.00 74.69 593 GLU A N 1
ATOM 4685 C CA . GLU A 1 593 ? -27.137 36.860 43.559 1.00 74.69 593 GLU A CA 1
ATOM 4686 C C . GLU A 1 593 ? -26.430 35.488 43.585 1.00 74.69 593 GLU A C 1
ATOM 4688 O O . GLU A 1 593 ? -25.786 35.134 44.571 1.00 74.69 593 GLU A O 1
ATOM 4693 N N . GLY A 1 594 ? -26.549 34.687 42.521 1.00 73.31 594 GLY A N 1
ATOM 4694 C CA . GLY A 1 594 ? -25.899 33.380 42.399 1.00 73.31 594 GLY A CA 1
ATOM 4695 C C . GLY A 1 594 ? -26.593 32.232 43.139 1.00 73.31 594 GLY A C 1
ATOM 4696 O O . GLY A 1 594 ? -25.963 31.186 43.342 1.00 73.31 594 GLY A O 1
ATOM 4697 N N . GLN A 1 595 ? -27.862 32.397 43.535 1.00 82.38 595 GLN A N 1
ATOM 4698 C CA . GLN A 1 595 ? -28.649 31.392 44.262 1.00 82.38 595 GLN A CA 1
ATOM 4699 C C . GLN A 1 595 ? -29.535 30.540 43.328 1.00 82.38 595 GLN A C 1
ATOM 4701 O O . GLN A 1 595 ? -29.831 30.923 42.198 1.00 82.38 595 GLN A O 1
ATOM 4706 N N . LEU A 1 596 ? -29.950 29.370 43.818 1.00 84.94 596 LEU A N 1
ATOM 4707 C CA . LEU A 1 596 ? -30.870 28.394 43.210 1.00 84.94 596 LEU A CA 1
ATOM 4708 C C . LEU A 1 596 ? -31.992 28.023 44.217 1.00 84.94 596 LEU A C 1
ATOM 4710 O O . LEU A 1 596 ? -32.141 26.854 44.587 1.00 84.94 596 LEU A O 1
ATOM 4714 N N . PRO A 1 597 ? -32.762 29.003 44.730 1.00 79.06 597 PRO A N 1
ATOM 4715 C CA . PRO A 1 597 ? -33.711 28.770 45.816 1.00 79.06 597 PRO A CA 1
ATOM 4716 C C . PRO A 1 597 ? -34.871 27.867 45.374 1.00 79.06 597 PRO A C 1
ATOM 4718 O O . PRO A 1 597 ? -35.533 28.122 44.370 1.00 79.06 597 PRO A O 1
ATOM 4721 N N . GLY A 1 598 ? -35.131 26.801 46.137 1.00 79.81 598 GLY A N 1
ATOM 4722 C CA . GLY A 1 598 ? -36.247 25.877 45.883 1.00 79.81 598 GLY A CA 1
ATOM 4723 C C . GLY A 1 598 ? -36.005 24.863 44.756 1.00 79.81 598 GLY A C 1
ATOM 4724 O O . GLY A 1 598 ? -36.898 24.074 44.441 1.00 79.81 598 GLY A O 1
ATOM 4725 N N . ALA A 1 599 ? -34.808 24.837 44.163 1.00 87.25 599 ALA A N 1
ATOM 4726 C CA . ALA A 1 599 ? -34.449 23.869 43.131 1.00 87.25 599 ALA A CA 1
ATOM 4727 C C . ALA A 1 599 ? -34.240 22.462 43.717 1.00 87.25 599 ALA A C 1
ATOM 4729 O O . ALA A 1 599 ? -33.488 22.290 44.673 1.00 87.25 599 ALA A O 1
ATOM 4730 N N . GLN A 1 600 ? -34.854 21.445 43.106 1.00 90.62 600 GLN A N 1
ATOM 4731 C CA . GLN A 1 600 ? -34.589 20.030 43.374 1.00 90.62 600 GLN A CA 1
ATOM 4732 C C . GLN A 1 600 ? -33.590 19.536 42.320 1.00 90.62 600 GLN A C 1
ATOM 4734 O O . GLN A 1 600 ? -33.960 19.327 41.164 1.00 90.62 600 GLN A O 1
ATOM 4739 N N . VAL A 1 601 ? -32.313 19.420 42.687 1.00 89.06 601 VAL A N 1
ATOM 4740 C CA . VAL A 1 601 ? -31.209 19.136 41.764 1.00 89.06 601 VAL A CA 1
ATOM 4741 C C . VAL A 1 601 ? -30.849 17.653 41.784 1.00 89.06 601 VAL A C 1
ATOM 4743 O O . VAL A 1 601 ? -30.401 17.119 42.802 1.00 89.06 601 VAL A O 1
ATOM 4746 N N . TYR A 1 602 ? -30.971 16.996 40.634 1.00 89.00 602 TYR A N 1
ATOM 4747 C CA . TYR A 1 602 ? -30.391 15.677 40.393 1.00 89.00 602 TYR A CA 1
ATOM 4748 C C . TYR A 1 602 ? -29.004 15.819 39.756 1.00 89.00 602 TYR A C 1
ATOM 4750 O O . TYR A 1 602 ? -28.791 16.642 38.872 1.00 89.00 602 TYR A O 1
ATOM 4758 N N . ILE A 1 603 ? -28.033 15.019 40.199 1.00 86.25 603 ILE A N 1
ATOM 4759 C CA . ILE A 1 603 ? -26.654 15.073 39.689 1.00 86.25 603 ILE A CA 1
ATOM 4760 C C . ILE A 1 603 ? -26.456 13.935 38.689 1.00 86.25 603 ILE A C 1
ATOM 4762 O O . ILE A 1 603 ? -26.296 12.782 39.107 1.00 86.25 603 ILE A O 1
ATOM 4766 N N . ALA A 1 604 ? -26.432 14.271 37.398 1.00 79.75 604 ALA A N 1
ATOM 4767 C CA . ALA A 1 604 ? -26.212 13.349 36.291 1.00 79.75 604 ALA A CA 1
ATOM 4768 C C . ALA A 1 604 ? -24.759 13.440 35.782 1.00 79.75 604 ALA A C 1
ATOM 4770 O O . ALA A 1 604 ? -24.345 14.458 35.234 1.00 79.75 604 ALA A O 1
ATOM 4771 N N . GLY A 1 605 ? -23.987 12.360 35.932 1.00 74.56 605 GLY A N 1
ATOM 4772 C CA . GLY A 1 605 ? -22.559 12.322 35.577 1.00 74.56 605 GLY A CA 1
ATOM 4773 C C . GLY A 1 605 ? -21.624 12.734 36.722 1.00 74.56 605 GLY A C 1
ATOM 4774 O O . GLY A 1 605 ? -22.071 13.040 37.833 1.00 74.56 605 GLY A O 1
ATOM 4775 N N . GLU A 1 606 ? -20.316 12.701 36.463 1.00 74.19 606 GLU A N 1
ATOM 4776 C CA . GLU A 1 606 ? -19.274 13.016 37.449 1.00 74.19 606 GLU A CA 1
ATOM 4777 C C . GLU A 1 606 ? -18.771 14.465 37.302 1.00 74.19 606 GLU A C 1
ATOM 4779 O O . GLU A 1 606 ? -18.455 14.889 36.190 1.00 74.19 606 GLU A O 1
ATOM 4784 N N . PRO A 1 607 ? -18.700 15.256 38.391 1.00 69.75 607 PRO A N 1
ATOM 4785 C CA . PRO A 1 607 ? -18.137 16.606 38.345 1.00 69.75 607 PRO A CA 1
ATOM 4786 C C . PRO A 1 607 ? -16.615 16.591 38.171 1.00 69.75 607 PRO A C 1
ATOM 4788 O O . PRO A 1 607 ? -15.927 15.763 38.765 1.00 69.75 607 PRO A O 1
ATOM 4791 N N . THR A 1 608 ? -16.085 17.542 37.402 1.00 63.72 608 THR A N 1
ATOM 4792 C CA . THR A 1 608 ? -14.641 17.684 37.142 1.00 63.72 608 THR A CA 1
ATOM 4793 C C . THR A 1 608 ? -13.959 18.667 38.084 1.00 63.72 608 THR A C 1
ATOM 4795 O O . THR A 1 608 ? -12.776 18.521 38.380 1.00 63.72 608 THR A O 1
ATOM 4798 N N . LEU A 1 609 ? -14.707 19.653 38.579 1.00 58.75 609 LEU A N 1
ATOM 4799 C CA . LEU A 1 609 ? -14.213 20.734 39.427 1.00 58.75 609 LEU A CA 1
ATOM 4800 C C . LEU A 1 609 ? -13.926 20.303 40.862 1.00 58.75 609 LEU A C 1
ATOM 4802 O O . LEU A 1 609 ? -13.080 20.894 41.528 1.00 58.75 609 LEU A O 1
ATOM 4806 N N . CYS A 1 610 ? -14.684 19.339 41.386 1.00 64.19 610 CYS A N 1
ATOM 4807 C CA . CYS A 1 610 ? -14.608 18.949 42.789 1.00 64.19 610 CYS A CA 1
ATOM 4808 C C . CYS A 1 610 ? -15.239 17.574 43.037 1.00 64.19 610 CYS A C 1
ATOM 4810 O O . CYS A 1 610 ? -15.875 16.988 42.166 1.00 64.19 610 CYS A O 1
ATOM 4812 N N . THR A 1 611 ? -15.100 17.056 44.261 1.00 73.38 611 THR A N 1
ATOM 4813 C CA . THR A 1 611 ? -15.768 15.807 44.653 1.00 73.38 611 THR A CA 1
ATOM 4814 C C . THR A 1 611 ? -17.288 15.979 44.695 1.00 73.38 611 THR A C 1
ATOM 4816 O O . THR A 1 611 ? -17.804 17.043 45.033 1.00 73.38 611 THR A O 1
ATOM 4819 N N . ARG A 1 612 ? -18.045 14.899 44.458 1.00 74.56 612 ARG A N 1
ATOM 4820 C CA . ARG A 1 612 ? -19.520 14.925 44.526 1.00 74.56 612 ARG A CA 1
ATOM 4821 C C . ARG A 1 612 ? -20.049 15.416 45.881 1.00 74.56 612 ARG A C 1
ATOM 4823 O O . ARG A 1 612 ? -21.105 16.035 45.934 1.00 74.56 612 ARG A O 1
ATOM 4830 N N . LYS A 1 613 ? -19.317 15.162 46.973 1.00 73.88 613 LYS A N 1
ATOM 4831 C CA . LYS A 1 613 ? -19.635 15.670 48.318 1.00 73.88 613 LYS A CA 1
ATOM 4832 C C . LYS A 1 613 ? -19.475 17.192 48.397 1.00 73.88 613 LYS A C 1
ATOM 4834 O O . LYS A 1 613 ? -20.360 17.854 48.928 1.00 73.88 613 LYS A O 1
ATOM 4839 N N . ALA A 1 614 ? -18.391 17.730 47.837 1.00 73.31 614 ALA A N 1
ATOM 4840 C CA . ALA A 1 614 ? -18.163 19.169 47.757 1.00 73.31 614 ALA A CA 1
ATOM 4841 C C . ALA A 1 614 ? -19.203 19.854 46.856 1.00 73.31 614 ALA A C 1
ATOM 4843 O O . ALA A 1 614 ? -19.808 20.832 47.278 1.00 73.31 614 ALA A O 1
ATOM 4844 N N . LEU A 1 615 ? -19.510 19.285 45.684 1.00 79.94 615 LEU A N 1
ATOM 4845 C CA . LEU A 1 615 ? -20.547 19.816 44.792 1.00 79.94 615 LEU A CA 1
ATOM 4846 C C . LEU A 1 615 ? -21.913 19.906 45.487 1.00 79.94 615 LEU A C 1
ATOM 4848 O O . LEU A 1 615 ? -22.587 20.929 45.391 1.00 79.94 615 LEU A O 1
ATOM 4852 N N . LYS A 1 616 ? -22.316 18.851 46.211 1.00 82.81 616 LYS A N 1
ATOM 4853 C CA . LYS A 1 616 ? -23.565 18.855 46.989 1.00 82.81 616 LYS A CA 1
ATOM 4854 C C . LYS A 1 616 ? -23.584 19.992 48.010 1.00 82.81 616 LYS A C 1
ATOM 4856 O O . LYS A 1 616 ? -24.588 20.686 48.096 1.00 82.81 616 LYS A O 1
ATOM 4861 N N . ALA A 1 617 ? -22.479 20.204 48.725 1.00 78.19 617 ALA A N 1
ATOM 4862 C CA . ALA A 1 617 ? -22.366 21.291 49.693 1.00 78.19 617 ALA A CA 1
ATOM 4863 C C . ALA A 1 617 ? -22.487 22.673 49.025 1.00 78.19 617 ALA A C 1
ATOM 4865 O O . ALA A 1 617 ? -23.233 23.511 49.521 1.00 78.19 617 ALA A O 1
ATOM 4866 N N . VAL A 1 618 ? -21.837 22.891 47.873 1.00 80.81 618 VAL A N 1
ATOM 4867 C CA . VAL A 1 618 ? -21.935 24.158 47.121 1.00 80.81 618 VAL A CA 1
ATOM 4868 C C . VAL A 1 618 ? -23.363 24.418 46.634 1.00 80.81 618 VAL A C 1
ATOM 4870 O O . VAL A 1 618 ? -23.869 25.529 46.770 1.00 80.81 618 VAL A O 1
ATOM 4873 N N . LEU A 1 619 ? -24.041 23.403 46.094 1.00 82.56 619 LEU A N 1
ATOM 4874 C CA . LEU A 1 619 ? -25.424 23.540 45.623 1.00 82.56 619 LEU A CA 1
ATOM 4875 C C . LEU A 1 619 ? -26.402 23.794 46.783 1.00 82.56 619 LEU A C 1
ATOM 4877 O O . LEU A 1 619 ? -27.287 24.639 46.662 1.00 82.56 619 LEU A O 1
ATOM 4881 N N . GLN A 1 620 ? -26.203 23.131 47.925 1.00 85.81 620 GLN A N 1
ATOM 4882 C CA . GLN A 1 620 ? -26.998 23.348 49.139 1.00 85.81 620 GLN A CA 1
ATOM 4883 C C . GLN A 1 620 ? -26.789 24.742 49.735 1.00 85.81 620 GLN A C 1
ATOM 4885 O O . GLN A 1 620 ? -27.762 25.397 50.101 1.00 85.81 620 GLN A O 1
ATOM 4890 N N . GLN A 1 621 ? -25.547 25.236 49.772 1.00 82.50 621 GLN A N 1
ATOM 4891 C CA . GLN A 1 621 ? -25.240 26.610 50.195 1.00 82.50 621 GLN A CA 1
ATOM 4892 C C . GLN A 1 621 ? -25.913 27.660 49.306 1.00 82.50 621 GLN A C 1
ATOM 4894 O O . GLN A 1 621 ? -26.243 28.744 49.776 1.00 82.50 621 GLN A O 1
ATOM 4899 N N . ARG A 1 622 ? -26.158 27.330 48.035 1.00 83.12 622 ARG A N 1
ATOM 4900 C CA . ARG A 1 622 ? -26.876 28.185 47.085 1.00 83.12 622 ARG A CA 1
ATOM 4901 C C . ARG A 1 622 ? -28.400 28.014 47.137 1.00 83.12 622 ARG A C 1
ATOM 4903 O O . ARG A 1 622 ? -29.083 28.612 46.317 1.00 83.12 622 ARG A O 1
ATOM 4910 N N . GLY A 1 623 ? -28.950 27.244 48.080 1.00 82.62 623 GLY A N 1
ATOM 4911 C CA . GLY A 1 623 ? -30.399 27.115 48.289 1.00 82.62 623 GLY A CA 1
ATOM 4912 C C . GLY A 1 623 ? -31.087 25.970 47.533 1.00 82.62 623 GLY A C 1
ATOM 4913 O O . GLY A 1 623 ? -32.319 25.912 47.533 1.00 82.62 623 GLY A O 1
ATOM 4914 N N . ALA A 1 624 ? -30.322 25.052 46.925 1.00 88.38 624 ALA A N 1
ATOM 4915 C CA . ALA A 1 624 ? -30.854 23.878 46.233 1.00 88.38 624 ALA A CA 1
ATOM 4916 C C . ALA A 1 624 ? -30.922 22.627 47.134 1.00 88.38 624 ALA A C 1
ATOM 4918 O O . ALA A 1 624 ? -30.017 22.351 47.924 1.00 88.38 624 ALA A O 1
ATOM 4919 N N . ALA A 1 625 ? -31.959 21.809 46.963 1.00 90.38 625 ALA A N 1
ATOM 4920 C CA . ALA A 1 625 ? -32.097 20.491 47.582 1.00 90.38 625 ALA A CA 1
ATOM 4921 C C . ALA A 1 625 ? -31.661 19.388 46.603 1.00 90.38 625 ALA A C 1
ATOM 4923 O O . ALA A 1 625 ? -31.984 19.438 45.421 1.00 90.38 625 ALA A O 1
ATOM 4924 N N . ILE A 1 626 ? -30.913 18.385 47.072 1.00 90.38 626 ILE A N 1
ATOM 4925 C CA . ILE A 1 626 ? -30.400 17.305 46.212 1.00 90.38 626 ILE A CA 1
ATOM 4926 C C . ILE A 1 626 ? -31.348 16.108 46.244 1.00 90.38 626 ILE A C 1
ATOM 4928 O O . ILE A 1 626 ? -31.595 15.559 47.317 1.00 90.38 626 ILE A O 1
ATOM 4932 N N . VAL A 1 627 ? -31.797 15.654 45.072 1.00 89.19 627 VAL A N 1
ATOM 4933 C CA . VAL A 1 627 ? -32.706 14.503 44.933 1.00 89.19 627 VAL A CA 1
ATOM 4934 C C . VAL A 1 627 ? -32.010 13.271 44.354 1.00 89.19 627 VAL A C 1
ATOM 4936 O O . VAL A 1 627 ? -31.023 13.370 43.622 1.00 89.19 627 VAL A O 1
ATOM 4939 N N . GLY A 1 628 ? -32.515 12.087 44.717 1.00 82.06 628 GLY A N 1
ATOM 4940 C CA . GLY A 1 628 ? -31.968 10.789 44.301 1.00 82.06 628 GLY A CA 1
ATOM 4941 C C . GLY A 1 628 ? -32.512 10.257 42.974 1.00 82.06 628 GLY A C 1
ATOM 4942 O O . GLY A 1 628 ? -31.864 9.418 42.354 1.00 82.06 628 GLY A O 1
ATOM 4943 N N . GLU A 1 629 ? -33.657 10.766 42.517 1.00 82.81 629 GLU A N 1
ATOM 4944 C CA . GLU A 1 629 ? -34.325 10.328 41.291 1.00 82.81 629 GLU A CA 1
ATOM 4945 C C . GLU A 1 629 ? -34.589 11.510 40.359 1.00 82.81 629 GLU A C 1
ATOM 4947 O O . GLU A 1 629 ? -34.969 12.594 40.801 1.00 82.81 629 GLU A O 1
ATOM 4952 N N . ILE A 1 630 ? -34.418 11.283 39.055 1.00 80.62 630 ILE A N 1
ATOM 4953 C CA . ILE A 1 630 ? -34.618 12.305 38.020 1.00 80.62 630 ILE A CA 1
ATOM 4954 C C . ILE A 1 630 ? -36.079 12.772 37.928 1.00 80.62 630 ILE A C 1
ATOM 4956 O O . ILE A 1 630 ? -36.324 13.937 37.640 1.00 80.62 630 ILE A O 1
ATOM 4960 N N . ALA A 1 631 ? -37.041 11.896 38.241 1.00 80.44 631 ALA A N 1
ATOM 4961 C CA . ALA A 1 631 ? -38.470 12.210 38.219 1.00 80.44 631 ALA A CA 1
ATOM 4962 C C . ALA A 1 631 ? -38.883 13.239 39.289 1.00 80.44 631 ALA A C 1
ATOM 4964 O O . ALA A 1 631 ? -39.890 13.921 39.127 1.00 80.44 631 ALA A O 1
ATOM 4965 N N . ALA A 1 632 ? -38.102 13.365 40.367 1.00 82.31 632 ALA A N 1
ATOM 4966 C CA . ALA A 1 632 ? -38.323 14.331 41.442 1.00 82.31 632 ALA A CA 1
ATOM 4967 C C . ALA A 1 632 ? -37.525 15.637 41.251 1.00 82.31 632 ALA A C 1
ATOM 4969 O O . ALA A 1 632 ? -37.572 16.521 42.108 1.00 82.31 632 ALA A O 1
ATOM 4970 N N . ALA A 1 633 ? -36.754 15.752 40.166 1.00 86.94 633 ALA A N 1
ATOM 4971 C CA . ALA A 1 633 ? -35.846 16.864 39.934 1.00 86.94 633 ALA A CA 1
ATOM 4972 C C . ALA A 1 633 ? -36.520 17.991 39.144 1.00 86.94 633 ALA A C 1
ATOM 4974 O O . ALA A 1 633 ? -37.169 17.750 38.131 1.00 86.94 633 ALA A O 1
ATOM 4975 N N . THR A 1 634 ? -36.304 19.236 39.566 1.00 85.94 634 THR A N 1
ATOM 4976 C CA . THR A 1 634 ? -36.611 20.425 38.754 1.00 85.94 634 THR A CA 1
ATOM 4977 C C . THR A 1 634 ? -35.393 20.881 37.949 1.00 85.94 634 THR A C 1
ATOM 4979 O O . THR A 1 634 ? -35.536 21.509 36.901 1.00 85.94 634 THR A O 1
ATOM 4982 N N . HIS A 1 635 ? -34.191 20.534 38.420 1.00 88.88 635 HIS A N 1
ATOM 4983 C CA . HIS A 1 635 ? -32.916 20.874 37.802 1.00 88.88 635 HIS A CA 1
ATOM 4984 C C . HIS A 1 635 ? -32.009 19.646 37.723 1.00 88.88 635 HIS A C 1
ATOM 4986 O O . HIS A 1 635 ? -32.018 18.788 38.605 1.00 88.88 635 HIS A O 1
ATOM 4992 N N . VAL A 1 636 ? -31.171 19.574 36.694 1.00 87.19 636 VAL A N 1
ATOM 4993 C CA . VAL A 1 636 ? -30.191 18.500 36.536 1.00 87.19 636 VAL A CA 1
ATOM 4994 C C . VAL A 1 636 ? -28.812 19.091 36.325 1.00 87.19 636 VAL A C 1
ATOM 4996 O O . VAL A 1 636 ? -28.562 19.780 35.340 1.00 87.19 636 VAL A O 1
ATOM 4999 N N . PHE A 1 637 ? -27.898 18.784 37.240 1.00 86.69 637 PHE A N 1
ATOM 5000 C CA . PHE A 1 637 ? -26.485 19.068 37.045 1.00 86.69 637 PHE A CA 1
ATOM 5001 C C . PHE A 1 637 ? -25.888 18.069 36.054 1.00 86.69 637 PHE A C 1
ATOM 5003 O O . PHE A 1 637 ? -26.009 16.860 36.261 1.00 86.69 637 PHE A O 1
ATOM 5010 N N . VAL A 1 638 ? -25.228 18.575 35.012 1.00 81.88 638 VAL A N 1
ATOM 5011 C CA . VAL A 1 638 ? -24.593 17.764 33.966 1.00 81.88 638 VAL A CA 1
ATOM 5012 C C . VAL A 1 638 ? -23.079 17.738 34.183 1.00 81.88 638 VAL A C 1
ATOM 5014 O O . VAL A 1 638 ? -22.394 18.729 33.936 1.00 81.88 638 VAL A O 1
ATOM 5017 N N . GLY A 1 639 ? -22.563 16.594 34.632 1.00 72.62 639 GLY A N 1
ATOM 5018 C CA . GLY A 1 639 ? -21.129 16.316 34.754 1.00 72.62 639 GLY A CA 1
ATOM 5019 C C . GLY A 1 639 ? -20.517 15.688 33.495 1.00 72.62 639 GLY A C 1
ATOM 5020 O O . GLY A 1 639 ? -21.203 15.428 32.497 1.00 72.62 639 GLY A O 1
ATOM 5021 N N . GLN A 1 640 ? -19.217 15.393 33.547 1.00 65.56 640 GLN A N 1
ATOM 5022 C CA . GLN A 1 640 ? -18.565 14.553 32.545 1.00 65.56 640 GLN A CA 1
ATOM 5023 C C . GLN A 1 640 ? -19.118 13.118 32.612 1.00 65.56 640 GLN A C 1
ATOM 5025 O O . GLN A 1 640 ? -19.466 12.604 33.675 1.00 65.56 640 GLN A O 1
ATOM 5030 N N . HIS A 1 641 ? -19.215 12.469 31.446 1.00 63.12 641 HIS A N 1
ATOM 5031 C CA . HIS A 1 641 ? -19.653 11.072 31.292 1.00 63.12 641 HIS A CA 1
ATOM 5032 C C . HIS A 1 641 ? -21.118 10.771 31.664 1.00 63.12 641 HIS A C 1
ATOM 5034 O O . HIS A 1 641 ? -21.416 9.753 32.290 1.00 63.12 641 HIS A O 1
ATOM 5040 N N . ILE A 1 642 ? -22.062 11.609 31.226 1.00 75.56 642 ILE A N 1
ATOM 5041 C CA . ILE A 1 642 ? -23.491 11.280 31.322 1.00 75.56 642 ILE A CA 1
ATOM 5042 C C . ILE A 1 642 ? -23.830 9.994 30.538 1.00 75.56 642 ILE A C 1
ATOM 5044 O O . ILE A 1 642 ? -23.359 9.789 29.418 1.00 75.56 642 ILE A O 1
ATOM 5048 N N . SER A 1 643 ? -24.630 9.099 31.127 1.00 78.56 643 SER A N 1
ATOM 5049 C CA . SER A 1 643 ? -25.007 7.830 30.490 1.00 78.56 643 SER A CA 1
ATOM 5050 C C . SER A 1 643 ? -26.123 8.021 29.460 1.00 78.56 643 SER A C 1
ATOM 5052 O O . SER A 1 643 ? -26.997 8.871 29.632 1.00 78.56 643 SER A O 1
ATOM 5054 N N . ALA A 1 644 ? -26.155 7.186 28.416 1.00 77.25 644 ALA A N 1
ATOM 5055 C CA . ALA A 1 644 ? -27.216 7.239 27.407 1.00 77.25 644 ALA A CA 1
ATOM 5056 C C . ALA A 1 644 ? -28.617 7.053 28.014 1.00 77.25 644 ALA A C 1
ATOM 5058 O O . ALA A 1 644 ? -29.564 7.718 27.605 1.00 77.25 644 ALA A O 1
ATOM 5059 N N . THR A 1 645 ? -28.736 6.206 29.039 1.00 80.19 645 THR A N 1
ATOM 5060 C CA . THR A 1 645 ? -29.981 6.007 29.790 1.00 80.19 645 THR A CA 1
ATOM 5061 C C . THR A 1 645 ? -30.424 7.285 30.502 1.00 80.19 645 THR A C 1
ATOM 5063 O O . THR A 1 645 ? -31.598 7.636 30.434 1.00 80.19 645 THR A O 1
ATOM 5066 N N . ALA A 1 646 ? -29.491 8.012 31.127 1.00 77.00 646 ALA A N 1
ATOM 5067 C CA . ALA A 1 646 ? -29.791 9.288 31.770 1.00 77.00 646 ALA A CA 1
ATOM 5068 C C . ALA A 1 646 ? -30.196 10.354 30.741 1.00 77.00 646 ALA A C 1
ATOM 5070 O O . ALA A 1 646 ? -31.158 11.075 30.971 1.00 77.00 646 ALA A O 1
ATOM 5071 N N . VAL A 1 647 ? -29.539 10.418 29.577 1.00 81.31 647 VAL A N 1
ATOM 5072 C CA . VAL A 1 647 ? -29.921 11.348 28.495 1.00 81.31 647 VAL A CA 1
ATOM 5073 C C . VAL A 1 647 ? -31.331 11.063 27.965 1.00 81.31 647 VAL A C 1
ATOM 5075 O O . VAL A 1 647 ? -32.105 11.996 27.744 1.00 81.31 647 VAL A O 1
ATOM 5078 N N . VAL A 1 648 ? -31.699 9.789 27.798 1.00 78.31 648 VAL A N 1
ATOM 5079 C CA . VAL A 1 648 ? -33.059 9.395 27.385 1.00 78.31 648 VAL A CA 1
ATOM 5080 C C . VAL A 1 648 ? -34.092 9.802 28.441 1.00 78.31 648 VAL A C 1
ATOM 5082 O O . VAL A 1 648 ? -35.144 10.323 28.086 1.00 78.31 648 VAL A O 1
ATOM 5085 N N . GLN A 1 649 ? -33.788 9.632 29.730 1.00 77.12 649 GLN A N 1
ATOM 5086 C CA . GLN A 1 649 ? -34.671 10.072 30.816 1.00 77.12 649 GLN A CA 1
ATOM 5087 C C . GLN A 1 649 ? -34.811 11.602 30.863 1.00 77.12 649 GLN A C 1
ATOM 5089 O O . GLN A 1 649 ? -35.923 12.102 30.996 1.00 77.12 649 GLN A O 1
ATOM 5094 N N . LEU A 1 650 ? -33.717 12.350 30.674 1.00 76.25 650 LEU A N 1
ATOM 5095 C CA . LEU A 1 650 ? -33.744 13.818 30.576 1.00 76.25 650 LEU A CA 1
ATOM 5096 C C . LEU A 1 650 ? -34.613 14.306 29.420 1.00 76.25 650 LEU A C 1
ATOM 5098 O O . LEU A 1 650 ? -35.330 15.288 29.553 1.00 76.25 650 LEU A O 1
ATOM 5102 N N . SER A 1 651 ? -34.568 13.591 28.299 1.00 69.50 651 SER A N 1
ATOM 5103 C CA . SER A 1 651 ? -35.340 13.912 27.098 1.00 69.50 651 SER A CA 1
ATOM 5104 C C . SER A 1 651 ? -36.858 13.778 27.301 1.00 69.50 651 SER A C 1
ATOM 5106 O O . SER A 1 651 ? -37.622 14.334 26.516 1.00 69.50 651 SER A O 1
ATOM 5108 N N . GLY A 1 652 ? -37.300 13.044 28.330 1.00 68.56 652 GLY A N 1
ATOM 5109 C CA . GLY A 1 652 ? -38.712 12.808 28.651 1.00 68.56 652 GLY A CA 1
ATOM 5110 C C . GLY A 1 652 ? -39.290 13.690 29.765 1.00 68.56 652 GLY A C 1
ATOM 5111 O O . GLY A 1 652 ? -40.491 13.612 30.014 1.00 68.56 652 GLY A O 1
ATOM 5112 N N . HIS A 1 653 ? -38.478 14.520 30.433 1.00 70.94 653 HIS A N 1
ATOM 5113 C CA . HIS A 1 653 ? -38.906 15.349 31.566 1.00 70.94 653 HIS A CA 1
ATOM 5114 C C . HIS A 1 653 ? -38.543 16.832 31.361 1.00 70.94 653 HIS A C 1
ATOM 5116 O O . HIS A 1 653 ? -37.430 17.134 30.932 1.00 70.94 653 HIS A O 1
ATOM 5122 N N . PRO A 1 654 ? -39.432 17.786 31.698 1.00 70.69 654 PRO A N 1
ATOM 5123 C CA . PRO A 1 654 ? -39.131 19.214 31.616 1.00 70.69 654 PRO A CA 1
ATOM 5124 C C . PRO A 1 654 ? -38.231 19.640 32.788 1.00 70.69 654 PRO A C 1
ATOM 5126 O O . PRO A 1 654 ? -38.717 20.060 33.835 1.00 70.69 654 PRO A O 1
ATOM 5129 N N . VAL A 1 655 ? -36.913 19.513 32.624 1.00 81.06 655 VAL A N 1
ATOM 5130 C CA . VAL A 1 655 ? -35.908 19.884 33.638 1.00 81.06 655 VAL A CA 1
ATOM 5131 C C . VAL A 1 655 ? -34.978 20.985 33.133 1.00 81.06 655 VAL A C 1
ATOM 5133 O O . VAL A 1 655 ? -34.639 21.029 31.950 1.00 81.06 655 VAL A O 1
ATOM 5136 N N . GLN A 1 656 ? -34.525 21.867 34.028 1.00 84.12 656 GLN A N 1
ATOM 5137 C CA . GLN A 1 656 ? -33.492 22.858 33.703 1.00 84.12 656 GLN A CA 1
ATOM 5138 C C . GLN A 1 656 ? -32.089 22.271 33.892 1.00 84.12 656 GLN A C 1
ATOM 5140 O O . GLN A 1 656 ? -31.821 21.586 34.877 1.00 84.12 656 GLN A O 1
ATOM 5145 N N . LEU A 1 657 ? -31.169 22.536 32.963 1.00 85.69 657 LEU A N 1
ATOM 5146 C CA . LEU A 1 657 ? -29.802 22.018 33.049 1.00 85.69 657 LEU A CA 1
ATOM 5147 C C . LEU A 1 657 ? -28.885 22.999 33.787 1.00 85.69 657 LEU A C 1
ATOM 5149 O O . LEU A 1 657 ? -28.858 24.193 33.503 1.00 85.69 657 LEU A O 1
ATOM 5153 N N . VAL A 1 658 ? -28.085 22.478 34.714 1.00 85.19 658 VAL A N 1
ATOM 5154 C CA . VAL A 1 658 ? -27.030 23.221 35.409 1.00 85.19 658 VAL A CA 1
ATOM 5155 C C . VAL A 1 658 ? -25.687 22.706 34.909 1.00 85.19 658 VAL A C 1
ATOM 5157 O O . VAL A 1 658 ? -25.339 21.545 35.121 1.00 85.19 658 VAL A O 1
ATOM 5160 N N . LEU A 1 659 ? -24.940 23.567 34.219 1.00 81.50 659 LEU A N 1
ATOM 5161 C CA . LEU A 1 659 ? -23.624 23.236 33.682 1.00 81.50 659 LEU A CA 1
ATOM 5162 C C . LEU A 1 659 ? -22.527 23.596 34.675 1.00 81.50 659 LEU A C 1
ATOM 5164 O O . LEU A 1 659 ? -22.646 24.539 35.457 1.00 81.50 659 LEU A O 1
ATOM 5168 N N . GLU A 1 660 ? -21.423 22.869 34.596 1.00 73.56 660 GLU A N 1
ATOM 5169 C CA . GLU A 1 660 ? -20.267 23.073 35.462 1.00 73.56 660 GLU A CA 1
ATOM 5170 C C . GLU A 1 660 ? -19.649 24.478 35.326 1.00 73.56 660 GLU A C 1
ATOM 5172 O O . GLU A 1 660 ? -19.278 25.099 36.319 1.00 73.56 660 GLU A O 1
ATOM 5177 N N . ASP A 1 661 ? -19.633 25.037 34.116 1.00 67.50 661 ASP A N 1
ATOM 5178 C CA . ASP A 1 661 ? -19.175 26.406 33.850 1.00 67.50 661 ASP A CA 1
ATOM 5179 C C . ASP A 1 661 ? -20.020 27.490 34.536 1.00 67.50 661 ASP A C 1
ATOM 5181 O O . ASP A 1 661 ? -19.484 28.542 34.894 1.00 67.50 661 ASP A O 1
ATOM 5185 N N . HIS A 1 662 ? -21.316 27.243 34.768 1.00 74.12 662 HIS A N 1
ATOM 5186 C CA . HIS A 1 662 ? -22.168 28.191 35.490 1.00 74.12 662 HIS A CA 1
ATOM 5187 C C . HIS A 1 662 ? -21.713 28.364 36.950 1.00 74.12 662 HIS A C 1
ATOM 5189 O O . HIS A 1 662 ? -21.922 29.419 37.541 1.00 74.12 662 HIS A O 1
ATOM 5195 N N . LEU A 1 663 ? -21.033 27.361 37.520 1.00 68.31 663 LEU A N 1
ATOM 5196 C CA . LEU A 1 663 ? -20.459 27.434 38.866 1.00 68.31 663 LEU A CA 1
ATOM 5197 C C . LEU A 1 663 ? -19.105 28.172 38.889 1.00 68.31 663 LEU A C 1
ATOM 5199 O O . LEU A 1 663 ? -18.822 28.881 39.858 1.00 68.31 663 LEU A O 1
ATOM 5203 N N . LYS A 1 664 ? -18.290 28.055 37.825 1.00 61.78 664 LYS A N 1
ATOM 5204 C CA . LYS A 1 664 ? -16.947 28.673 37.728 1.00 61.78 664 LYS A CA 1
ATOM 5205 C C . LYS A 1 664 ? -16.982 30.196 37.615 1.00 61.78 664 LYS A C 1
ATOM 5207 O O . LYS A 1 664 ? -16.135 30.875 38.188 1.00 61.78 664 LYS A O 1
ATOM 5212 N N . ALA A 1 665 ? -17.952 30.737 36.876 1.00 54.25 665 ALA A N 1
ATOM 5213 C CA . ALA A 1 665 ? -18.002 32.156 36.511 1.00 54.25 665 ALA A CA 1
ATOM 5214 C C . ALA A 1 665 ? -18.135 33.126 37.706 1.00 54.25 665 ALA A C 1
ATOM 5216 O O . ALA A 1 665 ? -17.945 34.327 37.533 1.00 54.25 665 ALA A O 1
ATOM 5217 N N . GLN A 1 666 ? -18.432 32.623 38.909 1.00 53.06 666 GLN A N 1
ATOM 5218 C CA . GLN A 1 666 ? -18.641 33.436 40.109 1.00 53.06 666 GLN A CA 1
ATOM 5219 C C . GLN A 1 666 ? -17.589 33.258 41.223 1.00 53.06 666 GLN A C 1
ATOM 5221 O O . GLN A 1 666 ? -17.667 33.991 42.200 1.00 53.06 666 GLN A O 1
ATOM 5226 N N . THR A 1 667 ? -16.632 32.319 41.138 1.00 47.75 667 THR A N 1
ATOM 5227 C CA . THR A 1 667 ? -15.808 31.924 42.314 1.00 47.75 667 THR A CA 1
ATOM 5228 C C . THR A 1 667 ? -14.287 32.106 42.209 1.00 47.75 667 THR A C 1
ATOM 5230 O O . THR A 1 667 ? -13.624 31.978 43.231 1.00 47.75 667 THR A O 1
ATOM 5233 N N . TRP A 1 668 ? -13.703 32.445 41.050 1.00 44.09 668 TRP A N 1
ATOM 5234 C CA . TRP A 1 668 ? -12.233 32.367 40.871 1.00 44.09 668 TRP A CA 1
ATOM 5235 C C . TRP A 1 668 ? -11.515 33.617 40.345 1.00 44.09 668 TRP A C 1
ATOM 5237 O O . TRP A 1 668 ? -10.418 33.513 39.806 1.00 44.09 668 TRP A O 1
ATOM 5247 N N . LYS A 1 669 ? -12.089 34.814 40.489 1.00 35.78 669 LYS A N 1
ATOM 5248 C CA . LYS A 1 669 ? -11.486 36.026 39.908 1.00 35.78 669 LYS A CA 1
ATOM 5249 C C . LYS A 1 669 ? -10.370 36.709 40.715 1.00 35.78 669 LYS A C 1
ATOM 5251 O O . LYS A 1 669 ? -9.789 37.631 40.159 1.00 35.78 669 LYS A O 1
ATOM 5256 N N . GLU A 1 670 ? -10.036 36.303 41.946 1.00 34.25 670 GLU A N 1
ATOM 5257 C CA . GLU A 1 670 ? -9.245 37.197 42.824 1.00 34.25 670 GLU A CA 1
ATOM 5258 C C . GLU A 1 670 ? -7.948 36.687 43.472 1.00 34.25 670 GLU A C 1
ATOM 5260 O O . GLU A 1 670 ? -7.290 37.488 44.121 1.00 34.25 670 GLU A O 1
ATOM 5265 N N . GLU A 1 671 ? -7.449 35.469 43.243 1.00 36.41 671 GLU A N 1
ATOM 5266 C CA . GLU A 1 671 ? -6.126 35.098 43.788 1.00 36.41 671 GLU A CA 1
ATOM 5267 C C . GLU A 1 671 ? -5.339 34.204 42.819 1.00 36.41 671 GLU A C 1
ATOM 5269 O O . GLU A 1 671 ? -5.704 33.053 42.590 1.00 36.41 671 GLU A O 1
ATOM 5274 N N . ALA A 1 672 ? -4.237 34.720 42.259 1.00 35.19 672 ALA A N 1
ATOM 5275 C CA . ALA A 1 672 ? -3.213 33.946 41.547 1.00 35.19 672 ALA A CA 1
ATOM 5276 C C . ALA A 1 672 ? -1.896 33.972 42.359 1.00 35.19 672 ALA A C 1
ATOM 5278 O O . ALA A 1 672 ? -1.028 34.797 42.083 1.00 35.19 672 ALA A O 1
ATOM 5279 N N . PRO A 1 673 ? -1.721 33.113 43.383 1.00 38.44 673 PRO A N 1
ATOM 5280 C CA . PRO A 1 673 ? -0.653 33.255 44.383 1.00 38.44 673 PRO A CA 1
ATOM 5281 C C . PRO A 1 673 ? 0.719 32.667 44.003 1.00 38.44 673 PRO A C 1
ATOM 5283 O O . PRO A 1 673 ? 1.560 32.512 44.883 1.00 38.44 673 PRO A O 1
ATOM 5286 N N . PHE A 1 674 ? 0.956 32.232 42.761 1.00 44.41 674 PHE A N 1
ATOM 5287 C CA . PHE A 1 674 ? 1.917 31.137 42.543 1.00 44.41 674 PHE A CA 1
ATOM 5288 C C . PHE A 1 674 ? 3.107 31.372 41.597 1.00 44.41 674 PHE A C 1
ATOM 5290 O O . PHE A 1 674 ? 3.909 30.452 41.424 1.00 44.41 674 PHE A O 1
ATOM 5297 N N . LEU A 1 675 ? 3.280 32.561 41.018 1.00 46.66 675 LEU A N 1
ATOM 5298 C CA . LEU A 1 675 ? 4.467 32.860 40.207 1.00 46.66 675 LEU A CA 1
ATOM 5299 C C . LEU A 1 675 ? 5.600 33.374 41.104 1.00 46.66 675 LEU A C 1
ATOM 5301 O O . LEU A 1 675 ? 5.485 34.446 41.691 1.00 46.66 675 LEU A O 1
ATOM 5305 N N . MET A 1 676 ? 6.699 32.619 41.208 1.00 53.00 676 MET A N 1
ATOM 5306 C CA . MET A 1 676 ? 7.941 33.162 41.773 1.00 53.00 676 MET A CA 1
ATOM 5307 C C . MET A 1 676 ? 8.539 34.206 40.822 1.00 53.00 676 MET A C 1
ATOM 5309 O O . MET A 1 676 ? 8.626 33.950 39.620 1.00 53.00 676 MET A O 1
ATOM 5313 N N . GLU A 1 677 ? 8.989 35.349 41.356 1.00 53.44 677 GLU A N 1
ATOM 5314 C CA . GLU A 1 677 ? 9.786 36.329 40.605 1.00 53.44 677 GLU A CA 1
ATOM 5315 C C . GLU A 1 677 ? 11.093 35.697 40.080 1.00 53.44 677 GLU A C 1
ATOM 5317 O O . GLU A 1 677 ? 11.587 34.700 40.615 1.00 53.44 677 GLU A O 1
ATOM 5322 N N . GLU A 1 678 ? 11.671 36.282 39.025 1.00 46.28 678 GLU A N 1
ATOM 5323 C CA . GLU A 1 678 ? 12.805 35.770 38.227 1.00 46.28 678 GLU A CA 1
ATOM 5324 C C . GLU A 1 678 ? 14.111 35.450 39.010 1.00 46.28 678 GLU A C 1
ATOM 5326 O O . GLU A 1 678 ? 15.074 34.954 38.427 1.00 46.28 678 GLU A O 1
ATOM 5331 N N . GLY A 1 679 ? 14.152 35.638 40.335 1.00 46.34 679 GLY A N 1
ATOM 5332 C CA . GLY A 1 679 ? 15.290 35.360 41.227 1.00 46.34 679 GLY A CA 1
ATOM 5333 C C . GLY A 1 679 ? 15.512 33.893 41.647 1.00 46.34 679 GLY A C 1
ATOM 5334 O O . GLY A 1 679 ? 16.460 33.605 42.372 1.00 46.34 679 GLY A O 1
ATOM 5335 N N . GLY A 1 680 ? 14.694 32.934 41.199 1.00 61.03 680 GLY A N 1
ATOM 5336 C CA . GLY A 1 680 ? 14.765 31.515 41.605 1.00 61.03 680 GLY A CA 1
ATOM 5337 C C . GLY A 1 680 ? 15.884 30.658 40.978 1.00 61.03 680 GLY A C 1
ATOM 5338 O O . GLY A 1 680 ? 15.715 29.441 40.867 1.00 61.03 680 GLY A O 1
ATOM 5339 N N . GLN A 1 681 ? 17.002 31.241 40.524 1.00 65.00 681 GLN A N 1
ATOM 5340 C CA . GLN A 1 681 ? 18.044 30.519 39.764 1.00 65.00 681 GLN A CA 1
ATOM 5341 C C . GLN A 1 681 ? 18.663 29.338 40.528 1.00 65.00 681 GLN A C 1
ATOM 5343 O O . GLN A 1 681 ? 18.958 28.301 39.931 1.00 65.00 681 GLN A O 1
ATOM 5348 N N . GLU A 1 682 ? 18.824 29.461 41.846 1.00 73.00 682 GLU A N 1
ATOM 5349 C CA . GLU A 1 682 ? 19.380 28.387 42.671 1.00 73.00 682 GLU A CA 1
ATOM 5350 C C . GLU A 1 682 ? 18.437 27.177 42.736 1.00 73.00 682 GLU A C 1
ATOM 5352 O O . GLU A 1 682 ? 18.875 26.041 42.549 1.00 73.00 682 GLU A O 1
ATOM 5357 N N . LEU A 1 683 ? 17.129 27.417 42.880 1.00 77.00 683 LEU A N 1
ATOM 5358 C CA . LEU A 1 683 ? 16.117 26.362 42.861 1.00 77.00 683 LEU A CA 1
ATOM 5359 C C . LEU A 1 683 ? 16.041 25.684 41.488 1.00 77.00 683 LEU A C 1
ATOM 5361 O O . LEU A 1 683 ? 16.030 24.457 41.406 1.00 77.00 683 LEU A O 1
ATOM 5365 N N . VAL A 1 684 ? 16.038 26.466 40.402 1.00 80.88 684 VAL A N 1
ATOM 5366 C CA . VAL A 1 684 ? 16.049 25.931 39.030 1.00 80.88 684 VAL A CA 1
ATOM 5367 C C . VAL A 1 684 ? 17.290 25.070 38.796 1.00 80.88 684 VAL A C 1
ATOM 5369 O O . VAL A 1 684 ? 17.167 23.972 38.256 1.00 80.88 684 VAL A O 1
ATOM 5372 N N . SER A 1 685 ? 18.468 25.515 39.239 1.00 81.31 685 SER A N 1
ATOM 5373 C CA . SER A 1 685 ? 19.723 24.762 39.115 1.00 81.31 685 SER A CA 1
ATOM 5374 C C . SER A 1 685 ? 19.690 23.452 39.910 1.00 81.31 685 SER A C 1
ATOM 5376 O O . SER A 1 685 ? 20.045 22.392 39.385 1.00 81.31 685 SER A O 1
ATOM 5378 N N . GLN A 1 686 ? 19.185 23.489 41.149 1.00 82.50 686 GLN A N 1
ATOM 5379 C CA . GLN A 1 686 ? 19.008 22.297 41.981 1.00 82.50 686 GLN A CA 1
ATOM 5380 C C . GLN A 1 686 ? 18.044 21.294 41.332 1.00 82.50 686 GLN A C 1
ATOM 5382 O O . GLN A 1 686 ? 18.394 20.124 41.167 1.00 82.50 686 GLN A O 1
ATOM 5387 N N . VAL A 1 687 ? 16.865 21.745 40.893 1.00 84.31 687 VAL A N 1
ATOM 5388 C CA . VAL A 1 687 ? 15.867 20.893 40.227 1.00 84.31 687 VAL A CA 1
ATOM 5389 C C . VAL A 1 687 ? 16.403 20.339 38.907 1.00 84.31 687 VAL A C 1
ATOM 5391 O O . VAL A 1 687 ? 16.243 19.151 38.640 1.00 84.31 687 VAL A O 1
ATOM 5394 N N . THR A 1 688 ? 17.095 21.149 38.108 1.00 85.69 688 THR A N 1
ATOM 5395 C CA . THR A 1 688 ? 17.693 20.715 36.833 1.00 85.69 688 THR A CA 1
ATOM 5396 C C . THR A 1 688 ? 18.763 19.644 37.059 1.00 85.69 688 THR A C 1
ATOM 5398 O O . THR A 1 688 ? 18.812 18.653 36.328 1.00 85.69 688 THR A O 1
ATOM 5401 N N . ARG A 1 689 ? 19.575 19.764 38.120 1.00 84.75 689 ARG A N 1
ATOM 5402 C CA . ARG A 1 689 ? 20.545 18.729 38.517 1.00 84.75 689 ARG A CA 1
ATOM 5403 C C . ARG A 1 689 ? 19.852 17.431 38.938 1.00 84.75 689 ARG A C 1
ATOM 5405 O O . ARG A 1 689 ? 20.286 16.352 38.536 1.00 84.75 689 ARG A O 1
ATOM 5412 N N . LEU A 1 690 ? 18.766 17.526 39.706 1.00 86.25 690 LEU A N 1
ATOM 5413 C CA . LEU A 1 690 ? 17.977 16.362 40.123 1.00 86.25 690 LEU A CA 1
ATOM 5414 C C . LEU A 1 690 ? 17.271 15.691 38.935 1.00 86.25 690 LEU A C 1
ATOM 5416 O O . LEU A 1 690 ? 17.282 14.469 38.851 1.00 86.25 690 LEU A O 1
ATOM 5420 N N . LEU A 1 691 ? 16.740 16.466 37.984 1.00 84.06 691 LEU A N 1
ATOM 5421 C CA . LEU A 1 691 ? 16.116 15.973 36.748 1.00 84.06 691 LEU A CA 1
ATOM 5422 C C . LEU A 1 691 ? 17.113 15.205 35.861 1.00 84.06 691 LEU A C 1
ATOM 5424 O O . LEU A 1 691 ? 16.744 14.237 35.201 1.00 84.06 691 LEU A O 1
ATOM 5428 N N . LYS A 1 692 ? 18.384 15.626 35.856 1.00 80.12 692 LYS A N 1
ATOM 5429 C CA . LYS A 1 692 ? 19.479 14.966 35.126 1.00 80.12 692 LYS A CA 1
ATOM 5430 C C . LYS A 1 692 ? 20.050 13.734 35.841 1.00 80.12 692 LYS A C 1
ATOM 5432 O O . LYS A 1 692 ? 20.853 13.027 35.236 1.00 80.12 692 LYS A O 1
ATOM 5437 N N . THR A 1 693 ? 19.679 13.494 37.098 1.00 82.06 693 THR A N 1
ATOM 5438 C CA . THR A 1 693 ? 20.204 12.388 37.909 1.00 82.06 693 THR A CA 1
ATOM 5439 C C . THR A 1 693 ? 19.179 11.261 37.991 1.00 82.06 693 THR A C 1
ATOM 5441 O O . THR A 1 693 ? 18.063 11.459 38.478 1.00 82.06 693 THR A O 1
ATOM 5444 N N . ASP A 1 694 ? 19.562 10.059 37.566 1.00 74.31 694 ASP A N 1
ATOM 5445 C CA . ASP A 1 694 ? 18.648 8.917 37.551 1.00 74.31 694 ASP A CA 1
ATOM 5446 C C . ASP A 1 694 ? 18.117 8.596 38.958 1.00 74.31 694 ASP A C 1
ATOM 5448 O O . ASP A 1 694 ? 18.839 8.620 39.958 1.00 74.31 694 ASP A O 1
ATOM 5452 N N . GLY A 1 695 ? 16.810 8.337 39.052 1.00 76.62 695 GLY A N 1
ATOM 5453 C CA . GLY A 1 695 ? 16.137 8.002 40.312 1.00 76.62 695 GLY A CA 1
ATOM 5454 C C . GLY A 1 695 ? 15.906 9.170 41.283 1.00 76.62 695 GLY A C 1
ATOM 5455 O O . GLY A 1 695 ? 15.352 8.952 42.360 1.00 76.62 695 GLY A O 1
ATOM 5456 N N . LYS A 1 696 ? 16.278 10.412 40.937 1.00 84.62 696 LYS A N 1
ATOM 5457 C CA . LYS A 1 696 ? 16.088 11.601 41.799 1.00 84.62 696 LYS A CA 1
ATOM 5458 C C . LYS A 1 696 ? 14.876 12.467 41.439 1.00 84.62 696 LYS A C 1
ATOM 5460 O O . LYS A 1 696 ? 14.637 13.487 42.081 1.00 84.62 696 LYS A O 1
ATOM 5465 N N . LEU A 1 697 ? 14.066 12.037 40.476 1.00 84.56 697 LEU A N 1
ATOM 5466 C CA . LEU A 1 697 ? 12.888 12.773 40.020 1.00 84.56 697 LEU A CA 1
ATOM 5467 C C . LEU A 1 697 ? 11.798 12.991 41.094 1.00 84.56 697 LEU A C 1
ATOM 5469 O O . LEU A 1 697 ? 11.274 14.101 41.159 1.00 84.56 697 LEU A O 1
ATOM 5473 N N . PRO A 1 698 ? 11.491 12.029 41.992 1.00 85.12 698 PRO A N 1
ATOM 5474 C CA . PRO A 1 698 ? 10.561 12.282 43.099 1.00 85.12 698 PRO A CA 1
ATOM 5475 C C . PRO A 1 698 ? 11.049 13.388 44.046 1.00 85.12 698 PRO A C 1
ATOM 5477 O O . PRO A 1 698 ? 10.265 14.214 44.501 1.00 85.12 698 PRO A O 1
ATOM 5480 N N . LEU A 1 699 ? 12.364 13.459 44.292 1.00 84.00 699 LEU A N 1
ATOM 5481 C CA . LEU A 1 699 ? 12.959 14.529 45.096 1.00 84.00 699 LEU A CA 1
ATOM 5482 C C . LEU A 1 699 ? 12.845 15.886 44.381 1.00 84.00 699 LEU A C 1
ATOM 5484 O O . LEU A 1 699 ? 12.583 16.894 45.027 1.00 84.00 699 LEU A O 1
ATOM 5488 N N . ALA A 1 700 ? 12.978 15.913 43.051 1.00 84.06 700 ALA A N 1
ATOM 5489 C CA . ALA A 1 700 ? 12.760 17.123 42.259 1.00 84.06 700 ALA A CA 1
ATOM 5490 C C . ALA A 1 700 ? 11.312 17.639 42.378 1.00 84.06 700 ALA A C 1
ATOM 5492 O O . ALA A 1 700 ? 11.110 18.836 42.580 1.00 84.06 700 ALA A O 1
ATOM 5493 N N . LEU A 1 701 ? 10.309 16.751 42.320 1.00 85.12 701 LEU A N 1
ATOM 5494 C CA . LEU A 1 701 ? 8.895 17.117 42.498 1.00 85.12 701 LEU A CA 1
ATOM 5495 C C . LEU A 1 701 ? 8.598 17.622 43.920 1.00 85.12 701 LEU A C 1
ATOM 5497 O O . LEU A 1 701 ? 7.887 18.616 44.075 1.00 85.12 701 LEU A O 1
ATOM 5501 N N . GLN A 1 702 ? 9.207 17.020 44.949 1.00 81.50 702 GLN A N 1
ATOM 5502 C CA . GLN A 1 702 ? 9.106 17.504 46.332 1.00 81.50 702 GLN A CA 1
ATOM 5503 C C . GLN A 1 702 ? 9.675 18.917 46.495 1.00 81.50 702 GLN A C 1
ATOM 5505 O O . GLN A 1 702 ? 9.030 19.771 47.104 1.00 81.50 702 GLN A O 1
ATOM 5510 N N . VAL A 1 703 ? 10.841 19.188 45.906 1.00 78.88 703 VAL A N 1
ATOM 5511 C CA . VAL A 1 703 ? 11.472 20.515 45.934 1.00 78.88 703 VAL A CA 1
ATOM 5512 C C . VAL A 1 703 ? 10.581 21.564 45.251 1.00 78.88 703 VAL A C 1
ATOM 5514 O O . VAL A 1 703 ? 10.360 22.635 45.813 1.00 78.88 703 VAL A O 1
ATOM 5517 N N . ILE A 1 704 ? 9.980 21.240 44.098 1.00 80.12 704 ILE A N 1
ATOM 5518 C CA . ILE A 1 704 ? 9.027 22.132 43.407 1.00 80.12 704 ILE A CA 1
ATOM 5519 C C . ILE A 1 704 ? 7.767 22.372 44.259 1.00 80.12 704 ILE A C 1
ATOM 5521 O O . ILE A 1 704 ? 7.258 23.491 44.324 1.00 80.12 704 ILE A O 1
ATOM 5525 N N . SER A 1 705 ? 7.269 21.339 44.947 1.00 77.12 705 SER A N 1
ATOM 5526 C CA . SER A 1 705 ? 6.045 21.429 45.755 1.00 77.12 705 SER A CA 1
ATOM 5527 C C . SER A 1 705 ? 6.141 22.441 46.908 1.00 77.12 705 SER A C 1
ATOM 5529 O O . SER A 1 705 ? 5.135 23.084 47.226 1.00 77.12 705 SER A O 1
ATOM 5531 N N . GLY A 1 706 ? 7.337 22.597 47.493 1.00 66.19 706 GLY A N 1
ATOM 5532 C CA . GLY A 1 706 ? 7.622 23.514 48.600 1.00 66.19 706 GLY A CA 1
ATOM 5533 C C . GLY A 1 706 ? 8.158 24.884 48.176 1.00 66.19 706 GLY A C 1
ATOM 5534 O O . GLY A 1 706 ? 8.066 25.820 48.963 1.00 66.19 706 GLY A O 1
ATOM 5535 N N . GLY A 1 707 ? 8.699 25.010 46.958 1.00 61.16 707 GLY A N 1
ATOM 5536 C CA . GLY A 1 707 ? 9.342 26.236 46.473 1.00 61.16 707 GLY A CA 1
ATOM 5537 C C . GLY A 1 707 ? 8.470 27.143 45.600 1.00 61.16 707 GLY A C 1
ATOM 5538 O O . GLY A 1 707 ? 8.727 28.334 45.565 1.00 61.16 707 GLY A O 1
ATOM 5539 N N . GLY A 1 708 ? 7.442 26.629 44.913 1.00 66.81 708 GLY A N 1
ATOM 5540 C CA . GLY A 1 708 ? 6.720 27.371 43.862 1.00 66.81 708 GLY A CA 1
ATOM 5541 C C . GLY A 1 708 ? 7.276 27.084 42.460 1.00 66.81 708 GLY A C 1
ATOM 5542 O O . GLY A 1 708 ? 8.214 26.298 42.315 1.00 66.81 708 GLY A O 1
ATOM 5543 N N . ALA A 1 709 ? 6.710 27.693 41.410 1.00 67.44 709 ALA A N 1
ATOM 5544 C CA . ALA A 1 709 ? 7.122 27.427 40.028 1.00 67.44 709 ALA A CA 1
ATOM 5545 C C . ALA A 1 709 ? 7.312 28.712 39.207 1.00 67.44 709 ALA A C 1
ATOM 5547 O O . ALA A 1 709 ? 6.538 29.660 39.306 1.00 67.44 709 ALA A O 1
ATOM 5548 N N . ASN A 1 710 ? 8.349 28.720 38.370 1.00 77.62 710 ASN A N 1
ATOM 5549 C CA . ASN A 1 710 ? 8.573 29.712 37.319 1.00 77.62 710 ASN A CA 1
ATOM 5550 C C . ASN A 1 710 ? 8.457 29.039 35.938 1.00 77.62 710 ASN A C 1
ATOM 5552 O O . ASN A 1 710 ? 8.237 27.830 35.851 1.00 77.62 710 ASN A O 1
ATOM 5556 N N . ARG A 1 711 ? 8.653 29.798 34.854 1.00 81.81 711 ARG A N 1
ATOM 5557 C CA . ARG A 1 711 ? 8.522 29.314 33.465 1.00 81.81 711 ARG A CA 1
ATOM 5558 C C . ARG A 1 711 ? 9.277 28.000 33.187 1.00 81.81 711 ARG A C 1
ATOM 5560 O O . ARG A 1 711 ? 8.728 27.089 32.570 1.00 81.81 711 ARG A O 1
ATOM 5567 N N . VAL A 1 712 ? 10.505 27.857 33.692 1.00 84.38 712 VAL A N 1
ATOM 5568 C CA . VAL A 1 712 ? 11.335 26.646 33.520 1.00 84.38 712 VAL A CA 1
ATOM 5569 C C . VAL A 1 712 ? 10.750 25.454 34.285 1.00 84.38 712 VAL A C 1
ATOM 5571 O O . VAL A 1 712 ? 10.599 24.368 33.729 1.00 84.38 712 VAL A O 1
ATOM 5574 N N . LEU A 1 713 ? 10.347 25.653 35.543 1.00 87.19 713 LEU A N 1
ATOM 5575 C CA . LEU A 1 713 ? 9.760 24.589 36.366 1.00 87.19 713 LEU A CA 1
ATOM 5576 C C . LEU A 1 713 ? 8.376 24.156 35.861 1.00 87.19 713 LEU A C 1
ATOM 5578 O O . LEU A 1 713 ? 8.082 22.962 35.850 1.00 87.19 713 LEU A O 1
ATOM 5582 N N . ILE A 1 714 ? 7.552 25.094 35.380 1.00 86.75 714 ILE A N 1
ATOM 5583 C CA . ILE A 1 714 ? 6.268 24.793 34.722 1.00 86.75 714 ILE A CA 1
ATOM 5584 C C . ILE A 1 714 ? 6.507 23.936 33.472 1.00 86.75 714 ILE A C 1
ATOM 5586 O O . ILE A 1 714 ? 5.772 22.978 33.238 1.00 86.75 714 ILE A O 1
ATOM 5590 N N . SER A 1 715 ? 7.580 24.209 32.724 1.00 90.06 715 SER A N 1
ATOM 5591 C CA . SER A 1 715 ? 7.976 23.420 31.549 1.00 90.06 715 SER A CA 1
ATOM 5592 C C . SER A 1 715 ? 8.386 21.996 31.908 1.00 90.06 715 SER A C 1
ATOM 5594 O O . SER A 1 715 ? 7.967 21.051 31.237 1.00 90.06 715 SER A O 1
ATOM 5596 N N . TYR A 1 716 ? 9.128 21.815 33.004 1.00 91.50 716 TYR A N 1
ATOM 5597 C CA . TYR A 1 716 ? 9.444 20.485 33.529 1.00 91.50 716 TYR A CA 1
ATOM 5598 C C . TYR A 1 716 ? 8.184 19.736 33.965 1.00 91.50 716 TYR A C 1
ATOM 5600 O O . TYR A 1 716 ? 7.996 18.584 33.581 1.00 91.50 716 TYR A O 1
ATOM 5608 N N . LEU A 1 717 ? 7.295 20.385 34.721 1.00 90.50 717 LEU A N 1
ATOM 5609 C CA . LEU A 1 717 ? 6.044 19.780 35.181 1.00 90.50 717 LEU A CA 1
ATOM 5610 C C . LEU A 1 717 ? 5.133 19.383 34.016 1.00 90.50 717 LEU A C 1
ATOM 5612 O O . LEU A 1 717 ? 4.593 18.278 34.032 1.00 90.50 717 LEU A O 1
ATOM 5616 N N . ALA A 1 718 ? 5.003 20.236 32.996 1.00 90.00 718 ALA A N 1
ATOM 5617 C CA . ALA A 1 718 ? 4.239 19.938 31.788 1.00 90.00 718 ALA A CA 1
ATOM 5618 C C . ALA A 1 718 ? 4.819 18.715 31.062 1.00 90.00 718 ALA A C 1
ATOM 5620 O O . ALA A 1 718 ? 4.111 17.745 30.813 1.00 90.00 718 ALA A O 1
ATOM 5621 N N . ALA A 1 719 ? 6.125 18.696 30.795 1.00 89.44 719 ALA A N 1
ATOM 5622 C CA . ALA A 1 719 ? 6.766 17.569 30.122 1.00 89.44 719 ALA A CA 1
ATOM 5623 C C . ALA A 1 719 ? 6.660 16.252 30.918 1.00 89.44 719 ALA A C 1
ATOM 5625 O O . ALA A 1 719 ? 6.371 15.197 30.351 1.00 89.44 719 ALA A O 1
ATOM 5626 N N . LEU A 1 720 ? 6.848 16.292 32.240 1.00 89.50 720 LEU A N 1
ATOM 5627 C CA . LEU A 1 720 ? 6.738 15.114 33.107 1.00 89.50 720 LEU A CA 1
ATOM 5628 C C . LEU A 1 720 ? 5.298 14.607 33.220 1.00 89.50 720 LEU A C 1
ATOM 5630 O O . LEU A 1 720 ? 5.070 13.400 33.166 1.00 89.50 720 LEU A O 1
ATOM 5634 N N . HIS A 1 721 ? 4.326 15.515 33.330 1.00 89.12 721 HIS A N 1
ATOM 5635 C CA . HIS A 1 721 ? 2.905 15.176 33.303 1.00 89.12 721 HIS A CA 1
ATOM 5636 C C . HIS A 1 721 ? 2.554 14.396 32.028 1.00 89.12 721 HIS A C 1
ATOM 5638 O O . HIS A 1 721 ? 1.823 13.405 32.092 1.00 89.12 721 HIS A O 1
ATOM 5644 N N . LEU A 1 722 ? 3.070 14.849 30.888 1.00 86.31 722 LEU A N 1
ATOM 5645 C CA . LEU A 1 722 ? 2.656 14.382 29.574 1.00 86.31 722 LEU A CA 1
ATOM 5646 C C . LEU A 1 722 ? 3.426 13.131 29.114 1.00 86.31 722 LEU A C 1
ATOM 5648 O O . LEU A 1 722 ? 2.834 12.193 28.580 1.00 86.31 722 LEU A O 1
ATOM 5652 N N . PHE A 1 723 ? 4.738 13.065 29.350 1.00 83.94 723 PHE A N 1
ATOM 5653 C CA . PHE A 1 723 ? 5.597 12.046 28.733 1.00 83.94 723 PHE A CA 1
ATOM 5654 C C . PHE A 1 723 ? 6.193 11.019 29.706 1.00 83.94 723 PHE A C 1
ATOM 5656 O O . PHE A 1 723 ? 6.771 10.031 29.246 1.00 83.94 723 PHE A O 1
ATOM 5663 N N . HIS A 1 724 ? 6.081 11.197 31.029 1.00 85.88 724 HIS A N 1
ATOM 5664 C CA . HIS A 1 724 ? 6.784 10.326 31.979 1.00 85.88 724 HIS A CA 1
ATOM 5665 C C . HIS A 1 724 ? 6.169 8.923 32.038 1.00 85.88 724 HIS A C 1
ATOM 5667 O O . HIS A 1 724 ? 4.954 8.786 32.125 1.00 85.88 724 HIS A O 1
ATOM 5673 N N . ARG A 1 725 ? 6.990 7.860 32.004 1.00 81.31 725 ARG A N 1
ATOM 5674 C CA . ARG A 1 725 ? 6.519 6.452 31.963 1.00 81.31 725 ARG A CA 1
ATOM 5675 C C . ARG A 1 725 ? 5.911 5.937 33.273 1.00 81.31 725 ARG A C 1
ATOM 5677 O O . ARG A 1 725 ? 5.054 5.065 33.243 1.00 81.31 725 ARG A O 1
ATOM 5684 N N . ASN A 1 726 ? 6.372 6.443 34.413 1.00 84.56 726 ASN A N 1
ATOM 5685 C CA . ASN A 1 726 ? 5.823 6.092 35.724 1.00 84.56 726 ASN A CA 1
ATOM 5686 C C . ASN A 1 726 ? 4.577 6.941 36.011 1.00 84.56 726 ASN A C 1
ATOM 5688 O O . ASN A 1 726 ? 4.698 8.162 36.136 1.00 84.56 726 ASN A O 1
ATOM 5692 N N . ASP A 1 727 ? 3.420 6.291 36.138 1.00 81.56 727 ASP A N 1
ATOM 5693 C CA . ASP A 1 727 ? 2.125 6.952 36.328 1.00 81.56 727 ASP A CA 1
ATOM 5694 C C . ASP A 1 727 ? 2.012 7.675 37.680 1.00 81.56 727 ASP A C 1
ATOM 5696 O O . ASP A 1 727 ? 1.322 8.688 37.773 1.00 81.56 727 ASP A O 1
ATOM 5700 N N . THR A 1 728 ? 2.732 7.231 38.717 1.00 84.75 728 THR A N 1
ATOM 5701 C CA . THR A 1 728 ? 2.800 7.935 40.008 1.00 84.75 728 THR A CA 1
ATOM 5702 C C . THR A 1 728 ? 3.476 9.293 39.843 1.00 84.75 728 THR A C 1
ATOM 5704 O O . THR A 1 728 ? 2.922 10.311 40.245 1.00 84.75 728 THR A O 1
ATOM 5707 N N . ILE A 1 729 ? 4.629 9.316 39.170 1.00 85.62 729 ILE A N 1
ATOM 5708 C CA . ILE A 1 729 ? 5.384 10.546 38.892 1.00 85.62 729 ILE A CA 1
ATOM 5709 C C . ILE A 1 729 ? 4.598 11.455 37.939 1.00 85.62 729 ILE A C 1
ATOM 5711 O O . ILE A 1 729 ? 4.521 12.659 38.167 1.00 85.62 729 ILE A O 1
ATOM 5715 N N . ALA A 1 730 ? 3.976 10.894 36.897 1.00 85.69 730 ALA A N 1
ATOM 5716 C CA . ALA A 1 730 ? 3.154 11.659 35.961 1.00 85.69 730 ALA A CA 1
ATOM 5717 C C . ALA A 1 730 ? 1.923 12.273 36.651 1.00 85.69 730 ALA A C 1
ATOM 5719 O O . ALA A 1 730 ? 1.574 13.421 36.384 1.00 85.69 730 ALA A O 1
ATOM 5720 N N . SER A 1 731 ? 1.281 11.539 37.566 1.00 84.00 731 SER A N 1
ATOM 5721 C CA . SER A 1 731 ? 0.137 12.025 38.343 1.00 84.00 731 SER A CA 1
ATOM 5722 C C . SER A 1 731 ? 0.537 13.101 39.354 1.00 84.00 731 SER A C 1
ATOM 5724 O O . SER A 1 731 ? -0.185 14.084 39.518 1.00 84.00 731 SER A O 1
ATOM 5726 N N . GLU A 1 732 ? 1.680 12.946 40.022 1.00 87.69 732 GLU A N 1
ATOM 5727 C CA . GLU A 1 732 ? 2.217 13.954 40.942 1.00 87.69 732 GLU A CA 1
ATOM 5728 C C . GLU A 1 732 ? 2.607 15.234 40.186 1.00 87.69 732 GLU A C 1
ATOM 5730 O O . GLU A 1 732 ? 2.174 16.330 40.552 1.00 87.69 732 GLU A O 1
ATOM 5735 N N . ALA A 1 733 ? 3.308 15.093 39.056 1.00 88.44 733 ALA A N 1
ATOM 5736 C CA . ALA A 1 733 ? 3.623 16.197 38.155 1.00 88.44 733 ALA A CA 1
ATOM 5737 C C . ALA A 1 733 ? 2.357 16.871 37.606 1.00 88.44 733 ALA A C 1
ATOM 5739 O O . ALA A 1 733 ? 2.311 18.094 37.559 1.00 88.44 733 ALA A O 1
ATOM 5740 N N . LYS A 1 734 ? 1.301 16.113 37.268 1.00 87.12 734 LYS A N 1
ATOM 5741 C CA . LYS A 1 734 ? -0.008 16.651 36.850 1.00 87.12 734 LYS A CA 1
ATOM 5742 C C . LYS A 1 734 ? -0.670 17.481 37.945 1.00 87.12 734 LYS A C 1
ATOM 5744 O O . LYS A 1 734 ? -1.236 18.533 37.656 1.00 87.12 734 LYS A O 1
ATOM 5749 N N . GLY A 1 735 ? -0.621 17.010 39.192 1.00 82.69 735 GLY A N 1
ATOM 5750 C CA . GLY A 1 735 ? -1.165 17.726 40.346 1.00 82.69 735 GLY A CA 1
ATOM 5751 C C . GLY A 1 735 ? -0.457 19.061 40.571 1.00 82.69 735 GLY A C 1
ATOM 5752 O O . GLY A 1 735 ? -1.113 20.094 40.696 1.00 82.69 735 GLY A O 1
ATOM 5753 N N . LEU A 1 736 ? 0.878 19.054 40.540 1.00 81.44 736 LEU A N 1
ATOM 5754 C CA . LEU A 1 736 ? 1.689 20.270 40.648 1.00 81.44 736 LEU A CA 1
ATOM 5755 C C . LEU A 1 736 ? 1.516 21.182 39.425 1.00 81.44 736 LEU A C 1
ATOM 5757 O O . LEU A 1 736 ? 1.368 22.388 39.580 1.00 81.44 736 LEU A O 1
ATOM 5761 N N . PHE A 1 737 ? 1.451 20.623 38.218 1.00 86.06 737 PHE A N 1
ATOM 5762 C CA . PHE A 1 737 ? 1.205 21.376 36.991 1.00 86.06 737 PHE A CA 1
ATOM 5763 C C . PHE A 1 737 ? -0.132 22.120 37.055 1.00 86.06 737 PHE A C 1
ATOM 5765 O O . PHE A 1 737 ? -0.166 23.326 36.855 1.00 86.06 737 PHE A O 1
ATOM 5772 N N . ARG A 1 738 ? -1.225 21.441 37.428 1.00 80.50 738 ARG A N 1
ATOM 5773 C CA . ARG A 1 738 ? -2.546 22.076 37.593 1.00 80.50 738 ARG A CA 1
ATOM 5774 C C . ARG A 1 738 ? -2.583 23.125 38.701 1.00 80.50 738 ARG A C 1
ATOM 5776 O O . ARG A 1 738 ? -3.394 24.043 38.633 1.00 80.50 738 ARG A O 1
ATOM 5783 N N . LYS A 1 739 ? -1.727 22.983 39.716 1.00 77.62 739 LYS A N 1
ATOM 5784 C CA . LYS A 1 739 ? -1.577 23.963 40.797 1.00 77.62 739 LYS A CA 1
ATOM 5785 C C . LYS A 1 739 ? -0.884 25.245 40.320 1.00 77.62 739 LYS A C 1
ATOM 5787 O O . LYS A 1 739 ? -1.238 26.316 40.798 1.00 77.62 739 LYS A O 1
ATOM 5792 N N . PHE A 1 740 ? 0.096 25.135 39.422 1.00 74.38 740 PHE A N 1
ATOM 5793 C CA . PHE A 1 740 ? 0.998 26.237 39.067 1.00 74.38 740 PHE A CA 1
ATOM 5794 C C . PHE A 1 740 ? 0.775 26.845 37.669 1.00 74.38 740 PHE A C 1
ATOM 5796 O O . PHE A 1 740 ? 1.116 28.004 37.462 1.00 74.38 740 PHE A O 1
ATOM 5803 N N . ALA A 1 741 ? 0.226 26.097 36.710 1.00 73.25 741 ALA A N 1
ATOM 5804 C CA . ALA A 1 741 ? 0.006 26.556 35.336 1.00 73.25 741 ALA A CA 1
ATOM 5805 C C . ALA A 1 741 ? -1.277 27.385 35.193 1.00 73.25 741 ALA A C 1
ATOM 5807 O O . ALA A 1 741 ? -2.273 27.110 35.867 1.00 73.25 741 ALA A O 1
ATOM 5808 N N . SER A 1 742 ? -1.299 28.347 34.265 1.00 70.56 742 SER A N 1
ATOM 5809 C CA . SER A 1 742 ? -2.506 29.128 33.983 1.00 70.56 742 SER A CA 1
ATOM 5810 C C . SER A 1 742 ? -3.635 28.267 33.396 1.00 70.56 742 SER A C 1
ATOM 5812 O O . SER A 1 742 ? -3.403 27.219 32.789 1.00 70.56 742 SER A O 1
ATOM 5814 N N . ALA A 1 743 ? -4.879 28.740 33.511 1.00 63.75 743 ALA A N 1
ATOM 5815 C CA . ALA A 1 743 ? -6.025 28.089 32.873 1.00 63.75 743 ALA A CA 1
ATOM 5816 C C . ALA A 1 743 ? -5.896 28.038 31.339 1.00 63.75 743 ALA A C 1
ATOM 5818 O O . ALA A 1 743 ? -6.383 27.092 30.725 1.00 63.75 743 ALA A O 1
ATOM 5819 N N . ALA A 1 744 ? -5.220 29.020 30.729 1.00 59.69 744 ALA A N 1
ATOM 5820 C CA . ALA A 1 744 ? -4.979 29.058 29.289 1.00 59.69 744 ALA A CA 1
ATOM 5821 C C . ALA A 1 744 ? -4.021 27.940 28.857 1.00 59.69 744 ALA A C 1
ATOM 5823 O O . ALA A 1 744 ? -4.338 27.191 27.937 1.00 59.69 744 ALA A O 1
ATOM 5824 N N . LEU A 1 745 ? -2.907 27.759 29.575 1.00 72.56 745 LEU A N 1
ATOM 5825 C CA . LEU A 1 745 ? -1.950 26.687 29.303 1.00 72.56 745 LEU A CA 1
ATOM 5826 C C . LEU A 1 745 ? -2.539 25.297 29.616 1.00 72.56 745 LEU A C 1
ATOM 5828 O O . LEU A 1 745 ? -2.324 24.352 28.857 1.00 72.56 745 LEU A O 1
ATOM 5832 N N . GLN A 1 746 ? -3.317 25.165 30.696 1.00 77.56 746 GLN A N 1
ATOM 5833 C CA . GLN A 1 746 ? -4.026 23.919 31.018 1.00 77.56 746 GLN A CA 1
ATOM 5834 C C . GLN A 1 746 ? -5.040 23.549 29.932 1.00 77.56 746 GLN A C 1
ATOM 5836 O O . GLN A 1 746 ? -5.059 22.406 29.485 1.00 77.56 746 GLN A O 1
ATOM 5841 N N . HIS A 1 747 ? -5.837 24.515 29.468 1.00 70.94 747 HIS A N 1
ATOM 5842 C CA . HIS A 1 747 ? -6.783 24.304 28.376 1.00 70.94 747 HIS A CA 1
ATOM 5843 C C . HIS A 1 747 ? -6.071 23.974 27.061 1.00 70.94 747 HIS A C 1
ATOM 5845 O O . HIS A 1 747 ? -6.482 23.046 26.370 1.00 70.94 747 HIS A O 1
ATOM 5851 N N . HIS A 1 748 ? -4.976 24.674 26.740 1.00 69.25 748 HIS A N 1
ATOM 5852 C CA . HIS A 1 748 ? -4.159 24.382 25.561 1.00 69.25 748 HIS A CA 1
ATOM 5853 C C . HIS A 1 748 ? -3.674 22.935 25.584 1.00 69.25 748 HIS A C 1
ATOM 5855 O O . HIS A 1 748 ? -3.832 22.238 24.588 1.00 69.25 748 HIS A O 1
ATOM 5861 N N . ILE A 1 749 ? -3.175 22.440 26.722 1.00 75.75 749 ILE A N 1
ATOM 5862 C CA . ILE A 1 749 ? -2.803 21.027 26.884 1.00 75.75 749 ILE A CA 1
ATOM 5863 C C . ILE A 1 749 ? -4.023 20.113 26.783 1.00 75.75 749 ILE A C 1
ATOM 5865 O O . ILE A 1 749 ? -3.976 19.172 26.010 1.00 75.75 749 ILE A O 1
ATOM 5869 N N . ASP A 1 750 ? -5.126 20.370 27.484 1.00 72.94 750 ASP A N 1
ATOM 5870 C CA . ASP A 1 750 ? -6.306 19.491 27.436 1.00 72.94 750 ASP A CA 1
ATOM 5871 C C . ASP A 1 750 ? -6.909 19.378 26.016 1.00 72.94 750 ASP A C 1
ATOM 5873 O O . ASP A 1 750 ? -7.485 18.346 25.668 1.00 72.94 750 ASP A O 1
ATOM 5877 N N . VAL A 1 751 ? -6.763 20.416 25.185 1.00 62.75 751 VAL A N 1
ATOM 5878 C CA . VAL A 1 751 ? -7.212 20.435 23.781 1.00 62.75 751 VAL A CA 1
ATOM 5879 C C . VAL A 1 751 ? -6.183 19.809 22.838 1.00 62.75 751 VAL A C 1
ATOM 5881 O O . VAL A 1 751 ? -6.556 19.096 21.906 1.00 62.75 751 VAL A O 1
ATOM 5884 N N . THR A 1 752 ? -4.891 20.064 23.058 1.00 62.12 752 THR A N 1
ATOM 5885 C CA . THR A 1 752 ? -3.816 19.554 22.190 1.00 62.12 752 THR A CA 1
ATOM 5886 C C . THR A 1 752 ? -3.353 18.149 22.565 1.00 62.12 752 THR A C 1
ATOM 5888 O O . THR A 1 752 ? -2.738 17.486 21.737 1.00 62.12 752 THR A O 1
ATOM 5891 N N . TRP A 1 753 ? -3.651 17.655 23.768 1.00 63.31 753 TRP A N 1
ATOM 5892 C CA . TRP A 1 753 ? -3.113 16.411 24.310 1.00 63.31 753 TRP A CA 1
ATOM 5893 C C . TRP A 1 753 ? -4.142 15.275 24.341 1.00 63.31 753 TRP A C 1
ATOM 5895 O O . TRP A 1 753 ? -5.197 15.366 24.959 1.00 63.31 753 TRP A O 1
ATOM 5905 N N . SER A 1 754 ? -3.794 14.137 23.737 1.00 60.50 754 SER A N 1
ATOM 5906 C CA . SER A 1 754 ? -4.510 12.860 23.896 1.00 60.50 754 SER A CA 1
ATOM 5907 C C . SER A 1 754 ? -3.559 11.766 24.384 1.00 60.50 754 SER A C 1
ATOM 5909 O O . SER A 1 754 ? -2.349 11.888 24.213 1.00 60.50 754 SER A O 1
ATOM 5911 N N . ASP A 1 755 ? -4.072 10.654 24.920 1.00 51.59 755 ASP A N 1
ATOM 5912 C CA . ASP A 1 755 ? -3.246 9.530 25.415 1.00 51.59 755 ASP A CA 1
ATOM 5913 C C . ASP A 1 755 ? -2.277 8.957 24.355 1.00 51.59 755 ASP A C 1
ATOM 5915 O O . ASP A 1 755 ? -1.283 8.308 24.682 1.00 51.59 755 ASP A O 1
ATOM 5919 N N . THR A 1 756 ? -2.526 9.237 23.071 1.00 49.25 756 THR A N 1
ATOM 5920 C CA . THR A 1 756 ? -1.643 8.867 21.954 1.00 49.25 756 THR A CA 1
ATOM 5921 C C . THR A 1 756 ? -0.411 9.772 21.799 1.00 49.25 756 THR A C 1
ATOM 5923 O O . THR A 1 756 ? 0.572 9.350 21.189 1.00 49.25 756 THR A O 1
ATOM 5926 N N . PHE A 1 757 ? -0.398 10.975 22.391 1.00 58.38 757 PHE A N 1
ATOM 5927 C CA . PHE A 1 757 ? 0.723 11.927 22.314 1.00 58.38 757 PHE A CA 1
ATOM 5928 C C . PHE A 1 757 ? 1.968 11.475 23.082 1.00 58.38 757 PHE A C 1
ATOM 5930 O O . PHE A 1 757 ? 3.074 11.910 22.756 1.00 58.38 757 PHE A O 1
ATOM 5937 N N . ARG A 1 758 ? 1.832 10.521 24.017 1.00 58.69 758 ARG A N 1
ATOM 5938 C CA . ARG A 1 758 ? 2.958 9.907 24.750 1.00 58.69 758 ARG A CA 1
ATOM 5939 C C . ARG A 1 758 ? 4.012 9.293 23.808 1.00 58.69 758 ARG A C 1
ATOM 5941 O O . ARG A 1 758 ? 5.167 9.164 24.206 1.00 58.69 758 ARG A O 1
ATOM 5948 N N . TYR A 1 759 ? 3.625 8.962 22.568 1.00 58.16 759 TYR A N 1
ATOM 5949 C CA . TYR A 1 759 ? 4.459 8.292 21.559 1.00 58.16 759 TYR A CA 1
ATOM 5950 C C . TYR A 1 759 ? 4.702 9.107 20.274 1.00 58.16 759 TYR A C 1
ATOM 5952 O O . TYR A 1 759 ? 5.324 8.592 19.346 1.00 58.16 759 TYR A O 1
ATOM 5960 N N . LYS A 1 760 ? 4.223 10.355 20.194 1.00 57.78 760 LYS A N 1
ATOM 5961 C CA . LYS A 1 760 ? 4.378 11.204 19.000 1.00 57.78 760 LYS A CA 1
ATOM 5962 C C . LYS A 1 760 ? 5.794 11.781 18.861 1.00 57.78 760 LYS A C 1
ATOM 5964 O O . LYS A 1 760 ? 6.514 11.945 19.859 1.00 57.78 760 LYS A O 1
ATOM 5969 N N . ARG A 1 761 ? 6.191 12.080 17.619 1.00 60.41 761 ARG A N 1
ATOM 5970 C CA . ARG A 1 761 ? 7.454 12.763 17.284 1.00 60.41 761 ARG A CA 1
ATOM 5971 C C . ARG A 1 761 ? 7.400 14.246 17.673 1.00 60.41 761 ARG A C 1
ATOM 5973 O O . ARG A 1 761 ? 6.322 14.789 17.884 1.00 60.41 761 ARG A O 1
ATOM 5980 N N . GLU A 1 762 ? 8.568 14.861 17.850 1.00 62.44 762 GLU A N 1
ATOM 5981 C CA . GLU A 1 762 ? 8.720 16.230 18.381 1.00 62.44 762 GLU A CA 1
ATOM 5982 C C . GLU A 1 762 ? 8.082 17.325 17.529 1.00 62.44 762 GLU A C 1
ATOM 5984 O O . GLU A 1 762 ? 7.522 18.280 18.065 1.00 62.44 762 GLU A O 1
ATOM 5989 N N . ASP A 1 763 ? 8.082 17.148 16.214 1.00 59.72 763 ASP A N 1
ATOM 5990 C CA . ASP A 1 763 ? 7.432 18.032 15.250 1.00 59.72 763 ASP A CA 1
ATOM 5991 C C . ASP A 1 763 ? 5.909 18.120 15.455 1.00 59.72 763 ASP A C 1
ATOM 5993 O O . ASP A 1 763 ? 5.314 19.184 15.261 1.00 59.72 763 ASP A O 1
ATOM 5997 N N . GLU A 1 764 ? 5.283 17.039 15.934 1.00 62.53 764 GLU A N 1
ATOM 5998 C CA . GLU A 1 764 ? 3.829 16.929 16.118 1.00 62.53 764 GLU A CA 1
ATOM 5999 C C . GLU A 1 764 ? 3.286 17.658 17.362 1.00 62.53 764 GLU A C 1
ATOM 6001 O O . GLU A 1 764 ? 2.068 17.750 17.529 1.00 62.53 764 GLU A O 1
ATOM 6006 N N . PHE A 1 765 ? 4.151 18.170 18.245 1.00 69.19 765 PHE A N 1
ATOM 6007 C CA . PHE A 1 765 ? 3.751 18.957 19.424 1.00 69.19 765 PHE A CA 1
ATOM 6008 C C . PHE A 1 765 ? 4.478 20.307 19.528 1.00 69.19 765 PHE A C 1
ATOM 6010 O O . PHE A 1 765 ? 4.553 20.909 20.600 1.00 69.19 765 PHE A O 1
ATOM 6017 N N . SER A 1 766 ? 4.950 20.825 18.393 1.00 69.31 766 SER A N 1
ATOM 6018 C CA . SER A 1 766 ? 5.588 22.142 18.283 1.00 69.31 766 SER A CA 1
ATOM 6019 C C . SER A 1 766 ? 4.720 23.302 18.772 1.00 69.31 766 SER A C 1
ATOM 6021 O O . SER A 1 766 ? 5.206 24.187 19.473 1.00 69.31 766 SER A O 1
ATOM 6023 N N . ALA A 1 767 ? 3.408 23.243 18.536 1.00 70.56 767 ALA A N 1
ATOM 6024 C CA . ALA A 1 767 ? 2.449 24.219 19.055 1.00 70.56 767 ALA A CA 1
ATOM 6025 C C . ALA A 1 767 ? 2.382 24.273 20.596 1.00 70.56 767 ALA A C 1
ATOM 6027 O O . ALA A 1 767 ? 1.879 25.249 21.154 1.00 70.56 767 ALA A O 1
ATOM 6028 N N . LEU A 1 768 ? 2.856 23.236 21.298 1.00 76.25 768 LEU A N 1
ATOM 6029 C CA . LEU A 1 768 ? 2.856 23.193 22.756 1.00 76.25 768 LEU A CA 1
ATOM 6030 C C . LEU A 1 768 ? 4.097 23.875 23.335 1.00 76.25 768 LEU A C 1
ATOM 6032 O O . LEU A 1 768 ? 3.952 24.808 24.115 1.00 76.25 768 LEU A O 1
ATOM 6036 N N . TYR A 1 769 ? 5.310 23.469 22.945 1.00 76.88 769 TYR A N 1
ATOM 6037 C CA . TYR A 1 769 ? 6.534 24.053 23.517 1.00 76.88 769 TYR A CA 1
ATOM 6038 C C . TYR A 1 769 ? 6.810 25.493 23.053 1.00 76.88 769 TYR A C 1
ATOM 6040 O O . TYR A 1 769 ? 7.650 26.168 23.643 1.00 76.88 769 TYR A O 1
ATOM 6048 N N . LEU A 1 770 ? 6.106 25.971 22.022 1.00 76.25 770 LEU A N 1
ATOM 6049 C CA . LEU A 1 770 ? 6.104 27.376 21.600 1.00 76.25 770 LEU A CA 1
ATOM 6050 C C . LEU A 1 770 ? 5.119 28.252 22.396 1.00 76.25 770 LEU A C 1
ATOM 6052 O O . LEU A 1 770 ? 5.043 29.458 22.155 1.00 76.25 770 LEU A O 1
ATOM 6056 N N . HIS A 1 771 ? 4.365 27.682 23.343 1.00 80.94 771 HIS A N 1
ATOM 6057 C CA . HIS A 1 771 ? 3.459 28.449 24.194 1.00 80.94 771 HIS A CA 1
ATOM 6058 C C . HIS A 1 771 ? 4.246 29.474 25.041 1.00 80.94 771 HIS A C 1
ATOM 6060 O O . HIS A 1 771 ? 5.270 29.119 25.627 1.00 80.94 771 HIS A O 1
ATOM 6066 N N . PRO A 1 772 ? 3.779 30.732 25.176 1.00 75.94 772 PRO A N 1
ATOM 6067 C CA . PRO A 1 772 ? 4.535 31.809 25.834 1.00 75.94 772 PRO A CA 1
ATOM 6068 C C . PRO A 1 772 ? 4.877 31.537 27.309 1.00 75.94 772 PRO A C 1
ATOM 6070 O O . PRO A 1 772 ? 5.884 32.030 27.811 1.00 75.94 772 PRO A O 1
ATOM 6073 N N . GLU A 1 773 ? 4.074 30.722 27.995 1.00 77.06 773 GLU A N 1
ATOM 6074 C CA . GLU A 1 773 ? 4.319 30.289 29.381 1.00 77.06 773 GLU A CA 1
ATOM 6075 C C . GLU A 1 773 ? 5.307 29.118 29.524 1.00 77.06 773 GLU A C 1
ATOM 6077 O O . GLU A 1 773 ? 5.618 28.724 30.647 1.00 77.06 773 GLU A O 1
ATOM 6082 N N . LEU A 1 774 ? 5.804 28.549 28.421 1.00 84.38 774 LEU A N 1
ATOM 6083 C CA . LEU A 1 774 ? 6.771 27.451 28.437 1.00 84.38 774 LEU A CA 1
ATOM 6084 C C . LEU A 1 774 ? 8.137 27.914 27.931 1.00 84.38 774 LEU A C 1
ATOM 6086 O O . LEU A 1 774 ? 8.247 28.760 27.046 1.00 84.38 774 LEU A O 1
ATOM 6090 N N . ASP A 1 775 ? 9.192 27.383 28.532 1.00 86.56 775 ASP A N 1
ATOM 6091 C CA . ASP A 1 775 ? 10.560 27.459 28.040 1.00 86.56 775 ASP A CA 1
ATOM 6092 C C . ASP A 1 775 ? 10.816 26.231 27.160 1.00 86.56 775 ASP A C 1
ATOM 6094 O O . ASP A 1 775 ? 10.723 25.088 27.618 1.00 86.56 775 ASP A O 1
ATOM 6098 N N . MET A 1 776 ? 11.107 26.476 25.882 1.00 86.12 776 MET A N 1
ATOM 6099 C CA . MET A 1 776 ? 11.221 25.432 24.866 1.00 86.12 776 MET A CA 1
ATOM 6100 C C . MET A 1 776 ? 12.302 24.402 25.216 1.00 86.12 776 MET A C 1
ATOM 6102 O O . MET A 1 776 ? 12.044 23.199 25.174 1.00 86.12 776 MET A O 1
ATOM 6106 N N . PHE A 1 777 ? 13.508 24.848 25.578 1.00 85.06 777 PHE A N 1
ATOM 6107 C CA . PHE A 1 777 ? 14.628 23.941 25.841 1.00 85.06 777 PHE A CA 1
ATOM 6108 C C . PHE A 1 777 ? 14.474 23.214 27.178 1.00 85.06 777 PHE A C 1
ATOM 6110 O O . PHE A 1 777 ? 14.794 22.029 27.266 1.00 85.06 777 PHE A O 1
ATOM 6117 N N . ALA A 1 778 ? 13.909 23.869 28.193 1.00 87.38 778 ALA A N 1
ATOM 6118 C CA . ALA A 1 778 ? 13.550 23.215 29.446 1.00 87.38 778 ALA A CA 1
ATOM 6119 C C . ALA A 1 778 ? 12.488 22.122 29.235 1.00 87.38 778 ALA A C 1
ATOM 6121 O O . ALA A 1 778 ? 12.612 21.014 29.765 1.00 87.38 778 ALA A O 1
ATOM 6122 N N . PHE A 1 779 ? 11.463 22.409 28.428 1.00 88.81 779 PHE A N 1
ATOM 6123 C CA . PHE A 1 779 ? 10.422 21.445 28.082 1.00 88.81 779 PHE A CA 1
ATOM 6124 C C . PHE A 1 779 ? 11.009 20.234 27.348 1.00 88.81 779 PHE A C 1
ATOM 6126 O O . PHE A 1 779 ? 10.760 19.095 27.747 1.00 88.81 779 PHE A O 1
ATOM 6133 N N . LEU A 1 780 ? 11.836 20.462 26.322 1.00 84.94 780 LEU A N 1
ATOM 6134 C CA . LEU A 1 780 ? 12.482 19.397 25.546 1.00 84.94 780 LEU A CA 1
ATOM 6135 C C . LEU A 1 780 ? 13.430 18.545 26.406 1.00 84.94 780 LEU A C 1
ATOM 6137 O O . LEU A 1 780 ? 13.369 17.315 26.350 1.00 84.94 780 LEU A O 1
ATOM 6141 N N . LEU A 1 781 ? 14.241 19.169 27.268 1.00 85.56 781 LEU A N 1
ATOM 6142 C CA . LEU A 1 781 ? 15.104 18.466 28.223 1.00 85.56 781 LEU A CA 1
ATOM 6143 C C . LEU A 1 781 ? 14.300 17.509 29.115 1.00 85.56 781 LEU A C 1
ATOM 6145 O O . LEU A 1 781 ? 14.651 16.333 29.258 1.00 85.56 781 LEU A O 1
ATOM 6149 N N . ALA A 1 782 ? 13.210 18.001 29.706 1.00 87.06 782 ALA A N 1
ATOM 6150 C CA . ALA A 1 782 ? 12.352 17.188 30.557 1.00 87.06 782 ALA A CA 1
ATOM 6151 C C . ALA A 1 782 ? 11.619 16.097 29.766 1.00 87.06 782 ALA A C 1
ATOM 6153 O O . ALA A 1 782 ? 11.475 14.989 30.281 1.00 87.06 782 ALA A O 1
ATOM 6154 N N . CYS A 1 783 ? 11.231 16.347 28.511 1.00 85.00 783 CYS A N 1
ATOM 6155 C CA . CYS A 1 783 ? 10.647 15.330 27.632 1.00 85.00 783 CYS A CA 1
ATOM 6156 C C . CYS A 1 783 ? 11.612 14.163 27.392 1.00 85.00 783 CYS A C 1
ATOM 6158 O O . CYS A 1 783 ? 11.215 13.002 27.521 1.00 85.00 783 CYS A O 1
ATOM 6160 N N . PHE A 1 784 ? 12.883 14.447 27.088 1.00 80.00 784 PHE A N 1
ATOM 6161 C CA . PHE A 1 784 ? 13.892 13.406 26.872 1.00 80.00 784 PHE A CA 1
ATOM 6162 C C . PHE A 1 784 ? 14.096 12.533 28.107 1.00 80.00 784 PHE A C 1
ATOM 6164 O O . PHE A 1 784 ? 14.098 11.301 28.008 1.00 80.00 784 PHE A O 1
ATOM 6171 N N . ARG A 1 785 ? 14.172 13.164 29.284 1.00 82.06 785 ARG A N 1
ATOM 6172 C CA . ARG A 1 785 ? 14.275 12.452 30.564 1.00 82.06 785 ARG A CA 1
ATOM 6173 C C . ARG A 1 785 ? 13.020 11.645 30.883 1.00 82.06 785 ARG A C 1
ATOM 6175 O O . ARG A 1 785 ? 13.127 10.481 31.254 1.00 82.06 785 ARG A O 1
ATOM 6182 N N . ALA A 1 786 ? 11.837 12.207 30.655 1.00 80.00 786 ALA A N 1
ATOM 6183 C CA . ALA A 1 786 ? 10.560 11.538 30.883 1.00 80.00 786 ALA A CA 1
ATOM 6184 C C . ALA A 1 786 ? 10.391 10.264 30.038 1.00 80.00 786 ALA A C 1
ATOM 6186 O O . ALA A 1 786 ? 9.845 9.257 30.502 1.00 80.00 786 ALA A O 1
ATOM 6187 N N . ARG A 1 787 ? 10.893 10.297 28.798 1.00 75.00 787 ARG A N 1
ATOM 6188 C CA . ARG A 1 787 ? 10.835 9.179 27.851 1.00 75.00 787 ARG A CA 1
ATOM 6189 C C . ARG A 1 787 ? 11.914 8.119 28.088 1.00 75.00 787 ARG A C 1
ATOM 6191 O O . ARG A 1 787 ? 11.818 7.060 27.464 1.00 75.00 787 ARG A O 1
ATOM 6198 N N . GLY A 1 788 ? 12.885 8.362 28.972 1.00 69.56 788 GLY A N 1
ATOM 6199 C CA . GLY A 1 788 ? 14.019 7.463 29.215 1.00 69.56 788 GLY A CA 1
ATOM 6200 C C . GLY A 1 788 ? 14.911 7.298 27.983 1.00 69.56 788 GLY A C 1
ATOM 6201 O O . GLY A 1 788 ? 15.350 6.188 27.692 1.00 69.56 788 GLY A O 1
ATOM 6202 N N . VAL A 1 789 ? 15.079 8.365 27.195 1.00 62.81 789 VAL A N 1
ATOM 6203 C CA . VAL A 1 789 ? 15.954 8.351 26.017 1.00 62.81 789 VAL A CA 1
ATOM 6204 C C . VAL A 1 789 ? 17.325 8.864 26.438 1.00 62.81 789 VAL A C 1
ATOM 6206 O O . VAL A 1 789 ? 17.541 10.071 26.547 1.00 62.81 789 VAL A O 1
ATOM 6209 N N . ASP A 1 790 ? 18.252 7.941 26.686 1.00 55.28 790 ASP A N 1
ATOM 6210 C CA . ASP A 1 790 ? 19.614 8.284 27.083 1.00 55.28 790 ASP A CA 1
ATOM 6211 C C . ASP A 1 790 ? 20.444 8.730 25.868 1.00 55.28 790 ASP A C 1
ATOM 6213 O O . ASP A 1 790 ? 20.953 7.933 25.082 1.00 55.28 790 ASP A O 1
ATOM 6217 N N . GLY A 1 791 ? 20.574 10.051 25.719 1.00 54.41 791 GLY A N 1
ATOM 6218 C CA . GLY A 1 791 ? 21.762 10.698 25.154 1.00 54.41 791 GLY A CA 1
ATOM 6219 C C . GLY A 1 791 ? 21.992 10.652 23.640 1.00 54.41 791 GLY A C 1
ATOM 6220 O O . GLY A 1 791 ? 23.088 11.019 23.226 1.00 54.41 791 GLY A O 1
ATOM 6221 N N . ARG A 1 792 ? 21.032 10.226 22.805 1.00 58.12 792 ARG A N 1
ATOM 6222 C CA . ARG A 1 792 ? 21.145 10.304 21.329 1.00 58.12 792 ARG A CA 1
ATOM 6223 C C . ARG A 1 792 ? 19.791 10.543 20.654 1.00 58.12 792 ARG A C 1
ATOM 6225 O O . ARG A 1 792 ? 19.095 9.590 20.310 1.00 58.12 792 ARG A O 1
ATOM 6232 N N . THR A 1 793 ? 19.409 11.806 20.462 1.00 68.81 793 THR A N 1
ATOM 6233 C CA . THR A 1 793 ? 18.093 12.198 19.907 1.00 68.81 793 THR A CA 1
ATOM 6234 C C . THR A 1 793 ? 18.206 13.061 18.650 1.00 68.81 793 THR A C 1
ATOM 6236 O O . THR A 1 793 ? 19.202 13.753 18.458 1.00 68.81 793 THR A O 1
ATOM 6239 N N . ASN A 1 794 ? 17.196 12.999 17.777 1.00 78.12 794 ASN A N 1
ATOM 6240 C CA . ASN A 1 794 ? 17.064 13.879 16.615 1.00 78.12 794 ASN A CA 1
ATOM 6241 C C . ASN A 1 794 ? 16.035 14.961 16.955 1.00 78.12 794 ASN A C 1
ATOM 6243 O O . ASN A 1 794 ? 14.901 14.615 17.273 1.00 78.12 794 ASN A O 1
ATOM 6247 N N . LEU A 1 795 ? 16.428 16.228 16.874 1.00 81.19 795 LEU A N 1
ATOM 6248 C CA . LEU A 1 795 ? 15.606 17.391 17.182 1.00 81.19 795 LEU A CA 1
ATOM 6249 C C . LEU A 1 795 ? 15.253 18.132 15.885 1.00 81.19 795 LEU A C 1
ATOM 6251 O O . LEU A 1 795 ? 16.148 18.561 15.155 1.00 81.19 795 LEU A O 1
ATOM 6255 N N . TRP A 1 796 ? 13.957 18.297 15.617 1.00 80.81 796 TRP A N 1
ATOM 6256 C CA . TRP A 1 796 ? 13.435 19.066 14.481 1.00 80.81 796 TRP A CA 1
ATOM 6257 C C . TRP A 1 796 ? 12.753 20.340 14.978 1.00 80.81 796 TRP A C 1
ATOM 6259 O O . TRP A 1 796 ? 11.767 20.273 15.708 1.00 80.81 796 TRP A O 1
ATOM 6269 N N . LEU A 1 797 ? 13.260 21.503 14.573 1.00 82.06 797 LEU A N 1
ATOM 6270 C CA . LEU A 1 797 ? 12.743 22.810 14.965 1.00 82.06 797 LEU A CA 1
ATOM 6271 C C . LEU A 1 797 ? 12.202 23.550 13.741 1.00 82.06 797 LEU A C 1
ATOM 6273 O O . LEU A 1 797 ? 12.973 23.972 12.881 1.00 82.06 797 LEU A O 1
ATOM 6277 N N . LYS A 1 798 ? 10.880 23.743 13.691 1.00 76.75 798 LYS A N 1
ATOM 6278 C CA . LYS A 1 798 ? 10.203 24.549 12.666 1.00 76.75 798 LYS A CA 1
ATOM 6279 C C . LYS A 1 798 ? 9.695 25.858 13.265 1.00 76.75 798 LYS A C 1
ATOM 6281 O O . LYS A 1 798 ? 9.137 25.840 14.359 1.00 76.75 798 LYS A O 1
ATOM 6286 N N . HIS A 1 799 ? 9.853 26.970 12.544 1.00 71.19 799 HIS A N 1
ATOM 6287 C CA . HIS A 1 799 ? 9.282 28.284 12.895 1.00 71.19 799 HIS A CA 1
ATOM 6288 C C . HIS A 1 799 ? 9.624 28.775 14.316 1.00 71.19 799 HIS A C 1
ATOM 6290 O O . HIS A 1 799 ? 8.740 29.118 15.097 1.00 71.19 799 HIS A O 1
ATOM 6296 N N . ILE A 1 800 ? 10.916 28.815 14.656 1.00 71.06 800 ILE A N 1
ATOM 6297 C CA . ILE A 1 800 ? 11.391 29.256 15.977 1.00 71.06 800 ILE A CA 1
ATOM 6298 C C . ILE A 1 800 ? 11.156 30.772 16.135 1.00 71.06 800 ILE A C 1
ATOM 6300 O O . ILE A 1 800 ? 11.755 31.542 15.383 1.00 71.06 800 ILE A O 1
ATOM 6304 N N . PRO A 1 801 ? 10.337 31.238 17.097 1.00 68.44 801 PRO A N 1
ATOM 6305 C CA . PRO A 1 801 ? 10.202 32.661 17.376 1.00 68.44 801 PRO A CA 1
ATOM 6306 C C . PRO A 1 801 ? 11.411 33.177 18.167 1.00 68.44 801 PRO A C 1
ATOM 6308 O O . PRO A 1 801 ? 11.986 32.464 18.992 1.00 68.44 801 PRO A O 1
ATOM 6311 N N . ASP A 1 802 ? 11.764 34.451 17.979 1.00 64.81 802 ASP A N 1
ATOM 6312 C CA . ASP A 1 802 ? 12.929 35.091 18.617 1.00 64.81 802 ASP A CA 1
ATOM 6313 C C . ASP A 1 802 ? 12.924 35.009 20.156 1.00 64.81 802 ASP A C 1
ATOM 6315 O O . ASP A 1 802 ? 13.977 35.099 20.791 1.00 64.81 802 ASP A O 1
ATOM 6319 N N . THR A 1 803 ? 11.741 34.858 20.758 1.00 65.38 803 THR A N 1
ATOM 6320 C CA . THR A 1 803 ? 11.508 34.769 22.207 1.00 65.38 803 THR A CA 1
ATOM 6321 C C . THR A 1 803 ? 11.637 33.350 22.773 1.00 65.38 803 THR A C 1
ATOM 6323 O O . THR A 1 803 ? 11.581 33.185 23.993 1.00 65.38 803 THR A O 1
ATOM 6326 N N . ALA A 1 804 ? 11.801 32.326 21.925 1.00 71.31 804 ALA A N 1
ATOM 6327 C CA . ALA A 1 804 ? 11.908 30.927 22.352 1.00 71.31 804 ALA A CA 1
ATOM 6328 C C . ALA A 1 804 ? 13.344 30.480 22.673 1.00 71.31 804 ALA A C 1
ATOM 6330 O O . ALA A 1 804 ? 13.526 29.459 23.334 1.00 71.31 804 ALA A O 1
ATOM 6331 N N . VAL A 1 805 ? 14.367 31.218 22.224 1.00 74.44 805 VAL A N 1
ATOM 6332 C CA . VAL A 1 805 ? 15.774 30.861 22.468 1.00 74.44 805 VAL A CA 1
ATOM 6333 C C . VAL A 1 805 ? 16.227 31.397 23.827 1.00 74.44 805 VAL A C 1
ATOM 6335 O O . VAL A 1 805 ? 16.482 32.590 23.979 1.00 74.44 805 VAL A O 1
ATOM 6338 N N . THR A 1 806 ? 16.350 30.508 24.813 1.00 79.69 806 THR A N 1
ATOM 6339 C CA . THR A 1 806 ? 16.732 30.829 26.199 1.00 79.69 806 THR A CA 1
ATOM 6340 C C . THR A 1 806 ? 18.067 30.181 26.592 1.00 79.69 806 THR A C 1
ATOM 6342 O O . THR A 1 806 ? 18.638 29.381 25.848 1.00 79.69 806 THR A O 1
ATOM 6345 N N . ASP A 1 807 ? 18.609 30.523 27.768 1.00 79.81 807 ASP A N 1
ATOM 6346 C CA . ASP A 1 807 ? 19.853 29.920 28.278 1.00 79.81 807 ASP A CA 1
ATOM 6347 C C . ASP A 1 807 ? 19.710 28.445 28.692 1.00 79.81 807 ASP A C 1
ATOM 6349 O O . ASP A 1 807 ? 20.726 27.761 28.834 1.00 79.81 807 ASP A O 1
ATOM 6353 N N . SER A 1 808 ? 18.481 27.922 28.787 1.00 84.38 808 SER A N 1
ATOM 6354 C CA . SER A 1 808 ? 18.200 26.510 29.089 1.00 84.38 808 SER A CA 1
ATOM 6355 C C . SER A 1 808 ? 18.759 25.534 28.046 1.00 84.38 808 SER A C 1
ATOM 6357 O O . SER A 1 808 ? 18.910 24.349 28.335 1.00 84.38 808 SER A O 1
ATOM 6359 N N . ILE A 1 809 ? 19.157 26.014 26.863 1.00 81.94 809 ILE A N 1
ATOM 6360 C CA . ILE A 1 809 ? 19.884 25.213 25.866 1.00 81.94 809 ILE A CA 1
ATOM 6361 C C . ILE A 1 809 ? 21.199 24.627 26.412 1.00 81.94 809 ILE A C 1
ATOM 6363 O O . ILE A 1 809 ? 21.572 23.520 26.033 1.00 81.94 809 ILE A O 1
ATOM 6367 N N . ARG A 1 810 ? 21.865 25.314 27.356 1.00 79.25 810 ARG A N 1
ATOM 6368 C CA . ARG A 1 810 ? 23.089 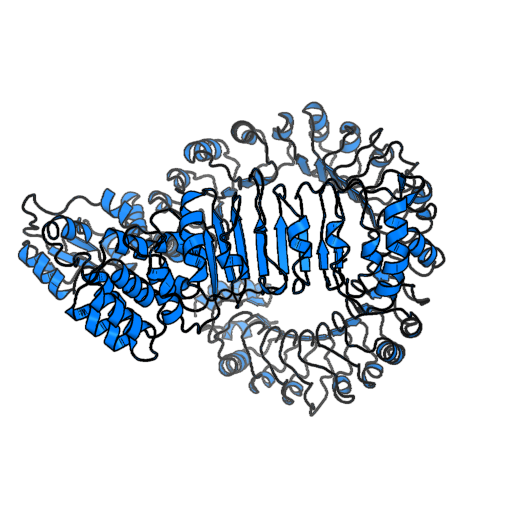24.829 28.032 1.00 79.25 810 ARG A CA 1
ATOM 6369 C C . ARG A 1 810 ? 22.852 23.553 28.821 1.00 79.25 810 ARG A C 1
ATOM 6371 O O . ARG A 1 810 ? 23.780 22.793 29.081 1.00 79.25 810 ARG A O 1
ATOM 6378 N N . ASP A 1 811 ? 21.610 23.347 29.242 1.00 81.56 811 ASP A N 1
ATOM 6379 C CA . ASP A 1 811 ? 21.229 22.216 30.058 1.00 81.56 811 ASP A CA 1
ATOM 6380 C C . ASP A 1 811 ? 20.789 20.998 29.244 1.00 81.56 811 ASP A C 1
ATOM 6382 O O . ASP A 1 811 ? 20.563 19.941 29.838 1.00 81.56 811 ASP A O 1
ATOM 6386 N N . MET A 1 812 ? 20.714 21.113 27.917 1.00 79.69 812 MET A N 1
ATOM 6387 C CA . MET A 1 812 ? 20.310 20.025 27.033 1.00 79.69 812 MET A CA 1
ATOM 6388 C C . MET A 1 812 ? 21.246 18.816 27.129 1.00 79.69 812 MET A C 1
ATOM 6390 O O . MET A 1 812 ? 22.455 18.930 27.329 1.00 79.69 812 MET A O 1
ATOM 6394 N N . LEU A 1 813 ? 20.665 17.626 26.972 1.00 76.00 813 LEU A N 1
ATOM 6395 C CA . LEU A 1 813 ? 21.431 16.393 26.785 1.00 76.00 813 LEU A CA 1
ATOM 6396 C C . LEU A 1 813 ? 22.086 16.383 25.391 1.00 76.00 813 LEU A C 1
ATOM 6398 O O . LEU A 1 813 ? 21.644 17.129 24.516 1.00 76.00 813 LEU A O 1
ATOM 6402 N N . PRO A 1 814 ? 23.106 15.536 25.152 1.00 75.88 814 PRO A N 1
ATOM 6403 C CA . PRO A 1 814 ? 23.679 15.362 23.820 1.00 75.88 814 PRO A CA 1
ATOM 6404 C C . PRO A 1 814 ? 22.605 15.024 22.775 1.00 75.88 814 PRO A C 1
ATOM 6406 O O . PRO A 1 814 ? 21.780 14.131 22.984 1.00 75.88 814 PRO A O 1
ATOM 6409 N N . VAL A 1 815 ? 22.622 15.744 21.652 1.00 78.50 815 VAL A N 1
ATOM 6410 C CA . VAL A 1 815 ? 21.666 15.604 20.543 1.00 78.50 815 VAL A CA 1
ATOM 6411 C C . VAL A 1 815 ? 22.426 15.047 19.339 1.00 78.50 815 VAL A C 1
ATOM 6413 O O . VAL A 1 815 ? 23.464 15.564 18.950 1.00 78.50 815 VAL A O 1
ATOM 6416 N N . ASN A 1 816 ? 21.927 13.983 18.718 1.00 82.50 816 ASN A N 1
ATOM 6417 C CA . ASN A 1 816 ? 22.580 13.355 17.569 1.00 82.50 816 ASN A CA 1
ATOM 6418 C C . ASN A 1 816 ? 22.379 14.149 16.279 1.00 82.50 816 ASN A C 1
ATOM 6420 O O . ASN A 1 816 ? 23.293 14.241 15.461 1.00 82.50 816 ASN A O 1
ATOM 6424 N N . MET A 1 817 ? 21.184 14.691 16.074 1.00 85.12 817 MET A N 1
ATOM 6425 C CA . MET A 1 817 ? 20.849 15.459 14.883 1.00 85.12 817 MET A CA 1
ATOM 6426 C C . MET A 1 817 ? 20.006 16.660 15.269 1.00 85.12 817 MET A C 1
ATOM 6428 O O . MET A 1 817 ? 19.025 16.505 15.985 1.00 85.12 817 MET A O 1
ATOM 6432 N N . LEU A 1 818 ? 20.362 17.834 14.770 1.00 88.25 818 LEU A N 1
ATOM 6433 C CA . LEU A 1 818 ? 19.552 19.038 14.865 1.00 88.25 818 LEU A CA 1
ATOM 6434 C C . LEU A 1 818 ? 19.178 19.485 13.460 1.00 88.25 818 LEU A C 1
ATOM 6436 O O . LEU A 1 818 ? 20.055 19.679 12.623 1.00 88.25 818 LEU A O 1
ATOM 6440 N N . SER A 1 819 ? 17.887 19.654 13.215 1.00 88.50 819 SER A N 1
ATOM 6441 C CA . SER A 1 819 ? 17.346 20.155 11.960 1.00 88.50 819 SER A CA 1
ATOM 6442 C C . SER A 1 819 ? 16.506 21.396 12.225 1.00 88.50 819 SER A C 1
ATOM 6444 O O . SER A 1 819 ? 15.598 21.364 13.053 1.00 88.50 819 SER A O 1
ATOM 6446 N N . ILE A 1 820 ? 16.845 22.496 11.557 1.00 87.38 820 ILE A N 1
ATOM 6447 C CA . ILE A 1 820 ? 16.221 23.808 11.736 1.00 87.38 820 ILE A CA 1
ATOM 6448 C C . ILE A 1 820 ? 15.597 24.228 10.409 1.00 87.38 820 ILE A C 1
ATOM 6450 O O . ILE A 1 820 ? 16.305 24.329 9.413 1.00 87.38 820 ILE A O 1
ATOM 6454 N N . GLU A 1 821 ? 14.302 24.524 10.413 1.00 85.56 821 GLU A N 1
ATOM 6455 C CA . GLU A 1 821 ? 13.567 25.071 9.271 1.00 85.56 821 GLU A CA 1
ATOM 6456 C C . GLU A 1 821 ? 12.938 26.403 9.693 1.00 85.56 821 GLU A C 1
ATOM 6458 O O . GLU A 1 821 ? 12.067 26.454 10.572 1.00 85.56 821 GLU A O 1
ATOM 6463 N N . SER A 1 822 ? 13.405 27.511 9.115 1.00 78.06 822 SER A N 1
ATOM 6464 C CA . SER A 1 822 ? 12.894 28.833 9.483 1.00 78.06 822 SER A CA 1
ATOM 6465 C C . SER A 1 822 ? 12.928 29.825 8.317 1.00 78.06 822 SER A C 1
ATOM 6467 O O . SER A 1 822 ? 13.976 30.020 7.701 1.00 78.06 822 SER A O 1
ATOM 6469 N N . PRO A 1 823 ? 11.805 30.522 8.048 1.00 66.38 823 PRO A N 1
ATOM 6470 C CA . PRO A 1 823 ? 11.734 31.542 7.006 1.00 66.38 823 PRO A CA 1
ATOM 6471 C C . PRO A 1 823 ? 12.376 32.886 7.411 1.00 66.38 823 PRO A C 1
ATOM 6473 O O . PRO A 1 823 ? 12.552 33.745 6.552 1.00 66.38 823 PRO A O 1
ATOM 6476 N N . GLY A 1 824 ? 12.707 33.099 8.695 1.00 65.94 824 GLY A N 1
ATOM 6477 C CA . GLY A 1 824 ? 13.255 34.357 9.229 1.00 65.94 824 GLY A CA 1
ATOM 6478 C C . GLY A 1 824 ? 14.631 34.201 9.893 1.00 65.94 824 GLY A C 1
ATOM 6479 O O . GLY A 1 824 ? 14.959 33.129 10.397 1.00 65.94 824 GLY A O 1
ATOM 6480 N N . ASN A 1 825 ? 15.430 35.279 9.904 1.00 62.78 825 ASN A N 1
ATOM 6481 C CA . ASN A 1 825 ? 16.866 35.238 10.239 1.00 62.78 825 ASN A CA 1
ATOM 6482 C C . ASN A 1 825 ? 17.191 35.514 11.733 1.00 62.78 825 ASN A C 1
ATOM 6484 O O . ASN A 1 825 ? 18.161 34.983 12.264 1.00 62.78 825 ASN A O 1
ATOM 6488 N N . ALA A 1 826 ? 16.380 36.305 12.451 1.00 66.81 826 ALA A N 1
ATOM 6489 C CA . ALA A 1 826 ? 16.728 36.809 13.791 1.00 66.81 826 ALA A CA 1
ATOM 6490 C C . ALA A 1 826 ? 16.826 35.720 14.888 1.00 66.81 826 ALA A C 1
ATOM 6492 O O . ALA A 1 826 ? 17.815 35.678 15.626 1.00 66.81 826 ALA A O 1
ATOM 6493 N N . ALA A 1 827 ? 15.855 34.804 14.971 1.00 70.25 827 ALA A N 1
ATOM 6494 C CA . ALA A 1 827 ? 15.882 33.675 15.908 1.00 70.25 827 ALA A CA 1
ATOM 6495 C C . ALA A 1 827 ? 17.034 32.703 15.627 1.00 70.25 827 ALA A C 1
ATOM 6497 O O . ALA A 1 827 ? 17.626 32.154 16.558 1.00 70.25 827 ALA A O 1
ATOM 6498 N N . ILE A 1 828 ? 17.361 32.505 14.345 1.00 78.56 828 ILE A N 1
ATOM 6499 C CA . ILE A 1 828 ? 18.421 31.592 13.916 1.00 78.56 828 ILE A CA 1
ATOM 6500 C C . ILE A 1 828 ? 19.766 32.099 14.417 1.00 78.56 828 ILE A C 1
ATOM 6502 O O . ILE A 1 828 ? 20.489 31.331 15.036 1.00 78.56 828 ILE A O 1
ATOM 6506 N N . THR A 1 829 ? 20.079 33.384 14.245 1.00 77.38 829 THR A N 1
ATOM 6507 C CA . THR A 1 829 ? 21.354 33.955 14.708 1.00 77.38 829 THR A CA 1
ATOM 6508 C C . THR A 1 829 ? 21.572 33.740 16.208 1.00 77.38 829 THR A C 1
ATOM 6510 O O . THR A 1 829 ? 22.613 33.218 16.605 1.00 77.38 829 THR A O 1
ATOM 6513 N N . LYS A 1 830 ? 20.563 34.031 17.044 1.00 79.44 830 LYS A N 1
ATOM 6514 C CA . LYS A 1 830 ? 20.637 33.791 18.501 1.00 79.44 830 LYS A CA 1
ATOM 6515 C C . LYS A 1 830 ? 20.815 32.314 18.852 1.00 79.44 830 LYS A C 1
ATOM 6517 O O . LYS A 1 830 ? 21.469 31.988 19.842 1.00 79.44 830 LYS A O 1
ATOM 6522 N N . LEU A 1 831 ? 20.205 31.417 18.076 1.00 84.31 831 LEU A N 1
ATOM 6523 C CA . LEU A 1 831 ? 20.363 29.979 18.264 1.00 84.31 831 LEU A CA 1
ATOM 6524 C C . LEU A 1 831 ? 21.770 29.520 17.864 1.00 84.31 831 LEU A C 1
ATOM 6526 O O . LEU A 1 831 ? 22.395 28.782 18.623 1.00 84.31 831 LEU A O 1
ATOM 6530 N N . LEU A 1 832 ? 22.280 29.990 16.721 1.00 83.81 832 LEU A N 1
ATOM 6531 C CA . LEU A 1 832 ? 23.612 29.677 16.193 1.00 83.81 832 LEU A CA 1
ATOM 6532 C C . LEU A 1 832 ? 24.722 30.037 17.190 1.00 83.81 832 LEU A C 1
ATOM 6534 O O . LEU A 1 832 ? 25.628 29.234 17.391 1.00 83.81 832 LEU A O 1
ATOM 6538 N N . GLU A 1 833 ? 24.619 31.182 17.872 1.00 83.06 833 GLU A N 1
ATOM 6539 C CA . GLU A 1 833 ? 25.558 31.597 18.932 1.00 83.06 833 GLU A CA 1
ATOM 6540 C C . GLU A 1 833 ? 25.602 30.623 20.120 1.00 83.06 833 GLU A C 1
ATOM 6542 O O . GLU A 1 833 ? 26.625 30.495 20.794 1.00 83.06 833 GLU A O 1
ATOM 6547 N N . LYS A 1 834 ? 24.494 29.924 20.394 1.00 83.88 834 LYS A N 1
ATOM 6548 C CA . LYS A 1 834 ? 24.375 28.981 21.513 1.00 83.88 834 LYS A CA 1
ATOM 6549 C C . LYS A 1 834 ? 24.563 27.516 21.102 1.00 83.88 834 LYS A C 1
ATOM 6551 O O . LYS A 1 834 ? 24.697 26.674 21.986 1.00 83.88 834 LYS A O 1
ATOM 6556 N N . LEU A 1 835 ? 24.632 27.190 19.806 1.00 81.25 835 LEU A N 1
ATOM 6557 C CA . LEU A 1 835 ? 24.877 25.822 19.317 1.00 81.25 835 LEU A CA 1
ATOM 6558 C C . LEU A 1 835 ? 26.171 25.176 19.837 1.00 81.25 835 LEU A C 1
ATOM 6560 O O . LEU A 1 835 ? 26.120 23.984 20.146 1.00 81.25 835 LEU A O 1
ATOM 6564 N N . PRO A 1 836 ? 27.303 25.899 20.001 1.00 79.81 836 PRO A N 1
ATOM 6565 C CA . PRO A 1 836 ? 28.525 25.309 20.557 1.00 79.81 836 PRO A CA 1
ATOM 6566 C C . PRO A 1 836 ? 28.360 24.768 21.984 1.00 79.81 836 PRO A C 1
ATOM 6568 O O . PRO A 1 836 ? 29.186 23.990 22.453 1.00 79.81 836 PRO A O 1
ATOM 6571 N N . LEU A 1 837 ? 27.287 25.156 22.682 1.00 76.75 837 LEU A N 1
ATOM 6572 C CA . LEU A 1 837 ? 26.939 24.652 24.011 1.00 76.75 837 LEU A CA 1
ATOM 6573 C C . LEU A 1 837 ? 26.336 23.231 23.950 1.00 76.75 837 LEU A C 1
ATOM 6575 O O . LEU A 1 837 ? 26.107 22.628 24.996 1.00 76.75 837 LEU A O 1
ATOM 6579 N N . MET A 1 838 ? 26.091 22.685 22.751 1.00 75.38 838 MET A N 1
ATOM 6580 C CA . MET A 1 838 ? 25.531 21.350 22.518 1.00 75.38 838 MET A CA 1
ATOM 6581 C C . MET A 1 838 ? 26.591 20.347 22.027 1.00 75.38 838 MET A C 1
ATOM 6583 O O . MET A 1 838 ? 27.534 20.695 21.321 1.00 75.38 838 MET A O 1
ATOM 6587 N N . GLN A 1 839 ? 26.398 19.058 22.325 1.00 76.19 839 GLN A N 1
ATOM 6588 C CA . GLN A 1 839 ? 27.210 17.962 21.774 1.00 76.19 839 GLN A CA 1
ATOM 6589 C C . GLN A 1 839 ? 26.529 17.347 20.537 1.00 76.19 839 GLN A C 1
ATOM 6591 O O . GLN A 1 839 ? 25.916 16.286 20.640 1.00 76.19 839 GLN A O 1
ATOM 6596 N N . LEU A 1 840 ? 26.595 18.044 19.394 1.00 84.75 840 LEU A N 1
ATOM 6597 C CA . LEU A 1 840 ? 25.906 17.682 18.143 1.00 84.75 840 LEU A CA 1
ATOM 6598 C C . LEU A 1 840 ? 26.760 16.822 17.200 1.00 84.75 840 LEU A C 1
ATOM 6600 O O . LEU A 1 840 ? 27.931 17.128 16.995 1.00 84.75 840 LEU A O 1
ATOM 6604 N N . GLN A 1 841 ? 26.151 15.804 16.572 1.00 87.38 841 GLN A N 1
ATOM 6605 C CA . GLN A 1 841 ? 26.789 15.017 15.498 1.00 87.38 841 GLN A CA 1
ATOM 6606 C C . GLN A 1 841 ? 26.326 15.417 14.092 1.00 87.38 841 GLN A C 1
ATOM 6608 O O . GLN A 1 841 ? 27.114 15.378 13.156 1.00 87.38 841 GLN A O 1
ATOM 6613 N N . ASN A 1 842 ? 25.069 15.811 13.902 1.00 90.25 842 ASN A N 1
ATOM 6614 C CA . ASN A 1 842 ? 24.538 16.168 12.587 1.00 90.25 842 ASN A CA 1
ATOM 6615 C C . ASN A 1 842 ? 23.781 17.490 12.673 1.00 90.25 842 ASN A C 1
ATOM 6617 O O . ASN A 1 842 ? 22.913 17.645 13.532 1.00 90.25 842 ASN A O 1
ATOM 6621 N N . LEU A 1 843 ? 24.075 18.415 11.765 1.00 91.81 843 LEU A N 1
ATOM 6622 C CA . LEU A 1 843 ? 23.412 19.711 11.681 1.00 91.81 843 LEU A CA 1
ATOM 6623 C C . LEU A 1 843 ? 22.777 19.878 10.302 1.00 91.81 843 LEU A C 1
ATOM 6625 O O . LEU A 1 843 ? 23.462 19.772 9.289 1.00 91.81 843 LEU A O 1
ATOM 6629 N N . VAL A 1 844 ? 21.475 20.153 10.273 1.00 93.12 844 VAL A N 1
ATOM 6630 C CA . VAL A 1 844 ? 20.704 20.448 9.064 1.00 93.12 844 VAL A CA 1
ATOM 6631 C C . VAL A 1 844 ? 20.041 21.813 9.230 1.00 93.12 844 VAL A C 1
ATOM 6633 O O . VAL A 1 844 ? 19.326 22.030 10.206 1.00 93.12 844 VAL A O 1
ATOM 6636 N N . ILE A 1 845 ? 20.261 22.740 8.303 1.00 91.44 845 ILE A N 1
ATOM 6637 C CA . ILE A 1 845 ? 19.646 24.074 8.339 1.00 91.44 845 ILE A CA 1
ATOM 6638 C C . ILE A 1 845 ? 18.988 24.361 6.995 1.00 91.44 845 ILE A C 1
ATOM 6640 O O . ILE A 1 845 ? 19.650 24.348 5.962 1.00 91.44 845 ILE A O 1
ATOM 6644 N N . GLU A 1 846 ? 17.695 24.662 7.030 1.00 91.00 846 GLU A N 1
ATOM 6645 C CA . GLU A 1 846 ? 16.884 25.107 5.900 1.00 91.00 846 GLU A CA 1
ATOM 6646 C C . GLU A 1 846 ? 16.421 26.545 6.163 1.00 91.00 846 GLU A C 1
ATOM 6648 O O . GLU A 1 846 ? 15.378 26.786 6.779 1.00 91.00 846 GLU A O 1
ATOM 6653 N N . ALA A 1 847 ? 17.259 27.511 5.779 1.00 86.81 847 ALA A N 1
ATOM 6654 C CA . ALA A 1 847 ? 17.023 28.932 6.029 1.00 86.81 847 ALA A CA 1
ATOM 6655 C C . ALA A 1 847 ? 17.943 29.838 5.187 1.00 86.81 847 ALA A C 1
ATOM 6657 O O . ALA A 1 847 ? 19.065 29.436 4.864 1.00 86.81 847 ALA A O 1
ATOM 6658 N N . PRO A 1 848 ? 17.536 31.089 4.889 1.00 86.44 848 PRO A N 1
ATOM 6659 C CA . PRO A 1 848 ? 18.340 32.039 4.119 1.00 86.44 848 PRO A CA 1
ATOM 6660 C C . PRO A 1 848 ? 19.434 32.705 4.981 1.00 86.44 848 PRO A C 1
ATOM 6662 O O . PRO A 1 848 ? 19.386 33.905 5.255 1.00 86.44 848 PRO A O 1
ATOM 6665 N N . ILE A 1 849 ? 20.424 31.927 5.431 1.00 87.69 849 ILE A N 1
ATOM 6666 C CA . ILE A 1 849 ? 21.592 32.427 6.181 1.00 87.69 849 ILE A CA 1
ATOM 6667 C C . ILE A 1 849 ? 22.788 32.706 5.258 1.00 87.69 849 ILE A C 1
ATOM 6669 O O . ILE A 1 849 ? 22.915 32.118 4.183 1.00 87.69 849 ILE A O 1
ATOM 6673 N N . THR A 1 850 ? 23.683 33.600 5.685 1.00 88.06 850 THR A N 1
ATOM 6674 C CA . THR A 1 850 ? 24.861 34.031 4.904 1.00 88.06 850 THR A CA 1
ATOM 6675 C C . THR A 1 850 ? 26.195 33.520 5.461 1.00 88.06 850 THR A C 1
ATOM 6677 O O . THR A 1 850 ? 27.192 33.504 4.740 1.00 88.06 850 THR A O 1
ATOM 6680 N N . ALA A 1 851 ? 26.233 33.082 6.723 1.00 89.38 851 ALA A N 1
ATOM 6681 C CA . ALA A 1 851 ? 27.403 32.480 7.360 1.00 89.38 851 ALA A CA 1
ATOM 6682 C C . ALA A 1 851 ? 26.999 31.650 8.592 1.00 89.38 851 ALA A C 1
ATOM 6684 O O . ALA A 1 851 ? 25.920 31.841 9.155 1.00 89.38 851 ALA A O 1
ATOM 6685 N N . LEU A 1 852 ? 27.896 30.764 9.031 1.00 89.12 852 LEU A N 1
ATOM 6686 C CA . LEU A 1 852 ? 27.835 30.098 10.336 1.00 89.12 852 LEU A CA 1
ATOM 6687 C C . LEU A 1 852 ? 28.955 30.628 11.246 1.00 89.12 852 LEU A C 1
ATOM 6689 O O . LEU A 1 852 ? 30.051 30.875 10.732 1.00 89.12 852 LEU A O 1
ATOM 6693 N N . PRO A 1 853 ? 28.731 30.749 12.571 1.00 87.38 853 PRO A N 1
ATOM 6694 C CA . PRO A 1 853 ? 29.788 31.095 13.519 1.00 87.38 853 PRO A CA 1
ATOM 6695 C C . PRO A 1 853 ? 30.974 30.131 13.418 1.00 87.38 853 PRO A C 1
ATOM 6697 O O . PRO A 1 853 ? 30.782 28.921 13.261 1.00 87.38 853 PRO A O 1
ATOM 6700 N N . SER A 1 854 ? 32.197 30.654 13.521 1.00 84.81 854 SER A N 1
ATOM 6701 C CA . SER A 1 854 ? 33.444 29.881 13.391 1.00 84.81 854 SER A CA 1
ATOM 6702 C C . SER A 1 854 ? 33.513 28.703 14.368 1.00 84.81 854 SER A C 1
ATOM 6704 O O . SER A 1 854 ? 34.074 27.659 14.046 1.00 84.81 854 SER A O 1
ATOM 6706 N N . GLU A 1 855 ? 32.902 28.853 15.538 1.00 85.50 855 GLU A N 1
ATOM 6707 C CA . GLU A 1 855 ? 32.841 27.868 16.614 1.00 85.50 855 GLU A CA 1
ATOM 6708 C C . GLU A 1 855 ? 32.042 26.620 16.212 1.00 85.50 855 GLU A C 1
ATOM 6710 O O . GLU A 1 855 ? 32.375 25.517 16.643 1.00 85.50 855 GLU A O 1
ATOM 6715 N N . VAL A 1 856 ? 31.027 26.764 15.349 1.00 87.75 856 VAL A N 1
ATOM 6716 C CA . VAL A 1 856 ? 30.194 25.643 14.872 1.00 87.75 856 VAL A CA 1
ATOM 6717 C C . VAL A 1 856 ? 31.008 24.694 13.988 1.00 87.75 856 VAL A C 1
ATOM 6719 O O . VAL A 1 856 ? 30.878 23.476 14.089 1.00 87.75 856 VAL A O 1
ATOM 6722 N N . TRP A 1 857 ? 31.909 25.236 13.165 1.00 86.50 857 TRP A N 1
ATOM 6723 C CA . TRP A 1 857 ? 32.776 24.449 12.278 1.00 86.50 857 TRP A CA 1
ATOM 6724 C C . TRP A 1 857 ? 33.815 23.609 13.034 1.00 86.50 857 TRP A C 1
ATOM 6726 O O . TRP A 1 857 ? 34.287 22.596 12.518 1.00 86.50 857 TRP A O 1
ATOM 6736 N N . GLN A 1 858 ? 34.158 24.025 14.255 1.00 86.38 858 GLN A N 1
ATOM 6737 C CA . GLN A 1 858 ? 35.196 23.414 15.094 1.00 86.38 858 GLN A CA 1
ATOM 6738 C C . GLN A 1 858 ? 34.619 22.447 16.141 1.00 86.38 858 GLN A C 1
ATOM 6740 O O . GLN A 1 858 ? 35.341 21.972 17.019 1.00 86.38 858 GLN A O 1
ATOM 6745 N N . MET A 1 859 ? 33.317 22.145 16.079 1.00 87.25 859 MET A N 1
ATOM 6746 C CA . MET A 1 859 ? 32.663 21.265 17.045 1.00 87.25 859 MET A CA 1
ATOM 6747 C C . MET A 1 859 ? 33.229 19.835 16.959 1.00 87.25 859 MET A C 1
ATOM 6749 O O . MET A 1 859 ? 33.082 19.176 15.928 1.00 87.25 859 MET A O 1
ATOM 6753 N N . PRO A 1 860 ? 33.823 19.295 18.041 1.00 81.38 860 PRO A N 1
ATOM 6754 C CA . PRO A 1 860 ? 34.585 18.044 17.984 1.00 81.38 860 PRO A CA 1
ATOM 6755 C C . PRO A 1 860 ? 33.720 16.795 17.766 1.00 81.38 860 PRO A C 1
ATOM 6757 O O . PRO A 1 860 ? 34.226 15.772 17.316 1.00 81.38 860 PRO A O 1
ATOM 6760 N N . ALA A 1 861 ? 32.426 16.858 18.095 1.00 84.12 861 ALA A N 1
ATOM 6761 C CA . ALA A 1 861 ? 31.491 15.744 17.933 1.00 84.12 861 ALA A CA 1
ATOM 6762 C C . ALA A 1 861 ? 30.803 15.715 16.555 1.00 84.12 861 ALA A C 1
ATOM 6764 O O . ALA A 1 861 ? 30.138 14.727 16.235 1.00 84.12 861 ALA A O 1
ATOM 6765 N N . LEU A 1 862 ? 30.954 16.771 15.748 1.00 87.81 862 LEU A N 1
ATOM 6766 C CA . LEU A 1 862 ? 30.213 16.945 14.505 1.00 87.81 862 LEU A CA 1
ATOM 6767 C C . LEU A 1 862 ? 30.710 15.965 13.433 1.00 87.81 862 LEU A C 1
ATOM 6769 O O . LEU A 1 862 ? 31.904 15.721 13.289 1.00 87.81 862 LEU A O 1
ATOM 6773 N N . GLN A 1 863 ? 29.774 15.384 12.691 1.00 89.75 863 GLN A N 1
ATOM 6774 C CA . GLN A 1 863 ? 30.000 14.394 11.637 1.00 89.75 863 GLN A CA 1
ATOM 6775 C C . GLN A 1 863 ? 29.471 14.867 10.277 1.00 89.75 863 GLN A C 1
ATOM 6777 O O . GLN A 1 863 ? 30.023 14.510 9.237 1.00 89.75 863 GLN A O 1
ATOM 6782 N N . ASN A 1 864 ? 28.401 15.667 10.272 1.00 91.94 864 ASN A N 1
ATOM 6783 C CA . ASN A 1 864 ? 27.773 16.142 9.045 1.00 91.94 864 ASN A CA 1
ATOM 6784 C C . ASN A 1 864 ? 27.166 17.540 9.209 1.00 91.94 864 ASN A C 1
ATOM 6786 O O . ASN A 1 864 ? 26.457 17.796 10.188 1.00 91.94 864 ASN A O 1
ATOM 6790 N N . ILE A 1 865 ? 27.376 18.391 8.204 1.00 93.88 865 ILE A N 1
ATOM 6791 C CA . ILE A 1 865 ? 26.679 19.670 8.031 1.00 93.88 865 ILE A CA 1
ATOM 6792 C C . ILE A 1 865 ? 25.924 19.650 6.701 1.00 93.88 865 ILE A C 1
ATOM 6794 O O . ILE A 1 865 ? 26.505 19.381 5.653 1.00 93.88 865 ILE A O 1
ATOM 6798 N N . THR A 1 866 ? 24.634 19.979 6.734 1.00 94.75 866 THR A N 1
ATOM 6799 C CA . THR A 1 866 ? 23.777 20.118 5.551 1.00 94.75 866 THR A CA 1
ATOM 6800 C C . THR A 1 866 ? 23.053 21.460 5.592 1.00 94.75 866 THR A C 1
ATOM 6802 O O . THR A 1 866 ? 22.238 21.692 6.481 1.00 94.75 866 THR A O 1
ATOM 6805 N N . LEU A 1 867 ? 23.331 22.347 4.638 1.00 93.88 867 LEU A N 1
ATOM 6806 C CA . LEU A 1 867 ? 22.724 23.675 4.543 1.00 93.88 867 LEU A CA 1
ATOM 6807 C C . LEU A 1 867 ? 21.934 23.800 3.239 1.00 93.88 867 LEU A C 1
ATOM 6809 O O . LEU A 1 867 ? 22.500 23.686 2.156 1.00 93.88 867 LEU A O 1
ATOM 6813 N N . ARG A 1 868 ? 20.634 24.075 3.351 1.00 93.56 868 ARG A N 1
ATOM 6814 C CA . ARG A 1 868 ? 19.733 24.382 2.236 1.00 93.56 868 ARG A CA 1
ATOM 6815 C C . ARG A 1 868 ? 19.342 25.850 2.328 1.00 93.56 868 ARG A C 1
ATOM 6817 O O . ARG A 1 868 ? 18.547 26.251 3.175 1.00 93.56 868 ARG A O 1
ATOM 6824 N N . LEU A 1 869 ? 19.947 26.661 1.473 1.00 90.12 869 LEU A N 1
ATOM 6825 C CA . LEU A 1 869 ? 20.075 28.109 1.647 1.00 90.12 869 LEU A CA 1
ATOM 6826 C C . LEU A 1 869 ? 19.191 28.912 0.682 1.00 90.12 869 LEU A C 1
ATOM 6828 O O . LEU A 1 869 ? 19.508 30.053 0.345 1.00 90.12 869 LEU A O 1
ATOM 6832 N N . LYS A 1 870 ? 18.074 28.327 0.235 1.00 81.88 870 LYS A N 1
ATOM 6833 C CA . LYS A 1 870 ? 17.184 28.913 -0.776 1.00 81.88 870 LYS A CA 1
ATOM 6834 C C . LYS A 1 870 ? 16.801 30.355 -0.420 1.00 81.88 870 LYS A C 1
ATOM 6836 O O . LYS A 1 870 ? 16.214 30.612 0.628 1.00 81.88 870 LYS A O 1
ATOM 6841 N N . GLY A 1 871 ? 17.106 31.288 -1.323 1.00 79.19 871 GLY A N 1
ATOM 6842 C CA . GLY A 1 871 ? 16.824 32.718 -1.146 1.00 79.19 871 GLY A CA 1
ATOM 6843 C C . GLY A 1 871 ? 17.921 33.516 -0.429 1.00 79.19 871 GLY A C 1
ATOM 6844 O O . GLY A 1 871 ? 17.745 34.716 -0.230 1.00 79.19 871 GLY A O 1
ATOM 6845 N N . SER A 1 872 ? 19.049 32.896 -0.064 1.00 84.31 872 SER A N 1
ATOM 6846 C CA . SER A 1 872 ? 20.229 33.612 0.436 1.00 84.31 872 SER A CA 1
ATOM 6847 C C . SER A 1 872 ? 20.991 34.296 -0.716 1.00 84.31 872 SER A C 1
ATOM 6849 O O . SER A 1 872 ? 21.198 33.670 -1.759 1.00 84.31 872 SER A O 1
ATOM 6851 N N . PRO A 1 873 ? 21.442 35.560 -0.561 1.00 84.12 873 PRO A N 1
ATOM 6852 C CA . PRO A 1 873 ? 22.202 36.274 -1.594 1.00 84.12 873 PRO A CA 1
ATOM 6853 C C . PRO A 1 873 ? 23.631 35.735 -1.781 1.00 84.12 873 PRO A C 1
ATOM 6855 O O . PRO A 1 873 ? 24.285 36.059 -2.770 1.00 84.12 873 PRO A O 1
ATOM 6858 N N . GLY A 1 874 ? 24.121 34.927 -0.837 1.00 87.81 874 GLY A N 1
ATOM 6859 C CA . GLY A 1 874 ? 25.425 34.278 -0.891 1.00 87.81 874 GLY A CA 1
ATOM 6860 C C . GLY A 1 874 ? 25.857 33.756 0.479 1.00 87.81 874 GLY A C 1
ATOM 6861 O O . GLY A 1 874 ? 25.517 34.341 1.510 1.00 87.81 874 GLY A O 1
ATOM 6862 N N . PHE A 1 875 ? 26.613 32.660 0.493 1.00 92.19 875 PHE A N 1
ATOM 6863 C CA . PHE A 1 875 ? 27.105 32.011 1.708 1.00 92.19 875 PHE A CA 1
ATOM 6864 C C . PHE A 1 875 ? 28.629 32.049 1.774 1.00 92.19 875 PHE A C 1
ATOM 6866 O O . PHE A 1 875 ? 29.292 31.705 0.802 1.00 92.19 875 PHE A O 1
ATOM 6873 N N . THR A 1 876 ? 29.198 32.451 2.911 1.00 90.75 876 THR A N 1
ATOM 6874 C CA . THR A 1 876 ? 30.656 32.559 3.090 1.00 90.75 876 THR A CA 1
ATOM 6875 C C . THR A 1 876 ? 31.189 31.470 4.015 1.00 90.75 876 THR A C 1
ATOM 6877 O O . THR A 1 876 ? 30.726 31.326 5.146 1.00 90.75 876 THR A O 1
ATOM 6880 N N . ILE A 1 877 ? 32.224 30.757 3.564 1.00 87.00 877 ILE A N 1
ATOM 6881 C CA . ILE A 1 877 ? 32.969 29.786 4.382 1.00 87.00 877 ILE A CA 1
ATOM 6882 C C . ILE A 1 877 ? 34.104 30.504 5.135 1.00 87.00 877 ILE A C 1
ATOM 6884 O O . ILE A 1 877 ? 34.831 31.291 4.520 1.00 87.00 877 ILE A O 1
ATOM 6888 N N . PRO A 1 878 ? 34.300 30.279 6.449 1.00 86.12 878 PRO A N 1
ATOM 6889 C CA . PRO A 1 878 ? 35.391 30.905 7.197 1.00 86.12 878 PRO A CA 1
ATOM 6890 C C . PRO A 1 878 ? 36.776 30.370 6.775 1.00 86.12 878 PRO A C 1
ATOM 6892 O O . PRO A 1 878 ? 36.891 29.227 6.331 1.00 86.12 878 PRO A O 1
ATOM 6895 N N . PRO A 1 879 ? 37.853 31.168 6.914 1.00 85.12 879 PRO A N 1
ATOM 6896 C CA . PRO A 1 879 ? 39.213 30.748 6.577 1.00 85.12 879 PRO A CA 1
ATOM 6897 C C . PRO A 1 879 ? 39.789 29.820 7.664 1.00 85.12 879 PRO A C 1
ATOM 6899 O O . PRO A 1 879 ? 40.522 30.263 8.546 1.00 85.12 879 PRO A O 1
ATOM 6902 N N . LEU A 1 880 ? 39.427 28.535 7.612 1.00 85.25 880 LEU A N 1
ATOM 6903 C CA . LEU A 1 880 ? 39.883 27.496 8.543 1.00 85.25 880 LEU A CA 1
ATOM 6904 C C . LEU A 1 880 ? 40.951 26.597 7.904 1.00 85.25 880 LEU A C 1
ATOM 6906 O O . LEU A 1 880 ? 40.825 26.207 6.746 1.00 85.25 880 LEU A O 1
ATOM 6910 N N . GLY A 1 881 ? 41.988 26.253 8.670 1.00 79.06 881 GLY A N 1
ATOM 6911 C CA . GLY A 1 881 ? 43.059 25.339 8.260 1.00 79.06 881 GLY A CA 1
ATOM 6912 C C . GLY A 1 881 ? 42.707 23.845 8.415 1.00 79.06 881 GLY A C 1
ATOM 6913 O O . GLY A 1 881 ? 41.690 23.516 9.026 1.00 79.06 881 GLY A O 1
ATOM 6914 N N . PRO A 1 882 ? 43.574 22.927 7.941 1.00 71.00 882 PRO A N 1
ATOM 6915 C CA . PRO A 1 882 ? 43.308 21.480 7.862 1.00 71.00 882 PRO A CA 1
ATOM 6916 C C . PRO A 1 882 ? 42.853 20.832 9.166 1.00 71.00 882 PRO A C 1
ATOM 6918 O O . PRO A 1 882 ? 41.820 20.178 9.214 1.00 71.00 882 PRO A O 1
ATOM 6921 N N . ASN A 1 883 ? 43.529 21.123 10.275 1.00 75.94 883 ASN A N 1
ATOM 6922 C CA . ASN A 1 883 ? 43.203 20.510 11.564 1.00 75.94 883 ASN A CA 1
ATOM 6923 C C . ASN A 1 883 ? 42.081 21.214 12.348 1.00 75.94 883 ASN A C 1
ATOM 6925 O O . ASN A 1 883 ? 41.792 20.809 13.475 1.00 75.94 883 ASN A O 1
ATOM 6929 N N . GLN A 1 884 ? 41.470 22.268 11.797 1.00 80.06 884 GLN A N 1
ATOM 6930 C CA . GLN A 1 884 ? 40.428 23.040 12.484 1.00 80.06 884 GLN A CA 1
ATOM 6931 C C . GLN A 1 884 ? 39.014 22.512 12.211 1.00 80.06 884 GLN A C 1
ATOM 6933 O O . GLN A 1 884 ? 38.099 22.833 12.962 1.00 80.06 884 GLN A O 1
ATOM 6938 N N . VAL A 1 885 ? 38.830 21.675 11.187 1.00 82.81 885 VAL A N 1
ATOM 6939 C CA . VAL A 1 885 ? 37.544 21.045 10.868 1.00 82.81 885 VAL A CA 1
ATOM 6940 C C . VAL A 1 885 ? 37.574 19.579 11.291 1.00 82.81 885 VAL A C 1
ATOM 6942 O O . VAL A 1 885 ? 38.512 18.847 10.982 1.00 82.81 885 VAL A O 1
ATOM 6945 N N . ALA A 1 886 ? 36.567 19.144 12.052 1.00 79.25 886 ALA A N 1
ATOM 6946 C CA . ALA A 1 886 ? 36.539 17.805 12.651 1.00 79.25 886 ALA A CA 1
ATOM 6947 C C . ALA A 1 886 ? 35.628 16.799 11.922 1.00 79.25 886 ALA A C 1
ATOM 6949 O O . ALA A 1 886 ? 35.743 15.600 12.177 1.00 79.25 886 ALA A O 1
ATOM 6950 N N . PHE A 1 887 ? 34.747 17.261 11.029 1.00 87.06 887 PHE A N 1
ATOM 6951 C CA . PHE A 1 887 ? 33.688 16.447 10.430 1.00 87.06 887 PHE A CA 1
ATOM 6952 C C . PHE A 1 887 ? 34.020 15.975 8.997 1.00 87.06 887 PHE A C 1
ATOM 6954 O O . PHE A 1 887 ? 34.635 16.721 8.235 1.00 87.06 887 PHE A O 1
ATOM 6961 N N . PRO A 1 888 ? 33.579 14.767 8.592 1.00 89.38 888 PRO A N 1
ATOM 6962 C CA . PRO A 1 888 ? 33.859 14.217 7.266 1.00 89.38 888 PRO A CA 1
ATOM 6963 C C . PRO A 1 888 ? 32.881 14.615 6.152 1.00 89.38 888 PRO A C 1
ATOM 6965 O O . PRO A 1 888 ? 33.184 14.357 4.987 1.00 89.38 888 PRO A O 1
ATOM 6968 N N . ARG A 1 889 ? 31.709 15.196 6.454 1.00 92.81 889 ARG A N 1
ATOM 6969 C CA . ARG A 1 889 ? 30.660 15.437 5.442 1.00 92.81 889 ARG A CA 1
ATOM 6970 C C . ARG A 1 889 ? 30.130 16.870 5.428 1.00 92.81 889 ARG A C 1
ATOM 6972 O O . ARG A 1 889 ? 29.706 17.386 6.463 1.00 92.81 889 ARG A O 1
ATOM 6979 N N . LEU A 1 890 ? 30.101 17.467 4.237 1.00 93.94 890 LEU A N 1
ATOM 6980 C CA . LEU A 1 890 ? 29.550 18.794 3.963 1.00 93.94 890 LEU A CA 1
ATOM 6981 C C . LEU A 1 890 ? 28.555 18.730 2.802 1.00 93.94 890 LEU A C 1
ATOM 6983 O O . LEU A 1 890 ? 28.860 18.170 1.749 1.00 93.94 890 LEU A O 1
ATOM 6987 N N . SER A 1 891 ? 27.398 19.362 2.976 1.00 94.88 891 SER A N 1
ATOM 6988 C CA . SER A 1 891 ? 26.414 19.586 1.922 1.00 94.88 891 SER A CA 1
ATOM 6989 C C . SER A 1 891 ? 25.899 21.022 1.962 1.00 94.88 891 SER A C 1
ATOM 6991 O O . SER A 1 891 ? 25.420 21.478 2.998 1.00 94.88 891 SER A O 1
ATOM 6993 N N . LEU A 1 892 ? 26.020 21.727 0.840 1.00 93.88 892 LEU A N 1
ATOM 6994 C CA . LEU A 1 892 ? 25.547 23.088 0.610 1.00 93.88 892 LEU A CA 1
ATOM 6995 C C . LEU A 1 892 ? 24.669 23.086 -0.645 1.00 93.88 892 LEU A C 1
ATOM 6997 O O . LEU A 1 892 ? 25.091 22.591 -1.689 1.00 93.88 892 LEU A O 1
ATOM 7001 N N . GLU A 1 893 ? 23.452 23.617 -0.535 1.00 93.75 893 GLU A N 1
ATOM 7002 C CA . GLU A 1 893 ? 22.476 23.633 -1.626 1.00 93.75 893 GLU A CA 1
ATOM 7003 C C . GLU A 1 893 ? 21.758 24.992 -1.723 1.00 93.75 893 GLU A C 1
ATOM 7005 O O . GLU A 1 893 ? 21.285 25.525 -0.714 1.00 93.75 893 GLU A O 1
ATOM 7010 N N . GLY A 1 894 ? 21.606 25.531 -2.936 1.00 88.50 894 GLY A N 1
ATOM 7011 C CA . GLY A 1 894 ? 20.612 26.573 -3.242 1.00 88.50 894 GLY A CA 1
ATOM 7012 C C . GLY A 1 894 ? 20.991 28.029 -2.938 1.00 88.50 894 GLY A C 1
ATOM 7013 O O . GLY A 1 894 ? 20.085 28.857 -2.803 1.00 88.50 894 GLY A O 1
ATOM 7014 N N . ALA A 1 895 ? 22.284 28.356 -2.824 1.00 90.50 895 ALA A N 1
ATOM 7015 C CA . ALA A 1 895 ? 22.780 29.737 -2.742 1.00 90.50 895 ALA A CA 1
ATOM 7016 C C . ALA A 1 895 ? 24.217 29.879 -3.285 1.00 90.50 895 ALA A C 1
ATOM 7018 O O . ALA A 1 895 ? 25.010 28.950 -3.111 1.00 90.50 895 ALA A O 1
ATOM 7019 N N . PRO A 1 896 ? 24.600 31.047 -3.853 1.00 90.81 896 PRO A N 1
ATOM 7020 C CA . PRO A 1 896 ? 25.962 31.291 -4.330 1.00 90.81 896 PRO A CA 1
ATOM 7021 C C . PRO A 1 896 ? 27.020 31.096 -3.235 1.00 90.81 896 PRO A C 1
ATOM 7023 O O . PRO A 1 896 ? 26.921 31.700 -2.163 1.00 90.81 896 PRO A O 1
ATOM 7026 N N . LEU A 1 897 ? 28.054 30.293 -3.501 1.00 90.38 897 LEU A N 1
ATOM 7027 C CA . LEU A 1 897 ? 29.143 30.058 -2.551 1.00 90.38 897 LEU A CA 1
ATOM 7028 C C . LEU A 1 897 ? 30.271 31.081 -2.735 1.00 90.38 897 LEU A C 1
ATOM 7030 O O . LEU A 1 897 ? 30.938 31.123 -3.767 1.00 90.38 897 LEU A O 1
ATOM 7034 N N . LEU A 1 898 ? 30.503 31.894 -1.708 1.00 85.75 898 LEU A N 1
ATOM 7035 C CA . LEU A 1 898 ? 31.584 32.870 -1.649 1.00 85.75 898 LEU A CA 1
ATOM 7036 C C . LEU A 1 898 ? 32.836 32.194 -1.074 1.00 85.75 898 LEU A C 1
ATOM 7038 O O . LEU A 1 898 ? 32.798 31.635 0.025 1.00 85.75 898 LEU A O 1
ATOM 7042 N N . HIS A 1 899 ? 33.950 32.288 -1.801 1.00 86.88 899 HIS A N 1
ATOM 7043 C CA . HIS A 1 899 ? 35.246 31.688 -1.451 1.00 86.88 899 HIS A CA 1
ATOM 7044 C C . HIS A 1 899 ? 35.266 30.145 -1.355 1.00 86.88 899 HIS A C 1
ATOM 7046 O O . HIS A 1 899 ? 35.643 29.597 -0.310 1.00 86.88 899 HIS A O 1
ATOM 7052 N N . PRO A 1 900 ? 34.873 29.412 -2.418 1.00 86.62 900 PRO A N 1
ATOM 7053 C CA . PRO A 1 900 ? 34.879 27.946 -2.423 1.00 86.62 900 PRO A CA 1
ATOM 7054 C C . PRO A 1 900 ? 36.280 27.343 -2.213 1.00 86.62 900 PRO A C 1
ATOM 7056 O O . PRO A 1 900 ? 36.404 26.242 -1.676 1.00 86.62 900 PRO A O 1
ATOM 7059 N N . GLU A 1 901 ? 37.341 28.087 -2.542 1.00 85.44 901 GLU A N 1
ATOM 7060 C CA . GLU A 1 901 ? 38.736 27.681 -2.364 1.00 85.44 901 GLU A CA 1
ATOM 7061 C C . GLU A 1 901 ? 39.113 27.365 -0.914 1.00 85.44 901 GLU A C 1
ATOM 7063 O O . GLU A 1 901 ? 40.081 26.659 -0.666 1.00 85.44 901 GLU A O 1
ATOM 7068 N N . ARG A 1 902 ? 38.343 27.841 0.067 1.00 87.81 902 ARG A N 1
ATOM 7069 C CA . ARG A 1 902 ? 38.626 27.594 1.488 1.00 87.81 902 ARG A CA 1
ATOM 7070 C C . ARG A 1 902 ? 38.360 26.150 1.911 1.00 87.81 902 ARG A C 1
ATOM 7072 O O . ARG A 1 902 ? 38.940 25.700 2.894 1.00 87.81 902 ARG A O 1
ATOM 7079 N N . VAL A 1 903 ? 37.528 25.416 1.168 1.00 86.12 903 VAL A N 1
ATOM 7080 C CA . VAL A 1 903 ? 37.205 24.006 1.459 1.00 86.12 903 VAL A CA 1
ATOM 7081 C C . VAL A 1 903 ? 38.385 23.083 1.151 1.00 86.12 903 VAL A C 1
ATOM 7083 O O . VAL A 1 903 ? 38.534 22.043 1.790 1.00 86.12 903 VAL A O 1
ATOM 7086 N N . SER A 1 904 ? 39.271 23.473 0.227 1.00 83.81 904 SER A N 1
ATOM 7087 C CA . SER A 1 904 ? 40.414 22.643 -0.175 1.00 83.81 904 SER A CA 1
ATOM 7088 C C . SER A 1 904 ? 41.417 22.410 0.951 1.00 83.81 904 SER A C 1
ATOM 7090 O O . SER A 1 904 ? 42.234 21.497 0.872 1.00 83.81 904 SER A O 1
ATOM 7092 N N . ALA A 1 905 ? 41.375 23.240 1.995 1.00 82.69 905 ALA A N 1
ATOM 7093 C CA . ALA A 1 905 ? 42.235 23.102 3.153 1.00 82.69 905 ALA A CA 1
ATOM 7094 C C . ALA A 1 905 ? 41.798 21.967 4.093 1.00 82.69 905 ALA A C 1
ATOM 7096 O O . ALA A 1 905 ? 42.576 21.644 4.978 1.00 82.69 905 ALA A O 1
ATOM 7097 N N . TRP A 1 906 ? 40.600 21.379 3.956 1.00 87.69 906 TRP A N 1
ATOM 7098 C CA . TRP A 1 906 ? 40.026 20.446 4.941 1.00 87.69 906 TRP A CA 1
ATOM 7099 C C . TRP A 1 906 ? 40.334 18.979 4.608 1.00 87.69 906 TRP A C 1
ATOM 7101 O O . TRP A 1 906 ? 39.646 18.336 3.814 1.00 87.69 906 TRP A O 1
ATOM 7111 N N . ASP A 1 907 ? 41.359 18.433 5.257 1.00 82.88 907 ASP A N 1
ATOM 7112 C CA . ASP A 1 907 ? 41.897 17.085 5.020 1.00 82.88 907 ASP A CA 1
ATOM 7113 C C . ASP A 1 907 ? 40.994 15.941 5.516 1.00 82.88 907 ASP A C 1
ATOM 7115 O O . ASP A 1 907 ? 41.056 14.830 4.992 1.00 82.88 907 ASP A O 1
ATOM 7119 N N . LYS A 1 908 ? 40.122 16.198 6.496 1.00 85.12 908 LYS A N 1
ATOM 7120 C CA . LYS A 1 908 ? 39.174 15.201 7.029 1.00 85.12 908 LYS A CA 1
ATOM 7121 C C . LYS A 1 908 ? 37.896 15.039 6.209 1.00 85.12 908 LYS A C 1
ATOM 7123 O O . LYS A 1 908 ? 37.127 14.121 6.490 1.00 85.12 908 LYS A O 1
ATOM 7128 N N . LEU A 1 909 ? 37.644 15.910 5.231 1.00 88.94 909 LEU A N 1
ATOM 7129 C CA . LEU A 1 909 ? 36.415 15.883 4.442 1.00 88.94 909 LEU A CA 1
ATOM 7130 C C . LEU A 1 909 ? 36.459 14.737 3.422 1.00 88.94 909 LEU A C 1
ATOM 7132 O O . LEU A 1 909 ? 37.263 14.776 2.497 1.00 88.94 909 LEU A O 1
ATOM 7136 N N . THR A 1 910 ? 35.576 13.746 3.566 1.00 89.88 910 THR A N 1
ATOM 7137 C CA . THR A 1 910 ? 35.439 12.612 2.634 1.00 89.88 910 THR A CA 1
ATOM 7138 C C . THR A 1 910 ? 34.197 12.715 1.746 1.00 89.88 910 THR A C 1
ATOM 7140 O O . THR A 1 910 ? 34.113 12.034 0.729 1.00 89.88 910 THR A O 1
ATOM 7143 N N . SER A 1 911 ? 33.236 13.579 2.084 1.00 91.88 911 SER A N 1
ATOM 7144 C CA . SER A 1 911 ? 32.023 13.817 1.294 1.00 91.88 911 SER A CA 1
ATOM 7145 C C . SER A 1 911 ? 31.775 15.311 1.128 1.00 91.88 911 SER A C 1
ATOM 7147 O O . SER A 1 911 ? 31.630 16.023 2.125 1.00 91.88 911 SER A O 1
ATOM 7149 N N . CYS A 1 912 ? 31.641 15.768 -0.115 1.00 92.69 912 CYS A N 1
ATOM 7150 C CA . CYS A 1 912 ? 31.391 17.171 -0.444 1.00 92.69 912 CYS A CA 1
ATOM 7151 C C . CYS A 1 912 ? 30.248 17.297 -1.462 1.00 92.69 912 CYS A C 1
ATOM 7153 O O . CYS A 1 912 ? 30.332 16.748 -2.557 1.00 92.69 912 CYS A O 1
ATOM 7155 N N . ILE A 1 913 ? 29.179 18.006 -1.099 1.00 92.94 913 ILE A N 1
ATOM 7156 C CA . ILE A 1 913 ? 28.019 18.277 -1.959 1.00 92.94 913 ILE A CA 1
ATOM 7157 C C . ILE A 1 913 ? 27.847 19.795 -2.061 1.00 92.94 913 ILE A C 1
ATOM 7159 O O . ILE A 1 913 ? 27.641 20.446 -1.041 1.00 92.94 913 ILE A O 1
ATOM 7163 N N . LEU A 1 914 ? 27.923 20.351 -3.268 1.00 92.31 914 LEU A N 1
ATOM 7164 C CA . LEU A 1 914 ? 27.825 21.778 -3.584 1.00 92.31 914 LEU A CA 1
ATOM 7165 C C . LEU A 1 914 ? 26.854 21.970 -4.762 1.00 92.31 914 LEU A C 1
ATOM 7167 O O . LEU A 1 914 ? 27.286 22.117 -5.907 1.00 92.31 914 LEU A O 1
ATOM 7171 N N . ARG A 1 915 ? 25.542 21.936 -4.504 1.00 91.44 915 ARG A N 1
ATOM 7172 C CA . ARG A 1 915 ? 24.512 22.037 -5.555 1.00 91.44 915 ARG A CA 1
ATOM 7173 C C . ARG A 1 915 ? 23.929 23.433 -5.657 1.00 91.44 915 ARG A C 1
ATOM 7175 O O . ARG A 1 915 ? 23.672 24.067 -4.636 1.00 91.44 915 ARG A O 1
ATOM 7182 N N . ASP A 1 916 ? 23.656 23.895 -6.875 1.00 89.81 916 ASP A N 1
ATOM 7183 C CA . ASP A 1 916 ? 23.058 25.222 -7.093 1.00 89.81 916 ASP A CA 1
ATOM 7184 C C . ASP A 1 916 ? 23.864 26.340 -6.387 1.00 89.81 916 ASP A C 1
ATOM 7186 O O . ASP A 1 916 ? 23.309 27.273 -5.800 1.00 89.81 916 ASP A O 1
ATOM 7190 N N . CYS A 1 917 ? 25.199 26.212 -6.392 1.00 89.44 917 CYS A N 1
ATOM 7191 C CA . CYS A 1 917 ? 26.130 27.092 -5.678 1.00 89.44 917 CYS A CA 1
ATOM 7192 C C . CYS A 1 917 ? 26.761 28.177 -6.565 1.00 89.44 917 CYS A C 1
ATOM 7194 O O . CYS A 1 917 ? 27.627 28.925 -6.101 1.00 89.44 917 CYS A O 1
ATOM 7196 N N . SER A 1 918 ? 26.340 28.285 -7.830 1.00 89.25 918 SER A N 1
ATOM 7197 C CA . SER A 1 918 ? 26.853 29.247 -8.817 1.00 89.25 918 SER A CA 1
ATOM 7198 C C . SER A 1 918 ? 28.376 29.191 -9.031 1.00 89.25 918 SER A C 1
ATOM 7200 O O . SER A 1 918 ? 28.994 30.206 -9.363 1.00 89.25 918 SER A O 1
ATOM 7202 N N . LEU A 1 919 ? 29.001 28.023 -8.849 1.00 87.19 919 LEU A N 1
ATOM 7203 C CA . LEU A 1 919 ? 30.443 27.850 -9.054 1.00 87.19 919 LEU A CA 1
ATOM 7204 C C . LEU A 1 919 ? 30.808 28.036 -10.534 1.00 87.19 919 LEU A C 1
ATOM 7206 O O . LEU A 1 919 ? 30.161 27.458 -11.401 1.00 87.19 919 LEU A O 1
ATOM 7210 N N . GLN A 1 920 ? 31.858 28.814 -10.815 1.00 84.94 920 GLN A N 1
ATOM 7211 C CA . GLN A 1 920 ? 32.387 29.019 -12.178 1.00 84.94 920 GLN A CA 1
ATOM 7212 C C . GLN A 1 920 ? 33.650 28.191 -12.462 1.00 84.94 920 GLN A C 1
ATOM 7214 O O . GLN A 1 920 ? 33.910 27.821 -13.603 1.00 84.94 920 GLN A O 1
ATOM 7219 N N . HIS A 1 921 ? 34.420 27.877 -11.416 1.00 83.06 921 HIS A N 1
ATOM 7220 C CA . HIS A 1 921 ? 35.669 27.119 -11.489 1.00 83.06 921 HIS A CA 1
ATOM 7221 C C . HIS A 1 921 ? 35.723 26.125 -10.325 1.00 83.06 921 HIS A C 1
ATOM 7223 O O . HIS A 1 921 ? 35.212 26.417 -9.241 1.00 83.06 921 HIS A O 1
ATOM 7229 N N . ALA A 1 922 ? 36.359 24.973 -10.536 1.00 81.44 922 ALA A N 1
ATOM 7230 C CA . ALA A 1 922 ? 36.454 23.896 -9.548 1.00 81.44 922 ALA A CA 1
ATOM 7231 C C . ALA A 1 922 ? 37.905 23.562 -9.140 1.00 81.44 922 ALA A C 1
ATOM 7233 O O . ALA A 1 922 ? 38.130 22.565 -8.459 1.00 81.44 922 ALA A O 1
ATOM 7234 N N . ASP A 1 923 ? 38.895 24.375 -9.535 1.00 83.38 923 ASP A N 1
ATOM 7235 C CA . ASP A 1 923 ? 40.335 24.071 -9.399 1.00 83.38 923 ASP A CA 1
ATOM 7236 C C . ASP A 1 923 ? 40.779 23.747 -7.969 1.00 83.38 923 ASP A C 1
ATOM 7238 O O . ASP A 1 923 ? 41.683 22.941 -7.754 1.00 83.38 923 ASP A O 1
ATOM 7242 N N . PHE A 1 924 ? 40.101 24.324 -6.978 1.00 84.56 924 PHE A N 1
ATOM 7243 C CA . PHE A 1 924 ? 40.354 24.075 -5.562 1.00 84.56 924 PHE A CA 1
ATOM 7244 C C . PHE A 1 924 ? 40.151 22.605 -5.151 1.00 84.56 924 PHE A C 1
ATOM 7246 O O . PHE A 1 924 ? 40.747 22.156 -4.174 1.00 84.56 924 PHE A O 1
ATOM 7253 N N . LEU A 1 925 ? 39.369 21.824 -5.905 1.00 83.06 925 LEU A N 1
ATOM 7254 C CA . LEU A 1 925 ? 39.185 20.394 -5.649 1.00 83.06 925 LEU A CA 1
ATOM 7255 C C . LEU A 1 925 ? 40.436 19.569 -5.983 1.00 83.06 925 LEU A C 1
ATOM 7257 O O . LEU A 1 925 ? 40.569 18.460 -5.482 1.00 83.06 925 LEU A O 1
ATOM 7261 N N . ALA A 1 926 ? 41.382 20.079 -6.782 1.00 79.50 926 ALA A N 1
ATOM 7262 C CA . ALA A 1 926 ? 42.514 19.297 -7.293 1.00 79.50 926 ALA A CA 1
ATOM 7263 C C . ALA A 1 926 ? 43.387 18.636 -6.203 1.00 79.50 926 ALA A C 1
ATOM 7265 O O . ALA A 1 926 ? 44.038 17.632 -6.479 1.00 79.50 926 ALA A O 1
ATOM 7266 N N . GLY A 1 927 ? 43.395 19.175 -4.979 1.00 74.94 927 GLY A N 1
ATOM 7267 C CA . GLY A 1 927 ? 44.134 18.629 -3.834 1.00 74.94 927 GLY A CA 1
ATOM 7268 C C . GLY A 1 927 ? 43.337 17.690 -2.918 1.00 74.94 927 GLY A C 1
ATOM 7269 O O . GLY A 1 927 ? 43.891 17.220 -1.931 1.00 74.94 927 GLY A O 1
ATOM 7270 N N . MET A 1 928 ? 42.059 17.424 -3.207 1.00 83.56 928 MET A N 1
ATOM 7271 C CA . MET A 1 928 ? 41.137 16.714 -2.307 1.00 83.56 928 MET A CA 1
ATOM 7272 C C . MET A 1 928 ? 40.992 15.220 -2.648 1.00 83.56 928 MET A C 1
ATOM 7274 O O . MET A 1 928 ? 39.882 14.702 -2.767 1.00 83.56 928 MET A O 1
ATOM 7278 N N . CYS A 1 929 ? 42.112 14.509 -2.815 1.00 78.50 929 CYS A N 1
ATOM 7279 C CA . CYS A 1 929 ? 42.123 13.095 -3.224 1.00 78.50 929 CYS A CA 1
ATOM 7280 C C . CYS A 1 929 ? 41.477 12.130 -2.212 1.00 78.50 929 CYS A C 1
ATOM 7282 O O . CYS A 1 929 ? 41.150 10.997 -2.554 1.00 78.50 929 CYS A O 1
ATOM 7284 N N . GLN A 1 930 ? 41.247 12.573 -0.976 1.00 83.94 930 GLN A N 1
ATOM 7285 C CA . GLN A 1 930 ? 40.582 11.795 0.068 1.00 83.94 930 GLN A CA 1
ATOM 7286 C C . GLN A 1 930 ? 39.059 11.641 -0.115 1.00 83.94 930 GLN A C 1
ATOM 7288 O O . GLN A 1 930 ? 38.438 10.920 0.668 1.00 83.94 930 GLN A O 1
ATOM 7293 N N . LEU A 1 931 ? 38.446 12.344 -1.077 1.00 84.94 931 LEU A N 1
ATOM 7294 C CA . LEU A 1 931 ? 36.995 12.345 -1.274 1.00 84.94 931 LEU A CA 1
ATOM 7295 C C . LEU A 1 931 ? 36.482 10.988 -1.780 1.00 84.94 931 LEU A C 1
ATOM 7297 O O . LEU A 1 931 ? 36.931 10.464 -2.795 1.00 84.94 931 LEU A O 1
ATOM 7301 N N . GLU A 1 932 ? 35.474 10.463 -1.090 1.00 87.19 932 GLU A N 1
ATOM 7302 C CA . GLU A 1 932 ? 34.711 9.271 -1.464 1.00 87.19 932 GLU A CA 1
ATOM 7303 C C . GLU A 1 932 ? 33.426 9.628 -2.222 1.00 87.19 932 GLU A C 1
ATOM 7305 O O . GLU A 1 932 ? 32.956 8.840 -3.046 1.00 87.19 932 GLU A O 1
ATOM 7310 N N . LEU A 1 933 ? 32.852 10.805 -1.945 1.00 86.31 933 LEU A N 1
ATOM 7311 C CA . LEU A 1 933 ? 31.659 11.334 -2.605 1.00 86.31 933 LEU A CA 1
ATOM 7312 C C . LEU A 1 933 ? 31.855 12.805 -2.962 1.00 86.31 933 LEU A C 1
ATOM 7314 O O . LEU A 1 933 ? 32.174 13.627 -2.097 1.00 86.31 933 LEU A O 1
ATOM 7318 N N . LEU A 1 934 ? 31.584 13.137 -4.221 1.00 87.38 934 LEU A N 1
ATOM 7319 C CA . LEU A 1 934 ? 31.550 14.505 -4.712 1.00 87.38 934 LEU A CA 1
ATOM 7320 C C . LEU A 1 934 ? 30.285 14.753 -5.536 1.00 87.38 934 LEU A C 1
ATOM 7322 O O . LEU A 1 934 ? 29.982 14.012 -6.466 1.00 87.38 934 LEU A O 1
ATOM 7326 N N . ASP A 1 935 ? 29.580 15.831 -5.227 1.00 87.00 935 ASP A N 1
ATOM 7327 C CA . ASP A 1 935 ? 28.450 16.311 -6.015 1.00 87.00 935 ASP A CA 1
ATOM 7328 C C . ASP A 1 935 ? 28.582 17.820 -6.221 1.00 87.00 935 ASP A C 1
ATOM 7330 O O . ASP A 1 935 ? 28.614 18.578 -5.256 1.00 87.00 935 ASP A O 1
ATOM 7334 N N . ILE A 1 936 ? 28.694 18.252 -7.471 1.00 87.62 936 ILE A N 1
ATOM 7335 C CA . ILE A 1 936 ? 28.829 19.658 -7.886 1.00 87.62 936 ILE A CA 1
ATOM 7336 C C . ILE A 1 936 ? 27.768 20.012 -8.936 1.00 87.62 936 ILE A C 1
ATOM 7338 O O . ILE A 1 936 ? 28.003 20.816 -9.842 1.00 87.62 936 ILE A O 1
ATOM 7342 N N . SER A 1 937 ? 26.596 19.384 -8.837 1.00 86.12 937 SER A N 1
ATOM 7343 C CA . SER A 1 937 ? 25.521 19.514 -9.821 1.00 86.12 937 SER A CA 1
ATOM 7344 C C . SER A 1 937 ? 24.877 20.909 -9.827 1.00 86.12 937 SER A C 1
ATOM 7346 O O . SER A 1 937 ? 24.845 21.604 -8.811 1.00 86.12 937 SER A O 1
ATOM 7348 N N . ASN A 1 938 ? 24.340 21.310 -10.977 1.00 86.56 938 ASN A N 1
ATOM 7349 C CA . ASN A 1 938 ? 23.653 22.574 -11.238 1.00 86.56 938 ASN A CA 1
ATOM 7350 C C . ASN A 1 938 ? 24.497 23.813 -10.886 1.00 86.56 938 ASN A C 1
ATOM 7352 O O . ASN A 1 938 ? 24.041 24.741 -10.219 1.00 86.56 938 ASN A O 1
ATOM 7356 N N . ASN A 1 939 ? 25.759 23.823 -11.314 1.00 87.19 939 ASN A N 1
ATOM 7357 C CA . ASN A 1 939 ? 26.633 24.996 -11.240 1.00 87.19 939 ASN A CA 1
ATOM 7358 C C . ASN A 1 939 ? 26.922 25.553 -12.650 1.00 87.19 939 ASN A C 1
ATOM 7360 O O . ASN A 1 939 ? 26.387 25.080 -13.647 1.00 87.19 939 ASN A O 1
ATOM 7364 N N . ASN A 1 940 ? 27.775 26.577 -12.745 1.00 85.81 940 ASN A N 1
ATOM 7365 C CA . ASN A 1 940 ? 28.170 27.221 -14.003 1.00 85.81 940 ASN A CA 1
ATOM 7366 C C . ASN A 1 940 ? 29.602 26.834 -14.414 1.00 85.81 940 ASN A C 1
ATOM 7368 O O . ASN A 1 940 ? 30.357 27.673 -14.911 1.00 85.81 940 ASN A O 1
ATOM 7372 N N . LEU A 1 941 ? 30.009 25.584 -14.168 1.00 81.44 941 LEU A N 1
ATOM 7373 C CA . LEU A 1 941 ? 31.364 25.127 -14.475 1.00 81.44 941 LEU A CA 1
ATOM 7374 C C . LEU A 1 941 ? 31.548 24.952 -15.984 1.00 81.44 941 LEU A C 1
ATOM 7376 O O . LEU A 1 941 ? 30.726 24.310 -16.632 1.00 81.44 941 LEU A O 1
ATOM 7380 N N . ALA A 1 942 ? 32.648 25.489 -16.517 1.00 79.06 942 ALA A N 1
ATOM 7381 C CA . ALA A 1 942 ? 33.040 25.316 -17.919 1.00 79.06 942 ALA A CA 1
ATOM 7382 C C . ALA A 1 942 ? 34.006 24.133 -18.138 1.00 79.06 942 ALA A C 1
ATOM 7384 O O . ALA A 1 942 ? 34.095 23.600 -19.240 1.00 79.06 942 ALA A O 1
ATOM 7385 N N . ALA A 1 943 ? 34.737 23.730 -17.095 1.00 73.94 943 ALA A N 1
ATOM 7386 C CA . ALA A 1 943 ? 35.703 22.634 -17.123 1.00 73.94 943 ALA A CA 1
ATOM 7387 C C . ALA A 1 943 ? 35.889 22.033 -15.719 1.00 73.94 943 ALA A C 1
ATOM 7389 O O . ALA A 1 943 ? 35.612 22.692 -14.710 1.00 73.94 943 ALA A O 1
ATOM 7390 N N . LEU A 1 944 ? 36.388 20.795 -15.658 1.00 71.19 944 LEU A N 1
ATOM 7391 C CA . LEU A 1 944 ? 36.775 20.120 -14.415 1.00 71.19 944 LEU A CA 1
ATOM 7392 C C . LEU A 1 944 ? 38.301 20.157 -14.207 1.00 71.19 944 LEU A C 1
ATOM 7394 O O . LEU A 1 944 ? 39.053 20.205 -15.183 1.00 71.19 944 LEU A O 1
ATOM 7398 N N . PRO A 1 945 ? 38.796 20.099 -12.955 1.00 70.56 945 PRO A N 1
ATOM 7399 C CA . PRO A 1 945 ? 40.225 20.180 -12.669 1.00 70.56 945 PRO A CA 1
ATOM 7400 C C . PRO A 1 945 ? 40.963 18.929 -13.144 1.00 70.56 945 PRO A C 1
ATOM 7402 O O . PRO A 1 945 ? 40.570 17.806 -12.824 1.00 70.56 945 PRO A O 1
ATOM 7405 N N . ALA A 1 946 ? 42.120 19.104 -13.786 1.00 65.31 946 ALA A N 1
ATOM 7406 C CA . ALA A 1 946 ? 42.972 17.985 -14.209 1.00 65.31 946 ALA A CA 1
ATOM 7407 C C . ALA A 1 946 ? 43.411 17.070 -13.040 1.00 65.31 946 ALA A C 1
ATOM 7409 O O . ALA A 1 946 ? 43.665 15.881 -13.242 1.00 65.31 946 ALA A O 1
ATOM 7410 N N . GLY A 1 947 ? 43.471 17.611 -11.815 1.00 63.81 947 GLY A N 1
ATOM 7411 C CA . GLY A 1 947 ? 43.832 16.891 -10.587 1.00 63.81 947 GLY A CA 1
ATOM 7412 C C . GLY A 1 947 ? 42.800 15.864 -10.102 1.00 63.81 947 GLY A C 1
ATOM 7413 O O . GLY A 1 947 ? 43.160 14.994 -9.314 1.00 63.81 947 GLY A O 1
ATOM 7414 N N . MET A 1 948 ? 41.560 15.877 -10.613 1.00 65.94 948 MET A N 1
ATOM 7415 C CA . MET A 1 948 ? 40.548 14.855 -10.282 1.00 65.94 948 MET A CA 1
ATOM 7416 C C . MET A 1 948 ? 40.966 13.435 -10.680 1.00 65.94 948 MET A C 1
ATOM 7418 O O . MET A 1 948 ? 40.473 12.464 -10.115 1.00 65.94 948 MET A O 1
ATOM 7422 N N . ARG A 1 949 ? 41.925 13.294 -11.603 1.00 63.34 949 ARG A N 1
ATOM 7423 C CA . ARG A 1 9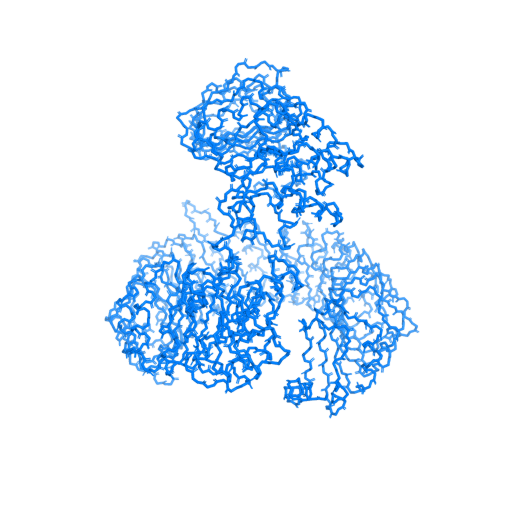49 ? 42.521 11.998 -11.965 1.00 63.34 949 ARG A CA 1
ATOM 7424 C C . ARG A 1 949 ? 43.212 11.294 -10.792 1.00 63.34 949 ARG A C 1
ATOM 7426 O O . ARG A 1 949 ? 43.445 10.096 -10.872 1.00 63.34 949 ARG A O 1
ATOM 7433 N N . ALA A 1 950 ? 43.557 12.025 -9.731 1.00 64.31 950 ALA A N 1
ATOM 7434 C CA . ALA A 1 950 ? 44.195 11.492 -8.530 1.00 64.31 950 ALA A CA 1
ATOM 7435 C C . ALA A 1 950 ? 43.193 11.036 -7.448 1.00 64.31 950 ALA A C 1
ATOM 7437 O O . ALA A 1 950 ? 43.618 10.682 -6.351 1.00 64.31 950 ALA A O 1
ATOM 7438 N N . PHE A 1 951 ? 41.882 11.076 -7.715 1.00 73.12 951 PHE A N 1
ATOM 7439 C CA . PHE A 1 951 ? 40.844 10.700 -6.751 1.00 73.12 951 PHE A CA 1
ATOM 7440 C C . PHE A 1 951 ? 40.610 9.182 -6.777 1.00 73.12 951 PHE A C 1
ATOM 7442 O O . PHE A 1 951 ? 39.626 8.687 -7.321 1.00 73.12 951 PHE A O 1
ATOM 7449 N N . ASP A 1 952 ? 41.530 8.430 -6.185 1.00 71.94 952 ASP A N 1
ATOM 7450 C CA . ASP A 1 952 ? 41.501 6.964 -6.120 1.00 71.94 952 ASP A CA 1
ATOM 7451 C C . ASP A 1 952 ? 40.401 6.399 -5.201 1.00 71.94 952 ASP A C 1
ATOM 7453 O O . ASP A 1 952 ? 40.014 5.238 -5.335 1.00 71.94 952 ASP A O 1
ATOM 7457 N N . ARG A 1 953 ? 39.875 7.215 -4.279 1.00 74.88 953 ARG A N 1
ATOM 7458 C CA . ARG A 1 953 ? 38.820 6.832 -3.322 1.00 74.88 953 ARG A CA 1
ATOM 7459 C C . ARG A 1 953 ? 37.405 7.180 -3.764 1.00 74.88 953 ARG A C 1
ATOM 7461 O O . ARG A 1 953 ? 36.458 6.803 -3.072 1.00 74.88 953 ARG A O 1
ATOM 7468 N N . LEU A 1 954 ? 37.245 7.891 -4.881 1.00 74.69 954 LEU A N 1
ATOM 7469 C CA . LEU A 1 954 ? 35.950 8.412 -5.300 1.00 74.69 954 LEU A CA 1
ATOM 7470 C C . LEU A 1 954 ? 35.026 7.265 -5.699 1.00 74.69 954 LEU A C 1
ATOM 7472 O O . LEU A 1 954 ? 35.152 6.663 -6.762 1.00 74.69 954 LEU A O 1
ATOM 7476 N N . SER A 1 955 ? 34.077 6.975 -4.820 1.00 71.50 955 SER A N 1
ATOM 7477 C CA . SER A 1 955 ? 33.020 6.017 -5.089 1.00 71.50 955 SER A CA 1
ATOM 7478 C C . SER A 1 955 ? 31.883 6.682 -5.850 1.00 71.50 955 SER A C 1
ATOM 7480 O O . SER A 1 955 ? 31.346 6.057 -6.753 1.00 71.50 955 SER A O 1
ATOM 7482 N N . SER A 1 956 ? 31.523 7.934 -5.537 1.00 73.56 956 SER A N 1
ATOM 7483 C CA . SER A 1 956 ? 30.339 8.609 -6.081 1.00 73.56 956 SER A CA 1
ATOM 7484 C C . SER A 1 956 ? 30.642 9.995 -6.639 1.00 73.56 956 SER A C 1
ATOM 7486 O O . SER A 1 956 ? 31.200 10.827 -5.926 1.00 73.56 956 SER A O 1
ATOM 7488 N N . LEU A 1 957 ? 30.208 10.262 -7.876 1.00 80.25 957 LEU A N 1
ATOM 7489 C CA . LEU A 1 957 ? 30.385 11.542 -8.567 1.00 80.25 957 LEU A CA 1
ATOM 7490 C C . LEU A 1 957 ? 29.082 11.998 -9.237 1.00 80.25 957 LEU A C 1
ATOM 7492 O O . LEU A 1 957 ? 28.511 11.248 -10.022 1.00 80.25 957 LEU A O 1
ATOM 7496 N N . ALA A 1 958 ? 28.657 13.234 -8.976 1.00 77.56 958 ALA A N 1
ATOM 7497 C CA . ALA A 1 958 ? 27.552 13.889 -9.677 1.00 77.56 958 ALA A CA 1
ATOM 7498 C C . ALA A 1 958 ? 27.968 15.295 -10.144 1.00 77.56 958 ALA A C 1
ATOM 7500 O O . ALA A 1 958 ? 28.491 16.093 -9.364 1.00 77.56 958 ALA A O 1
ATOM 7501 N N . ILE A 1 959 ? 27.780 15.581 -11.435 1.00 80.06 959 ILE A N 1
ATOM 7502 C CA . ILE A 1 959 ? 28.217 16.828 -12.096 1.00 80.06 959 ILE A CA 1
ATOM 7503 C C . ILE A 1 959 ? 27.141 17.408 -13.028 1.00 80.06 959 ILE A C 1
ATOM 7505 O O . ILE A 1 959 ? 27.443 18.222 -13.900 1.00 80.06 959 ILE A O 1
ATOM 7509 N N . GLU A 1 960 ? 25.892 16.970 -12.875 1.00 77.88 960 GLU A N 1
ATOM 7510 C CA . GLU A 1 960 ? 24.779 17.297 -13.774 1.00 77.88 960 GLU A CA 1
ATOM 7511 C C . GLU A 1 960 ? 24.540 18.810 -13.870 1.00 77.88 960 GLU A C 1
ATOM 7513 O O . GLU A 1 960 ? 24.911 19.554 -12.969 1.00 77.88 960 GLU A O 1
ATOM 7518 N N . GLY A 1 961 ? 23.936 19.291 -14.959 1.00 72.81 961 GLY A N 1
ATOM 7519 C CA . GLY A 1 961 ? 23.507 20.694 -15.064 1.00 72.81 961 GLY A CA 1
ATOM 7520 C C . GLY A 1 961 ? 24.631 21.741 -15.105 1.00 72.81 961 GLY A C 1
ATOM 7521 O O . GLY A 1 961 ? 24.365 22.905 -14.827 1.00 72.81 961 GLY A O 1
ATOM 7522 N N . ASN A 1 962 ? 25.866 21.347 -15.439 1.00 79.75 962 ASN A N 1
ATOM 7523 C CA . ASN A 1 962 ? 27.003 22.245 -15.679 1.00 79.75 962 ASN A CA 1
ATOM 7524 C C . ASN A 1 962 ? 27.242 22.481 -17.185 1.00 79.75 962 ASN A C 1
ATOM 7526 O O . ASN A 1 962 ? 26.771 21.709 -18.017 1.00 79.75 962 ASN A O 1
ATOM 7530 N N . ASN A 1 963 ? 28.023 23.506 -17.548 1.00 80.75 963 ASN A N 1
ATOM 7531 C CA . ASN A 1 963 ? 28.356 23.847 -18.940 1.00 80.75 963 ASN A CA 1
ATOM 7532 C C . ASN A 1 963 ? 29.718 23.261 -19.379 1.00 80.75 963 ASN A C 1
ATOM 7534 O O . ASN A 1 963 ? 30.573 23.974 -19.907 1.00 80.75 963 ASN A O 1
ATOM 7538 N N . ILE A 1 964 ? 29.941 21.973 -19.103 1.00 74.50 964 ILE A N 1
ATOM 7539 C CA . ILE A 1 964 ? 31.206 21.269 -19.377 1.00 74.50 964 ILE A CA 1
ATOM 7540 C C . ILE A 1 964 ? 31.168 20.663 -20.787 1.00 74.50 964 ILE A C 1
ATOM 7542 O O . ILE A 1 964 ? 30.146 20.118 -21.201 1.00 74.50 964 ILE A O 1
ATOM 7546 N N . SER A 1 965 ? 32.279 20.736 -21.528 1.00 69.50 965 SER A N 1
ATOM 7547 C CA . SER A 1 965 ? 32.359 20.165 -22.878 1.00 69.50 965 SER A CA 1
ATOM 7548 C C . SER A 1 965 ? 32.450 18.628 -22.870 1.00 69.50 965 SER A C 1
ATOM 7550 O O . SER A 1 965 ? 33.065 18.035 -21.985 1.00 69.50 965 SER A O 1
ATOM 7552 N N . GLU A 1 966 ? 31.892 17.972 -23.893 1.00 59.12 966 GLU A N 1
ATOM 7553 C CA . GLU A 1 966 ? 31.893 16.503 -24.059 1.00 59.12 966 GLU A CA 1
ATOM 7554 C C . GLU A 1 966 ? 33.316 15.906 -24.021 1.00 59.12 966 GLU A C 1
ATOM 7556 O O . GLU A 1 966 ? 33.570 14.904 -23.356 1.00 59.12 966 GLU A O 1
ATOM 7561 N N . LYS A 1 967 ? 34.291 16.612 -24.609 1.00 62.81 967 LYS A N 1
ATOM 7562 C CA . LYS A 1 967 ? 35.715 16.243 -24.598 1.00 62.81 967 LYS A CA 1
ATOM 7563 C C . LYS A 1 967 ? 36.321 16.202 -23.188 1.00 62.81 967 LYS A C 1
ATOM 7565 O O . LYS A 1 967 ? 37.209 15.390 -22.923 1.00 62.81 967 LYS A O 1
ATOM 7570 N N . ASP A 1 968 ? 35.878 17.086 -22.297 1.00 59.62 968 ASP A N 1
ATOM 7571 C CA . ASP A 1 968 ? 36.365 17.150 -20.915 1.00 59.62 968 ASP A CA 1
ATOM 7572 C C . ASP A 1 968 ? 35.714 16.071 -20.035 1.00 59.62 968 ASP A C 1
ATOM 7574 O O . ASP A 1 968 ? 36.352 15.565 -19.110 1.00 59.62 968 ASP A O 1
ATOM 7578 N N . VAL A 1 969 ? 34.483 15.662 -20.365 1.00 60.34 969 VAL A N 1
ATOM 7579 C CA . VAL A 1 969 ? 33.786 14.520 -19.746 1.00 60.34 969 VAL A CA 1
ATOM 7580 C C . VAL A 1 969 ? 34.448 13.196 -20.154 1.00 60.34 969 VAL A C 1
ATOM 7582 O O . VAL A 1 969 ? 34.765 12.371 -19.292 1.00 60.34 969 VAL A O 1
ATOM 7585 N N . ASP A 1 970 ? 34.772 13.025 -21.439 1.00 58.91 970 ASP A N 1
ATOM 7586 C CA . ASP A 1 970 ? 35.474 11.843 -21.966 1.00 58.91 970 ASP A CA 1
ATOM 7587 C C . ASP A 1 970 ? 36.868 11.653 -21.348 1.00 58.91 970 ASP A C 1
ATOM 7589 O O . ASP A 1 970 ? 37.286 10.535 -21.027 1.00 58.91 970 ASP A O 1
ATOM 7593 N N . ALA A 1 971 ? 37.588 12.755 -21.116 1.00 57.78 971 ALA A N 1
ATOM 7594 C CA . ALA A 1 971 ? 38.905 12.749 -20.480 1.00 57.78 971 ALA A CA 1
ATOM 7595 C C . ALA A 1 971 ? 38.879 12.320 -18.996 1.00 57.78 971 ALA A C 1
ATOM 7597 O O . ALA A 1 971 ? 39.946 12.037 -18.430 1.00 57.78 971 ALA A O 1
ATOM 7598 N N . LEU A 1 972 ? 37.692 12.288 -18.379 1.00 56.12 972 LEU A N 1
ATOM 7599 C CA . LEU A 1 972 ? 37.433 11.883 -16.996 1.00 56.12 972 LEU A CA 1
ATOM 7600 C C . LEU A 1 972 ? 36.847 10.459 -16.904 1.00 56.12 972 LEU A C 1
ATOM 7602 O O . LEU A 1 972 ? 37.140 9.739 -15.951 1.00 56.12 972 LEU A O 1
ATOM 7606 N N . LEU A 1 973 ? 36.064 10.036 -17.906 1.00 54.28 973 LEU A N 1
ATOM 7607 C CA . LEU A 1 973 ? 35.412 8.720 -17.984 1.00 54.28 973 LEU A CA 1
ATOM 7608 C C . LEU A 1 973 ? 36.405 7.555 -18.089 1.00 54.28 973 LEU A C 1
ATOM 7610 O O . LEU A 1 973 ? 36.219 6.535 -17.429 1.00 54.28 973 LEU A O 1
ATOM 7614 N N . LEU A 1 974 ? 37.471 7.705 -18.880 1.00 51.03 974 LEU A N 1
ATOM 7615 C CA . LEU A 1 974 ? 38.447 6.634 -19.131 1.00 51.03 974 LEU A CA 1
ATOM 7616 C C . LEU A 1 974 ? 39.122 6.094 -17.845 1.00 51.03 974 LEU A C 1
ATOM 7618 O O . LEU A 1 974 ? 39.158 4.878 -17.681 1.00 51.03 974 LEU A O 1
ATOM 7622 N N . PRO A 1 975 ? 39.593 6.934 -16.899 1.00 49.09 975 PRO A N 1
ATOM 7623 C CA . PRO A 1 975 ? 40.120 6.459 -15.611 1.00 49.09 975 PRO A CA 1
ATOM 7624 C C . PRO A 1 975 ? 39.047 5.996 -14.605 1.00 49.09 975 PRO A C 1
ATOM 7626 O O . PRO A 1 975 ? 39.287 5.065 -13.838 1.00 49.09 975 PRO A O 1
ATOM 7629 N N . LEU A 1 976 ? 37.863 6.624 -14.589 1.00 47.25 976 LEU A N 1
ATOM 7630 C CA . LEU A 1 976 ? 36.765 6.277 -13.667 1.00 47.25 976 LEU A CA 1
ATOM 7631 C C . LEU A 1 976 ? 36.126 4.921 -14.004 1.00 47.25 976 LEU A C 1
ATOM 7633 O O . LEU A 1 976 ? 35.728 4.191 -13.098 1.00 47.25 976 LEU A O 1
ATOM 7637 N N . LEU A 1 977 ? 36.085 4.548 -15.286 1.00 49.38 977 LEU A N 1
ATOM 7638 C CA . LEU A 1 977 ? 35.626 3.234 -15.745 1.00 49.38 977 LEU A CA 1
ATOM 7639 C C . LEU A 1 977 ? 36.522 2.088 -15.243 1.00 49.38 977 LEU A C 1
ATOM 7641 O O . LEU A 1 977 ? 35.999 1.028 -14.906 1.00 49.38 977 LEU A O 1
ATOM 7645 N N . ASP A 1 978 ? 37.835 2.297 -15.109 1.00 43.16 978 ASP A N 1
ATOM 7646 C CA . ASP A 1 978 ? 38.759 1.298 -14.542 1.00 43.16 978 ASP A CA 1
ATOM 7647 C C . ASP A 1 978 ? 38.569 1.105 -13.024 1.00 43.16 978 ASP A C 1
ATOM 7649 O O . ASP A 1 978 ? 38.730 -0.004 -12.504 1.00 43.16 978 ASP A O 1
ATOM 7653 N N . VAL A 1 979 ? 38.166 2.155 -12.300 1.00 41.59 979 VAL A N 1
ATOM 7654 C CA . VAL A 1 979 ? 37.843 2.087 -10.862 1.00 41.59 979 VAL A CA 1
ATOM 7655 C C . VAL A 1 979 ? 36.454 1.470 -10.635 1.00 41.59 979 VAL A C 1
ATOM 7657 O O . VAL A 1 979 ? 36.298 0.588 -9.787 1.00 41.59 979 VAL A O 1
ATOM 7660 N N . LEU A 1 980 ? 35.454 1.852 -11.439 1.00 41.66 980 LEU A N 1
ATOM 7661 C CA . LEU A 1 980 ? 34.088 1.311 -11.380 1.00 41.66 980 LEU A CA 1
ATOM 7662 C C . LEU A 1 980 ? 34.020 -0.166 -11.803 1.00 41.66 980 LEU A C 1
ATOM 7664 O O . LEU A 1 980 ? 33.263 -0.932 -11.208 1.00 41.66 980 LEU A O 1
ATOM 7668 N N . ASN A 1 981 ? 34.859 -0.604 -12.750 1.00 41.09 981 ASN A N 1
ATOM 7669 C CA . ASN A 1 981 ? 34.967 -2.015 -13.146 1.00 41.09 981 ASN A CA 1
ATOM 7670 C C . ASN A 1 981 ? 35.502 -2.932 -12.028 1.00 41.09 981 ASN A C 1
ATOM 7672 O O . ASN A 1 981 ? 35.265 -4.140 -12.070 1.00 41.09 981 ASN A O 1
ATOM 7676 N N . ASN A 1 982 ? 36.186 -2.384 -11.016 1.00 37.38 982 ASN A N 1
ATOM 7677 C CA . ASN A 1 982 ? 36.774 -3.152 -9.911 1.00 37.38 982 ASN A CA 1
ATOM 7678 C C . ASN A 1 982 ? 35.932 -3.152 -8.618 1.00 37.38 982 ASN A C 1
ATOM 7680 O O . ASN A 1 982 ? 36.232 -3.908 -7.690 1.00 37.38 982 ASN A O 1
ATOM 7684 N N . MET A 1 983 ? 34.856 -2.362 -8.539 1.00 32.75 983 MET A N 1
ATOM 7685 C CA . MET A 1 983 ? 34.017 -2.238 -7.340 1.00 32.75 983 MET A CA 1
ATOM 7686 C C . MET A 1 983 ? 32.712 -3.037 -7.487 1.00 32.75 983 MET A C 1
ATOM 7688 O O . MET A 1 983 ? 31.831 -2.714 -8.281 1.00 32.75 983 MET A O 1
ATOM 7692 N N . ARG A 1 984 ? 32.551 -4.101 -6.687 1.00 33.88 984 ARG A N 1
ATOM 7693 C CA . ARG A 1 984 ? 31.276 -4.831 -6.554 1.00 33.88 984 ARG A CA 1
ATOM 7694 C C . ARG A 1 984 ? 30.187 -3.898 -5.994 1.00 33.88 984 ARG A C 1
ATOM 7696 O O . ARG A 1 984 ? 30.267 -3.521 -4.835 1.00 33.88 984 ARG A O 1
ATOM 7703 N N . TYR A 1 985 ? 29.184 -3.595 -6.824 1.00 33.06 985 TYR A N 1
ATOM 7704 C CA . TYR A 1 985 ? 27.866 -2.983 -6.564 1.00 33.06 985 TYR A CA 1
ATOM 7705 C C . TYR A 1 985 ? 27.669 -2.079 -5.328 1.00 33.06 985 TYR A C 1
ATOM 7707 O O . TYR A 1 985 ? 27.602 -2.540 -4.190 1.00 33.06 985 TYR A O 1
ATOM 7715 N N . SER A 1 986 ? 27.289 -0.826 -5.597 1.00 28.25 986 SER A N 1
ATOM 7716 C CA . SER A 1 986 ? 26.436 -0.005 -4.729 1.00 28.25 986 SER A CA 1
ATOM 7717 C C . SER A 1 986 ? 25.272 0.559 -5.560 1.00 28.25 986 SER A C 1
ATOM 7719 O O . SER A 1 986 ? 25.447 1.027 -6.679 1.00 28.25 986 SER A O 1
ATOM 7721 N N . LYS A 1 987 ? 24.059 0.431 -5.017 1.00 30.20 987 LYS A N 1
ATOM 7722 C CA . LYS A 1 987 ? 22.735 0.515 -5.667 1.00 30.20 987 LYS A CA 1
ATOM 7723 C C . LYS A 1 987 ? 22.259 1.930 -6.055 1.00 30.20 987 LYS A C 1
ATOM 7725 O O . LYS A 1 987 ? 21.055 2.159 -6.139 1.00 30.20 987 LYS A O 1
ATOM 7730 N N . LYS A 1 988 ? 23.164 2.885 -6.242 1.00 29.03 988 LYS A N 1
ATOM 7731 C CA . LYS A 1 988 ? 22.834 4.259 -6.638 1.00 29.03 988 LYS A CA 1
ATOM 7732 C C . LYS A 1 988 ? 23.945 4.810 -7.521 1.00 29.03 988 LYS A C 1
ATOM 7734 O O . LYS A 1 988 ? 24.926 5.300 -6.975 1.00 29.03 988 LYS A O 1
ATOM 7739 N N . TYR A 1 989 ? 23.752 4.724 -8.830 1.00 27.16 989 TYR A N 1
ATOM 7740 C CA . TYR A 1 989 ? 24.291 5.664 -9.807 1.00 27.16 989 TYR A CA 1
ATOM 7741 C C . TYR A 1 989 ? 23.185 5.957 -10.799 1.00 27.16 989 TYR A C 1
ATOM 7743 O O . TYR A 1 989 ? 22.566 4.966 -11.257 1.00 27.16 989 TYR A O 1
#

InterPro domains:
  IPR001611 Leucine-rich repeat [PS51450] (88-109)
  IPR001611 Leucine-rich repeat [PS51450] (111-132)
  IPR003591 Leucine-rich repeat, typical subtype [SM00369] (86-108)
  IPR003591 Leucine-rich repeat, typical subtype [SM00369] (109-131)
  IPR003591 Leucine-rich repeat, typical subtype [SM00369] (132-155)
  IPR003591 Leucine-rich repeat, typical subtype [SM00369] (156-179)
  IPR003591 Leucine-rich repeat, typical subtype [SM00369] (228-250)
  IPR003591 Leucine-rich repeat, typical subtype [SM00369] (928-951)
  IPR032675 Leucine-rich repeat domain superfamily [G3DSA:3.80.10.10] (6-260)
  IPR032675 Leucine-rich repeat domain superfamily [G3DSA:3.80.10.10] (263-540)
  IPR032675 Leucine-rich repeat domain superfamily [G3DSA:3.80.10.10] (796-983)
  IPR050216 Leucine-rich repeat domain-containing protein [PTHR48051] (12-246)
  IPR055414 Disease resistance R13L4/SHOC-2-like, LRR domain [PF23598] (44-140)

Secondary structure (DSSP, 8-state):
-HHIIIIIHHHHHHHSEEE-TTS--SSPPTTGGGGGGSSSEEEE-TT-TT--HHHHHHHHTT-TTEEEEE-TTS--SS--GGGGG-TT--EEE--SS--S---GGGGG-TT--EEE--SS--SS----SS--TT--EEE-TTS--S---TTTGGG-TT--EEE-TTS------GGGGG-TT--EEE-TT-TTS-HHHHHHHHTT-TT--EEE-TTS---S--HHHHT-TT-SEEEETTS--SS----TT--EEEE---S-HHHHHHHHTT-TT--BB-SEEPPPEEETTEEE--GGGGG-TTBSEEEEES-SB--GGGGG-TT--EEEEES-EES-PPP-TT-TT--EEEEES-EESS--GGGGG-TT--EEEEES-SS---HHHHTT-TT--EEEESS--HHHHGGGSSPPTT---EEEE--SS--GGGGG-TT--EEEGGG-TT--HHHHHHHGGG-TT--EEEE--SS---HHHHHHHHHH-TT--EEEE---TT---GGGGG-TT-SEEEE---TT--SPP---GGGGGSPTTTEEE---GGGHHHHHHHHHHHHTT--SHHHHHHHHHHHTT-HHHHHHHSPP-S-TTS--TT-EEEEESB-SSS-HHHHHHHHHHTTPEE-SSGGG-SEEEE-BT--HHHHHHHHTS--EEEEHHHHHTTT-SS----B--TT-HHHHHHHHHHHTSTT-HHHHHHHHHHH-B-HHHHHHHHHHHHH-S-HHHHHHHHHHHHHHS-HHHHHHHHHH--GGGGG--GGGGHHHHTSTTS-HHHHHHHHHHHTT--S-EEEEEES--TTS--GGGGGPPPEEEEEEE-S-SHHHHHHHHHGGGS--SEEEEES--S---HHHHT-TT--EEEEE-TT-S-EE-----GGG---SEEEEESSPEE-GGGGGG-TT--EEEEES---S--GGGGG-TT-SEEE--SS--S---GGGGG-TT--EEE-TT----HHHHHHHHHHHHHHHTTS---S--

Organism: NCBI:txid2725414

pLDDT: mean 78.81, std 13.11, range [27.16, 98.31]

Sequence (989 aa):
MDYFETHVMKNAQATGYVDLQRKRLSTLPRGYEAAAKLPYVHVDLSGNRELQHDTVINQLAAVPHMQALSMAFTGMEELPAGIIRLSGLQCLDLSHNKLKTLPSFIAGLQQLKVLKLNNNKLSGLPHLPQPLPLLEELHLGGNTLAALADSDLSMFPALKKLYLDGGQFTRLPASVTRLSQLEILVLDNNGFLKITDACRLLAGCGALRRLSMQNCDVSVSPDGLTALQQITALDLRKNMLRSIPHMPRLTSIECDWPLPAPFYFNMIKDRPDISSLQLFKILPYEEDGVRTLPANTGELQYLDSITFTDLQRIPATVNKLAQLTSLSFINGEYAALPDLSGLQAIAHVLVSGTRFAAFPEFIYQLPALKTLTIERCTVRPDYARIARLPALEKITTDDVTDTDLQHFLQPVHGRSIDVVITAAQLPDAYYDLPCVQVFDLNQYEAIDVHHALSMLHRLPNLHTLIFNKVRPLPAADCIRWLQQLPRLKEVTLYPDEQTVPASLAGLPHLEHIRLFWNEHYWGIPHLPPAVANTRPGQLVLENKPSMKAYRHAFEVLQNRQITGTATRELAFCLLARRYDELKQRVPWPFTPEGQLPGAQVYIAGEPTLCTRKALKAVLQQRGAAIVGEIAAATHVFVGQHISATAVVQLSGHPVQLVLEDHLKAQTWKEEAPFLMEEGGQELVSQVTRLLKTDGKLPLALQVISGGGANRVLISYLAALHLFHRNDTIASEAKGLFRKFASAALQHHIDVTWSDTFRYKREDEFSALYLHPELDMFAFLLACFRARGVDGRTNLWLKHIPDTAVTDSIRDMLPVNMLSIESPGNAAITKLLEKLPLMQLQNLVIEAPITALPSEVWQMPALQNITLRLKGSPGFTIPPLGPNQVAFPRLSLEGAPLLHPERVSAWDKLTSCILRDCSLQHADFLAGMCQLELLDISNNNLAALPAGMRAFDRLSSLAIEGNNISEKDVDALLLPLLDVLNNMRYSKKY